Protein AF-0000000085176680 (afdb_homodimer)

pLDDT: mean 98.28, std 1.69, range [68.81, 98.94]

Secondary structure (DSSP, 8-state):
--EEEEETTTTEEEEEEPPPPHHHHHHHHHHHHHHHTSHHHHS-GGGTHHHHHHHHHHHHHTHHHHHHHHHHHH---HHHHHHHHHHHHHHHHHHHHHHHHHTS-EEE--TTEEEEEEEEE-SEEEEE--SSSTTHHHHHHHHHHHHHT--EEEE--TT-HHHHHHHHHHHHHTTPPTTSEEE----HHHHHHHHHSTTEEEEEEES-HHHHHHHHHHHHHTT-EEEEE-----EEEE-TTS-HHHHHHHHHHHHHGGGG--TTS--EEEEEHHHHHHHHHHHHHHHHT--B--TT-TT-SB---S-HHHHHHHHHHHHHHHHTT-EEEE--SB-SSSSS-B--EEEE---TTSGGGTS---SSEEEEEEESSHHHHHHHHHSSSEES-EEEE-S-HHHHHHHHHHS-SSEEEESS-----TTS-B--EETTEES-BSHHHHHTTTEEEEEEEEE-/--EEEEETTTTEEEEEEPPPPHHHHHHHHHHHHHHHTSHHHHS-GGGTHHHHHHHHHHHHHTHHHHHHHHHHHH---HHHHHHHHHHHHHHHHHHHHHHHHHTS-EEE--TTEEEEEEEEE-SEEEEE--SSSTTHHHHHHHHHHHHHT--EEEE--TT-HHHHHHHHHHHHHTTPPTTSEEE----HHHHHHHHHSTTEEEEEEES-HHHHHHHHHHHHHTT-EEEEE----EEEEE-TTS-HHHHHHHHHHHHHGGGG--TTSEEEEEEEHHHHHHHHHHHHHHHHT--B--TT-TT-SB---S-HHHHHHHHHHHHHHHHTT-EEEE--SB-SSSSS-B--EEEE---TTSGGGTS---SSEEEEEEESSHHHHHHHHHSSSEES-EEEE-S-HHHHHHHHHHS-SSEEEESS-----TTS-B--EETTEES-BSHHHHHTTTEEEEEEEEE-

InterPro domains:
  IPR015590 Aldehyde dehydrogenase domain [PF00171] (3-452)
  IPR016160 Aldehyde dehydrogenase, cysteine active site [PS00070] (256-267)
  IPR016161 Aldehyde/histidinol dehydrogenase [SSF53720] (3-455)
  IPR016162 Aldehyde dehydrogenase, N-terminal [G3DSA:3.40.605.10] (3-450)
  IPR016163 Aldehyde dehydrogenase, C-terminal [G3DSA:3.40.309.10] (236-425)
  IPR029510 Aldehyde dehydrogenase, glutamic acid active site [PS00687] (228-235)
  IPR044148 Succinate-semialdehyde dehydrogenase GabD1-like [cd07100] (25-454)
  IPR047110 Succinate-semialdehyde dehydrogenase [NADP(+)] GABD/Sad-like [PTHR43217] (1-454)

Foldseek 3Di:
DWQFFAFQQFRDTDDTDDADDVVNVVVLLVQQLVQCPDCLQFNDLLNQLLLLLLLLVLLVVCLQVLLCLLCRQQVAFSVLSSVLSNQLSQLSNVCSVCVCVLQPWAWDDDPQFTKIWGWAFDAEEEEEFERLSQQNRVSLQLRLCSSRRYFYEYEYDSRRVVSVVVNVVSSVVSPDDRRNYHYGRHDPVSSLVSLLDPRYAEYEYEEALVSQVVNCVSNVVNPHYYFYFYADQAEEEEELAFPLVLSLVQLQCLCCRSQNQDRQRHAEYEYEPNCQVVSVVSNQVVLVPAAEHGSHPNNHRHTFGRHPVLLVVLLVLLVQQVVVPKDFPDFRHADPDRGHRGGQTEIEDGDCPRPNLADDNNGNYHYYHYDHDLVRVQVSLQPYQWAFEYEYGHPPVVSRVVSQVSRQHDYYYYSHGDDDHQQDWGFIDGSSTDFTTHHSRNSRSRIPGDMDGDGD/DWQFFAFQQFRDTDDTDDADDVVNVVVLLVQQLVQCPDCLQFNDLLNQLLLLQLLLVLLVVCLQVLLVLLCRQQWAFSVLSSVLSNQLSQLSNVCSVCVCVLQDWAWDDDPQFTKIWGWAFDAEEEEEFERLSQQNRVSLQLRLCSSRRYFYEYEYDSRRVVSVVVNVVSSVVSPDDRRNYHYGRHDPVSSLVSLLDPRYAEYEYEEALVSQVVNCVSNVVNPHYYFYFYAAQAEEEEELAFPLVLSLVQLQCLCCRSQNQDRQRHAEYEYEPNCQVVSVVSNQVVLVPAAEHGSHPNNHRHTFGRHPVLLVVLLVLLVQQVVVPKDFPDFRHADPDRGHRGGQTEIEDGDCPRPNLADDRNGNYHYYHYDHDLVRVQVSLQPYQWAFEYEYGHPPVVSRVVSQVSRQHDYYYYSHGDDDHQQDWGFIDGSSTDFTTHHSRNSRSRIPGDMDGDGD

Structure (mmCIF, N/CA/C/O backbone):
data_AF-0000000085176680-model_v1
#
loop_
_entity.id
_entity.type
_entity.pdbx_description
1 polymer 'Aldehyde dehydrogenase'
#
loop_
_atom_site.group_PDB
_atom_site.id
_atom_site.type_symbol
_atom_site.label_atom_id
_atom_site.label_alt_id
_atom_site.label_comp_id
_atom_site.label_asym_id
_atom_site.label_entity_id
_atom_site.label_seq_id
_atom_site.pdbx_PDB_ins_code
_atom_site.Cartn_x
_atom_site.Cartn_y
_atom_site.Cartn_z
_atom_site.occupancy
_atom_site.B_iso_or_equiv
_atom_site.auth_seq_id
_atom_site.auth_comp_id
_atom_site.auth_asym_id
_atom_site.auth_atom_id
_atom_site.pdbx_PDB_model_num
ATOM 1 N N . MET A 1 1 ? -15.141 -8.719 -23.438 1 68.81 1 MET A N 1
ATOM 2 C CA . MET A 1 1 ? -14.984 -10.172 -23.422 1 68.81 1 MET A CA 1
ATOM 3 C C . MET A 1 1 ? -16.266 -10.844 -22.938 1 68.81 1 MET A C 1
ATOM 5 O O . MET A 1 1 ? -16.875 -10.391 -21.969 1 68.81 1 MET A O 1
ATOM 9 N N . ALA A 1 2 ? -16.719 -11.82 -23.703 1 89 2 ALA A N 1
ATOM 10 C CA . ALA A 1 2 ? -17.938 -12.523 -23.328 1 89 2 ALA A CA 1
ATOM 11 C C . ALA A 1 2 ? -17.688 -13.453 -22.141 1 89 2 ALA A C 1
ATOM 13 O O . ALA A 1 2 ? -16.625 -14.078 -22.047 1 89 2 ALA A O 1
ATOM 14 N N . TYR A 1 3 ? -18.547 -13.398 -21.172 1 97.5 3 TYR A N 1
ATOM 15 C CA . TYR A 1 3 ? -18.5 -14.344 -20.062 1 97.5 3 TYR A CA 1
ATOM 16 C C . TYR A 1 3 ? -19.125 -15.68 -20.453 1 97.5 3 TYR A C 1
ATOM 18 O O . TYR A 1 3 ? -20.328 -15.758 -20.703 1 97.5 3 TYR A O 1
ATOM 26 N N . GLN A 1 4 ? -18.203 -16.672 -20.531 1 97.81 4 GLN A N 1
ATOM 27 C CA . GLN A 1 4 ? -18.656 -17.984 -21.016 1 97.81 4 GLN A CA 1
ATOM 28 C C . GLN A 1 4 ? -17.891 -19.109 -20.312 1 97.81 4 GLN A C 1
ATOM 30 O O . GLN A 1 4 ? -16.703 -18.984 -20.047 1 97.81 4 GLN A O 1
ATOM 35 N N . THR A 1 5 ? -18.609 -20.203 -20.094 1 97.31 5 THR A N 1
ATOM 36 C CA . THR A 1 5 ? -17.984 -21.469 -19.734 1 97.31 5 THR A CA 1
ATOM 37 C C . THR A 1 5 ? -17.703 -22.312 -20.984 1 97.31 5 THR A C 1
ATOM 39 O O . THR A 1 5 ? -18.625 -22.719 -21.688 1 97.31 5 THR A O 1
ATOM 42 N N . VAL A 1 6 ? -16.453 -22.453 -21.281 1 98 6 VAL A N 1
ATOM 43 C CA . VAL A 1 6 ? -15.984 -23.312 -22.359 1 98 6 VAL A CA 1
ATOM 44 C C . VAL A 1 6 ? -15.07 -24.406 -21.812 1 98 6 VAL A C 1
ATOM 46 O O . VAL A 1 6 ? -14.141 -24.109 -21.047 1 98 6 VAL A O 1
ATOM 49 N N . ASN A 1 7 ? -15.375 -25.672 -22.078 1 97.94 7 ASN A N 1
ATOM 50 C CA . ASN A 1 7 ? -14.492 -26.75 -21.641 1 97.94 7 ASN A CA 1
ATOM 51 C C . ASN A 1 7 ? -13.18 -26.75 -22.422 1 97.94 7 ASN A C 1
ATOM 53 O O . ASN A 1 7 ? -13.164 -27.016 -23.609 1 97.94 7 ASN A O 1
ATOM 57 N N . PRO A 1 8 ? -12.047 -26.531 -21.75 1 98.19 8 PRO A N 1
ATOM 58 C CA . PRO A 1 8 ? -10.805 -26.359 -22.5 1 98.19 8 PRO A CA 1
ATOM 59 C C . PRO A 1 8 ? -10.297 -27.656 -23.109 1 98.19 8 PRO A C 1
ATOM 61 O O . PRO A 1 8 ? -9.438 -27.641 -24 1 98.19 8 PRO A O 1
ATOM 64 N N . ALA A 1 9 ? -10.805 -28.812 -22.688 1 97.94 9 ALA A N 1
ATOM 65 C CA . ALA A 1 9 ? -10.352 -30.109 -23.203 1 97.94 9 ALA A CA 1
ATOM 66 C C . ALA A 1 9 ? -10.945 -30.375 -24.578 1 97.94 9 ALA A C 1
ATOM 68 O O . ALA A 1 9 ? -10.445 -31.234 -25.328 1 97.94 9 ALA A O 1
ATOM 69 N N . ASN A 1 10 ? -12.07 -29.641 -24.953 1 97.31 10 ASN A N 1
ATOM 70 C CA . ASN A 1 10 ? -12.688 -29.906 -26.25 1 97.31 10 ASN A CA 1
ATOM 71 C C . ASN A 1 10 ? -13.234 -28.625 -26.875 1 97.31 10 ASN A C 1
ATOM 73 O O . ASN A 1 10 ? -13.812 -28.656 -27.969 1 97.31 10 ASN A O 1
ATOM 77 N N . ASN A 1 11 ? -13.156 -27.469 -26.188 1 97.25 11 ASN A N 1
ATOM 78 C CA . ASN A 1 11 ? -13.539 -26.141 -26.625 1 97.25 11 ASN A CA 1
ATOM 79 C C . ASN A 1 11 ? -15.047 -26.016 -26.828 1 97.25 11 ASN A C 1
ATOM 81 O O . ASN A 1 11 ? -15.508 -25.172 -27.594 1 97.25 11 ASN A O 1
ATOM 85 N N . GLN A 1 12 ? -15.766 -26.875 -26.203 1 97.31 12 GLN A N 1
ATOM 86 C CA . GLN A 1 12 ? -17.219 -26.812 -26.297 1 97.31 12 GLN A CA 1
ATOM 87 C C . GLN A 1 12 ? -17.781 -25.734 -25.375 1 97.31 12 GLN A C 1
ATOM 89 O O . GLN A 1 12 ? -17.438 -25.672 -24.188 1 97.31 12 GLN A O 1
ATOM 94 N N . LEU A 1 13 ? -18.641 -24.922 -25.922 1 97.75 13 LEU A N 1
ATOM 95 C CA . LEU A 1 13 ? -19.375 -23.953 -25.125 1 97.75 13 LEU A CA 1
ATOM 96 C C . LEU A 1 13 ? -20.422 -24.641 -24.266 1 97.75 13 LEU A C 1
ATOM 98 O O . LEU A 1 13 ? -21.266 -25.375 -24.766 1 97.75 13 LEU A O 1
ATOM 102 N N . ILE A 1 14 ? -20.359 -24.438 -23.078 1 97.56 14 ILE A N 1
ATOM 103 C CA . ILE A 1 14 ? -21.281 -25.062 -22.141 1 97.56 14 ILE A CA 1
ATOM 104 C C . ILE A 1 14 ? -22.391 -24.078 -21.766 1 97.56 14 ILE A C 1
ATOM 106 O O . ILE A 1 14 ? -23.578 -24.438 -21.734 1 97.56 14 ILE A O 1
ATOM 110 N N . LYS A 1 15 ? -21.969 -22.828 -21.391 1 97.75 15 LYS A N 1
ATOM 111 C CA . LYS A 1 15 ? -22.922 -21.812 -20.984 1 97.75 15 LYS A CA 1
ATOM 112 C C . LYS A 1 15 ? -22.375 -20.406 -21.203 1 97.75 15 LYS A C 1
ATOM 114 O O . LYS A 1 15 ? -21.188 -20.156 -20.953 1 97.75 15 LYS A O 1
ATOM 119 N N . ALA A 1 16 ? -23.188 -19.516 -21.688 1 97.94 16 ALA A N 1
ATOM 120 C CA . ALA A 1 16 ? -22.875 -18.094 -21.797 1 97.94 16 ALA A CA 1
ATOM 121 C C . ALA A 1 16 ? -23.609 -17.297 -20.719 1 97.94 16 ALA A C 1
ATOM 123 O O . ALA A 1 16 ? -24.719 -17.656 -20.312 1 97.94 16 ALA A O 1
ATOM 124 N N . TYR A 1 17 ? -23.047 -16.281 -20.25 1 97.94 17 TYR A N 1
ATOM 125 C CA . TYR A 1 17 ? -23.594 -15.422 -19.219 1 97.94 17 TYR A CA 1
ATOM 126 C C . TYR A 1 17 ? -23.766 -13.992 -19.719 1 97.94 17 TYR A C 1
ATOM 128 O O . TYR A 1 17 ? -22.844 -13.422 -20.312 1 97.94 17 TYR A O 1
ATOM 136 N N . PRO A 1 18 ? -24.938 -13.453 -19.484 1 97.25 18 PRO A N 1
ATOM 137 C CA . PRO A 1 18 ? -25.109 -12.055 -19.891 1 97.25 18 PRO A CA 1
ATOM 138 C C . PRO A 1 18 ? -24.25 -11.094 -19.062 1 97.25 18 PRO A C 1
ATOM 140 O O . PRO A 1 18 ? -24.062 -11.312 -17.859 1 97.25 18 PRO A O 1
ATOM 143 N N . SER A 1 19 ? -23.828 -10.016 -19.688 1 97.88 19 SER A N 1
ATOM 144 C CA . SER A 1 19 ? -23.078 -8.977 -18.984 1 97.88 19 SER A CA 1
ATOM 145 C C . SER A 1 19 ? -24 -8.156 -18.078 1 97.88 19 SER A C 1
ATOM 147 O O . SER A 1 19 ? -25.188 -8.008 -18.375 1 97.88 19 SER A O 1
ATOM 149 N N . HIS A 1 20 ? -23.5 -7.66 -17.031 1 98.44 20 HIS A N 1
ATOM 150 C CA . HIS A 1 20 ? -24.219 -6.746 -16.156 1 98.44 20 HIS A CA 1
ATOM 151 C C . HIS A 1 20 ? -24.188 -5.316 -16.688 1 98.44 20 HIS A C 1
ATOM 153 O O . HIS A 1 20 ? -23.172 -4.891 -17.25 1 98.44 20 HIS A O 1
ATOM 159 N N . THR A 1 21 ? -25.234 -4.574 -16.469 1 98.12 21 THR A N 1
ATOM 160 C CA . THR A 1 21 ? -25.375 -3.205 -16.953 1 98.12 21 THR A CA 1
ATOM 161 C C . THR A 1 21 ? -24.844 -2.209 -15.93 1 98.12 21 THR A C 1
ATOM 163 O O . THR A 1 21 ? -24.5 -2.588 -14.805 1 98.12 21 THR A O 1
ATOM 166 N N . ASP A 1 22 ? -24.797 -0.942 -16.344 1 98.56 22 ASP A N 1
ATOM 167 C CA . ASP A 1 22 ? -24.422 0.119 -15.414 1 98.56 22 ASP A CA 1
ATOM 168 C C . ASP A 1 22 ? -25.422 0.225 -14.273 1 98.56 22 ASP A C 1
ATOM 170 O O . ASP A 1 22 ? -25.062 0.569 -13.148 1 98.56 22 ASP A O 1
ATOM 174 N N . ALA A 1 23 ? -26.688 -0.049 -14.57 1 98.69 23 ALA A N 1
ATOM 175 C CA . ALA A 1 23 ? -27.703 -0.058 -13.523 1 98.69 23 ALA A CA 1
ATOM 176 C C . ALA A 1 23 ? -27.422 -1.149 -12.492 1 98.69 23 ALA A C 1
ATOM 178 O O . ALA A 1 23 ? -27.641 -0.952 -11.297 1 98.69 23 ALA A O 1
ATOM 179 N N . ASP A 1 24 ? -26.953 -2.326 -12.977 1 98.69 24 ASP A N 1
ATOM 180 C CA . ASP A 1 24 ? -26.562 -3.406 -12.078 1 98.69 24 ASP A CA 1
ATOM 181 C C . ASP A 1 24 ? -25.391 -2.979 -11.195 1 98.69 24 ASP A C 1
ATOM 183 O O . ASP A 1 24 ? -25.359 -3.287 -10 1 98.69 24 ASP A O 1
ATOM 187 N N . VAL A 1 25 ? -24.453 -2.289 -11.781 1 98.88 25 VAL A N 1
ATOM 188 C CA . VAL A 1 25 ? -23.281 -1.785 -11.055 1 98.88 25 VAL A CA 1
ATOM 189 C C . VAL A 1 25 ? -23.734 -0.831 -9.953 1 98.88 25 VAL A C 1
ATOM 191 O O . VAL A 1 25 ? -23.312 -0.951 -8.805 1 98.88 25 VAL A O 1
ATOM 194 N N . GLU A 1 26 ? -24.609 0.106 -10.297 1 98.81 26 GLU A N 1
ATOM 195 C CA . GLU A 1 26 ? -25.109 1.065 -9.312 1 98.81 26 GLU A CA 1
ATOM 196 C C . GLU A 1 26 ? -25.828 0.362 -8.172 1 98.81 26 GLU A C 1
ATOM 198 O O . GLU A 1 26 ? -25.672 0.729 -7.004 1 98.81 26 GLU A O 1
ATOM 203 N N . ALA A 1 27 ? -26.625 -0.624 -8.484 1 98.88 27 ALA A N 1
ATOM 204 C CA . ALA A 1 27 ? -27.344 -1.384 -7.457 1 98.88 27 ALA A CA 1
ATOM 205 C C . ALA A 1 27 ? -26.359 -2.076 -6.512 1 98.88 27 ALA A C 1
ATOM 207 O O . ALA A 1 27 ? -26.562 -2.092 -5.297 1 98.88 27 ALA A O 1
ATOM 208 N N . ALA A 1 28 ? -25.312 -2.648 -7.07 1 98.88 28 ALA A N 1
ATOM 209 C CA . ALA A 1 28 ? -24.281 -3.318 -6.273 1 98.88 28 ALA A CA 1
ATOM 210 C C . ALA A 1 28 ? -23.578 -2.328 -5.352 1 98.88 28 ALA A C 1
ATOM 212 O O . ALA A 1 28 ? -23.375 -2.611 -4.168 1 98.88 28 ALA A O 1
ATOM 213 N N . LEU A 1 29 ? -23.219 -1.155 -5.863 1 98.94 29 LEU A N 1
ATOM 214 C CA . LEU A 1 29 ? -22.531 -0.122 -5.09 1 98.94 29 LEU A CA 1
ATOM 215 C C . LEU A 1 29 ? -23.406 0.372 -3.945 1 98.94 29 LEU A C 1
ATOM 217 O O . LEU A 1 29 ? -22.938 0.534 -2.818 1 98.94 29 LEU A O 1
ATOM 221 N N . LYS A 1 30 ? -24.672 0.6 -4.258 1 98.81 30 LYS A N 1
ATOM 222 C CA . LYS A 1 30 ? -25.609 1.074 -3.244 1 98.81 30 LYS A CA 1
ATOM 223 C C . LYS A 1 30 ? -25.734 0.073 -2.1 1 98.81 30 LYS A C 1
ATOM 225 O O . LYS A 1 30 ? -25.703 0.455 -0.928 1 98.81 30 LYS A O 1
ATOM 230 N N . THR A 1 31 ? -25.891 -1.187 -2.453 1 98.88 31 THR A N 1
ATOM 231 C CA . THR A 1 31 ? -26.047 -2.244 -1.461 1 98.88 31 THR A CA 1
ATOM 232 C C . THR A 1 31 ? -24.781 -2.398 -0.631 1 98.88 31 THR A C 1
ATOM 234 O O . THR A 1 31 ? -24.844 -2.527 0.594 1 98.88 31 THR A O 1
ATOM 237 N N . ALA A 1 32 ? -23.641 -2.398 -1.285 1 98.94 32 ALA A N 1
ATOM 238 C CA . ALA A 1 32 ? -22.344 -2.527 -0.603 1 98.94 32 ALA A CA 1
ATOM 239 C C . ALA A 1 32 ? -22.109 -1.352 0.341 1 98.94 32 ALA A C 1
ATOM 241 O O . ALA A 1 32 ? -21.641 -1.537 1.468 1 98.94 32 ALA A O 1
ATOM 242 N N . ASP A 1 33 ? -22.406 -0.167 -0.125 1 98.75 33 ASP A N 1
ATOM 243 C CA . ASP A 1 33 ? -22.219 1.037 0.679 1 98.75 33 ASP A CA 1
ATOM 244 C C . ASP A 1 33 ? -23.109 1.016 1.917 1 98.75 33 ASP A C 1
ATOM 246 O O . ASP A 1 33 ? -22.672 1.392 3.008 1 98.75 33 ASP A O 1
ATOM 250 N N . ALA A 1 34 ? -24.391 0.624 1.739 1 98.69 34 ALA A N 1
ATOM 251 C CA . ALA A 1 34 ? -25.297 0.512 2.871 1 98.69 34 ALA A CA 1
ATOM 252 C C . ALA A 1 34 ? -24.766 -0.461 3.916 1 98.69 34 ALA A C 1
ATOM 254 O O . ALA A 1 34 ? -24.844 -0.197 5.117 1 98.69 34 ALA A O 1
ATOM 255 N N . LEU A 1 35 ? -24.234 -1.57 3.475 1 98.81 35 LEU A N 1
ATOM 256 C CA . LEU A 1 35 ? -23.656 -2.543 4.395 1 98.81 35 LEU A CA 1
ATOM 257 C C . LEU A 1 35 ? -22.453 -1.952 5.129 1 98.81 35 LEU A C 1
ATOM 259 O O . LEU A 1 35 ? -22.312 -2.139 6.34 1 98.81 35 LEU A O 1
ATOM 263 N N . TYR A 1 36 ? -21.594 -1.231 4.449 1 98.69 36 TYR A N 1
ATOM 264 C CA . TYR A 1 36 ? -20.422 -0.618 5.066 1 98.69 36 TYR A CA 1
ATOM 265 C C . TYR A 1 36 ? -20.828 0.258 6.246 1 98.69 36 TYR A C 1
ATOM 267 O O . TYR A 1 36 ? -20.125 0.29 7.266 1 98.69 36 TYR A O 1
ATOM 275 N N . HIS A 1 37 ? -21.859 0.944 6.098 1 97.56 37 HIS A N 1
ATOM 276 C CA . HIS A 1 37 ? -22.281 1.9 7.117 1 97.56 37 HIS A CA 1
ATOM 277 C C . HIS A 1 37 ? -23.109 1.225 8.195 1 97.56 37 HIS A C 1
ATOM 279 O O . HIS A 1 37 ? -23.625 1.891 9.102 1 97.56 37 HIS A O 1
ATOM 285 N N . SER A 1 38 ? -23.25 -0.092 8.148 1 97.88 38 SER A N 1
ATOM 286 C CA . SER A 1 38 ? -24.031 -0.843 9.117 1 97.88 38 SER A CA 1
ATOM 287 C C . SER A 1 38 ? -23.188 -1.26 10.312 1 97.88 38 SER A C 1
ATOM 289 O O . SER A 1 38 ? -21.953 -1.179 10.273 1 97.88 38 SER A O 1
ATOM 291 N N . GLU A 1 39 ? -23.828 -1.744 11.297 1 96.38 39 GLU A N 1
ATOM 292 C CA . GLU A 1 39 ? -23.172 -2.281 12.484 1 96.38 39 GLU A CA 1
ATOM 293 C C . GLU A 1 39 ? -22.469 -3.605 12.18 1 96.38 39 GLU A C 1
ATOM 295 O O . GLU A 1 39 ? -21.516 -3.98 12.859 1 96.38 39 GLU A O 1
ATOM 300 N N . TRP A 1 40 ? -22.984 -4.262 11.164 1 97.69 40 TRP A N 1
ATOM 301 C CA . TRP A 1 40 ? -22.328 -5.512 10.773 1 97.69 40 TRP A CA 1
ATOM 302 C C . TRP A 1 40 ? -20.891 -5.27 10.328 1 97.69 40 TRP A C 1
ATOM 304 O O . TRP A 1 40 ? -20 -6.023 10.688 1 97.69 40 TRP A O 1
ATOM 314 N N . ALA A 1 41 ? -20.719 -4.234 9.594 1 97.81 41 ALA A N 1
ATOM 315 C CA . ALA A 1 41 ? -19.406 -3.936 9.023 1 97.81 41 ALA A CA 1
ATOM 316 C C . ALA A 1 41 ? -18.516 -3.24 10.047 1 97.81 41 ALA A C 1
ATOM 318 O O . ALA A 1 41 ? -17.328 -3.58 10.188 1 97.81 41 ALA A O 1
ATOM 319 N N . LYS A 1 42 ? -19.047 -2.303 10.797 1 96.44 42 LYS A N 1
ATOM 320 C CA . LYS A 1 42 ? -18.234 -1.407 11.609 1 96.44 42 LYS A CA 1
ATOM 321 C C . LYS A 1 42 ? -18.25 -1.814 13.078 1 96.44 42 LYS A C 1
ATOM 323 O O . LYS A 1 42 ? -17.438 -1.347 13.875 1 96.44 42 LYS A O 1
ATOM 328 N N . GLY A 1 43 ? -19.172 -2.695 13.438 1 95.06 43 GLY A N 1
ATOM 329 C CA . GLY A 1 43 ? -19.344 -3.074 14.828 1 95.06 43 GLY A CA 1
ATOM 330 C C . GLY A 1 43 ? -18.484 -4.258 15.234 1 95.06 43 GLY A C 1
ATOM 331 O O . GLY A 1 43 ? -17.391 -4.457 14.68 1 95.06 43 GLY A O 1
ATOM 332 N N . ASP A 1 44 ? -18.906 -4.996 16.141 1 95.75 44 ASP A N 1
ATOM 333 C CA . ASP A 1 44 ? -18.188 -6.117 16.734 1 95.75 44 ASP A CA 1
ATOM 334 C C . ASP A 1 44 ? -17.906 -7.203 15.695 1 95.75 44 ASP A C 1
ATOM 336 O O . ASP A 1 44 ? -18.812 -7.617 14.961 1 95.75 44 ASP A O 1
ATOM 340 N N . ILE A 1 45 ? -16.719 -7.648 15.609 1 97.62 45 ILE A N 1
ATOM 341 C CA . ILE A 1 45 ? -16.234 -8.625 14.641 1 97.62 45 ILE A CA 1
ATOM 342 C C . ILE A 1 45 ? -16.953 -9.961 14.852 1 97.62 45 ILE A C 1
ATOM 344 O O . ILE A 1 45 ? -16.984 -10.797 13.945 1 97.62 45 ILE A O 1
ATOM 348 N N . SER A 1 46 ? -17.531 -10.188 15.992 1 96.88 46 SER A N 1
ATOM 349 C CA . SER A 1 46 ? -18.109 -11.477 16.375 1 96.88 46 SER A CA 1
ATOM 350 C C . SER A 1 46 ? -19.281 -11.836 15.461 1 96.88 46 SER A C 1
ATOM 352 O O . SER A 1 46 ? -19.672 -13.008 15.375 1 96.88 46 SER A O 1
ATOM 354 N N . GLN A 1 47 ? -19.875 -10.906 14.734 1 95.5 47 GLN A N 1
ATOM 355 C CA . GLN A 1 47 ? -20.984 -11.164 13.82 1 95.5 47 GLN A CA 1
ATOM 356 C C . GLN A 1 47 ? -20.469 -11.68 12.477 1 95.5 47 GLN A C 1
ATOM 358 O O . GLN A 1 47 ? -21.219 -12.328 11.734 1 95.5 47 GLN A O 1
ATOM 363 N N . ARG A 1 48 ? -19.266 -11.422 12.188 1 98.69 48 ARG A N 1
ATOM 364 C CA . ARG A 1 48 ? -18.734 -11.688 10.859 1 98.69 48 ARG A CA 1
ATOM 365 C C . ARG A 1 48 ? -18.016 -13.039 10.812 1 98.69 48 ARG A C 1
ATOM 367 O O . ARG A 1 48 ? -18.094 -13.758 9.812 1 98.69 48 ARG A O 1
ATOM 374 N N . LEU A 1 49 ? -17.422 -13.508 11.914 1 98.75 49 LEU A N 1
ATOM 375 C CA . LEU A 1 49 ? -16.547 -14.672 11.953 1 98.75 49 LEU A CA 1
ATOM 376 C C . LEU A 1 49 ? -17.344 -15.961 11.773 1 98.75 49 LEU A C 1
ATOM 378 O O . LEU A 1 49 ? -16.891 -16.891 11.102 1 98.75 49 LEU A O 1
ATOM 382 N N . PRO A 1 50 ? -18.625 -16.062 12.336 1 98.69 50 PRO A N 1
ATOM 383 C CA . PRO A 1 50 ? -19.422 -17.266 12.109 1 98.69 50 PRO A CA 1
ATOM 384 C C . PRO A 1 50 ? -19.75 -17.484 10.633 1 98.69 50 PRO A C 1
ATOM 386 O O . PRO A 1 50 ? -19.875 -18.625 10.18 1 98.69 50 PRO A O 1
ATOM 389 N N . VAL A 1 51 ? -19.891 -16.406 9.859 1 98.88 51 VAL A N 1
ATOM 390 C CA . VAL A 1 51 ? -20.141 -16.516 8.43 1 98.88 51 VAL A CA 1
ATOM 391 C C . VAL A 1 51 ? -19 -17.25 7.75 1 98.88 51 VAL A C 1
ATOM 393 O O . VAL A 1 51 ? -19.219 -18.125 6.918 1 98.88 51 VAL A O 1
ATOM 396 N N . LEU A 1 52 ? -17.75 -16.984 8.133 1 98.94 52 LEU A N 1
ATOM 397 C CA . LEU A 1 52 ? -16.578 -17.625 7.559 1 98.94 52 LEU A CA 1
ATOM 398 C C . LEU A 1 52 ? -16.5 -19.094 7.969 1 98.94 52 LEU A C 1
ATOM 400 O O . LEU A 1 52 ? -16.125 -19.953 7.168 1 98.94 52 LEU A O 1
ATOM 404 N N . HIS A 1 53 ? -16.859 -19.391 9.227 1 98.88 53 HIS A N 1
ATOM 405 C CA . HIS A 1 53 ? -16.891 -20.781 9.664 1 98.88 53 HIS A CA 1
ATOM 406 C C . HIS A 1 53 ? -17.922 -21.578 8.875 1 98.88 53 HIS A C 1
ATOM 408 O O . HIS A 1 53 ? -17.625 -22.688 8.414 1 98.88 53 HIS A O 1
ATOM 414 N N . LYS A 1 54 ? -19.094 -20.984 8.719 1 98.94 54 LYS A N 1
ATOM 415 C CA . LYS A 1 54 ? -20.141 -21.656 7.961 1 98.94 54 LYS A CA 1
ATOM 416 C C . LYS A 1 54 ? -19.734 -21.828 6.496 1 98.94 54 LYS A C 1
ATOM 418 O O . LYS A 1 54 ? -20.031 -22.859 5.887 1 98.94 54 LYS A O 1
ATOM 423 N N . LEU A 1 55 ? -19.125 -20.828 5.98 1 98.94 55 LEU A N 1
ATOM 424 C CA . LEU A 1 55 ? -18.641 -20.922 4.605 1 98.94 55 LEU A CA 1
ATOM 425 C C . LEU A 1 55 ? -17.641 -22.062 4.453 1 98.94 55 LEU A C 1
ATOM 427 O O . LEU A 1 55 ? -17.719 -22.828 3.486 1 98.94 55 LEU A O 1
ATOM 431 N N . ALA A 1 56 ? -16.703 -22.172 5.395 1 98.94 56 ALA A N 1
ATOM 432 C CA . ALA A 1 56 ? -15.734 -23.266 5.375 1 98.94 56 ALA A CA 1
ATOM 433 C C . ALA A 1 56 ? -16.438 -24.625 5.383 1 98.94 56 ALA A C 1
ATOM 435 O O . ALA A 1 56 ? -16.094 -25.516 4.602 1 98.94 56 ALA A O 1
ATOM 436 N N . ASP A 1 57 ? -17.438 -24.75 6.199 1 98.88 57 ASP A N 1
ATOM 437 C CA . ASP A 1 57 ? -18.188 -26 6.309 1 98.88 57 ASP A CA 1
ATOM 438 C C . ASP A 1 57 ? -18.922 -26.312 5.012 1 98.88 57 ASP A C 1
ATOM 440 O O . ASP A 1 57 ? -18.938 -27.469 4.566 1 98.88 57 ASP A O 1
ATOM 444 N N . LEU A 1 58 ? -19.562 -25.281 4.453 1 98.88 58 LEU A N 1
ATOM 445 C CA . LEU A 1 58 ? -20.281 -25.453 3.195 1 98.88 58 LEU A CA 1
ATOM 446 C C . LEU A 1 58 ? -19.328 -25.891 2.086 1 98.88 58 LEU A C 1
ATOM 448 O O . LEU A 1 58 ? -19.656 -26.797 1.311 1 98.88 58 LEU A O 1
ATOM 452 N N . ILE A 1 59 ? -18.188 -25.312 2.043 1 98.94 59 ILE A N 1
ATOM 453 C CA . ILE A 1 59 ? -17.203 -25.641 1.023 1 98.94 59 ILE A CA 1
ATOM 454 C C . ILE A 1 59 ? -16.75 -27.094 1.215 1 98.94 59 ILE A C 1
ATOM 456 O O . ILE A 1 59 ? -16.672 -27.859 0.252 1 98.94 59 ILE A O 1
ATOM 460 N N . ASP A 1 60 ? -16.484 -27.484 2.436 1 98.75 60 ASP A N 1
ATOM 461 C CA . ASP A 1 60 ? -16.078 -28.859 2.73 1 98.75 60 ASP A CA 1
ATOM 462 C C . ASP A 1 60 ? -17.141 -29.844 2.277 1 98.75 60 ASP A C 1
ATOM 464 O O . ASP A 1 60 ? -16.828 -30.906 1.723 1 98.75 60 ASP A O 1
ATOM 468 N N . SER A 1 61 ? -18.344 -29.484 2.449 1 98.56 61 SER A N 1
ATOM 469 C CA . SER A 1 61 ? -19.453 -30.406 2.16 1 98.56 61 SER A CA 1
ATOM 470 C C . SER A 1 61 ? -19.734 -30.484 0.663 1 98.56 61 SER A C 1
ATOM 472 O O . SER A 1 61 ? -20.406 -31.391 0.196 1 98.56 61 SER A O 1
ATOM 474 N N . ARG A 1 62 ? -19.188 -29.562 -0.073 1 98.56 62 ARG A N 1
ATOM 475 C CA . ARG A 1 62 ? -19.5 -29.484 -1.496 1 98.56 62 ARG A CA 1
ATOM 476 C C . ARG A 1 62 ? -18.234 -29.594 -2.342 1 98.56 62 ARG A C 1
ATOM 478 O O . ARG A 1 62 ? -18.188 -29.047 -3.449 1 98.56 62 ARG A O 1
ATOM 485 N N . THR A 1 63 ? -17.219 -30.156 -1.804 1 98.75 63 THR A N 1
ATOM 486 C CA . THR A 1 63 ? -15.898 -30.203 -2.428 1 98.75 63 THR A CA 1
ATOM 487 C C . THR A 1 63 ? -15.984 -30.766 -3.838 1 98.75 63 THR A C 1
ATOM 489 O O . THR A 1 63 ? -15.461 -30.172 -4.785 1 98.75 63 THR A O 1
ATOM 492 N N . GLU A 1 64 ? -16.672 -31.906 -4.023 1 98.56 64 GLU A N 1
ATOM 493 C CA . GLU A 1 64 ? -16.734 -32.562 -5.32 1 98.56 64 GLU A CA 1
ATOM 494 C C . GLU A 1 64 ? -17.484 -31.719 -6.348 1 98.56 64 GLU A C 1
ATOM 496 O O . GLU A 1 64 ? -17.031 -31.578 -7.488 1 98.56 64 GLU A O 1
ATOM 501 N N . GLU A 1 65 ? -18.578 -31.156 -5.953 1 98.62 65 GLU A N 1
ATOM 502 C CA . GLU A 1 65 ? -19.375 -30.281 -6.824 1 98.62 65 GLU A CA 1
ATOM 503 C C . GLU A 1 65 ? -18.562 -29.078 -7.297 1 98.62 65 GLU A C 1
ATOM 505 O O . GLU A 1 65 ? -18.5 -28.797 -8.492 1 98.62 65 GLU A O 1
ATOM 510 N N . LEU A 1 66 ? -17.938 -28.422 -6.367 1 98.88 66 LEU A N 1
ATOM 511 C CA . LEU A 1 66 ? -17.156 -27.219 -6.676 1 98.88 66 LEU A CA 1
ATOM 512 C C . LEU A 1 66 ? -15.945 -27.562 -7.527 1 98.88 66 LEU A C 1
ATOM 514 O O . LEU A 1 66 ? -15.625 -26.844 -8.477 1 98.88 66 LEU A O 1
ATOM 518 N N . ALA A 1 67 ? -15.273 -28.672 -7.203 1 98.88 67 ALA A N 1
ATOM 519 C CA . ALA A 1 67 ? -14.109 -29.109 -7.973 1 98.88 67 ALA A CA 1
ATOM 520 C C . ALA A 1 67 ? -14.492 -29.359 -9.43 1 98.88 67 ALA A C 1
ATOM 522 O O . ALA A 1 67 ? -13.75 -28.984 -10.344 1 98.88 67 ALA A O 1
ATOM 523 N N . LYS A 1 68 ? -15.617 -29.984 -9.656 1 98.69 68 LYS A N 1
ATOM 524 C CA . LYS A 1 68 ? -16.078 -30.281 -11.008 1 98.69 68 LYS A CA 1
ATOM 525 C C . LYS A 1 68 ? -16.312 -29 -11.805 1 98.69 68 LYS A C 1
ATOM 527 O O . LYS A 1 68 ? -15.977 -28.922 -12.984 1 98.69 68 LYS A O 1
ATOM 532 N N . ILE A 1 69 ? -16.906 -28.016 -11.172 1 98.69 69 ILE A N 1
ATOM 533 C CA . ILE A 1 69 ? -17.141 -26.734 -11.836 1 98.69 69 ILE A CA 1
ATOM 534 C C . ILE A 1 69 ? -15.812 -26.125 -12.266 1 98.69 69 ILE A C 1
ATOM 536 O O . ILE A 1 69 ? -15.656 -25.703 -13.414 1 98.69 69 ILE A O 1
ATOM 540 N N . ALA A 1 70 ? -14.828 -26.109 -11.352 1 98.69 70 ALA A N 1
ATOM 541 C CA . ALA A 1 70 ? -13.523 -25.5 -11.625 1 98.69 70 ALA A CA 1
ATOM 542 C C . ALA A 1 70 ? -12.812 -26.234 -12.758 1 98.69 70 ALA A C 1
ATOM 544 O O . ALA A 1 70 ? -12.281 -25.609 -13.672 1 98.69 70 ALA A O 1
ATOM 545 N N . SER A 1 71 ? -12.82 -27.562 -12.688 1 98.56 71 SER A N 1
ATOM 546 C CA . SER A 1 71 ? -12.156 -28.359 -13.719 1 98.56 71 SER A CA 1
ATOM 547 C C . SER A 1 71 ? -12.836 -28.188 -15.07 1 98.56 71 SER A C 1
ATOM 549 O O . SER A 1 71 ? -12.164 -28.141 -16.109 1 98.56 71 SER A O 1
ATOM 551 N N . GLN A 1 72 ? -14.109 -28.094 -15.031 1 98 72 GLN A N 1
ATOM 552 C CA . GLN A 1 72 ? -14.859 -27.969 -16.281 1 98 72 GLN A CA 1
ATOM 553 C C . GLN A 1 72 ? -14.547 -26.656 -16.969 1 98 72 GLN A C 1
ATOM 555 O O . GLN A 1 72 ? -14.406 -26.609 -18.203 1 98 72 GLN A O 1
ATOM 560 N N . GLU A 1 73 ? -14.43 -25.625 -16.219 1 97 73 GLU A N 1
ATOM 561 C CA . GLU A 1 73 ? -14.305 -24.281 -16.781 1 97 73 GLU A CA 1
ATOM 562 C C . GLU A 1 73 ? -12.844 -23.922 -17.031 1 97 73 GLU A C 1
ATOM 564 O O . GLU A 1 73 ? -12.516 -23.297 -18.031 1 97 73 GLU A O 1
ATOM 569 N N . MET A 1 74 ? -12.008 -24.297 -16.094 1 97.81 74 MET A N 1
ATOM 570 C CA . MET A 1 74 ? -10.617 -23.8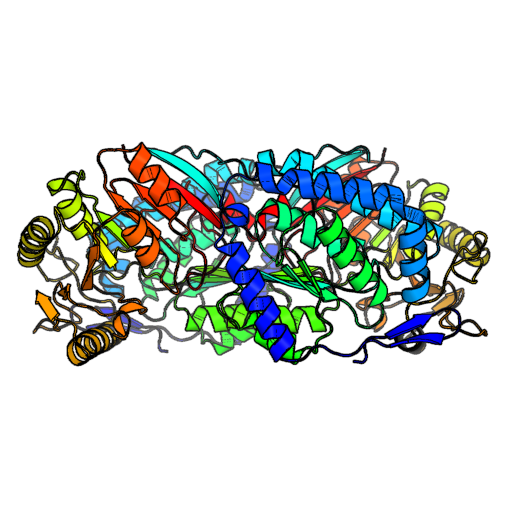28 -16.125 1 97.81 74 MET A CA 1
ATOM 571 C C . MET A 1 74 ? -9.711 -24.891 -16.75 1 97.81 74 MET A C 1
ATOM 573 O O . MET A 1 74 ? -8.703 -24.562 -17.375 1 97.81 74 MET A O 1
ATOM 577 N N . GLY A 1 75 ? -10.055 -26.188 -16.562 1 97.88 75 GLY A N 1
ATOM 578 C CA . GLY A 1 75 ? -9.297 -27.25 -17.188 1 97.88 75 GLY A CA 1
ATOM 579 C C . GLY A 1 75 ? -8.352 -27.953 -16.234 1 97.88 75 GLY A C 1
ATOM 580 O O . GLY A 1 75 ? -7.746 -28.969 -16.578 1 97.88 75 GLY A O 1
ATOM 581 N N . LYS A 1 76 ? -8.289 -27.531 -14.992 1 97.19 76 LYS A N 1
ATOM 582 C CA . LYS A 1 76 ? -7.418 -28.125 -13.984 1 97.19 76 LYS A CA 1
ATOM 583 C C . LYS A 1 76 ? -7.812 -29.578 -13.703 1 97.19 76 LYS A C 1
ATOM 585 O O . LYS A 1 76 ? -9 -29.922 -13.703 1 97.19 76 LYS A O 1
ATOM 590 N N . LEU A 1 77 ? -6.824 -30.422 -13.398 1 98.62 77 LEU A N 1
ATOM 591 C CA . LEU A 1 77 ? -7.117 -31.812 -13.055 1 98.62 77 LEU A CA 1
ATOM 592 C C . LEU A 1 77 ? -8.047 -31.891 -11.844 1 98.62 77 LEU A C 1
ATOM 594 O O . LEU A 1 77 ? -7.895 -31.125 -10.891 1 98.62 77 LEU A O 1
ATOM 598 N N . ILE A 1 78 ? -8.984 -32.812 -11.859 1 98.62 78 ILE A N 1
ATOM 599 C CA . ILE A 1 78 ? -10.062 -32.875 -10.875 1 98.62 78 ILE A CA 1
ATOM 600 C C . ILE A 1 78 ? -9.469 -32.969 -9.469 1 98.62 78 ILE A C 1
ATOM 602 O O . ILE A 1 78 ? -9.984 -32.375 -8.531 1 98.62 78 ILE A O 1
ATOM 606 N N . GLU A 1 79 ? -8.375 -33.719 -9.344 1 98.25 79 GLU A N 1
ATOM 607 C CA . GLU A 1 79 ? -7.75 -33.812 -8.031 1 98.25 79 GLU A CA 1
ATOM 608 C C . GLU A 1 79 ? -7.176 -32.5 -7.574 1 98.25 79 GLU A C 1
ATOM 610 O O . GLU A 1 79 ? -7.219 -32.156 -6.387 1 98.25 79 GLU A O 1
ATOM 615 N N . GLN A 1 80 ? -6.59 -31.766 -8.461 1 98.5 80 GLN A N 1
ATOM 616 C CA . GLN A 1 80 ? -6.055 -30.438 -8.148 1 98.5 80 GLN A CA 1
ATOM 617 C C . GLN A 1 80 ? -7.176 -29.453 -7.797 1 98.5 80 GLN A C 1
ATOM 619 O O . GLN A 1 80 ? -7.008 -28.594 -6.93 1 98.5 80 GLN A O 1
ATOM 624 N N . SER A 1 81 ? -8.297 -29.562 -8.438 1 98.75 81 SER A N 1
ATOM 625 C CA . SER A 1 81 ? -9.461 -28.75 -8.102 1 98.75 81 SER A CA 1
ATOM 626 C C . SER A 1 81 ? -9.969 -29.062 -6.699 1 98.75 81 SER A C 1
ATOM 628 O O . SER A 1 81 ? -10.344 -28.172 -5.945 1 98.75 81 SER A O 1
ATOM 630 N N . ARG A 1 82 ? -10.031 -30.406 -6.367 1 98.81 82 ARG A N 1
ATOM 631 C CA . ARG A 1 82 ? -10.406 -30.781 -5.012 1 98.81 82 ARG A CA 1
ATOM 632 C C . ARG A 1 82 ? -9.5 -30.125 -3.982 1 98.81 82 ARG A C 1
ATOM 634 O O . ARG A 1 82 ? -9.969 -29.609 -2.967 1 98.81 82 ARG A O 1
ATOM 641 N N . SER A 1 83 ? -8.219 -30.125 -4.277 1 98.56 83 SER A N 1
ATOM 642 C CA . SER A 1 83 ? -7.238 -29.531 -3.379 1 98.56 83 SER A CA 1
ATOM 643 C C . SER A 1 83 ? -7.469 -28.031 -3.236 1 98.56 83 SER A C 1
ATOM 645 O O . SER A 1 83 ? -7.355 -27.469 -2.139 1 98.56 83 SER A O 1
ATOM 647 N N . GLU A 1 84 ? -7.754 -27.375 -4.332 1 98.69 84 GLU A N 1
ATOM 648 C CA . GLU A 1 84 ? -8.047 -25.938 -4.297 1 98.69 84 GLU A CA 1
ATOM 649 C C . GLU A 1 84 ? -9.258 -25.656 -3.414 1 98.69 84 GLU A C 1
ATOM 651 O O . GLU A 1 84 ? -9.234 -24.719 -2.611 1 98.69 84 GLU A O 1
ATOM 656 N N . VAL A 1 85 ? -10.312 -26.406 -3.631 1 98.88 85 VAL A N 1
ATOM 657 C CA . VAL A 1 85 ? -11.539 -26.219 -2.871 1 98.88 85 VAL A CA 1
ATOM 658 C C . VAL A 1 85 ? -11.266 -26.391 -1.38 1 98.88 85 VAL A C 1
ATOM 660 O O . VAL A 1 85 ? -11.695 -25.578 -0.558 1 98.88 85 VAL A O 1
ATOM 663 N N . LYS A 1 86 ? -10.484 -27.375 -1.052 1 98.81 86 LYS A N 1
ATOM 664 C CA . LYS A 1 86 ? -10.133 -27.609 0.344 1 98.81 86 LYS A CA 1
ATOM 665 C C . LYS A 1 86 ? -9.32 -26.453 0.914 1 98.81 86 LYS A C 1
ATOM 667 O O . LYS A 1 86 ? -9.5 -26.062 2.072 1 98.81 86 LYS A O 1
ATOM 672 N N . LEU A 1 87 ? -8.422 -25.938 0.14 1 98.69 87 LEU A N 1
ATOM 673 C CA . LEU A 1 87 ? -7.629 -24.797 0.562 1 98.69 87 LEU A CA 1
ATOM 674 C C . LEU A 1 87 ? -8.531 -23.594 0.873 1 98.69 87 LEU A C 1
ATOM 676 O O . LEU A 1 87 ? -8.266 -22.844 1.812 1 98.69 87 LEU A O 1
ATOM 680 N N . CYS A 1 88 ? -9.555 -23.406 0.1 1 98.94 88 CYS A N 1
ATOM 681 C CA . CYS A 1 88 ? -10.5 -22.312 0.334 1 98.94 88 CYS A CA 1
ATOM 682 C C . CYS A 1 88 ? -11.148 -22.438 1.707 1 98.94 88 CYS A C 1
ATOM 684 O O . CYS A 1 88 ? -11.258 -21.453 2.438 1 98.94 88 CYS A O 1
ATOM 686 N N . ALA A 1 89 ? -11.555 -23.656 2.039 1 98.94 89 ALA A N 1
ATOM 687 C CA . ALA A 1 89 ? -12.148 -23.891 3.352 1 98.94 89 ALA A CA 1
ATOM 688 C C . ALA A 1 89 ? -11.148 -23.594 4.465 1 98.94 89 ALA A C 1
ATOM 690 O O . ALA A 1 89 ? -11.5 -23.016 5.492 1 98.94 89 ALA A O 1
ATOM 691 N N . GLN A 1 90 ? -9.938 -23.984 4.242 1 98.88 90 GLN A N 1
ATOM 692 C CA . GLN A 1 90 ? -8.883 -23.75 5.227 1 98.88 90 GLN A CA 1
ATOM 693 C C . GLN A 1 90 ? -8.664 -22.25 5.445 1 98.88 90 GLN A C 1
ATOM 695 O O . GLN A 1 90 ? -8.508 -21.797 6.582 1 98.88 90 GLN A O 1
ATOM 700 N N . ILE A 1 91 ? -8.656 -21.5 4.406 1 98.94 91 ILE A N 1
ATOM 701 C CA . ILE A 1 91 ? -8.438 -20.062 4.492 1 98.94 91 ILE A CA 1
ATOM 702 C C . ILE A 1 91 ? -9.594 -19.422 5.246 1 98.94 91 ILE A C 1
ATOM 704 O O . ILE A 1 91 ? -9.383 -18.578 6.129 1 98.94 91 ILE A O 1
ATOM 708 N N . ALA A 1 92 ? -10.812 -19.797 4.887 1 98.94 92 ALA A N 1
ATOM 709 C CA . ALA A 1 92 ? -11.977 -19.266 5.594 1 98.94 92 ALA A CA 1
ATOM 710 C C . ALA A 1 92 ? -11.891 -19.547 7.09 1 98.94 92 ALA A C 1
ATOM 712 O O . ALA A 1 92 ? -12.094 -18.656 7.91 1 98.94 92 ALA A O 1
ATOM 713 N N . ARG A 1 93 ? -11.57 -20.781 7.426 1 98.88 93 ARG A N 1
ATOM 714 C CA . ARG A 1 93 ? -11.477 -21.172 8.828 1 98.88 93 ARG A CA 1
ATOM 715 C C . ARG A 1 93 ? -10.336 -20.438 9.531 1 98.88 93 ARG A C 1
ATOM 717 O O . ARG A 1 93 ? -10.469 -20.031 10.68 1 98.88 93 ARG A O 1
ATOM 724 N N . TYR A 1 94 ? -9.242 -20.312 8.875 1 98.88 94 TYR A N 1
ATOM 725 C CA . TYR A 1 94 ? -8.078 -19.625 9.438 1 98.88 94 TYR A CA 1
ATOM 726 C C . TYR A 1 94 ? -8.438 -18.203 9.852 1 98.88 94 TYR A C 1
ATOM 728 O O . TYR A 1 94 ? -8.117 -17.781 10.969 1 98.88 94 TYR A O 1
ATOM 736 N N . TYR A 1 95 ? -9.062 -17.469 8.992 1 98.88 95 TYR A N 1
ATOM 737 C CA . TYR A 1 95 ? -9.406 -16.094 9.32 1 98.88 95 TYR A CA 1
ATOM 738 C C . TYR A 1 95 ? -10.531 -16.031 10.336 1 98.88 95 TYR A C 1
ATOM 740 O O . TYR A 1 95 ? -10.562 -15.148 11.195 1 98.88 95 TYR A O 1
ATOM 748 N N . ALA A 1 96 ? -11.492 -16.969 10.227 1 98.88 96 ALA A N 1
ATOM 749 C CA . ALA A 1 96 ? -12.523 -17.031 11.25 1 98.88 96 ALA A CA 1
ATOM 750 C C . ALA A 1 96 ? -11.914 -17.188 12.641 1 98.88 96 ALA A C 1
ATOM 752 O O . ALA A 1 96 ? -12.383 -16.578 13.602 1 98.88 96 ALA A O 1
ATOM 753 N N . ASP A 1 97 ? -10.852 -17.953 12.695 1 98.81 97 ASP A N 1
ATOM 754 C CA . ASP A 1 97 ? -10.273 -18.312 13.984 1 98.81 97 ASP A CA 1
ATOM 755 C C . ASP A 1 97 ? -9.281 -17.25 14.461 1 98.81 97 ASP A C 1
ATOM 757 O O . ASP A 1 97 ? -9.023 -17.125 15.656 1 98.81 97 ASP A O 1
ATOM 761 N N . ASN A 1 98 ? -8.719 -16.438 13.555 1 98.81 98 ASN A N 1
ATOM 762 C CA . ASN A 1 98 ? -7.559 -15.648 13.953 1 98.81 98 ASN A CA 1
ATOM 763 C C . ASN A 1 98 ? -7.781 -14.156 13.719 1 98.81 98 ASN A C 1
ATOM 765 O O . ASN A 1 98 ? -7.047 -13.32 14.258 1 98.81 98 ASN A O 1
ATOM 769 N N . ALA A 1 99 ? -8.773 -13.758 12.992 1 98.81 99 ALA A N 1
ATOM 770 C CA . ALA A 1 99 ? -8.945 -12.367 12.586 1 98.81 99 ALA A CA 1
ATOM 771 C C . ALA A 1 99 ? -9.125 -11.461 13.805 1 98.81 99 ALA A C 1
ATOM 773 O O . ALA A 1 99 ? -8.68 -10.312 13.805 1 98.81 99 ALA A O 1
ATOM 774 N N . LYS A 1 100 ? -9.859 -11.969 14.82 1 98.56 100 LYS A N 1
ATOM 775 C CA . LYS A 1 100 ? -10.055 -11.172 16.031 1 98.56 100 LYS A CA 1
ATOM 776 C C . LYS A 1 100 ? -8.719 -10.766 16.641 1 98.56 100 LYS A C 1
ATOM 778 O O . LYS A 1 100 ? -8.547 -9.617 17.047 1 98.56 100 LYS A O 1
ATOM 783 N N . GLN A 1 101 ? -7.82 -11.688 16.688 1 98.5 101 GLN A N 1
ATOM 784 C CA . GLN A 1 101 ? -6.488 -11.398 17.203 1 98.5 101 GLN A CA 1
ATOM 785 C C . GLN A 1 101 ? -5.73 -10.461 16.25 1 98.5 101 GLN A C 1
ATOM 787 O O . GLN A 1 101 ? -5.07 -9.523 16.703 1 98.5 101 GLN A O 1
ATOM 792 N N . PHE A 1 102 ? -5.797 -10.68 14.953 1 98.69 102 PHE A N 1
ATOM 793 C CA . PHE A 1 102 ? -5.086 -9.883 13.961 1 98.69 102 PHE A CA 1
ATOM 794 C C . PHE A 1 102 ? -5.531 -8.422 14.016 1 98.69 102 PHE A C 1
ATOM 796 O O . PHE A 1 102 ? -4.727 -7.516 13.805 1 98.69 102 PHE A O 1
ATOM 803 N N . LEU A 1 103 ? -6.812 -8.195 14.305 1 98.62 103 LEU A N 1
ATOM 804 C CA . LEU A 1 103 ? -7.395 -6.855 14.211 1 98.62 103 LEU A CA 1
ATOM 805 C C . LEU A 1 103 ? -7.535 -6.23 15.594 1 98.62 103 LEU A C 1
ATOM 807 O O . LEU A 1 103 ? -8.133 -5.164 15.742 1 98.62 103 LEU A O 1
ATOM 811 N N . ALA A 1 104 ? -7.027 -6.941 16.641 1 98.5 104 ALA A N 1
ATOM 812 C CA . ALA A 1 104 ? -7.074 -6.387 17.984 1 98.5 104 ALA A CA 1
ATOM 813 C C . ALA A 1 104 ? -6.281 -5.086 18.078 1 98.5 104 ALA A C 1
ATOM 815 O O . ALA A 1 104 ? -5.277 -4.918 17.375 1 98.5 104 ALA A O 1
ATOM 816 N N . PRO A 1 105 ? -6.738 -4.141 18.906 1 98.38 105 PRO A N 1
ATOM 817 C CA . PRO A 1 105 ? -5.957 -2.916 19.094 1 98.38 105 PRO A CA 1
ATOM 818 C C . PRO A 1 105 ? -4.531 -3.195 19.562 1 98.38 105 PRO A C 1
ATOM 820 O O . PRO A 1 105 ? -4.305 -4.117 20.359 1 98.38 105 PRO A O 1
ATOM 823 N N . VAL A 1 106 ? -3.607 -2.432 19.078 1 98.69 106 VAL A N 1
ATOM 824 C CA . VAL A 1 106 ? -2.199 -2.562 19.453 1 98.69 106 VAL A CA 1
ATOM 825 C C . VAL A 1 106 ? -1.758 -1.343 20.25 1 98.69 106 VAL A C 1
ATOM 827 O O . VAL A 1 106 ? -1.842 -0.21 19.766 1 98.69 106 VAL A O 1
ATOM 830 N N . THR A 1 107 ? -1.262 -1.53 21.438 1 98.69 107 THR A N 1
ATOM 831 C CA . THR A 1 107 ? -0.814 -0.438 22.281 1 98.69 107 THR A CA 1
ATOM 832 C C . THR A 1 107 ? 0.55 0.078 21.844 1 98.69 107 THR A C 1
ATOM 834 O O . THR A 1 107 ? 1.428 -0.707 21.469 1 98.69 107 THR A O 1
ATOM 837 N N . TYR A 1 108 ? 0.75 1.349 21.859 1 98.62 108 TYR A N 1
ATOM 838 C CA . TYR A 1 108 ? 2.021 2.016 21.609 1 98.62 108 TYR A CA 1
ATOM 839 C C . TYR A 1 108 ? 2.516 2.752 22.844 1 98.62 108 TYR A C 1
ATOM 841 O O . TYR A 1 108 ? 1.752 3.475 23.484 1 98.62 108 TYR A O 1
ATOM 849 N N . LYS A 1 109 ? 3.777 2.592 23.219 1 97.94 109 LYS A N 1
ATOM 850 C CA . LYS A 1 109 ? 4.371 3.32 24.328 1 97.94 109 LYS A CA 1
ATOM 851 C C . LYS A 1 109 ? 4.801 4.723 23.906 1 97.94 109 LYS A C 1
ATOM 853 O O . LYS A 1 109 ? 5.516 4.883 22.922 1 97.94 109 LYS A O 1
ATOM 858 N N . THR A 1 110 ? 4.363 5.699 24.594 1 97.88 110 THR A N 1
ATOM 859 C CA . THR A 1 110 ? 4.699 7.09 24.312 1 97.88 110 THR A CA 1
ATOM 860 C C . THR A 1 110 ? 4.574 7.938 25.578 1 97.88 110 THR A C 1
ATOM 862 O O . THR A 1 110 ? 3.814 7.594 26.484 1 97.88 110 THR A O 1
ATOM 865 N N . GLU A 1 111 ? 5.352 9 25.625 1 96.31 111 GLU A N 1
ATOM 866 C CA . GLU A 1 111 ? 5.273 9.922 26.766 1 96.31 111 GLU A CA 1
ATOM 867 C C . GLU A 1 111 ? 4.059 10.836 26.641 1 96.31 111 GLU A C 1
ATOM 869 O O . GLU A 1 111 ? 3.709 11.539 27.594 1 96.31 111 GLU A O 1
ATOM 874 N N . LEU A 1 112 ? 3.348 10.727 25.562 1 96.69 112 LEU A N 1
ATOM 875 C CA . LEU A 1 112 ? 2.225 11.625 25.328 1 96.69 112 LEU A CA 1
ATOM 876 C C . LEU A 1 112 ? 0.995 11.18 26.109 1 96.69 112 LEU A C 1
ATOM 878 O O . LEU A 1 112 ? 0.07 11.969 26.312 1 96.69 112 LEU A O 1
ATOM 882 N N . GLY A 1 113 ? 0.892 9.922 26.484 1 97.75 113 GLY A N 1
ATOM 883 C CA . GLY A 1 113 ? -0.256 9.344 27.172 1 97.75 113 GLY A CA 1
ATOM 884 C C . GLY A 1 113 ? -0.559 7.922 26.734 1 97.75 113 GLY A C 1
ATOM 885 O O . GLY A 1 113 ? 0.353 7.164 26.391 1 97.75 113 GLY A O 1
ATOM 886 N N . ASP A 1 114 ? -1.858 7.574 26.938 1 98.31 114 ASP A N 1
ATOM 887 C CA . ASP A 1 114 ? -2.271 6.273 26.422 1 98.31 114 ASP A CA 1
ATOM 888 C C . ASP A 1 114 ? -2.461 6.332 24.906 1 98.31 114 ASP A C 1
ATOM 890 O O . ASP A 1 114 ? -3.092 7.254 24.391 1 98.31 114 ASP A O 1
ATOM 894 N N . ALA A 1 115 ? -1.896 5.426 24.188 1 98.81 115 ALA A N 1
ATOM 895 C CA . ALA A 1 115 ? -1.988 5.41 22.719 1 98.81 115 ALA A CA 1
ATOM 896 C C . ALA A 1 115 ? -2.141 3.984 22.203 1 98.81 115 ALA A C 1
ATOM 898 O O . ALA A 1 115 ? -1.513 3.057 22.719 1 98.81 115 ALA A O 1
ATOM 899 N N . TRP A 1 116 ? -2.973 3.807 21.266 1 98.88 116 TRP A N 1
ATOM 900 C CA . TRP A 1 116 ? -3.127 2.516 20.594 1 98.88 116 TRP A CA 1
ATOM 901 C C . TRP A 1 116 ? -3.602 2.693 19.156 1 98.88 116 TRP A C 1
ATOM 903 O O . TRP A 1 116 ? -4.039 3.779 18.766 1 98.88 116 TRP A O 1
ATOM 913 N N . VAL A 1 117 ? -3.443 1.691 18.375 1 98.88 117 VAL A N 1
ATOM 914 C CA . VAL A 1 117 ? -3.916 1.648 17 1 98.88 117 VAL A CA 1
ATOM 915 C C . VAL A 1 117 ? -5.086 0.673 16.875 1 98.88 117 VAL A C 1
ATOM 917 O O . VAL A 1 117 ? -4.98 -0.483 17.297 1 98.88 117 VAL A O 1
ATOM 920 N N . GLU A 1 118 ? -6.176 1.188 16.375 1 98.75 118 GLU A N 1
ATOM 921 C CA . GLU A 1 118 ? -7.328 0.363 16.031 1 98.75 118 GLU A CA 1
ATOM 922 C C . GLU A 1 118 ? -7.316 -0.011 14.555 1 98.75 118 GLU A C 1
ATOM 924 O O . GLU A 1 118 ? -6.684 0.666 13.742 1 98.75 118 GLU A O 1
ATOM 929 N N . HIS A 1 119 ? -8.023 -1.084 14.227 1 98.75 119 HIS A N 1
ATOM 930 C CA . HIS A 1 119 ? -8.156 -1.524 12.844 1 98.75 119 HIS A CA 1
ATOM 931 C C . HIS A 1 119 ? -9.609 -1.487 12.398 1 98.75 119 HIS A C 1
ATOM 933 O O . HIS A 1 119 ? -10.438 -2.27 12.875 1 98.75 119 HIS A O 1
ATOM 939 N N . HIS A 1 120 ? -9.938 -0.568 11.469 1 98.56 120 HIS A N 1
ATOM 940 C CA . HIS A 1 120 ? -11.297 -0.374 10.969 1 98.56 120 HIS A CA 1
ATOM 941 C C . HIS A 1 120 ? -11.375 -0.651 9.477 1 98.56 120 HIS A C 1
ATOM 943 O O . HIS A 1 120 ? -10.391 -0.487 8.758 1 98.56 120 HIS A O 1
ATOM 949 N N . PRO A 1 121 ? -12.586 -1.147 9.016 1 98.44 121 PRO A N 1
ATOM 950 C CA . PRO A 1 121 ? -12.727 -1.241 7.562 1 98.44 121 PRO A CA 1
ATOM 951 C C . PRO A 1 121 ? -12.594 0.111 6.867 1 98.44 121 PRO A C 1
ATOM 953 O O . PRO A 1 121 ? -12.797 1.154 7.488 1 98.44 121 PRO A O 1
ATOM 956 N N . ILE A 1 122 ? -12.289 0.125 5.609 1 98.19 122 ILE A N 1
ATOM 957 C CA . ILE A 1 122 ? -12.016 1.384 4.922 1 98.19 122 ILE A CA 1
ATOM 958 C C . ILE A 1 122 ? -13.172 1.715 3.979 1 98.19 122 ILE A C 1
ATOM 960 O O . ILE A 1 122 ? -13.281 2.844 3.492 1 98.19 122 ILE A O 1
ATOM 964 N N . GLY A 1 123 ? -14 0.703 3.617 1 98.25 123 GLY A N 1
ATOM 965 C CA . GLY A 1 123 ? -15.055 0.891 2.633 1 98.25 123 GLY A CA 1
ATOM 966 C C . GLY A 1 123 ? -15.164 -0.259 1.65 1 98.25 123 GLY A C 1
ATOM 967 O O . GLY A 1 123 ? -14.672 -1.358 1.915 1 98.25 123 GLY A O 1
ATOM 968 N N . VAL A 1 124 ? -15.867 0.018 0.481 1 98.88 124 VAL A N 1
ATOM 969 C CA . VAL A 1 124 ? -16.047 -0.989 -0.561 1 98.88 124 VAL A CA 1
ATOM 970 C C . VAL A 1 124 ? -14.719 -1.22 -1.285 1 98.88 124 VAL A C 1
ATOM 972 O O . VAL A 1 124 ? -14 -0.268 -1.594 1 98.88 124 VAL A O 1
ATOM 975 N N . VAL A 1 125 ? -14.375 -2.461 -1.517 1 98.94 125 VAL A N 1
ATOM 976 C CA . VAL A 1 125 ? -13.164 -2.826 -2.232 1 98.94 125 VAL A CA 1
ATOM 977 C C . VAL A 1 125 ? -13.523 -3.461 -3.574 1 98.94 125 VAL A C 1
ATOM 979 O O . VAL A 1 125 ? -14.414 -4.309 -3.646 1 98.94 125 VAL A O 1
ATOM 982 N N . MET A 1 126 ? -12.898 -2.99 -4.641 1 98.94 126 MET A N 1
ATOM 983 C CA . MET A 1 126 ? -13.023 -3.602 -5.961 1 98.94 126 MET A CA 1
ATOM 984 C C . MET A 1 126 ? -11.961 -4.684 -6.156 1 98.94 126 MET A C 1
ATOM 986 O O . MET A 1 126 ? -10.766 -4.426 -6 1 98.94 126 MET A O 1
ATOM 990 N N . ALA A 1 127 ? -12.391 -5.895 -6.453 1 98.88 127 ALA A N 1
ATOM 991 C CA . ALA A 1 127 ? -11.469 -6.996 -6.691 1 98.88 127 ALA A CA 1
ATOM 992 C C . ALA A 1 127 ? -11.539 -7.473 -8.141 1 98.88 127 ALA A C 1
ATOM 994 O O . ALA A 1 127 ? -12.633 -7.648 -8.688 1 98.88 127 ALA A O 1
ATOM 995 N N . VAL A 1 128 ? -10.422 -7.609 -8.82 1 98.88 128 VAL A N 1
ATOM 996 C CA . VAL A 1 128 ? -10.297 -8.219 -10.141 1 98.88 128 VAL A CA 1
ATOM 997 C C . VAL A 1 128 ? -9.414 -9.469 -10.047 1 98.88 128 VAL A C 1
ATOM 999 O O . VAL A 1 128 ? -8.234 -9.375 -9.695 1 98.88 128 VAL A O 1
ATOM 1002 N N . GLU A 1 129 ? -10.008 -10.625 -10.328 1 98.75 129 GLU A N 1
ATOM 1003 C CA . GLU A 1 129 ? -9.32 -11.875 -10.016 1 98.75 129 GLU A CA 1
ATOM 1004 C C . GLU A 1 129 ? -9.211 -12.773 -11.242 1 98.75 129 GLU A C 1
ATOM 1006 O O . GLU A 1 129 ? -10.055 -12.719 -12.133 1 98.75 129 GLU A O 1
ATOM 1011 N N . PRO A 1 130 ? -8.25 -13.625 -11.297 1 98.5 130 PRO A N 1
ATOM 1012 C CA . PRO A 1 130 ? -7.953 -14.445 -12.477 1 98.5 130 PRO A CA 1
ATOM 1013 C C . PRO A 1 130 ? -8.578 -15.836 -12.398 1 98.5 130 PRO A C 1
ATOM 1015 O O . PRO A 1 130 ? -9.25 -16.156 -11.414 1 98.5 130 PRO A O 1
ATOM 1018 N N . TRP A 1 131 ? -8.281 -16.625 -13.422 1 98.5 131 TRP A N 1
ATOM 1019 C CA . TRP A 1 131 ? -9.016 -17.859 -13.68 1 98.5 131 TRP A CA 1
ATOM 1020 C C . TRP A 1 131 ? -8.258 -19.078 -13.156 1 98.5 131 TRP A C 1
ATOM 1022 O O . TRP A 1 131 ? -8.836 -20.156 -13 1 98.5 131 TRP A O 1
ATOM 1032 N N . ASN A 1 132 ? -6.988 -18.984 -12.844 1 98.25 132 ASN A N 1
ATOM 1033 C CA . ASN A 1 132 ? -6.156 -20.188 -12.773 1 98.25 132 ASN A CA 1
ATOM 1034 C C . ASN A 1 132 ? -6.434 -20.984 -11.5 1 98.25 132 ASN A C 1
ATOM 1036 O O . ASN A 1 132 ? -6.172 -22.188 -11.453 1 98.25 132 ASN A O 1
ATOM 1040 N N . PHE A 1 133 ? -6.871 -20.359 -10.469 1 98.69 133 PHE A N 1
ATOM 1041 C CA . PHE A 1 133 ? -7.48 -20.953 -9.281 1 98.69 133 PHE A CA 1
ATOM 1042 C C . PHE A 1 133 ? -8.805 -20.266 -8.953 1 98.69 133 PHE A C 1
ATOM 1044 O O . PHE A 1 133 ? -8.867 -19.453 -8.039 1 98.69 133 PHE A O 1
ATOM 1051 N N . PRO A 1 134 ? -9.797 -20.656 -9.648 1 98.5 134 PRO A N 1
ATOM 1052 C CA . PRO A 1 134 ? -11.008 -19.828 -9.75 1 98.5 134 PRO A CA 1
ATOM 1053 C C . PRO A 1 134 ? -11.672 -19.594 -8.391 1 98.5 134 PRO A C 1
ATOM 1055 O O . PRO A 1 134 ? -12.336 -18.578 -8.195 1 98.5 134 PRO A O 1
ATOM 1058 N N . PHE A 1 135 ? -11.555 -20.5 -7.426 1 98.88 135 PHE A N 1
ATOM 1059 C CA . PHE A 1 135 ? -12.156 -20.312 -6.113 1 98.88 135 PHE A CA 1
ATOM 1060 C C . PHE A 1 135 ? -11.148 -19.719 -5.141 1 98.88 135 PHE A C 1
ATOM 1062 O O . PHE A 1 135 ? -11.477 -18.797 -4.383 1 98.88 135 PHE A O 1
ATOM 1069 N N . TYR A 1 136 ? -9.961 -20.203 -5.188 1 98.81 136 TYR A N 1
ATOM 1070 C CA . TYR A 1 136 ? -8.906 -19.766 -4.293 1 98.81 136 TYR A CA 1
ATOM 1071 C C . TYR A 1 136 ? -8.664 -18.266 -4.434 1 98.81 136 TYR A C 1
ATOM 1073 O O . TYR A 1 136 ? -8.516 -17.562 -3.434 1 98.81 136 TYR A O 1
ATOM 1081 N N . GLN A 1 137 ? -8.609 -17.766 -5.699 1 98.62 137 GLN A N 1
ATOM 1082 C CA . GLN A 1 137 ? -8.359 -16.359 -5.98 1 98.62 137 GLN A CA 1
ATOM 1083 C C . GLN A 1 137 ? -9.422 -15.477 -5.352 1 98.62 137 GLN A C 1
ATOM 1085 O O . GLN A 1 137 ? -9.133 -14.359 -4.914 1 98.62 137 GLN A O 1
ATOM 1090 N N . LEU A 1 138 ? -10.633 -15.953 -5.273 1 98.88 138 LEU A N 1
ATOM 1091 C CA . LEU A 1 138 ? -11.719 -15.195 -4.672 1 98.88 138 LEU A CA 1
ATOM 1092 C C . LEU A 1 138 ? -11.656 -15.258 -3.15 1 98.88 138 LEU A C 1
ATOM 1094 O O . LEU A 1 138 ? -11.844 -14.242 -2.473 1 98.88 138 LEU A O 1
ATOM 1098 N N . MET A 1 139 ? -11.344 -16.422 -2.611 1 98.94 139 MET A N 1
ATOM 1099 C CA . MET A 1 139 ? -11.352 -16.641 -1.168 1 98.94 139 MET A CA 1
ATOM 1100 C C . MET A 1 139 ? -10.273 -15.797 -0.486 1 98.94 139 MET A C 1
ATOM 1102 O O . MET A 1 139 ? -10.5 -15.25 0.595 1 98.94 139 MET A O 1
ATOM 1106 N N . ARG A 1 140 ? -9.117 -15.68 -1.152 1 98.19 140 ARG A N 1
ATOM 1107 C CA . ARG A 1 140 ? -8.008 -14.938 -0.565 1 98.19 140 ARG A CA 1
ATOM 1108 C C . ARG A 1 140 ? -8.359 -13.461 -0.399 1 98.19 140 ARG A C 1
ATOM 1110 O O . ARG A 1 140 ? -7.785 -12.773 0.45 1 98.19 140 ARG A O 1
ATOM 1117 N N . VAL A 1 141 ? -9.352 -12.977 -1.191 1 98.81 141 VAL A N 1
ATOM 1118 C CA . VAL A 1 141 ? -9.812 -11.602 -1.058 1 98.81 141 VAL A CA 1
ATOM 1119 C C . VAL A 1 141 ? -10.984 -11.539 -0.078 1 98.81 141 VAL A C 1
ATOM 1121 O O . VAL A 1 141 ? -11 -10.695 0.823 1 98.81 141 VAL A O 1
ATOM 1124 N N . LEU A 1 142 ? -11.883 -12.492 -0.202 1 98.94 142 LEU A N 1
ATOM 1125 C CA . LEU A 1 142 ? -13.109 -12.445 0.576 1 98.94 142 LEU A CA 1
ATOM 1126 C C . LEU A 1 142 ? -12.82 -12.578 2.066 1 98.94 142 LEU A C 1
ATOM 1128 O O . LEU A 1 142 ? -13.297 -11.766 2.869 1 98.94 142 LEU A O 1
ATOM 1132 N N . ALA A 1 143 ? -12.078 -13.57 2.469 1 98.94 143 ALA A N 1
ATOM 1133 C CA . ALA A 1 143 ? -12 -13.977 3.871 1 98.94 143 ALA A CA 1
ATOM 1134 C C . ALA A 1 143 ? -11.453 -12.836 4.738 1 98.94 143 ALA A C 1
ATOM 1136 O O . ALA A 1 143 ? -12.086 -12.445 5.723 1 98.94 143 ALA A O 1
ATOM 1137 N N . PRO A 1 144 ? -10.289 -12.273 4.348 1 98.88 144 PRO A N 1
ATOM 1138 C CA . PRO A 1 144 ? -9.781 -11.18 5.184 1 98.88 144 PRO A CA 1
ATOM 1139 C C . PRO A 1 144 ? -10.68 -9.945 5.156 1 98.88 144 PRO A C 1
ATOM 1141 O O . PRO A 1 144 ? -10.844 -9.273 6.176 1 98.88 144 PRO A O 1
ATOM 1144 N N . ASN A 1 145 ? -11.273 -9.602 4.023 1 98.94 145 ASN A N 1
ATOM 1145 C CA . ASN A 1 145 ? -12.078 -8.391 3.922 1 98.94 145 ASN A CA 1
ATOM 1146 C C . ASN A 1 145 ? -13.422 -8.547 4.625 1 98.94 145 ASN A C 1
ATOM 1148 O O . ASN A 1 145 ? -13.922 -7.605 5.242 1 98.94 145 ASN A O 1
ATOM 1152 N N . LEU A 1 146 ? -14 -9.797 4.5 1 98.94 146 LEU A N 1
ATOM 1153 C CA . LEU A 1 146 ? -15.227 -10.062 5.246 1 98.94 146 LEU A CA 1
ATOM 1154 C C . LEU A 1 146 ? -14.984 -9.922 6.746 1 98.94 146 LEU A C 1
ATOM 1156 O O . LEU A 1 146 ? -15.766 -9.273 7.445 1 98.94 146 LEU A O 1
ATOM 1160 N N . ALA A 1 147 ? -13.891 -10.516 7.227 1 98.88 147 ALA A N 1
ATOM 1161 C CA . ALA A 1 147 ? -13.547 -10.414 8.648 1 98.88 147 ALA A CA 1
ATOM 1162 C C . ALA A 1 147 ? -13.328 -8.961 9.055 1 98.88 147 ALA A C 1
ATOM 1164 O O . ALA A 1 147 ? -13.758 -8.547 10.133 1 98.88 147 ALA A O 1
ATOM 1165 N N . ALA A 1 148 ? -12.695 -8.148 8.227 1 98.75 148 ALA A N 1
ATOM 1166 C CA . ALA A 1 148 ? -12.367 -6.758 8.539 1 98.75 148 ALA A CA 1
ATOM 1167 C C . ALA A 1 148 ? -13.602 -5.871 8.453 1 98.75 148 ALA A C 1
ATOM 1169 O O . ALA A 1 148 ? -13.625 -4.773 9.016 1 98.75 148 ALA A O 1
ATOM 1170 N N . GLY A 1 149 ? -14.602 -6.305 7.652 1 98.81 149 GLY A N 1
ATOM 1171 C CA . GLY A 1 149 ? -15.852 -5.562 7.559 1 98.81 149 GLY A CA 1
ATOM 1172 C C . GLY A 1 149 ? -16 -4.809 6.25 1 98.81 149 GLY A C 1
ATOM 1173 O O . GLY A 1 149 ? -16.891 -3.975 6.105 1 98.81 149 GLY A O 1
ATOM 1174 N N . ASN A 1 150 ? -15.117 -5.07 5.262 1 98.94 150 ASN A N 1
ATOM 1175 C CA . ASN A 1 150 ? -15.188 -4.41 3.963 1 98.94 150 ASN A CA 1
ATOM 1176 C C . ASN A 1 150 ? -16.109 -5.156 3.002 1 98.94 150 ASN A C 1
ATOM 1178 O O . ASN A 1 150 ? -15.883 -6.332 2.709 1 98.94 150 ASN A O 1
ATOM 1182 N N . PRO A 1 151 ? -17.141 -4.531 2.422 1 98.94 151 PRO A N 1
ATOM 1183 C CA . PRO A 1 151 ? -17.812 -5.137 1.265 1 98.94 151 PRO A CA 1
ATOM 1184 C C . PRO A 1 151 ? -16.891 -5.234 0.044 1 98.94 151 PRO A C 1
ATOM 1186 O O . PRO A 1 151 ? -16.031 -4.375 -0.158 1 98.94 151 PRO A O 1
ATOM 1189 N N . VAL A 1 152 ? -17.141 -6.281 -0.763 1 98.94 152 VAL A N 1
ATOM 1190 C CA . VAL A 1 152 ? -16.281 -6.477 -1.929 1 98.94 152 VAL A CA 1
ATOM 1191 C C . VAL A 1 152 ? -17.141 -6.641 -3.18 1 98.94 152 VAL A C 1
ATOM 1193 O O . VAL A 1 152 ? -18.094 -7.426 -3.188 1 98.94 152 VAL A O 1
ATOM 1196 N N . ILE A 1 153 ? -16.891 -5.875 -4.176 1 98.94 153 ILE A N 1
ATOM 1197 C CA . ILE A 1 153 ? -17.375 -6.098 -5.535 1 98.94 153 ILE A CA 1
ATOM 1198 C C . ILE A 1 153 ? -16.281 -6.762 -6.367 1 98.94 153 ILE A C 1
ATOM 1200 O O . ILE A 1 153 ? -15.148 -6.266 -6.434 1 98.94 153 ILE A O 1
ATOM 1204 N N . ALA A 1 154 ? -16.641 -7.867 -7.012 1 98.88 154 ALA A N 1
ATOM 1205 C CA . ALA A 1 154 ? -15.617 -8.664 -7.684 1 98.88 154 ALA A CA 1
ATOM 1206 C C . ALA A 1 154 ? -15.914 -8.797 -9.172 1 98.88 154 ALA A C 1
ATOM 1208 O O . ALA A 1 154 ? -17.062 -8.969 -9.57 1 98.88 154 ALA A O 1
ATOM 1209 N N . LYS A 1 155 ? -14.984 -8.586 -9.969 1 98.81 155 LYS A N 1
ATOM 1210 C CA . LYS A 1 155 ? -14.953 -9.023 -11.367 1 98.81 155 LYS A CA 1
ATOM 1211 C C . LYS A 1 155 ? -14.031 -10.227 -11.547 1 98.81 155 LYS A C 1
ATOM 1213 O O . LYS A 1 155 ? -12.812 -10.094 -11.453 1 98.81 155 LYS A O 1
ATOM 1218 N N . HIS A 1 156 ? -14.578 -11.367 -11.781 1 98.56 156 HIS A N 1
ATOM 1219 C CA . HIS A 1 156 ? -13.805 -12.586 -12.031 1 98.56 156 HIS A CA 1
ATOM 1220 C C . HIS A 1 156 ? -13.484 -12.742 -13.508 1 98.56 156 HIS A C 1
ATOM 1222 O O . HIS A 1 156 ? -14.023 -12.016 -14.344 1 98.56 156 HIS A O 1
ATOM 1228 N N . ALA A 1 157 ? -12.555 -13.547 -13.836 1 98.31 157 ALA A N 1
ATOM 1229 C CA . ALA A 1 157 ? -12.18 -13.797 -15.227 1 98.31 157 ALA A CA 1
ATOM 1230 C C . ALA A 1 157 ? -13.383 -14.289 -16.031 1 98.31 157 ALA A C 1
ATOM 1232 O O . ALA A 1 157 ? -14.203 -15.055 -15.531 1 98.31 157 ALA A O 1
ATOM 1233 N N . SER A 1 158 ? -13.438 -13.938 -17.266 1 98.19 158 SER A N 1
ATOM 1234 C CA . SER A 1 158 ? -14.602 -14.156 -18.109 1 98.19 158 SER A CA 1
ATOM 1235 C C . SER A 1 158 ? -14.75 -15.633 -18.469 1 98.19 158 SER A C 1
ATOM 1237 O O . SER A 1 158 ? -15.812 -16.062 -18.906 1 98.19 158 SER A O 1
ATOM 1239 N N . ILE A 1 159 ? -13.727 -16.469 -18.234 1 98.25 159 ILE A N 1
ATOM 1240 C CA . ILE A 1 159 ? -13.781 -17.859 -18.688 1 98.25 159 ILE A CA 1
ATOM 1241 C C . ILE A 1 159 ? -14.18 -18.766 -17.531 1 98.25 159 ILE A C 1
ATOM 1243 O O . ILE A 1 159 ? -14.234 -19.984 -17.688 1 98.25 159 ILE A O 1
ATOM 1247 N N . VAL A 1 160 ? -14.422 -18.156 -16.297 1 98.56 160 VAL A N 1
ATOM 1248 C CA . VAL A 1 160 ? -14.844 -19 -15.188 1 98.56 160 VAL A CA 1
ATOM 1249 C C . VAL A 1 160 ? -16.078 -18.391 -14.516 1 98.56 160 VAL A C 1
ATOM 1251 O O . VAL A 1 160 ? -16.109 -18.25 -13.289 1 98.56 160 VAL A O 1
ATOM 1254 N N . PRO A 1 161 ? -17.078 -18.047 -15.25 1 98.62 161 PRO A N 1
ATOM 1255 C CA . PRO A 1 161 ? -18.25 -17.391 -14.672 1 98.62 161 PRO A CA 1
ATOM 1256 C C . PRO A 1 161 ? -19.062 -18.312 -13.773 1 98.62 161 PRO A C 1
ATOM 1258 O O . PRO A 1 161 ? -19.719 -17.844 -12.836 1 98.62 161 PRO A O 1
ATOM 1261 N N . HIS A 1 162 ? -19.078 -19.594 -14.055 1 98.62 162 HIS A N 1
ATOM 1262 C CA . HIS A 1 162 ? -19.812 -20.516 -13.195 1 98.62 162 HIS A CA 1
ATOM 1263 C C . HIS A 1 162 ? -19.188 -20.609 -11.812 1 98.62 162 HIS A C 1
ATOM 1265 O O . HIS A 1 162 ? -19.891 -20.688 -10.805 1 98.62 162 HIS A O 1
ATOM 1271 N N . CYS A 1 163 ? -17.859 -20.656 -11.766 1 98.81 163 CYS A N 1
ATOM 1272 C CA . CYS A 1 163 ? -17.172 -20.609 -10.477 1 98.81 163 CYS A CA 1
ATOM 1273 C C . CYS A 1 163 ? -17.547 -19.359 -9.703 1 98.81 163 CYS A C 1
ATOM 1275 O O . CYS A 1 163 ? -17.797 -19.406 -8.5 1 98.81 163 CYS A O 1
ATOM 1277 N N . ALA A 1 164 ? -17.578 -18.219 -10.391 1 98.75 164 ALA A N 1
ATOM 1278 C CA . ALA A 1 164 ? -17.938 -16.953 -9.758 1 98.75 164 ALA A CA 1
ATOM 1279 C C . ALA A 1 164 ? -19.344 -17 -9.164 1 98.75 164 ALA A C 1
ATOM 1281 O O . ALA A 1 164 ? -19.562 -16.594 -8.023 1 98.75 164 ALA A O 1
ATOM 1282 N N . GLU A 1 165 ? -20.234 -17.5 -9.945 1 98.31 165 GLU A N 1
ATOM 1283 C CA . GLU A 1 165 ? -21.625 -17.609 -9.516 1 98.31 165 GLU A CA 1
ATOM 1284 C C . GLU A 1 165 ? -21.766 -18.562 -8.32 1 98.31 165 GLU A C 1
ATOM 1286 O O . GLU A 1 165 ? -22.453 -18.234 -7.348 1 98.31 165 GLU A O 1
ATOM 1291 N N . ALA A 1 166 ? -21.125 -19.703 -8.453 1 98.75 166 ALA A N 1
ATOM 1292 C CA . ALA A 1 166 ? -21.188 -20.703 -7.383 1 98.75 166 ALA A CA 1
ATOM 1293 C C . ALA A 1 166 ? -20.594 -20.141 -6.086 1 98.75 166 ALA A C 1
ATOM 1295 O O . ALA A 1 166 ? -21.141 -20.375 -5.004 1 98.75 166 ALA A O 1
ATOM 1296 N N . PHE A 1 167 ? -19.516 -19.406 -6.203 1 98.88 167 PHE A N 1
ATOM 1297 C CA . PHE A 1 167 ? -18.859 -18.812 -5.047 1 98.88 167 PHE A CA 1
ATOM 1298 C C . PHE A 1 167 ? -19.766 -17.797 -4.363 1 98.88 167 PHE A C 1
ATOM 1300 O O . PHE A 1 167 ? -19.891 -17.797 -3.139 1 98.88 167 PHE A O 1
ATOM 1307 N N . GLU A 1 168 ? -20.375 -16.938 -5.113 1 98.75 168 GLU A N 1
ATOM 1308 C CA . GLU A 1 168 ? -21.281 -15.93 -4.57 1 98.75 168 GLU A CA 1
ATOM 1309 C C . GLU A 1 168 ? -22.453 -16.594 -3.852 1 98.75 168 GLU A C 1
ATOM 1311 O O . GLU A 1 168 ? -22.875 -16.141 -2.783 1 98.75 168 GLU A O 1
ATOM 1316 N N . HIS A 1 169 ? -22.984 -17.656 -4.441 1 98.5 169 HIS A N 1
ATOM 1317 C CA . HIS A 1 169 ? -24.078 -18.406 -3.828 1 98.5 169 HIS A CA 1
ATOM 1318 C C . HIS A 1 169 ? -23.672 -18.984 -2.482 1 98.5 169 HIS A C 1
ATOM 1320 O O . HIS A 1 169 ? -24.438 -18.938 -1.52 1 98.5 169 HIS A O 1
ATOM 1326 N N . LEU A 1 170 ? -22.438 -19.531 -2.438 1 98.81 170 LEU A N 1
ATOM 1327 C CA . LEU A 1 170 ? -21.922 -20.109 -1.198 1 98.81 170 LEU A CA 1
ATOM 1328 C C . LEU A 1 170 ? -21.844 -19.047 -0.106 1 98.81 170 LEU A C 1
ATOM 1330 O O . LEU A 1 170 ? -22.188 -19.312 1.048 1 98.81 170 LEU A O 1
ATOM 1334 N N . VAL A 1 171 ? -21.375 -17.844 -0.476 1 98.88 171 VAL A N 1
ATOM 1335 C CA . VAL A 1 171 ? -21.203 -16.75 0.481 1 98.88 171 VAL A CA 1
ATOM 1336 C C . VAL A 1 171 ? -22.562 -16.344 1.04 1 98.88 171 VAL A C 1
ATOM 1338 O O . VAL A 1 171 ? -22.719 -16.156 2.25 1 98.88 171 VAL A O 1
ATOM 1341 N N . ARG A 1 172 ? -23.578 -16.281 0.215 1 98.5 172 ARG A N 1
ATOM 1342 C CA . ARG A 1 172 ? -24.938 -15.969 0.645 1 98.5 172 ARG A CA 1
ATOM 1343 C C . ARG A 1 172 ? -25.5 -17.062 1.543 1 98.5 172 ARG A C 1
ATOM 1345 O O . ARG A 1 172 ? -26.094 -16.781 2.58 1 98.5 172 ARG A O 1
ATOM 1352 N N . GLU A 1 173 ? -25.281 -18.281 1.099 1 98.69 173 GLU A N 1
ATOM 1353 C CA . GLU A 1 173 ? -25.766 -19.422 1.863 1 98.69 173 GLU A CA 1
ATOM 1354 C C . GLU A 1 173 ? -25.109 -19.484 3.238 1 98.69 173 GLU A C 1
ATOM 1356 O O . GLU A 1 173 ? -25.734 -19.953 4.203 1 98.69 173 GLU A O 1
ATOM 1361 N N . ALA A 1 174 ? -23.906 -19.031 3.316 1 98.81 174 ALA A N 1
ATOM 1362 C CA . ALA A 1 174 ? -23.156 -19.031 4.578 1 98.81 174 ALA A CA 1
ATOM 1363 C C . ALA A 1 174 ? -23.719 -17.969 5.531 1 98.81 174 ALA A C 1
ATOM 1365 O O . ALA A 1 174 ? -23.344 -17.922 6.707 1 98.81 174 ALA A O 1
ATOM 1366 N N . GLY A 1 175 ? -24.562 -17.078 5.02 1 98.62 175 GLY A N 1
ATOM 1367 C CA . GLY A 1 175 ? -25.234 -16.125 5.879 1 98.62 175 GLY A CA 1
ATOM 1368 C C . GLY A 1 175 ? -24.656 -14.719 5.762 1 98.62 175 GLY A C 1
ATOM 1369 O O . GLY A 1 175 ? -24.984 -13.836 6.562 1 98.62 175 GLY A O 1
ATOM 1370 N N . ALA A 1 176 ? -23.812 -14.492 4.82 1 98.69 176 ALA A N 1
ATOM 1371 C CA . ALA A 1 176 ? -23.312 -13.133 4.613 1 98.69 176 ALA A CA 1
ATOM 1372 C C . ALA A 1 176 ? -24.453 -12.203 4.191 1 98.69 176 ALA A C 1
ATOM 1374 O O . ALA A 1 176 ? -25.297 -12.57 3.381 1 98.69 176 ALA A O 1
ATOM 1375 N N . PRO A 1 177 ? -24.516 -10.984 4.738 1 98.62 177 PRO A N 1
ATOM 1376 C CA . PRO A 1 177 ? -25.547 -10.039 4.312 1 98.62 177 PRO A CA 1
ATOM 1377 C C . PRO A 1 177 ? -25.359 -9.586 2.865 1 98.62 177 PRO A C 1
ATOM 1379 O O . PRO A 1 177 ? -24.281 -9.734 2.299 1 98.62 177 PRO A O 1
ATOM 1382 N N . ASP A 1 178 ? -26.453 -9.031 2.324 1 98.25 178 ASP A N 1
ATOM 1383 C CA . ASP A 1 178 ? -26.375 -8.445 0.989 1 98.25 178 ASP A CA 1
ATOM 1384 C C . ASP A 1 178 ? -25.281 -7.383 0.918 1 98.25 178 ASP A C 1
ATOM 1386 O O . ASP A 1 178 ? -25.125 -6.586 1.844 1 98.25 178 ASP A O 1
ATOM 1390 N N . GLY A 1 179 ? -24.453 -7.48 -0.115 1 98.62 179 GLY A N 1
ATOM 1391 C CA . GLY A 1 179 ? -23.422 -6.488 -0.326 1 98.62 179 GLY A CA 1
ATOM 1392 C C . GLY A 1 179 ? -22.047 -6.945 0.145 1 98.62 179 GLY A C 1
ATOM 1393 O O . GLY A 1 179 ? -21.031 -6.352 -0.213 1 98.62 179 GLY A O 1
ATOM 1394 N N . ALA A 1 180 ? -22.016 -8.016 0.984 1 98.81 180 ALA A N 1
ATOM 1395 C CA . ALA A 1 180 ? -20.734 -8.477 1.507 1 98.81 180 ALA A CA 1
ATOM 1396 C C . ALA A 1 180 ? -19.828 -8.945 0.38 1 98.81 180 ALA A C 1
ATOM 1398 O O . ALA A 1 180 ? -18.609 -8.695 0.401 1 98.81 180 ALA A O 1
ATOM 1399 N N . TRP A 1 181 ? -20.391 -9.633 -0.554 1 98.88 181 TRP A N 1
ATOM 1400 C CA . TRP A 1 181 ? -19.719 -10.117 -1.75 1 98.88 181 TRP A CA 1
ATOM 1401 C C . TRP A 1 181 ? -20.641 -10.078 -2.959 1 98.88 181 TRP A C 1
ATOM 1403 O O . TRP A 1 181 ? -21.703 -10.703 -2.955 1 98.88 181 TRP A O 1
ATOM 1413 N N . THR A 1 182 ? -20.25 -9.336 -3.959 1 98.88 182 THR A N 1
ATOM 1414 C CA . THR A 1 182 ? -21.031 -9.266 -5.188 1 98.88 182 THR A CA 1
ATOM 1415 C C . THR A 1 182 ? -20.141 -9.484 -6.41 1 98.88 182 THR A C 1
ATOM 1417 O O . THR A 1 182 ? -19.203 -8.711 -6.648 1 98.88 182 THR A O 1
ATOM 1420 N N . ASN A 1 183 ? -20.391 -10.539 -7.145 1 98.62 183 ASN A N 1
ATOM 1421 C CA . ASN A 1 183 ? -19.703 -10.742 -8.414 1 98.62 183 ASN A CA 1
ATOM 1422 C C . ASN A 1 183 ? -20.438 -10.062 -9.562 1 98.62 183 ASN A C 1
ATOM 1424 O O . ASN A 1 183 ? -21.641 -10.203 -9.703 1 98.62 183 ASN A O 1
ATOM 1428 N N . LEU A 1 184 ? -19.703 -9.32 -10.391 1 98.81 184 LEU A N 1
ATOM 1429 C CA . LEU A 1 184 ? -20.281 -8.672 -11.562 1 98.81 184 LEU A CA 1
ATOM 1430 C C . LEU A 1 184 ? -19.562 -9.117 -12.836 1 98.81 184 LEU A C 1
ATOM 1432 O O . LEU A 1 184 ? -18.344 -9.195 -12.867 1 98.81 184 LEU A O 1
ATOM 1436 N N . PHE A 1 185 ? -20.328 -9.5 -13.891 1 98.75 185 PHE A N 1
ATOM 1437 C CA . PHE A 1 185 ? -19.828 -9.758 -15.234 1 98.75 185 PHE A CA 1
ATOM 1438 C C . PHE A 1 185 ? -19.734 -8.461 -16.031 1 98.75 185 PHE A C 1
ATOM 1440 O O . PHE A 1 185 ? -20.641 -8.141 -16.797 1 98.75 185 PHE A O 1
ATOM 1447 N N . ILE A 1 186 ? -18.609 -7.773 -15.898 1 98.62 186 ILE A N 1
ATOM 1448 C CA . ILE A 1 186 ? -18.547 -6.395 -16.375 1 98.62 186 ILE A CA 1
ATOM 1449 C C . ILE A 1 186 ? -17.266 -6.176 -17.172 1 98.62 186 ILE A C 1
ATOM 1451 O O . ILE A 1 186 ? -16.375 -7.02 -17.156 1 98.62 186 ILE A O 1
ATOM 1455 N N . SER A 1 187 ? -17.203 -5.074 -17.922 1 97.75 187 SER A N 1
ATOM 1456 C CA . SER A 1 187 ? -16.062 -4.688 -18.75 1 97.75 187 SER A CA 1
ATOM 1457 C C . SER A 1 187 ? -15.008 -3.961 -17.922 1 97.75 187 SER A C 1
ATOM 1459 O O . SER A 1 187 ? -15.242 -3.602 -16.766 1 97.75 187 SER A O 1
ATOM 1461 N N . SER A 1 188 ? -13.836 -3.789 -18.547 1 97.38 188 SER A N 1
ATOM 1462 C CA . SER A 1 188 ? -12.766 -3.037 -17.906 1 97.38 188 SER A CA 1
ATOM 1463 C C . SER A 1 188 ? -13.172 -1.589 -17.656 1 97.38 188 SER A C 1
ATOM 1465 O O . SER A 1 188 ? -12.75 -0.978 -16.672 1 97.38 188 SER A O 1
ATOM 1467 N N . ASP A 1 189 ? -13.961 -1.024 -18.547 1 97.75 189 ASP A N 1
ATOM 1468 C CA . ASP A 1 189 ? -14.43 0.345 -18.375 1 97.75 189 ASP A CA 1
ATOM 1469 C C . ASP A 1 189 ? -15.328 0.465 -17.141 1 97.75 189 ASP A C 1
ATOM 1471 O O . ASP A 1 189 ? -15.242 1.445 -16.406 1 97.75 189 ASP A O 1
ATOM 1475 N N . GLN A 1 190 ? -16.203 -0.489 -16.969 1 98.62 190 GLN A N 1
ATOM 1476 C CA . GLN A 1 190 ? -17.078 -0.479 -15.797 1 98.62 190 GLN A CA 1
ATOM 1477 C C . GLN A 1 190 ? -16.266 -0.653 -14.508 1 98.62 190 GLN A C 1
ATOM 1479 O O . GLN A 1 190 ? -16.594 -0.065 -13.477 1 98.62 190 GLN A O 1
ATOM 1484 N N . VAL A 1 191 ? -15.211 -1.47 -14.555 1 98.75 191 VAL A N 1
ATOM 1485 C CA . VAL A 1 191 ? -14.312 -1.599 -13.414 1 98.75 191 VAL A CA 1
ATOM 1486 C C . VAL A 1 191 ? -13.703 -0.239 -13.086 1 98.75 191 VAL A C 1
ATOM 1488 O O . VAL A 1 191 ? -13.664 0.164 -11.922 1 98.75 191 VAL A O 1
ATOM 1491 N N . ALA A 1 192 ? -13.219 0.466 -14.117 1 98.62 192 ALA A N 1
ATOM 1492 C CA . ALA A 1 192 ? -12.633 1.79 -13.93 1 98.62 192 ALA A CA 1
ATOM 1493 C C . ALA A 1 192 ? -13.633 2.746 -13.281 1 98.62 192 ALA A C 1
ATOM 1495 O O . ALA A 1 192 ? -13.266 3.518 -12.391 1 98.62 192 ALA A O 1
ATOM 1496 N N . ASN A 1 193 ? -14.875 2.699 -13.727 1 98.62 193 ASN A N 1
ATOM 1497 C CA . ASN A 1 193 ? -15.922 3.551 -13.172 1 98.62 193 ASN A CA 1
ATOM 1498 C C . ASN A 1 193 ? -16.188 3.217 -11.703 1 98.62 193 ASN A C 1
ATOM 1500 O O . ASN A 1 193 ? -16.438 4.113 -10.898 1 98.62 193 ASN A O 1
ATOM 1504 N N . ILE A 1 194 ? -16.219 1.929 -11.391 1 98.88 194 ILE A N 1
ATOM 1505 C CA . ILE A 1 194 ? -16.422 1.497 -10.008 1 98.88 194 ILE A CA 1
ATOM 1506 C C . ILE A 1 194 ? -15.297 2.029 -9.133 1 98.88 194 ILE A C 1
ATOM 1508 O O . ILE A 1 194 ? -15.539 2.584 -8.062 1 98.88 194 ILE A O 1
ATOM 1512 N N . ILE A 1 195 ? -14.047 1.9 -9.594 1 98.88 195 ILE A N 1
ATOM 1513 C CA . ILE A 1 195 ? -12.883 2.35 -8.828 1 98.88 195 ILE A CA 1
ATOM 1514 C C . ILE A 1 195 ? -12.961 3.859 -8.617 1 98.88 195 ILE A C 1
ATOM 1516 O O . ILE A 1 195 ? -12.609 4.359 -7.547 1 98.88 195 ILE A O 1
ATOM 1520 N N . ALA A 1 196 ? -13.445 4.574 -9.586 1 98.5 196 ALA A N 1
ATOM 1521 C CA . ALA A 1 196 ? -13.531 6.031 -9.508 1 98.5 196 ALA A CA 1
ATOM 1522 C C . ALA A 1 196 ? -14.586 6.469 -8.508 1 98.5 196 ALA A C 1
ATOM 1524 O O . ALA A 1 196 ? -14.57 7.609 -8.031 1 98.5 196 ALA A O 1
ATOM 1525 N N . ASP A 1 197 ? -15.586 5.621 -8.203 1 98.62 197 ASP A N 1
ATOM 1526 C CA . ASP A 1 197 ? -16.703 5.949 -7.332 1 98.62 197 ASP A CA 1
ATOM 1527 C C . ASP A 1 197 ? -16.234 6.23 -5.906 1 98.62 197 ASP A C 1
ATOM 1529 O O . ASP A 1 197 ? -15.453 5.465 -5.344 1 98.62 197 ASP A O 1
ATOM 1533 N N . PRO A 1 198 ? -16.688 7.34 -5.23 1 96.75 198 PRO A N 1
ATOM 1534 C CA . PRO A 1 198 ? -16.219 7.715 -3.893 1 96.75 198 PRO A CA 1
ATOM 1535 C C . PRO A 1 198 ? -16.578 6.676 -2.83 1 96.75 198 PRO A C 1
ATOM 1537 O O . PRO A 1 198 ? -15.984 6.664 -1.752 1 96.75 198 PRO A O 1
ATOM 1540 N N . ARG A 1 199 ? -17.625 5.836 -3.047 1 97.94 199 ARG A N 1
ATOM 1541 C CA . ARG A 1 199 ? -18 4.777 -2.115 1 97.94 199 ARG A CA 1
ATOM 1542 C C . ARG A 1 199 ? -16.938 3.678 -2.076 1 97.94 199 ARG A C 1
ATOM 1544 O O . ARG A 1 199 ? -16.859 2.922 -1.107 1 97.94 199 ARG A O 1
ATOM 1551 N N . VAL A 1 200 ? -16.078 3.516 -3.145 1 98.81 200 VAL A N 1
ATOM 1552 C CA . VAL A 1 200 ? -15 2.529 -3.244 1 98.81 200 VAL A CA 1
ATOM 1553 C C . VAL A 1 200 ? -13.703 3.119 -2.695 1 98.81 200 VAL A C 1
ATOM 1555 O O . VAL A 1 200 ? -13.32 4.234 -3.053 1 98.81 200 VAL A O 1
ATOM 1558 N N . GLN A 1 201 ? -12.977 2.305 -1.831 1 98.44 201 GLN A N 1
ATOM 1559 C CA . GLN A 1 201 ? -11.844 2.883 -1.122 1 98.44 201 GLN A CA 1
ATOM 1560 C C . GLN A 1 201 ? -10.57 2.072 -1.364 1 98.44 201 GLN A C 1
ATOM 1562 O O . GLN A 1 201 ? -9.5 2.436 -0.881 1 98.44 201 GLN A O 1
ATOM 1567 N N . GLY A 1 202 ? -10.625 1.006 -2.102 1 98.56 202 GLY A N 1
ATOM 1568 C CA . GLY A 1 202 ? -9.461 0.184 -2.408 1 98.56 202 GLY A CA 1
ATOM 1569 C C . GLY A 1 202 ? -9.68 -0.737 -3.594 1 98.56 202 GLY A C 1
ATOM 1570 O O . GLY A 1 202 ? -10.82 -0.952 -4.02 1 98.56 202 GLY A O 1
ATOM 1571 N N . ALA A 1 203 ? -8.617 -1.25 -4.129 1 98.88 203 ALA A N 1
ATOM 1572 C CA . ALA A 1 203 ? -8.664 -2.191 -5.242 1 98.88 203 ALA A CA 1
ATOM 1573 C C . ALA A 1 203 ? -7.645 -3.312 -5.055 1 98.88 203 ALA A C 1
ATOM 1575 O O . ALA A 1 203 ? -6.508 -3.066 -4.652 1 98.88 203 ALA A O 1
ATOM 1576 N N . ALA A 1 204 ? -8.047 -4.512 -5.262 1 98.88 204 ALA A N 1
ATOM 1577 C CA . ALA A 1 204 ? -7.176 -5.684 -5.27 1 98.88 204 ALA A CA 1
ATOM 1578 C C . ALA A 1 204 ? -7.168 -6.359 -6.637 1 98.88 204 ALA A C 1
ATOM 1580 O O . ALA A 1 204 ? -8.227 -6.641 -7.199 1 98.88 204 ALA A O 1
ATOM 1581 N N . LEU A 1 205 ? -5.996 -6.57 -7.191 1 98.88 205 LEU A N 1
ATOM 1582 C CA . LEU A 1 205 ? -5.918 -7.223 -8.492 1 98.88 205 LEU A CA 1
ATOM 1583 C C . LEU A 1 205 ? -4.902 -8.359 -8.469 1 98.88 205 LEU A C 1
ATOM 1585 O O . LEU A 1 205 ? -3.77 -8.18 -8.016 1 98.88 205 LEU A O 1
ATOM 1589 N N . THR A 1 206 ? -5.289 -9.461 -8.789 1 98.81 206 THR A N 1
ATOM 1590 C CA . THR A 1 206 ? -4.418 -10.562 -9.188 1 98.81 206 THR A CA 1
ATOM 1591 C C . THR A 1 206 ? -4.547 -10.852 -10.68 1 98.81 206 THR A C 1
ATOM 1593 O O . THR A 1 206 ? -5.656 -11.016 -11.188 1 98.81 206 THR A O 1
ATOM 1596 N N . GLY A 1 207 ? -3.48 -10.805 -11.422 1 98 207 GLY A N 1
ATOM 1597 C CA . GLY A 1 207 ? -3.559 -11.023 -12.852 1 98 207 GLY A CA 1
ATOM 1598 C C . GLY A 1 207 ? -2.279 -10.664 -13.586 1 98 207 GLY A C 1
ATOM 1599 O O . GLY A 1 207 ? -1.182 -10.875 -13.062 1 98 207 GLY A O 1
ATOM 1600 N N . SER A 1 208 ? -2.426 -10.211 -14.828 1 96.81 208 SER A N 1
ATOM 1601 C CA . SER A 1 208 ? -1.277 -9.875 -15.664 1 96.81 208 SER A CA 1
ATOM 1602 C C . SER A 1 208 ? -0.702 -8.508 -15.289 1 96.81 208 SER A C 1
ATOM 1604 O O . SER A 1 208 ? -1.377 -7.699 -14.648 1 96.81 208 SER A O 1
ATOM 1606 N N . GLU A 1 209 ? 0.518 -8.312 -15.719 1 96.56 209 GLU A N 1
ATOM 1607 C CA . GLU A 1 209 ? 1.173 -7.023 -15.523 1 96.56 209 GLU A CA 1
ATOM 1608 C C . GLU A 1 209 ? 0.35 -5.891 -16.141 1 96.56 209 GLU A C 1
ATOM 1610 O O . GLU A 1 209 ? 0.186 -4.836 -15.516 1 96.56 209 GLU A O 1
ATOM 1615 N N . LYS A 1 210 ? -0.124 -6.137 -17.312 1 97.06 210 LYS A N 1
ATOM 1616 C CA . LYS A 1 210 ? -0.888 -5.105 -18.016 1 97.06 210 LYS A CA 1
ATOM 1617 C C . LYS A 1 210 ? -2.152 -4.742 -17.25 1 97.06 210 LYS A C 1
ATOM 1619 O O . LYS A 1 210 ? -2.439 -3.561 -17.031 1 97.06 210 LYS A O 1
ATOM 1624 N N . ALA A 1 211 ? -2.883 -5.77 -16.844 1 97.5 211 ALA A N 1
ATOM 1625 C CA . ALA A 1 211 ? -4.102 -5.531 -16.078 1 97.5 211 ALA A CA 1
ATOM 1626 C C . ALA A 1 211 ? -3.791 -4.844 -14.75 1 97.5 211 ALA A C 1
ATOM 1628 O O . ALA A 1 211 ? -4.492 -3.914 -14.344 1 97.5 211 ALA A O 1
ATOM 1629 N N . GLY A 1 212 ? -2.734 -5.309 -14.07 1 98.5 212 GLY A N 1
ATOM 1630 C CA . GLY A 1 212 ? -2.324 -4.703 -12.812 1 98.5 212 GLY A CA 1
ATOM 1631 C C . GLY A 1 212 ? -1.984 -3.23 -12.945 1 98.5 212 GLY A C 1
ATOM 1632 O O . GLY A 1 212 ? -2.418 -2.412 -12.133 1 98.5 212 GLY A O 1
ATOM 1633 N N . SER A 1 213 ? -1.232 -2.926 -13.977 1 98.44 213 SER A N 1
ATOM 1634 C CA . SER A 1 213 ? -0.831 -1.549 -14.242 1 98.44 213 SER A CA 1
ATOM 1635 C C . SER A 1 213 ? -2.045 -0.648 -14.445 1 98.44 213 SER A C 1
ATOM 1637 O O . SER A 1 213 ? -2.121 0.439 -13.875 1 98.44 213 SER A O 1
ATOM 1639 N N . VAL A 1 214 ? -3 -1.109 -15.18 1 98.38 214 VAL A N 1
ATOM 1640 C CA . VAL A 1 214 ? -4.176 -0.318 -15.531 1 98.38 214 VAL A CA 1
ATOM 1641 C C . VAL A 1 214 ? -5.035 -0.092 -14.289 1 98.38 214 VAL A C 1
ATOM 1643 O O . VAL A 1 214 ? -5.395 1.045 -13.969 1 98.38 214 VAL A O 1
ATOM 1646 N N . VAL A 1 215 ? -5.34 -1.155 -13.578 1 98.62 215 VAL A N 1
ATOM 1647 C CA . VAL A 1 215 ? -6.234 -1.088 -12.43 1 98.62 215 VAL A CA 1
ATOM 1648 C C . VAL A 1 215 ? -5.59 -0.252 -11.32 1 98.62 215 VAL A C 1
ATOM 1650 O O . VAL A 1 215 ? -6.242 0.603 -10.719 1 98.62 215 VAL A O 1
ATOM 1653 N N . ALA A 1 216 ? -4.32 -0.5 -11.078 1 98.75 216 ALA A N 1
ATOM 1654 C CA . ALA A 1 216 ? -3.629 0.233 -10.016 1 98.75 216 ALA A CA 1
ATOM 1655 C C . ALA A 1 216 ? -3.52 1.717 -10.359 1 98.75 216 ALA A C 1
ATOM 1657 O O . ALA A 1 216 ? -3.627 2.572 -9.477 1 98.75 216 ALA A O 1
ATOM 1658 N N . ALA A 1 217 ? -3.227 2.021 -11.625 1 98.69 217 ALA A N 1
ATOM 1659 C CA . ALA A 1 217 ? -3.145 3.422 -12.031 1 98.69 217 ALA A CA 1
ATOM 1660 C C . ALA A 1 217 ? -4.488 4.125 -11.859 1 98.69 217 ALA A C 1
ATOM 1662 O O . ALA A 1 217 ? -4.539 5.293 -11.469 1 98.69 217 ALA A O 1
ATOM 1663 N N . GLN A 1 218 ? -5.574 3.412 -12.172 1 98.5 218 GLN A N 1
ATOM 1664 C CA . GLN A 1 218 ? -6.906 3.961 -11.961 1 98.5 218 GLN A CA 1
ATOM 1665 C C . GLN A 1 218 ? -7.172 4.219 -10.484 1 98.5 218 GLN A C 1
ATOM 1667 O O . GLN A 1 218 ? -7.695 5.273 -10.109 1 98.5 218 GLN A O 1
ATOM 1672 N N . ALA A 1 219 ? -6.84 3.219 -9.664 1 98.75 219 ALA A N 1
ATOM 1673 C CA . ALA A 1 219 ? -7.008 3.379 -8.219 1 98.75 219 ALA A CA 1
ATOM 1674 C C . ALA A 1 219 ? -6.211 4.574 -7.703 1 98.75 219 ALA A C 1
ATOM 1676 O O . ALA A 1 219 ? -6.738 5.402 -6.961 1 98.75 219 ALA A O 1
ATOM 1677 N N . ALA A 1 220 ? -4.969 4.703 -8.133 1 98.62 220 ALA A N 1
ATOM 1678 C CA . ALA A 1 220 ? -4.062 5.754 -7.672 1 98.62 220 ALA A CA 1
ATOM 1679 C C . ALA A 1 220 ? -4.555 7.133 -8.109 1 98.62 220 ALA A C 1
ATOM 1681 O O . ALA A 1 220 ? -4.441 8.102 -7.359 1 98.62 220 ALA A O 1
ATOM 1682 N N . LYS A 1 221 ? -5.074 7.219 -9.289 1 98.19 221 LYS A N 1
ATOM 1683 C CA . LYS A 1 221 ? -5.633 8.469 -9.797 1 98.19 221 LYS A CA 1
ATOM 1684 C C . LYS A 1 221 ? -6.695 9.016 -8.852 1 98.19 221 LYS A C 1
ATOM 1686 O O . LYS A 1 221 ? -6.844 10.234 -8.711 1 98.19 221 LYS A O 1
ATOM 1691 N N . HIS A 1 222 ? -7.379 8.141 -8.219 1 98.38 222 HIS A N 1
ATOM 1692 C CA . HIS A 1 222 ? -8.445 8.531 -7.309 1 98.38 222 HIS A CA 1
ATOM 1693 C C . HIS A 1 222 ? -8.031 8.344 -5.855 1 98.38 222 HIS A C 1
ATOM 1695 O O . HIS A 1 222 ? -8.875 8.242 -4.969 1 98.38 222 HIS A O 1
ATOM 1701 N N . ILE A 1 223 ? -6.75 8.234 -5.586 1 98.38 223 ILE A N 1
ATOM 1702 C CA . ILE A 1 223 ? -6.133 8.188 -4.262 1 98.38 223 ILE A CA 1
ATOM 1703 C C . ILE A 1 223 ? -6.664 6.98 -3.488 1 98.38 223 ILE A C 1
ATOM 1705 O O . ILE A 1 223 ? -7.016 7.098 -2.312 1 98.38 223 ILE A O 1
ATOM 1709 N N . LYS A 1 224 ? -6.715 5.859 -4.164 1 98.25 224 LYS A N 1
ATOM 1710 C CA . LYS A 1 224 ? -7.125 4.617 -3.514 1 98.25 224 LYS A CA 1
ATOM 1711 C C . LYS A 1 224 ? -5.969 3.627 -3.445 1 98.25 224 LYS A C 1
ATOM 1713 O O . LYS A 1 224 ? -5.23 3.453 -4.418 1 98.25 224 LYS A O 1
ATOM 1718 N N . LYS A 1 225 ? -5.797 3.027 -2.295 1 97.62 225 LYS A N 1
ATOM 1719 C CA . LYS A 1 225 ? -4.789 1.981 -2.141 1 97.62 225 LYS A CA 1
ATOM 1720 C C . LYS A 1 225 ? -5.113 0.773 -3.016 1 97.62 225 LYS A C 1
ATOM 1722 O O . LYS A 1 225 ? -6.281 0.436 -3.211 1 97.62 225 LYS A O 1
ATOM 1727 N N . SER A 1 226 ? -4.086 0.152 -3.578 1 98.69 226 SER A N 1
ATOM 1728 C CA . SER A 1 226 ? -4.262 -1.095 -4.316 1 98.69 226 SER A CA 1
ATOM 1729 C C . SER A 1 226 ? -3.248 -2.145 -3.875 1 98.69 226 SER A C 1
ATOM 1731 O O . SER A 1 226 ? -2.223 -1.813 -3.277 1 98.69 226 SER A O 1
ATOM 1733 N N . THR A 1 227 ? -3.58 -3.395 -4.008 1 98.75 227 THR A N 1
ATOM 1734 C CA . THR A 1 227 ? -2.652 -4.52 -3.936 1 98.75 227 THR A CA 1
ATOM 1735 C C . THR A 1 227 ? -2.578 -5.242 -5.277 1 98.75 227 THR A C 1
ATOM 1737 O O . THR A 1 227 ? -3.59 -5.395 -5.965 1 98.75 227 THR A O 1
ATOM 1740 N N . LEU A 1 228 ? -1.368 -5.625 -5.605 1 98.81 228 LEU A N 1
ATOM 1741 C CA . LEU A 1 228 ? -1.114 -6.281 -6.883 1 98.81 228 LEU A CA 1
ATOM 1742 C C . LEU A 1 228 ? -0.406 -7.617 -6.676 1 98.81 228 LEU A C 1
ATOM 1744 O O . LEU A 1 228 ? 0.676 -7.664 -6.086 1 98.81 228 LEU A O 1
ATOM 1748 N N . GLU A 1 229 ? -1.014 -8.641 -7.047 1 98.75 229 GLU A N 1
ATOM 1749 C CA . GLU A 1 229 ? -0.383 -9.945 -7.234 1 98.75 229 GLU A CA 1
ATOM 1750 C C . GLU A 1 229 ? -0.326 -10.32 -8.711 1 98.75 229 GLU A C 1
ATOM 1752 O O . GLU A 1 229 ? -1.355 -10.609 -9.328 1 98.75 229 GLU A O 1
ATOM 1757 N N . LEU A 1 230 ? 0.864 -10.305 -9.25 1 98.44 230 LEU A N 1
ATOM 1758 C CA . LEU A 1 230 ? 0.994 -10.43 -10.695 1 98.44 230 LEU A CA 1
ATOM 1759 C C . LEU A 1 230 ? 1.863 -11.625 -11.062 1 98.44 230 LEU A C 1
ATOM 1761 O O . LEU A 1 230 ? 1.881 -12.625 -10.344 1 98.44 230 LEU A O 1
ATOM 1765 N N . GLY A 1 231 ? 2.41 -11.602 -12.234 1 96.19 231 GLY A N 1
ATOM 1766 C CA . GLY A 1 231 ? 3.113 -12.773 -12.742 1 96.19 231 GLY A CA 1
ATOM 1767 C C . GLY A 1 231 ? 4.461 -12.984 -12.078 1 96.19 231 GLY A C 1
ATOM 1768 O O . GLY A 1 231 ? 4.875 -12.195 -11.227 1 96.19 231 GLY A O 1
ATOM 1769 N N . GLY A 1 232 ? 5.051 -14.07 -12.375 1 96.38 232 GLY A N 1
ATOM 1770 C CA . GLY A 1 232 ? 6.367 -14.438 -11.883 1 96.38 232 GLY A CA 1
ATOM 1771 C C . GLY A 1 232 ? 7.203 -15.18 -12.914 1 96.38 232 GLY A C 1
ATOM 1772 O O . GLY A 1 232 ? 6.676 -15.664 -13.914 1 96.38 232 GLY A O 1
ATOM 1773 N N . ASN A 1 233 ? 8.445 -15.086 -12.781 1 97.75 233 ASN A N 1
ATOM 1774 C CA . ASN A 1 233 ? 9.461 -15.891 -13.453 1 97.75 233 ASN A CA 1
ATOM 1775 C C . ASN A 1 233 ? 10.352 -16.625 -12.453 1 97.75 233 ASN A C 1
ATOM 1777 O O . ASN A 1 233 ? 11.57 -16.453 -12.461 1 97.75 233 ASN A O 1
ATOM 1781 N N . ASP A 1 234 ? 9.664 -17.5 -11.688 1 98.5 234 ASP A N 1
ATOM 1782 C CA . ASP A 1 234 ? 10.164 -18.047 -10.438 1 98.5 234 ASP A CA 1
ATOM 1783 C C . ASP A 1 234 ? 11.305 -19.031 -10.68 1 98.5 234 ASP A C 1
ATOM 1785 O O . ASP A 1 234 ? 11.25 -19.828 -11.617 1 98.5 234 ASP A O 1
ATOM 1789 N N . VAL A 1 235 ? 12.289 -19.016 -9.789 1 98.81 235 VAL A N 1
ATOM 1790 C CA . VAL A 1 235 ? 13.469 -19.859 -9.945 1 98.81 235 VAL A CA 1
ATOM 1791 C C . VAL A 1 235 ? 13.297 -21.141 -9.141 1 98.81 235 VAL A C 1
ATOM 1793 O O . VAL A 1 235 ? 12.594 -21.156 -8.117 1 98.81 235 VAL A O 1
ATOM 1796 N N . PHE A 1 236 ? 13.797 -22.188 -9.609 1 98.94 236 PHE A N 1
ATOM 1797 C CA . PHE A 1 236 ? 14.008 -23.469 -8.969 1 98.94 236 PHE A CA 1
ATOM 1798 C C . PHE A 1 236 ? 15.484 -23.859 -9.016 1 98.94 236 PHE A C 1
ATOM 1800 O O . PHE A 1 236 ? 15.953 -24.422 -10.008 1 98.94 236 PHE A O 1
ATOM 1807 N N . VAL A 1 237 ? 16.172 -23.531 -7.934 1 98.94 237 VAL A N 1
ATOM 1808 C CA . VAL A 1 237 ? 17.625 -23.688 -7.898 1 98.94 237 VAL A CA 1
ATOM 1809 C C . VAL A 1 237 ? 17.984 -25.047 -7.32 1 98.94 237 VAL A C 1
ATOM 1811 O O . VAL A 1 237 ? 17.5 -25.422 -6.25 1 98.94 237 VAL A O 1
ATOM 1814 N N . VAL A 1 238 ? 18.797 -25.812 -8.023 1 98.94 238 VAL A N 1
ATOM 1815 C CA . VAL A 1 238 ? 19.281 -27.094 -7.539 1 98.94 238 VAL A CA 1
ATOM 1816 C C . VAL A 1 238 ? 20.812 -27.062 -7.418 1 98.94 238 VAL A C 1
ATOM 1818 O O . VAL A 1 238 ? 21.516 -27.016 -8.43 1 98.94 238 VAL A O 1
ATOM 1821 N N . LEU A 1 239 ? 21.281 -27.094 -6.195 1 98.75 239 LEU A N 1
ATOM 1822 C CA . LEU A 1 239 ? 22.703 -26.984 -5.938 1 98.75 239 LEU A CA 1
ATOM 1823 C C . LEU A 1 239 ? 23.375 -28.359 -6.016 1 98.75 239 LEU A C 1
ATOM 1825 O O . LEU A 1 239 ? 22.703 -29.375 -6.152 1 98.75 239 LEU A O 1
ATOM 1829 N N . ASP A 1 240 ? 24.75 -28.422 -5.938 1 98.62 240 ASP A N 1
ATOM 1830 C CA . ASP A 1 240 ? 25.562 -29.609 -6.234 1 98.62 240 ASP A CA 1
ATOM 1831 C C . ASP A 1 240 ? 25.359 -30.688 -5.172 1 98.62 240 ASP A C 1
ATOM 1833 O O . ASP A 1 240 ? 25.562 -31.875 -5.438 1 98.62 240 ASP A O 1
ATOM 1837 N N . ASP A 1 241 ? 24.875 -30.266 -4.012 1 98.56 241 ASP A N 1
ATOM 1838 C CA . ASP A 1 241 ? 24.75 -31.234 -2.92 1 98.56 241 ASP A CA 1
ATOM 1839 C C . ASP A 1 241 ? 23.297 -31.656 -2.73 1 98.56 241 ASP A C 1
ATOM 1841 O O . ASP A 1 241 ? 22.969 -32.406 -1.8 1 98.56 241 ASP A O 1
ATOM 1845 N N . ALA A 1 242 ? 22.391 -31.188 -3.59 1 98.38 242 ALA A N 1
ATOM 1846 C CA . ALA A 1 242 ? 20.969 -31.438 -3.449 1 98.38 242 ALA A CA 1
ATOM 1847 C C . ALA A 1 242 ? 20.656 -32.938 -3.564 1 98.38 242 ALA A C 1
ATOM 1849 O O . ALA A 1 242 ? 21.406 -33.688 -4.176 1 98.38 242 ALA A O 1
ATOM 1850 N N . ASP A 1 243 ? 19.594 -33.375 -2.908 1 98.38 243 ASP A N 1
ATOM 1851 C CA . ASP A 1 243 ? 18.984 -34.656 -3.236 1 98.38 243 ASP A CA 1
ATOM 1852 C C . ASP A 1 243 ? 18.391 -34.625 -4.641 1 98.38 243 ASP A C 1
ATOM 1854 O O . ASP A 1 243 ? 17.281 -34.125 -4.84 1 98.38 243 ASP A O 1
ATOM 1858 N N . LEU A 1 244 ? 19.078 -35.219 -5.512 1 98.31 244 LEU A N 1
ATOM 1859 C CA . LEU A 1 244 ? 18.766 -35.094 -6.926 1 98.31 244 LEU A CA 1
ATOM 1860 C C . LEU A 1 244 ? 17.406 -35.719 -7.23 1 98.31 244 LEU A C 1
ATOM 1862 O O . LEU A 1 244 ? 16.609 -35.156 -7.992 1 98.31 244 LEU A O 1
ATOM 1866 N N . GLU A 1 245 ? 17.141 -36.906 -6.695 1 98.38 245 GLU A N 1
ATOM 1867 C CA . GLU A 1 245 ? 15.867 -37.562 -6.934 1 98.38 245 GLU A CA 1
ATOM 1868 C C . GLU A 1 245 ? 14.695 -36.75 -6.438 1 98.38 245 GLU A C 1
ATOM 1870 O O . GLU A 1 245 ? 13.688 -36.594 -7.137 1 98.38 245 GLU A O 1
ATOM 1875 N N . LYS A 1 246 ? 14.867 -36.219 -5.289 1 98.44 246 LYS A N 1
ATOM 1876 C CA . LYS A 1 246 ? 13.828 -35.375 -4.715 1 98.44 246 LYS A CA 1
ATOM 1877 C C . LYS A 1 246 ? 13.633 -34.094 -5.543 1 98.44 246 LYS A C 1
ATOM 1879 O O . LYS A 1 246 ? 12.5 -33.688 -5.785 1 98.44 246 LYS A O 1
ATOM 1884 N N . ALA A 1 247 ? 14.711 -33.469 -5.898 1 98.75 247 ALA A N 1
ATOM 1885 C CA . ALA A 1 247 ? 14.648 -32.25 -6.691 1 98.75 247 ALA A CA 1
ATOM 1886 C C . ALA A 1 247 ? 13.922 -32.469 -8.008 1 98.75 247 ALA A C 1
ATOM 1888 O O . ALA A 1 247 ? 13.117 -31.641 -8.438 1 98.75 247 ALA A O 1
ATOM 1889 N N . VAL A 1 248 ? 14.195 -33.594 -8.648 1 98.81 248 VAL A N 1
ATOM 1890 C CA . VAL A 1 248 ? 13.547 -33.938 -9.922 1 98.81 248 VAL A CA 1
ATOM 1891 C C . VAL A 1 248 ? 12.055 -34.156 -9.695 1 98.81 248 VAL A C 1
ATOM 1893 O O . VAL A 1 248 ? 11.219 -33.594 -10.414 1 98.81 248 VAL A O 1
ATOM 1896 N N . GLU A 1 249 ? 11.781 -34.969 -8.719 1 98.62 249 GLU A N 1
ATOM 1897 C CA . GLU A 1 249 ? 10.383 -35.312 -8.414 1 98.62 249 GLU A CA 1
ATOM 1898 C C . GLU A 1 249 ? 9.578 -34.031 -8.133 1 98.62 249 GLU A C 1
ATOM 1900 O O . GLU A 1 249 ? 8.523 -33.812 -8.727 1 98.62 249 GLU A O 1
ATOM 1905 N N . ILE A 1 250 ? 10.078 -33.188 -7.289 1 98.69 250 ILE A N 1
ATOM 1906 C CA . ILE A 1 250 ? 9.391 -31.953 -6.902 1 98.69 250 ILE A CA 1
ATOM 1907 C C . ILE A 1 250 ? 9.406 -30.969 -8.062 1 98.69 250 ILE A C 1
ATOM 1909 O O . ILE A 1 250 ? 8.43 -30.234 -8.273 1 98.69 250 ILE A O 1
ATOM 1913 N N . GLY A 1 251 ? 10.492 -30.922 -8.766 1 98.88 251 GLY A N 1
ATOM 1914 C CA . GLY A 1 251 ? 10.586 -30.031 -9.914 1 98.88 251 GLY A CA 1
ATOM 1915 C C . GLY A 1 251 ? 9.516 -30.297 -10.961 1 98.88 251 GLY A C 1
ATOM 1916 O O . GLY A 1 251 ? 8.984 -29.344 -11.555 1 98.88 251 GLY A O 1
ATOM 1917 N N . VAL A 1 252 ? 9.234 -31.594 -11.203 1 98.81 252 VAL A N 1
ATOM 1918 C CA . VAL A 1 252 ? 8.188 -31.953 -12.156 1 98.81 252 VAL A CA 1
ATOM 1919 C C . VAL A 1 252 ? 6.848 -31.375 -11.695 1 98.81 252 VAL A C 1
ATOM 1921 O O . VAL A 1 252 ? 6.141 -30.734 -12.477 1 98.81 252 VAL A O 1
ATOM 1924 N N . LYS A 1 253 ? 6.566 -31.531 -10.469 1 98.44 253 LYS A N 1
ATOM 1925 C CA . LYS A 1 253 ? 5.332 -30.984 -9.906 1 98.44 253 LYS A CA 1
ATOM 1926 C C . LYS A 1 253 ? 5.324 -29.469 -9.953 1 98.44 253 LYS A C 1
ATOM 1928 O O . LYS A 1 253 ? 4.309 -28.859 -10.289 1 98.44 253 LYS A O 1
ATOM 1933 N N . ALA A 1 254 ? 6.488 -28.891 -9.586 1 98.69 254 ALA A N 1
ATOM 1934 C CA . ALA A 1 254 ? 6.629 -27.438 -9.508 1 98.69 254 ALA A CA 1
ATOM 1935 C C . ALA A 1 254 ? 6.363 -26.797 -10.859 1 98.69 254 ALA A C 1
ATOM 1937 O O . ALA A 1 254 ? 5.863 -25.672 -10.922 1 98.69 254 ALA A O 1
ATOM 1938 N N . ARG A 1 255 ? 6.598 -27.453 -11.906 1 98.69 255 ARG A N 1
ATOM 1939 C CA . ARG A 1 255 ? 6.469 -26.844 -13.227 1 98.69 255 ARG A CA 1
ATOM 1940 C C . ARG A 1 255 ? 5.133 -27.203 -13.867 1 98.69 255 ARG A C 1
ATOM 1942 O O . ARG A 1 255 ? 4.559 -26.406 -14.609 1 98.69 255 ARG A O 1
ATOM 1949 N N . LEU A 1 256 ? 4.594 -28.422 -13.547 1 98.62 256 LEU A N 1
ATOM 1950 C CA . LEU A 1 256 ? 3.537 -28.953 -14.406 1 98.62 256 LEU A CA 1
ATOM 1951 C C . LEU A 1 256 ? 2.184 -28.891 -13.703 1 98.62 256 LEU A C 1
ATOM 1953 O O . LEU A 1 256 ? 1.143 -29.062 -14.344 1 98.62 256 LEU A O 1
ATOM 1957 N N . ALA A 1 257 ? 2.191 -28.641 -12.336 1 98.12 257 ALA A N 1
ATOM 1958 C CA . ALA A 1 257 ? 0.91 -28.5 -11.648 1 98.12 257 ALA A CA 1
ATOM 1959 C C . ALA A 1 257 ? 0.025 -27.484 -12.359 1 98.12 257 ALA A C 1
ATOM 1961 O O . ALA A 1 257 ? 0.5 -26.422 -12.766 1 98.12 257 ALA A O 1
ATOM 1962 N N . ASN A 1 258 ? -1.27 -27.875 -12.57 1 98.56 258 ASN A N 1
ATOM 1963 C CA . ASN A 1 258 ? -2.244 -27.031 -13.266 1 98.56 258 ASN A CA 1
ATOM 1964 C C . ASN A 1 258 ? -1.752 -26.641 -14.656 1 98.56 258 ASN A C 1
ATOM 1966 O O . ASN A 1 258 ? -1.95 -25.516 -15.094 1 98.56 258 ASN A O 1
ATOM 1970 N N . ALA A 1 259 ? -1.013 -27.609 -15.289 1 98.56 259 ALA A N 1
ATOM 1971 C CA . ALA A 1 259 ? -0.428 -27.422 -16.609 1 98.56 259 ALA A CA 1
ATOM 1972 C C . ALA A 1 259 ? 0.496 -26.219 -16.656 1 98.56 259 ALA A C 1
ATOM 1974 O O . ALA A 1 259 ? 0.562 -25.5 -17.656 1 98.56 259 ALA A O 1
ATOM 1975 N N . GLY A 1 260 ? 1.115 -25.906 -15.57 1 98.56 260 GLY A N 1
ATOM 1976 C CA . GLY A 1 260 ? 2.061 -24.797 -15.477 1 98.56 260 GLY A CA 1
ATOM 1977 C C . GLY A 1 260 ? 1.388 -23.453 -15.359 1 98.56 260 GLY A C 1
ATOM 1978 O O . GLY A 1 260 ? 2.059 -22.406 -15.375 1 98.56 260 GLY A O 1
ATOM 1979 N N . GLN A 1 261 ? 0.057 -23.406 -15.242 1 98.62 261 GLN A N 1
ATOM 1980 C CA . GLN A 1 261 ? -0.694 -22.156 -15.148 1 98.62 261 GLN A CA 1
ATOM 1981 C C . GLN A 1 261 ? -0.839 -21.703 -13.703 1 98.62 261 GLN A C 1
ATOM 1983 O O . GLN A 1 261 ? -1.955 -21.5 -13.211 1 98.62 261 GLN A O 1
ATOM 1988 N N . VAL A 1 262 ? 0.277 -21.562 -13.039 1 98.31 262 VAL A N 1
ATOM 1989 C CA . VAL A 1 262 ? 0.422 -21.125 -11.656 1 98.31 262 VAL A CA 1
ATOM 1990 C C . VAL A 1 262 ? 1.418 -19.969 -11.594 1 98.31 262 VAL A C 1
ATOM 1992 O O . VAL A 1 262 ? 2.541 -20.078 -12.086 1 98.31 262 VAL A O 1
ATOM 1995 N N . CYS A 1 263 ? 1.045 -18.859 -11.023 1 97.75 263 CYS A N 1
ATOM 1996 C CA . CYS A 1 263 ? 1.9 -17.672 -10.977 1 97.75 263 CYS A CA 1
ATOM 1997 C C . CYS A 1 263 ? 3.23 -18 -10.305 1 97.75 263 CYS A C 1
ATOM 1999 O O . CYS A 1 263 ? 4.273 -17.469 -10.711 1 97.75 263 CYS A O 1
ATOM 2001 N N . THR A 1 264 ? 3.172 -18.938 -9.266 1 97.94 264 THR A N 1
ATOM 2002 C CA . THR A 1 264 ? 4.367 -19.266 -8.5 1 97.94 264 THR A CA 1
ATOM 2003 C C . THR A 1 264 ? 4.996 -20.562 -8.984 1 97.94 264 THR A C 1
ATOM 2005 O O . THR A 1 264 ? 5.848 -21.141 -8.305 1 97.94 264 THR A O 1
ATOM 2008 N N . ALA A 1 265 ? 4.566 -21.109 -10.062 1 98.31 265 ALA A N 1
ATOM 2009 C CA . ALA A 1 265 ? 5.203 -22.297 -10.609 1 98.31 265 ALA A CA 1
ATOM 2010 C C . ALA A 1 265 ? 6.668 -22.031 -10.945 1 98.31 265 ALA A C 1
ATOM 2012 O O . ALA A 1 265 ? 7.023 -20.938 -11.383 1 98.31 265 ALA A O 1
ATOM 2013 N N . ALA A 1 266 ? 7.496 -23.078 -10.781 1 98.56 266 ALA A N 1
ATOM 2014 C CA . ALA A 1 266 ? 8.883 -22.984 -11.227 1 98.56 266 ALA A CA 1
ATOM 2015 C C . ALA A 1 266 ? 8.953 -22.781 -12.742 1 98.56 266 ALA A C 1
ATOM 2017 O O . ALA A 1 266 ? 8.312 -23.5 -13.5 1 98.56 266 ALA A O 1
ATOM 2018 N N . LYS A 1 267 ? 9.641 -21.797 -13.172 1 98.62 267 LYS A N 1
ATOM 2019 C CA . LYS A 1 267 ? 9.812 -21.531 -14.602 1 98.62 267 LYS A CA 1
ATOM 2020 C C . LYS A 1 267 ? 11.273 -21.672 -15.016 1 98.62 267 LYS A C 1
ATOM 2022 O O . LYS A 1 267 ? 11.586 -22.344 -15.992 1 98.62 267 LYS A O 1
ATOM 2027 N N . ARG A 1 268 ? 12.133 -21.031 -14.234 1 98.88 268 ARG A N 1
ATOM 2028 C CA . ARG A 1 268 ? 13.57 -21.062 -14.508 1 98.88 268 ARG A CA 1
ATOM 2029 C C . ARG A 1 268 ? 14.281 -22.062 -13.609 1 98.88 268 ARG A C 1
ATOM 2031 O O . ARG A 1 268 ? 14.461 -21.828 -12.414 1 98.88 268 ARG A O 1
ATOM 2038 N N . PHE A 1 269 ? 14.703 -23.156 -14.164 1 98.94 269 PHE A N 1
ATOM 2039 C CA . PHE A 1 269 ? 15.484 -24.156 -13.445 1 98.94 269 PHE A CA 1
ATOM 2040 C C . PHE A 1 269 ? 16.969 -23.844 -13.531 1 98.94 269 PHE A C 1
ATOM 2042 O O . PHE A 1 269 ? 17.578 -23.984 -14.602 1 98.94 269 PHE A O 1
ATOM 2049 N N . ILE A 1 270 ? 17.5 -23.422 -12.43 1 98.94 270 ILE A N 1
ATOM 2050 C CA . ILE A 1 270 ? 18.906 -23.047 -12.344 1 98.94 270 ILE A CA 1
ATOM 2051 C C . ILE A 1 270 ? 19.703 -24.188 -11.688 1 98.94 270 ILE A C 1
ATOM 2053 O O . ILE A 1 270 ? 19.594 -24.406 -10.477 1 98.94 270 ILE A O 1
ATOM 2057 N N . LEU A 1 271 ? 20.516 -24.875 -12.477 1 98.94 271 LEU A N 1
ATOM 2058 C CA . LEU A 1 271 ? 21.172 -26.109 -12.039 1 98.94 271 LEU A CA 1
ATOM 2059 C C . LEU A 1 271 ? 22.688 -25.906 -11.914 1 98.94 271 LEU A C 1
ATOM 2061 O O . LEU A 1 271 ? 23.312 -25.359 -12.82 1 98.94 271 LEU A O 1
ATOM 2065 N N . HIS A 1 272 ? 23.219 -26.328 -10.789 1 98.81 272 HIS A N 1
ATOM 2066 C CA . HIS A 1 272 ? 24.688 -26.344 -10.68 1 98.81 272 HIS A CA 1
ATOM 2067 C C . HIS A 1 272 ? 25.297 -27.281 -11.719 1 98.81 272 HIS A C 1
ATOM 2069 O O . HIS A 1 272 ? 24.781 -28.375 -11.969 1 98.81 272 HIS A O 1
ATOM 2075 N N . GLU A 1 273 ? 26.406 -26.922 -12.242 1 98.69 273 GLU A N 1
ATOM 2076 C CA . GLU A 1 273 ? 27.016 -27.609 -13.375 1 98.69 273 GLU A CA 1
ATOM 2077 C C . GLU A 1 273 ? 27.328 -29.062 -13.031 1 98.69 273 GLU A C 1
ATOM 2079 O O . GLU A 1 273 ? 27.281 -29.938 -13.898 1 98.69 273 GLU A O 1
ATOM 2084 N N . LYS A 1 274 ? 27.578 -29.359 -11.82 1 98.56 274 LYS A N 1
ATOM 2085 C CA . LYS A 1 274 ? 28 -30.688 -11.398 1 98.56 274 LYS A CA 1
ATOM 2086 C C . LYS A 1 274 ? 26.844 -31.688 -11.453 1 98.56 274 LYS A C 1
ATOM 2088 O O . LYS A 1 274 ? 27.062 -32.906 -11.5 1 98.56 274 LYS A O 1
ATOM 2093 N N . ILE A 1 275 ? 25.609 -31.203 -11.422 1 98.31 275 ILE A N 1
ATOM 2094 C CA . ILE A 1 275 ? 24.484 -32.125 -11.375 1 98.31 275 ILE A CA 1
ATOM 2095 C C . ILE A 1 275 ? 23.562 -31.875 -12.57 1 98.31 275 ILE A C 1
ATOM 2097 O O . ILE A 1 275 ? 22.578 -32.594 -12.766 1 98.31 275 ILE A O 1
ATOM 2101 N N . ALA A 1 276 ? 23.828 -30.938 -13.422 1 98.69 276 ALA A N 1
ATOM 2102 C CA . ALA A 1 276 ? 22.922 -30.438 -14.445 1 98.69 276 ALA A CA 1
ATOM 2103 C C . ALA A 1 276 ? 22.531 -31.531 -15.43 1 98.69 276 ALA A C 1
ATOM 2105 O O . ALA A 1 276 ? 21.344 -31.719 -15.734 1 98.69 276 ALA A O 1
ATOM 2106 N N . ASP A 1 277 ? 23.578 -32.281 -15.875 1 98.62 277 ASP A N 1
ATOM 2107 C CA . ASP A 1 277 ? 23.312 -33.312 -16.875 1 98.62 277 ASP A CA 1
ATOM 2108 C C . ASP A 1 277 ? 22.422 -34.438 -16.297 1 98.62 277 ASP A C 1
ATOM 2110 O O . ASP A 1 277 ? 21.484 -34.875 -16.953 1 98.62 277 ASP A O 1
ATOM 2114 N N . GLN A 1 278 ? 22.766 -34.812 -15.102 1 98.75 278 GLN A N 1
ATOM 2115 C CA . GLN A 1 278 ? 21.984 -35.875 -14.461 1 98.75 278 GLN A CA 1
ATOM 2116 C C . GLN A 1 278 ? 20.547 -35.406 -14.203 1 98.75 278 GLN A C 1
ATOM 2118 O O . GLN A 1 278 ? 19.594 -36.156 -14.422 1 98.75 278 GLN A O 1
ATOM 2123 N N . PHE A 1 279 ? 20.438 -34.219 -13.703 1 98.81 279 PHE A N 1
ATOM 2124 C CA . PHE A 1 279 ? 19.109 -33.656 -13.469 1 98.81 279 PHE A CA 1
ATOM 2125 C C . PHE A 1 279 ? 18.312 -33.625 -14.758 1 98.81 279 PHE A C 1
ATOM 2127 O O . PHE A 1 279 ? 17.156 -34.031 -14.789 1 98.81 279 PHE A O 1
ATOM 2134 N N . LEU A 1 280 ? 18.891 -33.031 -15.805 1 98.81 280 LEU A N 1
ATOM 2135 C CA . LEU A 1 280 ? 18.188 -32.844 -17.078 1 98.81 280 LEU A CA 1
ATOM 2136 C C . LEU A 1 280 ? 17.734 -34.188 -17.641 1 98.81 280 LEU A C 1
ATOM 2138 O O . LEU A 1 280 ? 16.641 -34.312 -18.188 1 98.81 280 LEU A O 1
ATOM 2142 N N . THR A 1 281 ? 18.594 -35.219 -17.5 1 98.81 281 THR A N 1
ATOM 2143 C CA . THR A 1 281 ? 18.25 -36.562 -17.984 1 98.81 281 THR A CA 1
ATOM 2144 C C . THR A 1 281 ? 17.047 -37.094 -17.234 1 98.81 281 THR A C 1
ATOM 2146 O O . THR A 1 281 ? 16.062 -37.531 -17.859 1 98.81 281 THR A O 1
ATOM 2149 N N . LYS A 1 282 ? 17.141 -37.031 -15.945 1 98.81 282 LYS A N 1
ATOM 2150 C CA . LYS A 1 282 ? 16.047 -37.562 -15.125 1 98.81 282 LYS A CA 1
ATOM 2151 C C . LYS A 1 282 ? 14.773 -36.75 -15.305 1 98.81 282 LYS A C 1
ATOM 2153 O O . LYS A 1 282 ? 13.672 -37.312 -15.305 1 98.81 282 LYS A O 1
ATOM 2158 N N . PHE A 1 283 ? 14.977 -35.5 -15.391 1 98.81 283 PHE A N 1
ATOM 2159 C CA . PHE A 1 283 ? 13.859 -34.594 -15.578 1 98.81 283 PHE A CA 1
ATOM 2160 C C . PHE A 1 283 ? 13.172 -34.844 -16.922 1 98.81 283 PHE A C 1
ATOM 2162 O O . PHE A 1 283 ? 11.945 -34.875 -17 1 98.81 283 PHE A O 1
ATOM 2169 N N . THR A 1 284 ? 13.914 -35.031 -17.969 1 98.81 284 THR A N 1
ATOM 2170 C CA . THR A 1 284 ? 13.391 -35.344 -19.297 1 98.81 284 THR A CA 1
ATOM 2171 C C . THR A 1 284 ? 12.633 -36.688 -19.281 1 98.81 284 THR A C 1
ATOM 2173 O O . THR A 1 284 ? 11.562 -36.781 -19.891 1 98.81 284 THR A O 1
ATOM 2176 N N . GLU A 1 285 ? 13.25 -37.594 -18.609 1 98.75 285 GLU A N 1
ATOM 2177 C CA . GLU A 1 285 ? 12.586 -38.875 -18.484 1 98.75 285 GLU A CA 1
ATOM 2178 C C . GLU A 1 285 ? 11.234 -38.719 -17.781 1 98.75 285 GLU A C 1
ATOM 2180 O O . GLU A 1 285 ? 10.242 -39.312 -18.219 1 98.75 285 GLU A O 1
ATOM 2185 N N . ALA A 1 286 ? 11.234 -38.031 -16.719 1 98.69 286 ALA A N 1
ATOM 2186 C CA . ALA A 1 286 ? 9.992 -37.812 -15.984 1 98.69 286 ALA A CA 1
ATOM 2187 C C . ALA A 1 286 ? 8.961 -37.094 -16.859 1 98.69 286 ALA A C 1
ATOM 2189 O O . ALA A 1 286 ? 7.773 -37.438 -16.844 1 98.69 286 ALA A O 1
ATOM 2190 N N . PHE A 1 287 ? 9.359 -36.062 -17.625 1 98.62 287 PHE A N 1
ATOM 2191 C CA . PHE A 1 287 ? 8.477 -35.344 -18.516 1 98.62 287 PHE A CA 1
ATOM 2192 C C . PHE A 1 287 ? 7.91 -36.281 -19.594 1 98.62 287 PHE A C 1
ATOM 2194 O O . PHE A 1 287 ? 6.75 -36.125 -19.984 1 98.62 287 PHE A O 1
ATOM 2201 N N . SER A 1 288 ? 8.695 -37.188 -20.047 1 98.31 288 SER A N 1
ATOM 2202 C CA . SER A 1 288 ? 8.289 -38.094 -21.109 1 98.31 288 SER A CA 1
ATOM 2203 C C . SER A 1 288 ? 7.203 -39.062 -20.625 1 98.31 288 SER A C 1
ATOM 2205 O O . SER A 1 288 ? 6.48 -39.656 -21.438 1 98.31 288 SER A O 1
ATOM 2207 N N . LYS A 1 289 ? 7.059 -39.188 -19.344 1 98 289 LYS A N 1
ATOM 2208 C CA . LYS A 1 289 ? 6.117 -40.156 -18.781 1 98 289 LYS A CA 1
ATOM 2209 C C . LYS A 1 289 ? 4.793 -39.5 -18.438 1 98 289 LYS A C 1
ATOM 2211 O O . LYS A 1 289 ? 3.846 -40.156 -18 1 98 289 LYS A O 1
ATOM 2216 N N . VAL A 1 290 ? 4.75 -38.219 -18.641 1 97.25 290 VAL A N 1
ATOM 2217 C CA . VAL A 1 290 ? 3.547 -37.438 -18.344 1 97.25 290 VAL A CA 1
ATOM 2218 C C . VAL A 1 290 ? 2.412 -37.906 -19.266 1 97.25 290 VAL A C 1
ATOM 2220 O O . VAL A 1 290 ? 2.625 -38.156 -20.453 1 97.25 290 VAL A O 1
ATOM 2223 N N . LYS A 1 291 ? 1.216 -38.031 -18.703 1 97.75 291 LYS A N 1
ATOM 2224 C CA . LYS A 1 291 ? 0.03 -38.406 -19.469 1 97.75 291 LYS A CA 1
ATOM 2225 C C . LYS A 1 291 ? -0.865 -37.188 -19.719 1 97.75 291 LYS A C 1
ATOM 2227 O O . LYS A 1 291 ? -1.608 -36.781 -18.844 1 97.75 291 LYS A O 1
ATOM 2232 N N . VAL A 1 292 ? -0.883 -36.75 -20.953 1 97.75 292 VAL A N 1
ATOM 2233 C CA . VAL A 1 292 ? -1.737 -35.625 -21.359 1 97.75 292 VAL A CA 1
ATOM 2234 C C . VAL A 1 292 ? -3.156 -36.125 -21.609 1 97.75 292 VAL A C 1
ATOM 2236 O O . VAL A 1 292 ? -3.352 -37.156 -22.266 1 97.75 292 VAL A O 1
ATOM 2239 N N . GLY A 1 293 ? -4.121 -35.5 -21.016 1 97.25 293 GLY A N 1
ATOM 2240 C CA . GLY A 1 293 ? -5.465 -36 -21.25 1 97.25 293 GLY A CA 1
ATOM 2241 C C . GLY A 1 293 ? -6.543 -35.156 -20.609 1 97.25 293 GLY A C 1
ATOM 2242 O O . GLY A 1 293 ? -6.289 -34 -20.25 1 97.25 293 GLY A O 1
ATOM 2243 N N . ASP A 1 294 ? -7.672 -35.75 -20.562 1 96.5 294 ASP A N 1
ATOM 2244 C CA . ASP A 1 294 ? -8.859 -35.062 -20.031 1 96.5 294 ASP A CA 1
ATOM 2245 C C . ASP A 1 294 ? -8.734 -34.844 -18.531 1 96.5 294 ASP A C 1
ATOM 2247 O O . ASP A 1 294 ? -8.25 -35.688 -17.797 1 96.5 294 ASP A O 1
ATOM 2251 N N . GLN A 1 295 ? -9.164 -33.656 -18.109 1 97.62 295 GLN A N 1
ATOM 2252 C CA . GLN A 1 295 ? -8.961 -33.219 -16.719 1 97.62 295 GLN A CA 1
ATOM 2253 C C . GLN A 1 295 ? -9.812 -34.062 -15.766 1 97.62 295 GLN A C 1
ATOM 2255 O O . GLN A 1 295 ? -9.547 -34.094 -14.562 1 97.62 295 GLN A O 1
ATOM 2260 N N . PHE A 1 296 ? -10.82 -34.75 -16.234 1 97.81 296 PHE A N 1
ATOM 2261 C CA . PHE A 1 296 ? -11.695 -35.531 -15.375 1 97.81 296 PHE A CA 1
ATOM 2262 C C . PHE A 1 296 ? -11.211 -36.969 -15.273 1 97.81 296 PHE A C 1
ATOM 2264 O O . PHE A 1 296 ? -11.695 -37.75 -14.438 1 97.81 296 PHE A O 1
ATOM 2271 N N . ASP A 1 297 ? -10.281 -37.375 -16.203 1 97.25 297 ASP A N 1
ATOM 2272 C CA . ASP A 1 297 ? -9.641 -38.656 -16.094 1 97.25 297 ASP A CA 1
ATOM 2273 C C . ASP A 1 297 ? -8.57 -38.656 -15.008 1 97.25 297 ASP A C 1
ATOM 2275 O O . ASP A 1 297 ? -7.531 -38 -15.156 1 97.25 297 ASP A O 1
ATOM 2279 N N . GLU A 1 298 ? -8.703 -39.406 -14 1 95.75 298 GLU A N 1
ATOM 2280 C CA . GLU A 1 298 ? -7.832 -39.406 -12.828 1 95.75 298 GLU A CA 1
ATOM 2281 C C . GLU A 1 298 ? -6.434 -39.906 -13.164 1 95.75 298 GLU A C 1
ATOM 2283 O O . GLU A 1 298 ? -5.488 -39.688 -12.398 1 95.75 298 GLU A O 1
ATOM 2288 N N . SER A 1 299 ? -6.258 -40.562 -14.289 1 96.38 299 SER A N 1
ATOM 2289 C CA . SER A 1 299 ? -4.941 -41.062 -14.703 1 96.38 299 SER A CA 1
ATOM 2290 C C . SER A 1 299 ? -4.156 -39.969 -15.43 1 96.38 299 SER A C 1
ATOM 2292 O O . SER A 1 299 ? -2.949 -40.094 -15.633 1 96.38 299 SER A O 1
ATOM 2294 N N . THR A 1 300 ? -4.914 -38.938 -15.859 1 97.81 300 THR A N 1
ATOM 2295 C CA . THR A 1 300 ? -4.27 -37.812 -16.547 1 97.81 300 THR A CA 1
ATOM 2296 C C . THR A 1 300 ? -3.314 -37.062 -15.594 1 97.81 300 THR A C 1
ATOM 2298 O O . THR A 1 300 ? -3.656 -36.812 -14.438 1 97.81 300 THR A O 1
ATOM 2301 N N . THR A 1 301 ? -2.148 -36.781 -16.031 1 97.94 301 THR A N 1
ATOM 2302 C CA . THR A 1 301 ? -1.197 -36.062 -15.18 1 97.94 301 THR A CA 1
ATOM 2303 C C . THR A 1 301 ? -0.894 -34.688 -15.75 1 97.94 301 THR A C 1
ATOM 2305 O O . THR A 1 301 ? -0.239 -33.875 -15.094 1 97.94 301 THR A O 1
ATOM 2308 N N . LEU A 1 302 ? -1.354 -34.344 -16.906 1 98.5 302 LEU A N 1
ATOM 2309 C CA . LEU A 1 302 ? -1.271 -33 -17.484 1 98.5 302 LEU A CA 1
ATOM 2310 C C . LEU A 1 302 ? -2.549 -32.656 -18.234 1 98.5 302 LEU A C 1
ATOM 2312 O O . LEU A 1 302 ? -2.889 -33.312 -19.234 1 98.5 302 LEU A O 1
ATOM 2316 N N . GLY A 1 303 ? -3.26 -31.719 -17.719 1 98.5 303 GLY A N 1
ATOM 2317 C CA . GLY A 1 303 ? -4.508 -31.281 -18.328 1 98.5 303 GLY A CA 1
ATOM 2318 C C . GLY A 1 303 ? -4.32 -30.203 -19.375 1 98.5 303 GLY A C 1
ATOM 2319 O O . GLY A 1 303 ? -3.191 -29.906 -19.766 1 98.5 303 GLY A O 1
ATOM 2320 N N . PRO A 1 304 ? -5.391 -29.703 -19.906 1 98.75 304 PRO A N 1
ATOM 2321 C CA . PRO A 1 304 ? -5.316 -28.656 -20.938 1 98.75 304 PRO A CA 1
ATOM 2322 C C . PRO A 1 304 ? -4.934 -27.297 -20.359 1 98.75 304 PRO A C 1
ATOM 2324 O O . PRO A 1 304 ? -5.031 -27.094 -19.141 1 98.75 304 PRO A O 1
ATOM 2327 N N . LEU A 1 305 ? -4.426 -26.438 -21.25 1 98.75 305 LEU A N 1
ATOM 2328 C CA . LEU A 1 305 ? -4.406 -25.016 -20.922 1 98.75 305 LEU A CA 1
ATOM 2329 C C . LEU A 1 305 ? -5.824 -24.453 -20.844 1 98.75 305 LEU A C 1
ATOM 2331 O O . LEU A 1 305 ? -6.762 -25.047 -21.391 1 98.75 305 LEU A O 1
ATOM 2335 N N . SER A 1 306 ? -5.988 -23.359 -20.234 1 98.44 306 SER A N 1
ATOM 2336 C CA . SER A 1 306 ? -7.281 -22.812 -19.812 1 98.44 306 SER A CA 1
ATOM 2337 C C . SER A 1 306 ? -8.125 -22.406 -21.016 1 98.44 306 SER A C 1
ATOM 2339 O O . SER A 1 306 ? -9.352 -22.328 -20.922 1 98.44 306 SER A O 1
ATOM 2341 N N . SER A 1 307 ? -7.465 -22.078 -22.172 1 98 307 SER A N 1
ATOM 2342 C CA . SER A 1 307 ? -8.195 -21.516 -23.297 1 98 307 SER A CA 1
ATOM 2343 C C . SER A 1 307 ? -7.395 -21.641 -24.594 1 98 307 SER A C 1
ATOM 2345 O O . SER A 1 307 ? -6.203 -21.953 -24.562 1 98 307 SER A O 1
ATOM 2347 N N . LYS A 1 308 ? -8.094 -21.391 -25.688 1 97.62 308 LYS A N 1
ATOM 2348 C CA . LYS A 1 308 ? -7.441 -21.344 -26.984 1 97.62 308 LYS A CA 1
ATOM 2349 C C . LYS A 1 308 ? -6.402 -20.234 -27.047 1 97.62 308 LYS A C 1
ATOM 2351 O O . LYS A 1 308 ? -5.316 -20.422 -27.609 1 97.62 308 LYS A O 1
ATOM 2356 N N . ASP A 1 309 ? -6.75 -19.156 -26.469 1 97.44 309 ASP A N 1
ATOM 2357 C CA . ASP A 1 309 ? -5.824 -18.016 -26.422 1 97.44 309 ASP A CA 1
ATOM 2358 C C . ASP A 1 309 ? -4.547 -18.391 -25.672 1 97.44 309 ASP A C 1
ATOM 2360 O O . ASP A 1 309 ? -3.449 -18 -26.078 1 97.44 309 ASP A O 1
ATOM 2364 N N . ALA A 1 310 ? -4.684 -19.078 -24.562 1 98.31 310 ALA A N 1
ATOM 2365 C CA . ALA A 1 310 ? -3.52 -19.516 -23.781 1 98.31 310 ALA A CA 1
ATOM 2366 C C . ALA A 1 310 ? -2.619 -20.422 -24.625 1 98.31 310 ALA A C 1
ATOM 2368 O O . ALA A 1 310 ? -1.393 -20.281 -24.594 1 98.31 310 ALA A O 1
ATOM 2369 N N . LEU A 1 311 ? -3.244 -21.328 -25.375 1 98.69 311 LEU A N 1
ATOM 2370 C CA . LEU A 1 311 ? -2.5 -22.234 -26.234 1 98.69 311 LEU A CA 1
ATOM 2371 C C . LEU A 1 311 ? -1.746 -21.469 -27.312 1 98.69 311 LEU A C 1
ATOM 2373 O O . LEU A 1 311 ? -0.561 -21.719 -27.547 1 98.69 311 LEU A O 1
ATOM 2377 N N . GLU A 1 312 ? -2.438 -20.562 -27.938 1 98.5 312 GLU A N 1
ATOM 2378 C CA . GLU A 1 312 ? -1.842 -19.781 -29.016 1 98.5 312 GLU A CA 1
ATOM 2379 C C . GLU A 1 312 ? -0.695 -18.906 -28.5 1 98.5 312 GLU A C 1
ATOM 2381 O O . GLU A 1 312 ? 0.363 -18.828 -29.125 1 98.5 312 GLU A O 1
ATOM 2386 N N . THR A 1 313 ? -0.911 -18.297 -27.391 1 98.44 313 THR A N 1
ATOM 2387 C CA . THR A 1 313 ? 0.103 -17.438 -26.797 1 98.44 313 THR A CA 1
ATOM 2388 C C . THR A 1 313 ? 1.35 -18.25 -26.438 1 98.44 313 THR A C 1
ATOM 2390 O O . THR A 1 313 ? 2.469 -17.844 -26.75 1 98.44 313 THR A O 1
ATOM 2393 N N . LEU A 1 314 ? 1.17 -19.375 -25.75 1 98.75 314 LEU A N 1
ATOM 2394 C CA . LEU A 1 314 ? 2.297 -20.203 -25.344 1 98.75 314 LEU A CA 1
ATOM 2395 C C . LEU A 1 314 ? 3.053 -20.719 -26.578 1 98.75 314 LEU A C 1
ATOM 2397 O O . LEU A 1 314 ? 4.285 -20.75 -26.578 1 98.75 314 LEU A O 1
ATOM 2401 N N . THR A 1 315 ? 2.289 -21.141 -27.594 1 98.81 315 THR A N 1
ATOM 2402 C CA . THR A 1 315 ? 2.895 -21.609 -28.828 1 98.81 315 THR A CA 1
ATOM 2403 C C . THR A 1 315 ? 3.787 -20.547 -29.453 1 98.81 315 THR A C 1
ATOM 2405 O O . THR A 1 315 ? 4.918 -20.812 -29.844 1 98.81 315 THR A O 1
ATOM 2408 N N . LYS A 1 316 ? 3.264 -19.391 -29.484 1 98.75 316 LYS A N 1
ATOM 2409 C CA . LYS A 1 316 ? 4.02 -18.266 -30.031 1 98.75 316 LYS A CA 1
ATOM 2410 C C . LYS A 1 316 ? 5.289 -18.016 -29.219 1 98.75 316 LYS A C 1
ATOM 2412 O O . LYS A 1 316 ? 6.355 -17.781 -29.781 1 98.75 316 LYS A O 1
ATOM 2417 N N . GLN A 1 317 ? 5.23 -18.062 -27.906 1 98.75 317 GLN A N 1
ATOM 2418 C CA . GLN A 1 317 ? 6.371 -17.828 -27.031 1 98.75 317 GLN A CA 1
ATOM 2419 C C . GLN A 1 317 ? 7.469 -18.859 -27.25 1 98.75 317 GLN A C 1
ATOM 2421 O O . GLN A 1 317 ? 8.641 -18.516 -27.375 1 98.75 317 GLN A O 1
ATOM 2426 N N . VAL A 1 318 ? 7.086 -20.109 -27.281 1 98.88 318 VAL A N 1
ATOM 2427 C CA . VAL A 1 318 ? 8.055 -21.188 -27.469 1 98.88 318 VAL A CA 1
ATOM 2428 C C . VAL A 1 318 ? 8.711 -21.078 -28.844 1 98.88 318 VAL A C 1
ATOM 2430 O O . VAL A 1 318 ? 9.93 -21.188 -28.969 1 98.88 318 VAL A O 1
ATOM 2433 N N . ASN A 1 319 ? 7.855 -20.828 -29.891 1 98.81 319 ASN A N 1
ATOM 2434 C CA . ASN A 1 319 ? 8.383 -20.656 -31.234 1 98.81 319 ASN A CA 1
ATOM 2435 C C . ASN A 1 319 ? 9.391 -19.516 -31.312 1 98.81 319 ASN A C 1
ATOM 2437 O O . ASN A 1 319 ? 10.445 -19.641 -31.922 1 98.81 319 ASN A O 1
ATOM 2441 N N . GLU A 1 320 ? 9.078 -18.422 -30.719 1 98.75 320 GLU A N 1
ATOM 2442 C CA . GLU A 1 320 ? 9.969 -17.266 -30.703 1 98.75 320 GLU A CA 1
ATOM 2443 C C . GLU A 1 320 ? 11.266 -17.562 -29.969 1 98.75 320 GLU A C 1
ATOM 2445 O O . GLU A 1 320 ? 12.344 -17.125 -30.391 1 98.75 320 GLU A O 1
ATOM 2450 N N . ALA A 1 321 ? 11.188 -18.266 -28.844 1 98.81 321 ALA A N 1
ATOM 2451 C CA . ALA A 1 321 ? 12.383 -18.656 -28.094 1 98.81 321 ALA A CA 1
ATOM 2452 C C . ALA A 1 321 ? 13.32 -19.5 -28.953 1 98.81 321 ALA A C 1
ATOM 2454 O O . ALA A 1 321 ? 14.523 -19.234 -29.016 1 98.81 321 ALA A O 1
ATOM 2455 N N . VAL A 1 322 ? 12.758 -20.453 -29.625 1 98.75 322 VAL A N 1
ATOM 2456 C CA . VAL A 1 322 ? 13.539 -21.359 -30.469 1 98.75 322 VAL A CA 1
ATOM 2457 C C . VAL A 1 322 ? 14.125 -20.594 -31.656 1 98.75 322 VAL A C 1
ATOM 2459 O O . VAL A 1 322 ? 15.297 -20.766 -32 1 98.75 322 VAL A O 1
ATOM 2462 N N . LYS A 1 323 ? 13.289 -19.766 -32.25 1 98.56 323 LYS A N 1
ATOM 2463 C CA . LYS A 1 323 ? 13.742 -18.938 -33.375 1 98.56 323 LYS A CA 1
ATOM 2464 C C . LYS A 1 323 ? 14.93 -18.078 -32.969 1 98.56 323 LYS A C 1
ATOM 2466 O O . LYS A 1 323 ? 15.805 -17.797 -33.781 1 98.56 323 LYS A O 1
ATOM 2471 N N . ASN A 1 324 ? 15 -17.766 -31.719 1 98.56 324 ASN A N 1
ATOM 2472 C CA . ASN A 1 324 ? 16.047 -16.859 -31.25 1 98.56 324 ASN A CA 1
ATOM 2473 C C . ASN A 1 324 ? 17.156 -17.625 -30.531 1 98.56 324 ASN A C 1
ATOM 2475 O O . ASN A 1 324 ? 17.844 -17.062 -29.672 1 98.56 324 ASN A O 1
ATOM 2479 N N . GLY A 1 325 ? 17.234 -18.906 -30.688 1 98.62 325 GLY A N 1
ATOM 2480 C CA . GLY A 1 325 ? 18.453 -19.609 -30.312 1 98.62 325 GLY A CA 1
ATOM 2481 C C . GLY A 1 325 ? 18.234 -20.641 -29.219 1 98.62 325 GLY A C 1
ATOM 2482 O O . GLY A 1 325 ? 19.109 -21.484 -28.969 1 98.62 325 GLY A O 1
ATOM 2483 N N . ALA A 1 326 ? 17.109 -20.656 -28.562 1 98.81 326 ALA A N 1
ATOM 2484 C CA . ALA A 1 326 ? 16.844 -21.703 -27.578 1 98.81 326 ALA A CA 1
ATOM 2485 C C . ALA A 1 326 ? 16.641 -23.062 -28.25 1 98.81 326 ALA A C 1
ATOM 2487 O O . ALA A 1 326 ? 16.297 -23.125 -29.422 1 98.81 326 ALA A O 1
ATOM 2488 N N . LYS A 1 327 ? 16.922 -24.062 -27.5 1 98.75 327 LYS A N 1
ATOM 2489 C CA . LYS A 1 327 ? 16.688 -25.422 -27.984 1 98.75 327 LYS A CA 1
ATOM 2490 C C . LYS A 1 327 ? 15.484 -26.047 -27.297 1 98.75 327 LYS A C 1
ATOM 2492 O O . LYS A 1 327 ? 15.422 -26.094 -26.062 1 98.75 327 LYS A O 1
ATOM 2497 N N . ALA A 1 328 ? 14.562 -26.5 -28.094 1 98.69 328 ALA A N 1
ATOM 2498 C CA . ALA A 1 328 ? 13.523 -27.359 -27.547 1 98.69 328 ALA A CA 1
ATOM 2499 C C . ALA A 1 328 ? 14.078 -28.75 -27.219 1 98.69 328 ALA A C 1
ATOM 2501 O O . ALA A 1 328 ? 13.969 -29.672 -28.016 1 98.69 328 ALA A O 1
ATOM 2502 N N . HIS A 1 329 ? 14.602 -28.875 -26.094 1 98.75 329 HIS A N 1
ATOM 2503 C CA . HIS A 1 329 ? 15.227 -30.109 -25.656 1 98.75 329 HIS A CA 1
ATOM 2504 C C . HIS A 1 329 ? 14.219 -31.25 -25.594 1 98.75 329 HIS A C 1
ATOM 2506 O O . HIS A 1 329 ? 14.555 -32.406 -25.875 1 98.75 329 HIS A O 1
ATOM 2512 N N . PHE A 1 330 ? 13.031 -30.953 -25.188 1 98.69 330 PHE A N 1
ATOM 2513 C CA . PHE A 1 330 ? 11.922 -31.891 -25.109 1 98.69 330 PHE A CA 1
ATOM 2514 C C . PHE A 1 330 ? 10.594 -31.188 -25.344 1 98.69 330 PHE A C 1
ATOM 2516 O O . PHE A 1 330 ? 10.352 -30.109 -24.812 1 98.69 330 PHE A O 1
ATOM 2523 N N . GLY A 1 331 ? 9.719 -31.719 -26.156 1 98.44 331 GLY A N 1
ATOM 2524 C CA . GLY A 1 331 ? 8.406 -31.141 -26.406 1 98.44 331 GLY A CA 1
ATOM 2525 C C . GLY A 1 331 ? 8.469 -29.875 -27.25 1 98.44 331 GLY A C 1
ATOM 2526 O O . GLY A 1 331 ? 9.25 -29.797 -28.203 1 98.44 331 GLY A O 1
ATOM 2527 N N . GLY A 1 332 ? 7.504 -28.953 -27.047 1 98.19 332 GLY A N 1
ATOM 2528 C CA . GLY A 1 332 ? 7.586 -27.641 -27.641 1 98.19 332 GLY A CA 1
ATOM 2529 C C . GLY A 1 332 ? 6.453 -27.359 -28.609 1 98.19 332 GLY A C 1
ATOM 2530 O O . GLY A 1 332 ? 6.473 -26.344 -29.312 1 98.19 332 GLY A O 1
ATOM 2531 N N . LYS A 1 333 ? 5.445 -28.234 -28.562 1 98.19 333 LYS A N 1
ATOM 2532 C CA . LYS A 1 333 ? 4.387 -28.047 -29.547 1 98.19 333 LYS A CA 1
ATOM 2533 C C . LYS A 1 333 ? 3.012 -28.297 -28.938 1 98.19 333 LYS A C 1
ATOM 2535 O O . LYS A 1 333 ? 2.895 -29 -27.922 1 98.19 333 LYS A O 1
ATOM 2540 N N . PRO A 1 334 ? 2.004 -27.703 -29.562 1 98.5 334 PRO A N 1
ATOM 2541 C CA . PRO A 1 334 ? 0.654 -28.156 -29.203 1 98.5 334 PRO A CA 1
ATOM 2542 C C . PRO A 1 334 ? 0.45 -29.656 -29.422 1 98.5 334 PRO A C 1
ATOM 2544 O O . PRO A 1 334 ? 0.967 -30.203 -30.406 1 98.5 334 PRO A O 1
ATOM 2547 N N . VAL A 1 335 ? -0.279 -30.25 -28.547 1 98.12 335 VAL A N 1
ATOM 2548 C CA . VAL A 1 335 ? -0.604 -31.672 -28.719 1 98.12 335 VAL A CA 1
ATOM 2549 C C . VAL A 1 335 ? -1.63 -31.828 -29.844 1 98.12 335 VAL A C 1
ATOM 2551 O O . VAL A 1 335 ? -2.578 -31.031 -29.938 1 98.12 335 VAL A O 1
ATOM 2554 N N . GLN A 1 336 ? -1.428 -32.781 -30.656 1 95.81 336 GLN A N 1
ATOM 2555 C CA . GLN A 1 336 ? -2.354 -33.031 -31.766 1 95.81 336 GLN A CA 1
ATOM 2556 C C . GLN A 1 336 ? -3.607 -33.75 -31.281 1 95.81 336 GLN A C 1
ATOM 2558 O O . GLN A 1 336 ? -3.748 -34.969 -31.469 1 95.81 336 GLN A O 1
ATOM 2563 N N . ARG A 1 337 ? -4.484 -33.031 -30.797 1 95.19 337 ARG A N 1
ATOM 2564 C CA . ARG A 1 337 ? -5.781 -33.5 -30.328 1 95.19 337 ARG A CA 1
ATOM 2565 C C . ARG A 1 337 ? -6.766 -32.344 -30.172 1 95.19 337 ARG A C 1
ATOM 2567 O O . ARG A 1 337 ? -6.383 -31.172 -30.25 1 95.19 337 ARG A O 1
ATOM 2574 N N . GLU A 1 338 ? -7.957 -32.688 -29.969 1 96.31 338 GLU A N 1
ATOM 2575 C CA . GLU A 1 338 ? -8.945 -31.656 -29.656 1 96.31 338 GLU A CA 1
ATOM 2576 C C . GLU A 1 338 ? -8.672 -31.031 -28.297 1 96.31 338 GLU A C 1
ATOM 2578 O O . GLU A 1 338 ? -8.281 -31.719 -27.344 1 96.31 338 GLU A O 1
ATOM 2583 N N . GLY A 1 339 ? -8.953 -29.719 -28.266 1 97.75 339 GLY A N 1
ATOM 2584 C CA . GLY A 1 339 ? -8.773 -29.016 -27.016 1 97.75 339 GLY A CA 1
ATOM 2585 C C . GLY A 1 339 ? -7.469 -28.25 -26.938 1 97.75 339 GLY A C 1
ATOM 2586 O O . GLY A 1 339 ? -6.754 -28.141 -27.938 1 97.75 339 GLY A O 1
ATOM 2587 N N . ASN A 1 340 ? -7.215 -27.625 -25.828 1 98.69 340 ASN A N 1
ATOM 2588 C CA . ASN A 1 340 ? -6.094 -26.703 -25.641 1 98.69 340 ASN A CA 1
ATOM 2589 C C . ASN A 1 340 ? -4.941 -27.359 -24.891 1 98.69 340 ASN A C 1
ATOM 2591 O O . ASN A 1 340 ? -4.637 -26.984 -23.766 1 98.69 340 ASN A O 1
ATOM 2595 N N . PHE A 1 341 ? -4.289 -28.312 -25.531 1 98.75 341 PHE A N 1
ATOM 2596 C CA . PHE A 1 341 ? -3.225 -29.078 -24.891 1 98.75 341 PHE A CA 1
ATOM 2597 C C . PHE A 1 341 ? -1.864 -28.703 -25.469 1 98.75 341 PHE A C 1
ATOM 2599 O O . PHE A 1 341 ? -1.738 -28.453 -26.672 1 98.75 341 PHE A O 1
ATOM 2606 N N . PHE A 1 342 ? -0.912 -28.625 -24.641 1 98.81 342 PHE A N 1
ATOM 2607 C CA . PHE A 1 342 ? 0.475 -28.344 -25 1 98.81 342 PHE A CA 1
ATOM 2608 C C . PHE A 1 342 ? 1.41 -29.375 -24.375 1 98.81 342 PHE A C 1
ATOM 2610 O O . PHE A 1 342 ? 1.206 -29.797 -23.234 1 98.81 342 PHE A O 1
ATOM 2617 N N . GLU A 1 343 ? 2.404 -29.797 -25.062 1 98.69 343 GLU A N 1
ATOM 2618 C CA . GLU A 1 343 ? 3.352 -30.797 -24.578 1 98.69 343 GLU A CA 1
ATOM 2619 C C . GLU A 1 343 ? 4.156 -30.281 -23.391 1 98.69 343 GLU A C 1
ATOM 2621 O O . GLU A 1 343 ? 4.527 -29.109 -23.359 1 98.69 343 GLU A O 1
ATOM 2626 N N . PRO A 1 344 ? 4.355 -31.219 -22.359 1 98.69 344 PRO A N 1
ATOM 2627 C CA . PRO A 1 344 ? 5.418 -30.812 -21.438 1 98.69 344 PRO A CA 1
ATOM 2628 C C . PRO A 1 344 ? 6.719 -30.469 -22.156 1 98.69 344 PRO A C 1
ATOM 2630 O O . PRO A 1 344 ? 7.152 -31.203 -23.047 1 98.69 344 PRO A O 1
ATOM 2633 N N . THR A 1 345 ? 7.309 -29.312 -21.844 1 98.88 345 THR A N 1
ATOM 2634 C CA . THR A 1 345 ? 8.383 -28.781 -22.656 1 98.88 345 THR A CA 1
ATOM 2635 C C . THR A 1 345 ? 9.578 -28.375 -21.797 1 98.88 345 THR A C 1
ATOM 2637 O O . THR A 1 345 ? 9.406 -27.828 -20.703 1 98.88 345 THR A O 1
ATOM 2640 N N . ILE A 1 346 ? 10.742 -28.688 -22.25 1 98.94 346 ILE A N 1
ATOM 2641 C CA . ILE A 1 346 ? 12 -28.234 -21.656 1 98.94 346 ILE A CA 1
ATOM 2642 C C . ILE A 1 346 ? 12.797 -27.438 -22.688 1 98.94 346 ILE A C 1
ATOM 2644 O O . ILE A 1 346 ? 13.117 -27.953 -23.75 1 98.94 346 ILE A O 1
ATOM 2648 N N . LEU A 1 347 ? 13.023 -26.219 -22.422 1 98.94 347 LEU A N 1
ATOM 2649 C CA . LEU A 1 347 ? 13.891 -25.375 -23.25 1 98.94 347 LEU A CA 1
ATOM 2650 C C . LEU A 1 347 ? 15.273 -25.25 -22.609 1 98.94 347 LEU A C 1
ATOM 2652 O O . LEU A 1 347 ? 15.383 -25.109 -21.391 1 98.94 347 LEU A O 1
ATOM 2656 N N . THR A 1 348 ? 16.312 -25.328 -23.359 1 98.75 348 THR A N 1
ATOM 2657 C CA . THR A 1 348 ? 17.688 -25.109 -22.938 1 98.75 348 THR A CA 1
ATOM 2658 C C . THR A 1 348 ? 18.375 -24.094 -23.828 1 98.75 348 THR A C 1
ATOM 2660 O O . THR A 1 348 ? 17.797 -23.641 -24.828 1 98.75 348 THR A O 1
ATOM 2663 N N . HIS A 1 349 ? 19.562 -23.625 -23.453 1 98.38 349 HIS A N 1
ATOM 2664 C CA . HIS A 1 349 ? 20.391 -22.719 -24.219 1 98.38 349 HIS A CA 1
ATOM 2665 C C . HIS A 1 349 ? 19.688 -21.391 -24.453 1 98.38 349 HIS A C 1
ATOM 2667 O O . HIS A 1 349 ? 19.609 -20.906 -25.594 1 98.38 349 HIS A O 1
ATOM 2673 N N . ILE A 1 350 ? 19.141 -20.891 -23.5 1 98.69 350 ILE A N 1
ATOM 2674 C CA . ILE A 1 350 ? 18.484 -19.578 -23.562 1 98.69 350 ILE A CA 1
ATOM 2675 C C . ILE A 1 350 ? 19.469 -18.484 -23.172 1 98.69 350 ILE A C 1
ATOM 2677 O O . ILE A 1 350 ? 19.859 -18.375 -22 1 98.69 350 ILE A O 1
ATOM 2681 N N . SER A 1 351 ? 19.844 -17.703 -24.109 1 98.31 351 SER A N 1
ATOM 2682 C CA . SER A 1 351 ? 20.734 -16.562 -23.828 1 98.31 351 SER A CA 1
ATOM 2683 C C . SER A 1 351 ? 19.953 -15.383 -23.281 1 98.31 351 SER A C 1
ATOM 2685 O O . SER A 1 351 ? 18.719 -15.344 -23.375 1 98.31 351 SER A O 1
ATOM 2687 N N . ARG A 1 352 ? 20.609 -14.461 -22.656 1 98.06 352 ARG A N 1
ATOM 2688 C CA . ARG A 1 352 ? 19.953 -13.32 -22.016 1 98.06 352 ARG A CA 1
ATOM 2689 C C . ARG A 1 352 ? 19.172 -12.5 -23.031 1 98.06 352 ARG A C 1
ATOM 2691 O O . ARG A 1 352 ? 18.156 -11.898 -22.688 1 98.06 352 ARG A O 1
ATOM 2698 N N . ASP A 1 353 ? 19.625 -12.477 -24.312 1 97.88 353 ASP A N 1
ATOM 2699 C CA . ASP A 1 353 ? 18.984 -11.656 -25.328 1 97.88 353 ASP A CA 1
ATOM 2700 C C . ASP A 1 353 ? 17.797 -12.375 -25.938 1 97.88 353 ASP A C 1
ATOM 2702 O O . ASP A 1 353 ? 17.062 -11.805 -26.75 1 97.88 353 ASP A O 1
ATOM 2706 N N . ASN A 1 354 ? 17.609 -13.75 -25.609 1 98.5 354 ASN A N 1
ATOM 2707 C CA . ASN A 1 354 ? 16.406 -14.477 -26.031 1 98.5 354 ASN A CA 1
ATOM 2708 C C . ASN A 1 354 ? 15.156 -13.906 -25.375 1 98.5 354 ASN A C 1
ATOM 2710 O O . ASN A 1 354 ? 15.141 -13.641 -24.172 1 98.5 354 ASN A O 1
ATOM 2714 N N . PRO A 1 355 ? 14.102 -13.617 -26.125 1 97.19 355 PRO A N 1
ATOM 2715 C CA . PRO A 1 355 ? 12.875 -13.055 -25.531 1 97.19 355 PRO A CA 1
ATOM 2716 C C . PRO A 1 355 ? 12.328 -13.898 -24.391 1 97.19 355 PRO A C 1
ATOM 2718 O O . PRO A 1 355 ? 11.688 -13.367 -23.484 1 97.19 355 PRO A O 1
ATOM 2721 N N . ALA A 1 356 ? 12.617 -15.164 -24.344 1 98.12 356 ALA A N 1
ATOM 2722 C CA . ALA A 1 356 ? 12.117 -16.078 -23.312 1 98.12 356 ALA A CA 1
ATOM 2723 C C . ALA A 1 356 ? 12.758 -15.773 -21.953 1 98.12 356 ALA A C 1
ATOM 2725 O O . ALA A 1 356 ? 12.195 -16.109 -20.906 1 98.12 356 ALA A O 1
ATOM 2726 N N . TYR A 1 357 ? 13.93 -15.141 -22.016 1 98.31 357 TYR A N 1
ATOM 2727 C CA . TYR A 1 357 ? 14.758 -14.961 -20.828 1 98.31 357 TYR A CA 1
ATOM 2728 C C . TYR A 1 357 ? 14.016 -14.172 -19.75 1 98.31 357 TYR A C 1
ATOM 2730 O O . TYR A 1 357 ? 14.086 -14.5 -18.562 1 98.31 357 TYR A O 1
ATOM 2738 N N . PHE A 1 358 ? 13.164 -13.172 -20.094 1 97.5 358 PHE A N 1
ATOM 2739 C CA . PHE A 1 358 ? 12.531 -12.273 -19.125 1 97.5 358 PHE A CA 1
ATOM 2740 C C . PHE A 1 358 ? 11.023 -12.484 -19.094 1 97.5 358 PHE A C 1
ATOM 2742 O O . PHE A 1 358 ? 10.328 -11.898 -18.266 1 97.5 358 PHE A O 1
ATOM 2749 N N . GLU A 1 359 ? 10.469 -13.344 -19.922 1 97.06 359 GLU A N 1
ATOM 2750 C CA . GLU A 1 359 ? 9.023 -13.492 -20.062 1 97.06 359 GLU A CA 1
ATOM 2751 C C . GLU A 1 359 ? 8.492 -14.578 -19.125 1 97.06 359 GLU A C 1
ATOM 2753 O O . GLU A 1 359 ? 9.188 -15.555 -18.844 1 97.06 359 GLU A O 1
ATOM 2758 N N . GLU A 1 360 ? 7.344 -14.414 -18.688 1 97.81 360 GLU A N 1
ATOM 2759 C CA . GLU A 1 360 ? 6.621 -15.469 -17.984 1 97.81 360 GLU A CA 1
ATOM 2760 C C . GLU A 1 360 ? 5.98 -16.438 -18.969 1 97.81 360 GLU A C 1
ATOM 2762 O O . GLU A 1 360 ? 5.203 -16.047 -19.844 1 97.81 360 GLU A O 1
ATOM 2767 N N . PHE A 1 361 ? 6.34 -17.672 -18.922 1 98.44 361 PHE A N 1
ATOM 2768 C CA . PHE A 1 361 ? 5.648 -18.734 -1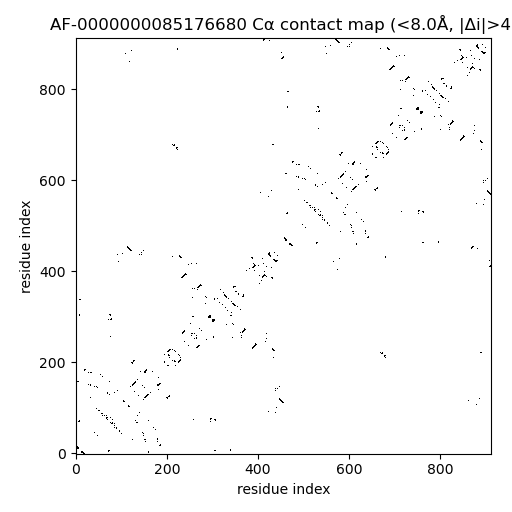9.625 1 98.44 361 PHE A CA 1
ATOM 2769 C C . PHE A 1 361 ? 4.57 -19.359 -18.75 1 98.44 361 PHE A C 1
ATOM 2771 O O . PHE A 1 361 ? 4.867 -20.172 -17.859 1 98.44 361 PHE A O 1
ATOM 2778 N N . PHE A 1 362 ? 3.377 -19.078 -19 1 98.5 362 PHE A N 1
ATOM 2779 C CA . PHE A 1 362 ? 2.26 -19.547 -18.188 1 98.5 362 PHE A CA 1
ATOM 2780 C C . PHE A 1 362 ? 1.685 -20.844 -18.766 1 98.5 362 PHE A C 1
ATOM 2782 O O . PHE A 1 362 ? 0.535 -20.875 -19.203 1 98.5 362 PHE A O 1
ATOM 2789 N N . GLY A 1 363 ? 2.391 -21.859 -18.75 1 98.75 363 GLY A N 1
ATOM 2790 C CA . GLY A 1 363 ? 2.146 -23.188 -19.281 1 98.75 363 GLY A CA 1
ATOM 2791 C C . GLY A 1 363 ? 3.229 -24.188 -18.938 1 98.75 363 GLY A C 1
ATOM 2792 O O . GLY A 1 363 ? 4.113 -23.891 -18.125 1 98.75 363 GLY A O 1
ATOM 2793 N N . PRO A 1 364 ? 3.18 -25.375 -19.453 1 98.81 364 PRO A N 1
ATOM 2794 C CA . PRO A 1 364 ? 4.07 -26.453 -19.031 1 98.81 364 PRO A CA 1
ATOM 2795 C C . PRO A 1 364 ? 5.426 -26.406 -19.734 1 98.81 364 PRO A C 1
ATOM 2797 O O . PRO A 1 364 ? 5.824 -27.391 -20.359 1 98.81 364 PRO A O 1
ATOM 2800 N N . VAL A 1 365 ? 6.137 -25.297 -19.578 1 98.94 365 VAL A N 1
ATOM 2801 C CA . VAL A 1 365 ? 7.426 -25.078 -20.219 1 98.94 365 VAL A CA 1
ATOM 2802 C C . VAL A 1 365 ? 8.484 -24.766 -19.156 1 98.94 365 VAL A C 1
ATOM 2804 O O . VAL A 1 365 ? 8.406 -23.75 -18.469 1 98.94 365 VAL A O 1
ATOM 2807 N N . ALA A 1 366 ? 9.461 -25.625 -19 1 98.88 366 ALA A N 1
ATOM 2808 C CA . ALA A 1 366 ? 10.594 -25.422 -18.094 1 98.88 366 ALA A CA 1
ATOM 2809 C C . ALA A 1 366 ? 11.789 -24.859 -18.859 1 98.88 366 ALA A C 1
ATOM 2811 O O . ALA A 1 366 ? 12.125 -25.312 -19.953 1 98.88 366 ALA A O 1
ATOM 2812 N N . GLN A 1 367 ? 12.375 -23.844 -18.344 1 98.94 367 GLN A N 1
ATOM 2813 C CA . GLN A 1 367 ? 13.617 -23.281 -18.859 1 98.94 367 GLN A CA 1
ATOM 2814 C C . GLN A 1 367 ? 14.805 -23.703 -18 1 98.94 367 GLN A C 1
ATOM 2816 O O . GLN A 1 367 ? 14.789 -23.516 -16.781 1 98.94 367 GLN A O 1
ATOM 2821 N N . VAL A 1 368 ? 15.82 -24.219 -18.625 1 98.94 368 VAL A N 1
ATOM 2822 C CA . VAL A 1 368 ? 16.953 -24.75 -17.859 1 98.94 368 VAL A CA 1
ATOM 2823 C C . VAL A 1 368 ? 18.188 -23.891 -18.078 1 98.94 368 VAL A C 1
ATOM 2825 O O . VAL A 1 368 ? 18.531 -23.578 -19.219 1 98.94 368 VAL A O 1
ATOM 2828 N N . TYR A 1 369 ? 18.75 -23.484 -17.031 1 98.88 369 TYR A N 1
ATOM 2829 C CA . TYR A 1 369 ? 20.016 -22.766 -16.984 1 98.88 369 TYR A CA 1
ATOM 2830 C C . TYR A 1 369 ? 21.047 -23.5 -16.141 1 98.88 369 TYR A C 1
ATOM 2832 O O . TYR A 1 369 ? 20.688 -24.203 -15.18 1 98.88 369 TYR A O 1
ATOM 2840 N N . VAL A 1 370 ? 22.312 -23.391 -16.531 1 98.81 370 VAL A N 1
ATOM 2841 C CA . VAL A 1 370 ? 23.375 -24.047 -15.789 1 98.81 370 VAL A CA 1
ATOM 2842 C C . VAL A 1 370 ? 24.344 -22.984 -15.234 1 98.81 370 VAL A C 1
ATOM 2844 O O . VAL A 1 370 ? 24.688 -22.031 -15.93 1 98.81 370 VAL A O 1
ATOM 2847 N N . VAL A 1 371 ? 24.688 -23.125 -13.984 1 98.81 371 VAL A N 1
ATOM 2848 C CA . VAL A 1 371 ? 25.594 -22.188 -13.32 1 98.81 371 VAL A CA 1
ATOM 2849 C C . VAL A 1 371 ? 26.75 -22.938 -12.672 1 98.81 371 VAL A C 1
ATOM 2851 O O . VAL A 1 371 ? 26.672 -24.156 -12.469 1 98.81 371 VAL A O 1
ATOM 2854 N N . LYS A 1 372 ? 27.781 -22.172 -12.242 1 98.5 372 LYS A N 1
ATOM 2855 C CA . LYS A 1 372 ? 29 -22.812 -11.758 1 98.5 372 LYS A CA 1
ATOM 2856 C C . LYS A 1 372 ? 29.203 -22.547 -10.266 1 98.5 372 LYS A C 1
ATOM 2858 O O . LYS A 1 372 ? 30.078 -23.156 -9.641 1 98.5 372 LYS A O 1
ATOM 2863 N N . SER A 1 373 ? 28.422 -21.594 -9.719 1 98.44 373 SER A N 1
ATOM 2864 C CA . SER A 1 373 ? 28.625 -21.203 -8.328 1 98.44 373 SER A CA 1
ATOM 2865 C C . SER A 1 373 ? 27.344 -20.656 -7.715 1 98.44 373 SER A C 1
ATOM 2867 O O . SER A 1 373 ? 26.391 -20.344 -8.43 1 98.44 373 SER A O 1
ATOM 2869 N N . ASP A 1 374 ? 27.344 -20.594 -6.395 1 98.56 374 ASP A N 1
ATOM 2870 C CA . ASP A 1 374 ? 26.219 -19.984 -5.688 1 98.56 374 ASP A CA 1
ATOM 2871 C C . ASP A 1 374 ? 26.016 -18.531 -6.121 1 98.56 374 ASP A C 1
ATOM 2873 O O . ASP A 1 374 ? 24.875 -18.094 -6.297 1 98.56 374 ASP A O 1
ATOM 2877 N N . ASP A 1 375 ? 27.109 -17.781 -6.27 1 98.31 375 ASP A N 1
ATOM 2878 C CA . ASP A 1 375 ? 27.016 -16.375 -6.664 1 98.31 375 ASP A CA 1
ATOM 2879 C C . ASP A 1 375 ? 26.375 -16.234 -8.039 1 98.31 375 ASP A C 1
ATOM 2881 O O . ASP A 1 375 ? 25.578 -15.32 -8.266 1 98.31 375 ASP A O 1
ATOM 2885 N N . GLU A 1 376 ? 26.75 -17.109 -8.953 1 98.69 376 GLU A N 1
ATOM 2886 C CA . GLU A 1 376 ? 26.156 -17.078 -10.281 1 98.69 376 GLU A CA 1
ATOM 2887 C C . GLU A 1 376 ? 24.672 -17.406 -10.234 1 98.69 376 GLU A C 1
ATOM 2889 O O . GLU A 1 376 ? 23.875 -16.844 -10.977 1 98.69 376 GLU A O 1
ATOM 2894 N N . ALA A 1 377 ? 24.297 -18.375 -9.375 1 98.81 377 ALA A N 1
ATOM 2895 C CA . ALA A 1 377 ? 22.891 -18.75 -9.203 1 98.81 377 ALA A CA 1
ATOM 2896 C C . ALA A 1 377 ? 22.062 -17.562 -8.711 1 98.81 377 ALA A C 1
ATOM 2898 O O . ALA A 1 377 ? 21 -17.266 -9.258 1 98.81 377 ALA A O 1
ATOM 2899 N N . VAL A 1 378 ? 22.594 -16.859 -7.719 1 98.62 378 VAL A N 1
ATOM 2900 C CA . VAL A 1 378 ? 21.906 -15.711 -7.152 1 98.62 378 VAL A CA 1
ATOM 2901 C C . VAL A 1 378 ? 21.812 -14.594 -8.195 1 98.62 378 VAL A C 1
ATOM 2903 O O . VAL A 1 378 ? 20.766 -13.969 -8.344 1 98.62 378 VAL A O 1
ATOM 2906 N N . SER A 1 379 ? 22.938 -14.328 -8.859 1 98.38 379 SER A N 1
ATOM 2907 C CA . SER A 1 379 ? 22.953 -13.297 -9.891 1 98.38 379 SER A CA 1
ATOM 2908 C C . SER A 1 379 ? 21.922 -13.57 -10.969 1 98.38 379 SER A C 1
ATOM 2910 O O . SER A 1 379 ? 21.188 -12.664 -11.383 1 98.38 379 SER A O 1
ATOM 2912 N N . LEU A 1 380 ? 21.875 -14.789 -11.43 1 98.62 380 LEU A N 1
ATOM 2913 C CA . LEU A 1 380 ? 20.906 -15.172 -12.453 1 98.62 380 LEU A CA 1
ATOM 2914 C C . LEU A 1 380 ? 19.484 -15.086 -11.914 1 98.62 380 LEU A C 1
ATOM 2916 O O . LEU A 1 380 ? 18.594 -14.602 -12.609 1 98.62 380 LEU A O 1
ATOM 2920 N N . ALA A 1 381 ? 19.25 -15.57 -10.734 1 98.75 381 ALA A N 1
ATOM 2921 C CA . ALA A 1 381 ? 17.938 -15.508 -10.109 1 98.75 381 ALA A CA 1
ATOM 2922 C C . ALA A 1 381 ? 17.438 -14.062 -10.031 1 98.75 381 ALA A C 1
ATOM 2924 O O . ALA A 1 381 ? 16.266 -13.797 -10.289 1 98.75 381 ALA A O 1
ATOM 2925 N N . ASN A 1 382 ? 18.312 -13.156 -9.719 1 98 382 ASN A N 1
ATOM 2926 C CA . ASN A 1 382 ? 17.953 -11.766 -9.492 1 98 382 ASN A CA 1
ATOM 2927 C C . ASN A 1 382 ? 17.828 -10.992 -10.805 1 98 382 ASN A C 1
ATOM 2929 O O . ASN A 1 382 ? 17.281 -9.891 -10.836 1 98 382 ASN A O 1
ATOM 2933 N N . ASP A 1 383 ? 18.422 -11.562 -11.875 1 98.06 383 ASP A N 1
ATOM 2934 C CA . ASP A 1 383 ? 18.312 -10.945 -13.195 1 98.06 383 ASP A CA 1
ATOM 2935 C C . ASP A 1 383 ? 16.969 -11.258 -13.836 1 98.06 383 ASP A C 1
ATOM 2937 O O . ASP A 1 383 ? 16.906 -11.969 -14.844 1 98.06 383 ASP A O 1
ATOM 2941 N N . SER A 1 384 ? 15.953 -10.703 -13.25 1 97.31 384 SER A N 1
ATOM 2942 C CA . SER A 1 384 ? 14.555 -10.875 -13.641 1 97.31 384 SER A CA 1
ATOM 2943 C C . SER A 1 384 ? 13.75 -9.602 -13.398 1 97.31 384 SER A C 1
ATOM 2945 O O . SER A 1 384 ? 14.047 -8.844 -12.469 1 97.31 384 SER A O 1
ATOM 2947 N N . HIS A 1 385 ? 12.742 -9.367 -14.227 1 96.81 385 HIS A N 1
ATOM 2948 C CA . HIS A 1 385 ? 11.828 -8.258 -13.984 1 96.81 385 HIS A CA 1
ATOM 2949 C C . HIS A 1 385 ? 10.82 -8.594 -12.891 1 96.81 385 HIS A C 1
ATOM 2951 O O . HIS A 1 385 ? 10.133 -7.711 -12.383 1 96.81 385 HIS A O 1
ATOM 2957 N N . TYR A 1 386 ? 10.789 -9.891 -12.5 1 97.88 386 TYR A N 1
ATOM 2958 C CA . TYR A 1 386 ? 9.805 -10.398 -11.555 1 97.88 386 TYR A CA 1
ATOM 2959 C C . TYR A 1 386 ? 10.477 -10.797 -10.242 1 97.88 386 TYR A C 1
ATOM 2961 O O . TYR A 1 386 ? 11.695 -10.945 -10.18 1 97.88 386 TYR A O 1
ATOM 2969 N N . GLY A 1 387 ? 9.695 -10.883 -9.148 1 98.38 387 GLY A N 1
ATOM 2970 C CA . GLY A 1 387 ? 10.102 -11.375 -7.848 1 98.38 387 GLY A CA 1
ATOM 2971 C C . GLY A 1 387 ? 8.945 -11.914 -7.031 1 98.38 387 GLY A C 1
ATOM 2972 O O . GLY A 1 387 ? 8.617 -11.375 -5.973 1 98.38 387 GLY A O 1
ATOM 2973 N N . LEU A 1 388 ? 8.383 -13.062 -7.438 1 98.56 388 LEU A N 1
ATOM 2974 C CA . LEU A 1 388 ? 7.219 -13.617 -6.75 1 98.56 388 LEU A CA 1
ATOM 2975 C C . LEU A 1 388 ? 7.629 -14.75 -5.816 1 98.56 388 LEU A C 1
ATOM 2977 O O . LEU A 1 388 ? 7.508 -14.633 -4.598 1 98.56 388 LEU A O 1
ATOM 2981 N N . GLY A 1 389 ? 8.172 -15.797 -6.395 1 98.25 389 GLY A N 1
ATOM 2982 C CA . GLY A 1 389 ? 8.555 -16.953 -5.613 1 98.25 389 GLY A CA 1
ATOM 2983 C C . GLY A 1 389 ? 9.836 -17.609 -6.102 1 98.25 389 GLY A C 1
ATOM 2984 O O . GLY A 1 389 ? 10.414 -17.188 -7.102 1 98.25 389 GLY A O 1
ATOM 2985 N N . GLY A 1 390 ? 10.297 -18.594 -5.355 1 98.5 390 GLY A N 1
ATOM 2986 C CA . GLY A 1 390 ? 11.469 -19.391 -5.691 1 98.5 390 GLY A CA 1
ATOM 2987 C C . GLY A 1 390 ? 11.656 -20.594 -4.785 1 98.5 390 GLY A C 1
ATOM 2988 O O . GLY A 1 390 ? 10.992 -20.703 -3.756 1 98.5 390 GLY A O 1
ATOM 2989 N N . ALA A 1 391 ? 12.516 -21.453 -5.219 1 98.88 391 ALA A N 1
ATOM 2990 C CA . ALA A 1 391 ? 12.891 -22.641 -4.449 1 98.88 391 ALA A CA 1
ATOM 2991 C C . ALA A 1 391 ? 14.391 -22.891 -4.535 1 98.88 391 ALA A C 1
ATOM 2993 O O . ALA A 1 391 ? 15.016 -22.656 -5.578 1 98.88 391 ALA A O 1
ATOM 2994 N N . VAL A 1 392 ? 14.938 -23.359 -3.455 1 98.94 392 VAL A N 1
ATOM 2995 C CA . VAL A 1 392 ? 16.344 -23.734 -3.395 1 98.94 392 VAL A CA 1
ATOM 2996 C C . VAL A 1 392 ? 16.484 -25.141 -2.826 1 98.94 392 VAL A C 1
ATOM 2998 O O . VAL A 1 392 ? 15.922 -25.453 -1.771 1 98.94 392 VAL A O 1
ATOM 3001 N N . PHE A 1 393 ? 17.203 -25.984 -3.523 1 98.88 393 PHE A N 1
ATOM 3002 C CA . PHE A 1 393 ? 17.438 -27.359 -3.08 1 98.88 393 PHE A CA 1
ATOM 3003 C C . PHE A 1 393 ? 18.906 -27.562 -2.695 1 98.88 393 PHE A C 1
ATOM 3005 O O . PHE A 1 393 ? 19.797 -27.344 -3.512 1 98.88 393 PHE A O 1
ATOM 3012 N N . SER A 1 394 ? 19.156 -27.938 -1.541 1 98.81 394 SER A N 1
ATOM 3013 C CA . SER A 1 394 ? 20.453 -28.234 -0.967 1 98.81 394 SER A CA 1
ATOM 3014 C C . SER A 1 394 ? 20.312 -29.078 0.297 1 98.81 394 SER A C 1
ATOM 3016 O O . SER A 1 394 ? 19.391 -28.891 1.077 1 98.81 394 SER A O 1
ATOM 3018 N N . ARG A 1 395 ? 21.203 -30.031 0.529 1 98.19 395 ARG A N 1
ATOM 3019 C CA . ARG A 1 395 ? 21.25 -30.766 1.792 1 98.19 395 ARG A CA 1
ATOM 3020 C C . ARG A 1 395 ? 21.844 -29.891 2.9 1 98.19 395 ARG A C 1
ATOM 3022 O O . ARG A 1 395 ? 21.609 -30.156 4.086 1 98.19 395 ARG A O 1
ATOM 3029 N N . ASP A 1 396 ? 22.641 -28.953 2.51 1 98.5 396 ASP A N 1
ATOM 3030 C CA . ASP A 1 396 ? 23.156 -27.969 3.445 1 98.5 396 ASP A CA 1
ATOM 3031 C C . ASP A 1 396 ? 22.141 -26.844 3.676 1 98.5 396 ASP A C 1
ATOM 3033 O O . ASP A 1 396 ? 22.125 -25.859 2.938 1 98.5 396 ASP A O 1
ATOM 3037 N N . ILE A 1 397 ? 21.422 -26.969 4.73 1 98.44 397 ILE A N 1
ATOM 3038 C CA . ILE A 1 397 ? 20.281 -26.078 4.996 1 98.44 397 ILE A CA 1
ATOM 3039 C C . ILE A 1 397 ? 20.797 -24.656 5.211 1 98.44 397 ILE A C 1
ATOM 3041 O O . ILE A 1 397 ? 20.141 -23.703 4.781 1 98.44 397 ILE A O 1
ATOM 3045 N N . GLU A 1 398 ? 21.906 -24.484 5.875 1 98.5 398 GLU A N 1
ATOM 3046 C CA . GLU A 1 398 ? 22.438 -23.141 6.102 1 98.5 398 GLU A CA 1
ATOM 3047 C C . GLU A 1 398 ? 22.844 -22.484 4.785 1 98.5 398 GLU A C 1
ATOM 3049 O O . GLU A 1 398 ? 22.625 -21.281 4.602 1 98.5 398 GLU A O 1
ATOM 3054 N N . ARG A 1 399 ? 23.453 -23.297 3.877 1 98.56 399 ARG A N 1
ATOM 3055 C CA . ARG A 1 399 ? 23.781 -22.828 2.535 1 98.56 399 ARG A CA 1
ATOM 3056 C C . ARG A 1 399 ? 22.516 -22.391 1.792 1 98.56 399 ARG A C 1
ATOM 3058 O O . ARG A 1 399 ? 22.5 -21.328 1.159 1 98.56 399 ARG A O 1
ATOM 3065 N N . ALA A 1 400 ? 21.453 -23.156 1.908 1 98.81 400 ALA A N 1
ATOM 3066 C CA . ALA A 1 400 ? 20.188 -22.859 1.251 1 98.81 400 ALA A CA 1
ATOM 3067 C C . ALA A 1 400 ? 19.562 -21.594 1.829 1 98.81 400 ALA A C 1
ATOM 3069 O O . ALA A 1 400 ? 19.016 -20.766 1.088 1 98.81 400 ALA A O 1
ATOM 3070 N N . LYS A 1 401 ? 19.609 -21.469 3.148 1 98.75 401 LYS A N 1
ATOM 3071 C CA . LYS A 1 401 ? 19.062 -20.281 3.809 1 98.75 401 LYS A CA 1
ATOM 3072 C C . LYS A 1 401 ? 19.766 -19.016 3.346 1 98.75 401 LYS A C 1
ATOM 3074 O O . LYS A 1 401 ? 19.125 -18 3.078 1 98.75 401 LYS A O 1
ATOM 3079 N N . LYS A 1 402 ? 21.078 -19.109 3.287 1 98.38 402 LYS A N 1
ATOM 3080 C CA . LYS A 1 402 ? 21.875 -17.953 2.84 1 98.38 402 LYS A CA 1
ATOM 3081 C C . LYS A 1 402 ? 21.484 -17.547 1.424 1 98.38 402 LYS A C 1
ATOM 3083 O O . LYS A 1 402 ? 21.328 -16.359 1.143 1 98.38 402 LYS A O 1
ATOM 3088 N N . MET A 1 403 ? 21.328 -18.484 0.54 1 98.69 403 MET A N 1
ATOM 3089 C CA . MET A 1 403 ? 20.922 -18.188 -0.836 1 98.69 403 MET A CA 1
ATOM 3090 C C . MET A 1 403 ? 19.516 -17.625 -0.888 1 98.69 403 MET A C 1
ATOM 3092 O O . MET A 1 403 ? 19.25 -16.656 -1.601 1 98.69 403 MET A O 1
ATOM 3096 N N . ALA A 1 404 ? 18.594 -18.25 -0.15 1 98.81 404 ALA A N 1
ATOM 3097 C CA . ALA A 1 404 ? 17.203 -17.797 -0.101 1 98.81 404 ALA A CA 1
ATOM 3098 C C . ALA A 1 404 ? 17.141 -16.312 0.294 1 98.81 404 ALA A C 1
ATOM 3100 O O . ALA A 1 404 ? 16.375 -15.547 -0.291 1 98.81 404 ALA A O 1
ATOM 3101 N N . SER A 1 405 ? 17.953 -15.922 1.22 1 98.38 405 SER A N 1
ATOM 3102 C CA . SER A 1 405 ? 17.969 -14.547 1.717 1 98.38 405 SER A CA 1
ATOM 3103 C C . SER A 1 405 ? 18.453 -13.578 0.648 1 98.38 405 SER A C 1
ATOM 3105 O O . SER A 1 405 ? 18.047 -12.414 0.617 1 98.38 405 SER A O 1
ATOM 3107 N N . GLN A 1 406 ? 19.281 -14.07 -0.26 1 98.06 406 GLN A N 1
ATOM 3108 C CA . GLN A 1 406 ? 19.922 -13.203 -1.245 1 98.06 406 GLN A CA 1
ATOM 3109 C C . GLN A 1 406 ? 19.062 -13.07 -2.504 1 98.06 406 GLN A C 1
ATOM 3111 O O . GLN A 1 406 ? 19.266 -12.148 -3.297 1 98.06 406 GLN A O 1
ATOM 3116 N N . ILE A 1 407 ? 18.156 -14.008 -2.762 1 98.44 407 ILE A N 1
ATOM 3117 C CA . ILE A 1 407 ? 17.312 -13.969 -3.951 1 98.44 407 ILE A CA 1
ATOM 3118 C C . ILE A 1 407 ? 16.234 -12.906 -3.775 1 98.44 407 ILE A C 1
ATOM 3120 O O . ILE A 1 407 ? 15.523 -12.906 -2.766 1 98.44 407 ILE A O 1
ATOM 3124 N N . GLU A 1 408 ? 16.094 -12 -4.707 1 97.94 408 GLU A N 1
ATOM 3125 C CA . GLU A 1 408 ? 15.164 -10.875 -4.613 1 97.94 408 GLU A CA 1
ATOM 3126 C C . GLU A 1 408 ? 13.766 -11.266 -5.082 1 97.94 408 GLU A C 1
ATOM 3128 O O . GLU A 1 408 ? 13.336 -10.883 -6.172 1 97.94 408 GLU A O 1
ATOM 3133 N N . THR A 1 409 ? 13.039 -11.961 -4.254 1 98.62 409 THR A N 1
ATOM 3134 C CA . THR A 1 409 ? 11.664 -12.406 -4.48 1 98.62 409 THR A CA 1
ATOM 3135 C C . THR A 1 409 ? 10.852 -12.336 -3.193 1 98.62 409 THR A C 1
ATOM 3137 O O . THR A 1 409 ? 11.398 -12.055 -2.123 1 98.62 409 THR A O 1
ATOM 3140 N N . GLY A 1 410 ? 9.57 -12.484 -3.303 1 98.69 410 GLY A N 1
ATOM 3141 C CA . GLY A 1 410 ? 8.695 -12.375 -2.146 1 98.69 410 GLY A CA 1
ATOM 3142 C C . GLY A 1 410 ? 8.68 -13.633 -1.292 1 98.69 410 GLY A C 1
ATOM 3143 O O . GLY A 1 410 ? 8.367 -13.57 -0.1 1 98.69 410 GLY A O 1
ATOM 3144 N N . MET A 1 411 ? 9.008 -14.797 -1.889 1 98.88 411 MET A N 1
ATOM 3145 C CA . MET A 1 411 ? 8.961 -16.078 -1.176 1 98.88 411 MET A CA 1
ATOM 3146 C C . MET A 1 411 ? 10.047 -17.016 -1.678 1 98.88 411 MET A C 1
ATOM 3148 O O . MET A 1 411 ? 10.32 -17.078 -2.879 1 98.88 411 MET A O 1
ATOM 3152 N N . VAL A 1 412 ? 10.633 -17.766 -0.759 1 98.94 412 VAL A N 1
ATOM 3153 C CA . VAL A 1 412 ? 11.555 -18.828 -1.142 1 98.94 412 VAL A CA 1
ATOM 3154 C C . VAL A 1 412 ? 11.312 -20.062 -0.27 1 98.94 412 VAL A C 1
ATOM 3156 O O . VAL A 1 412 ? 11.281 -19.953 0.959 1 98.94 412 VAL A O 1
ATOM 3159 N N . TYR A 1 413 ? 11.133 -21.141 -0.854 1 98.88 413 TYR A N 1
ATOM 3160 C CA . TYR A 1 413 ? 11.016 -22.438 -0.176 1 98.88 413 TYR A CA 1
ATOM 3161 C C . TYR A 1 413 ? 12.273 -23.266 -0.354 1 98.88 413 TYR A C 1
ATOM 3163 O O . TYR A 1 413 ? 12.844 -23.312 -1.446 1 98.88 413 TYR A O 1
ATOM 3171 N N . ILE A 1 414 ? 12.711 -23.891 0.683 1 98.88 414 ILE A N 1
ATOM 3172 C CA . ILE A 1 414 ? 13.922 -24.703 0.663 1 98.88 414 ILE A CA 1
ATOM 3173 C C . ILE A 1 414 ? 13.539 -26.188 0.664 1 98.88 414 ILE A C 1
ATOM 3175 O O . ILE A 1 414 ? 12.805 -26.641 1.54 1 98.88 414 ILE A O 1
ATOM 3179 N N . ASN A 1 415 ? 13.945 -26.906 -0.376 1 98.69 415 ASN A N 1
ATOM 3180 C CA . ASN A 1 415 ? 13.75 -28.344 -0.614 1 98.69 415 ASN A CA 1
ATOM 3181 C C . ASN A 1 415 ? 12.281 -28.672 -0.821 1 98.69 415 ASN A C 1
ATOM 3183 O O . ASN A 1 415 ? 11.82 -29.734 -0.394 1 98.69 415 ASN A O 1
ATOM 3187 N N . TRP A 1 416 ? 11.625 -27.766 -1.371 1 98.31 416 TRP A N 1
ATOM 3188 C CA . TRP A 1 416 ? 10.234 -27.906 -1.788 1 98.31 416 TRP A CA 1
ATOM 3189 C C . TRP A 1 416 ? 9.891 -26.875 -2.859 1 98.31 416 TRP A C 1
ATOM 3191 O O . TRP A 1 416 ? 10.703 -26.016 -3.191 1 98.31 416 TRP A O 1
ATOM 3201 N N . LEU A 1 417 ? 8.789 -27 -3.518 1 98.19 417 LEU A N 1
ATOM 3202 C CA . LEU A 1 417 ? 8.289 -26 -4.457 1 98.19 417 LEU A CA 1
ATOM 3203 C C . LEU A 1 417 ? 7.609 -24.859 -3.725 1 98.19 417 LEU A C 1
ATOM 3205 O O . LEU A 1 417 ? 7.312 -24.969 -2.533 1 98.19 417 LEU A O 1
ATOM 3209 N N . THR A 1 418 ? 7.492 -23.688 -4.383 1 97 418 THR A N 1
ATOM 3210 C CA . THR A 1 418 ? 6.734 -22.578 -3.809 1 97 418 THR A CA 1
ATOM 3211 C C . THR A 1 418 ? 5.285 -22.984 -3.564 1 97 418 THR A C 1
ATOM 3213 O O . THR A 1 418 ? 4.602 -23.453 -4.477 1 97 418 THR A O 1
ATOM 3216 N N . ASP A 1 419 ? 4.875 -22.797 -2.346 1 95.81 419 ASP A N 1
ATOM 3217 C CA . ASP A 1 419 ? 3.572 -23.281 -1.909 1 95.81 419 ASP A CA 1
ATOM 3218 C C . ASP A 1 419 ? 2.764 -22.172 -1.249 1 95.81 419 ASP A C 1
ATOM 3220 O O . ASP A 1 419 ? 3.133 -21 -1.328 1 95.81 419 ASP A O 1
ATOM 3224 N N . THR A 1 420 ? 1.549 -22.5 -0.841 1 97.19 420 THR A N 1
ATOM 3225 C CA . THR A 1 420 ? 0.657 -21.547 -0.195 1 97.19 420 THR A CA 1
ATOM 3226 C C . THR A 1 420 ? 0.009 -22.156 1.042 1 97.19 420 THR A C 1
ATOM 3228 O O . THR A 1 420 ? -0.227 -23.359 1.089 1 97.19 420 THR A O 1
ATOM 3231 N N . ALA A 1 421 ? -0.153 -21.453 2.031 1 98.19 421 ALA A N 1
ATOM 3232 C CA . ALA A 1 421 ? -0.922 -21.766 3.232 1 98.19 421 ALA A CA 1
ATOM 3233 C C . ALA A 1 421 ? -1.605 -20.516 3.785 1 98.19 421 ALA A C 1
ATOM 3235 O O . ALA A 1 421 ? -1.104 -19.406 3.621 1 98.19 421 ALA A O 1
ATOM 3236 N N . ALA A 1 422 ? -2.727 -20.75 4.441 1 98.69 422 ALA A N 1
ATOM 3237 C CA . ALA A 1 422 ? -3.523 -19.641 4.945 1 98.69 422 ALA A CA 1
ATOM 3238 C C . ALA A 1 422 ? -2.697 -18.75 5.859 1 98.69 422 ALA A C 1
ATOM 3240 O O . ALA A 1 422 ? -2.854 -17.516 5.848 1 98.69 422 ALA A O 1
ATOM 3241 N N . GLU A 1 423 ? -1.786 -19.359 6.602 1 98.69 423 GLU A N 1
ATOM 3242 C CA . GLU A 1 423 ? -1.083 -18.656 7.672 1 98.69 423 GLU A CA 1
ATOM 3243 C C . GLU A 1 423 ? 0.214 -18.047 7.16 1 98.69 423 GLU A C 1
ATOM 3245 O O . GLU A 1 423 ? 0.919 -17.359 7.91 1 98.69 423 GLU A O 1
ATOM 3250 N N . LEU A 1 424 ? 0.598 -18.25 5.918 1 98.81 424 LEU A N 1
ATOM 3251 C CA . LEU A 1 424 ? 1.847 -17.734 5.371 1 98.81 424 LEU A CA 1
ATOM 3252 C C . LEU A 1 424 ? 1.578 -16.609 4.375 1 98.81 424 LEU A C 1
ATOM 3254 O O . LEU A 1 424 ? 0.704 -16.734 3.516 1 98.81 424 LEU A O 1
ATOM 3258 N N . PRO A 1 425 ? 2.328 -15.516 4.531 1 98.75 425 PRO A N 1
ATOM 3259 C CA . PRO A 1 425 ? 2.105 -14.406 3.6 1 98.75 425 PRO A CA 1
ATOM 3260 C C . PRO A 1 425 ? 2.459 -14.766 2.158 1 98.75 425 PRO A C 1
ATOM 3262 O O . PRO A 1 425 ? 3.424 -15.492 1.918 1 98.75 425 PRO A O 1
ATOM 3265 N N . PHE A 1 426 ? 1.656 -14.234 1.271 1 98.75 426 PHE A N 1
ATOM 3266 C CA . PHE A 1 426 ? 1.771 -14.492 -0.16 1 98.75 426 PHE A CA 1
ATOM 3267 C C . PHE A 1 426 ? 1.892 -13.188 -0.936 1 98.75 426 PHE A C 1
ATOM 3269 O O . PHE A 1 426 ? 1.08 -12.273 -0.758 1 98.75 426 PHE A O 1
ATOM 3276 N N . GLY A 1 427 ? 2.887 -13 -1.755 1 98.19 427 GLY A N 1
ATOM 3277 C CA . GLY A 1 427 ? 3.041 -11.82 -2.59 1 98.19 427 GLY A CA 1
ATOM 3278 C C . GLY A 1 427 ? 4.469 -11.594 -3.047 1 98.19 427 GLY A C 1
ATOM 3279 O O . GLY A 1 427 ? 5.375 -12.344 -2.67 1 98.19 427 GLY A O 1
ATOM 3280 N N . GLY A 1 428 ? 4.699 -10.664 -3.912 1 98 428 GLY A N 1
ATOM 3281 C CA . GLY A 1 428 ? 6 -10.477 -4.527 1 98 428 GLY A CA 1
ATOM 3282 C C . GLY A 1 428 ? 6.457 -9.031 -4.531 1 98 428 GLY A C 1
ATOM 3283 O O . GLY A 1 428 ? 5.91 -8.203 -3.801 1 98 428 GLY A O 1
ATOM 3284 N N . VAL A 1 429 ? 7.551 -8.797 -5.219 1 98 429 VAL A N 1
ATOM 3285 C CA . VAL A 1 429 ? 8.172 -7.496 -5.422 1 98 429 VAL A CA 1
ATOM 3286 C C . VAL A 1 429 ? 8.461 -7.293 -6.906 1 98 429 VAL A C 1
ATOM 3288 O O . VAL A 1 429 ? 8.094 -8.125 -7.738 1 98 429 VAL A O 1
ATOM 3291 N N . LYS A 1 430 ? 9.086 -6.199 -7.289 1 97.81 430 LYS A N 1
ATOM 3292 C CA . LYS A 1 430 ? 9.352 -5.867 -8.688 1 97.81 430 LYS A CA 1
ATOM 3293 C C . LYS A 1 430 ? 8.07 -5.883 -9.508 1 97.81 430 LYS A C 1
ATOM 3295 O O . LYS A 1 430 ? 7.055 -5.312 -9.094 1 97.81 430 LYS A O 1
ATOM 3300 N N . ARG A 1 431 ? 8.062 -6.496 -10.648 1 97.88 431 ARG A N 1
ATOM 3301 C CA . ARG A 1 431 ? 6.883 -6.48 -11.508 1 97.88 431 ARG A CA 1
ATOM 3302 C C . ARG A 1 431 ? 5.898 -7.578 -11.109 1 97.88 431 ARG A C 1
ATOM 3304 O O . ARG A 1 431 ? 4.836 -7.715 -11.719 1 97.88 431 ARG A O 1
ATOM 3311 N N . SER A 1 432 ? 6.242 -8.328 -10.086 1 98.56 432 SER A N 1
ATOM 3312 C CA . SER A 1 432 ? 5.297 -9.297 -9.547 1 98.56 432 SER A CA 1
ATOM 3313 C C . SER A 1 432 ? 4.258 -8.617 -8.656 1 98.56 432 SER A C 1
ATOM 3315 O O . SER A 1 432 ? 3.279 -9.242 -8.25 1 98.56 432 SER A O 1
ATOM 3317 N N . GLY A 1 433 ? 4.469 -7.316 -8.359 1 98.44 433 GLY A N 1
ATOM 3318 C CA . GLY A 1 433 ? 3.443 -6.547 -7.672 1 98.44 433 GLY A CA 1
ATOM 3319 C C . GLY A 1 433 ? 3.875 -6.07 -6.301 1 98.44 433 GLY A C 1
ATOM 3320 O O . GLY A 1 433 ? 5.07 -5.922 -6.035 1 98.44 433 GLY A O 1
ATOM 3321 N N . TYR A 1 434 ? 2.922 -5.668 -5.492 1 98.62 434 TYR A N 1
ATOM 3322 C CA . TYR A 1 434 ? 3.135 -5.203 -4.125 1 98.62 434 TYR A CA 1
ATOM 3323 C C . TYR A 1 434 ? 1.925 -5.508 -3.25 1 98.62 434 TYR A C 1
ATOM 3325 O O . TYR A 1 434 ? 0.816 -5.695 -3.758 1 98.62 434 TYR A O 1
ATOM 3333 N N . GLY A 1 435 ? 2.15 -5.48 -1.894 1 98.19 435 GLY A N 1
ATOM 3334 C CA . GLY A 1 435 ? 1.164 -5.969 -0.943 1 98.19 435 GLY A CA 1
ATOM 3335 C C . GLY A 1 435 ? 1.305 -7.449 -0.646 1 98.19 435 GLY A C 1
ATOM 3336 O O . GLY A 1 435 ? 2.102 -8.141 -1.282 1 98.19 435 GLY A O 1
ATOM 3337 N N . ARG A 1 436 ? 0.64 -7.891 0.313 1 98.69 436 ARG A N 1
ATOM 3338 C CA . ARG A 1 436 ? 0.627 -9.305 0.675 1 98.69 436 ARG A CA 1
ATOM 3339 C C . ARG A 1 436 ? -0.801 -9.812 0.838 1 98.69 436 ARG A C 1
ATOM 3341 O O . ARG A 1 436 ? -1.711 -9.047 1.146 1 98.69 436 ARG A O 1
ATOM 3348 N N . GLU A 1 437 ? -0.969 -10.969 0.54 1 98.56 437 GLU A N 1
ATOM 3349 C CA . GLU A 1 437 ? -2.201 -11.719 0.777 1 98.56 437 GLU A CA 1
ATOM 3350 C C . GLU A 1 437 ? -1.986 -12.828 1.801 1 98.56 437 GLU A C 1
ATOM 3352 O O . GLU A 1 437 ? -0.849 -13.227 2.066 1 98.56 437 GLU A O 1
ATOM 3357 N N . LEU A 1 438 ? -3.082 -13.266 2.441 1 98.75 438 LEU A N 1
ATOM 3358 C CA . LEU A 1 438 ? -3.092 -14.32 3.447 1 98.75 438 LEU A CA 1
ATOM 3359 C C . LEU A 1 438 ? -2.41 -13.859 4.73 1 98.75 438 LEU A C 1
ATOM 3361 O O . LEU A 1 438 ? -2.023 -12.695 4.848 1 98.75 438 LEU A O 1
ATOM 3365 N N . SER A 1 439 ? -2.381 -14.688 5.781 1 98.69 439 SER A N 1
ATOM 3366 C CA . SER A 1 439 ? -1.75 -14.438 7.074 1 98.69 439 SER A CA 1
ATOM 3367 C C . SER A 1 439 ? -2.275 -13.156 7.711 1 98.69 439 SER A C 1
ATOM 3369 O O . SER A 1 439 ? -3.367 -12.695 7.375 1 98.69 439 SER A O 1
ATOM 3371 N N . ASP A 1 440 ? -1.561 -12.633 8.672 1 98.62 440 ASP A N 1
ATOM 3372 C CA . ASP A 1 440 ? -1.879 -11.375 9.344 1 98.62 440 ASP A CA 1
ATOM 3373 C C . ASP A 1 440 ? -1.573 -10.18 8.445 1 98.62 440 ASP A C 1
ATOM 3375 O O . ASP A 1 440 ? -2.148 -9.102 8.617 1 98.62 440 ASP A O 1
ATOM 3379 N N . LEU A 1 441 ? -0.716 -10.367 7.5 1 98.62 441 LEU A N 1
ATOM 3380 C CA . LEU A 1 441 ? -0.348 -9.258 6.625 1 98.62 441 LEU A CA 1
ATOM 3381 C C . LEU A 1 441 ? -1.47 -8.953 5.641 1 98.62 441 LEU A C 1
ATOM 3383 O O . LEU A 1 441 ? -1.773 -7.785 5.387 1 98.62 441 LEU A O 1
ATOM 3387 N N . GLY A 1 442 ? -2.145 -9.984 5.129 1 98.69 442 GLY A N 1
ATOM 3388 C CA . GLY A 1 442 ? -3.184 -9.805 4.125 1 98.69 442 GLY A CA 1
ATOM 3389 C C . GLY A 1 442 ? -4.391 -9.047 4.645 1 98.69 442 GLY A C 1
ATOM 3390 O O . GLY A 1 442 ? -4.941 -8.195 3.945 1 98.69 442 GLY A O 1
ATOM 3391 N N . ILE A 1 443 ? -4.836 -9.359 5.875 1 98.69 443 ILE A N 1
ATOM 3392 C CA . ILE A 1 443 ? -6.047 -8.742 6.406 1 98.69 443 ILE A CA 1
ATOM 3393 C C . ILE A 1 443 ? -5.777 -7.273 6.738 1 98.69 443 ILE A C 1
ATOM 3395 O O . ILE A 1 443 ? -6.711 -6.473 6.824 1 98.69 443 ILE A O 1
ATOM 3399 N N . LYS A 1 444 ? -4.504 -6.875 6.875 1 98.44 444 LYS A N 1
ATOM 3400 C CA . LYS A 1 444 ? -4.176 -5.508 7.277 1 98.44 444 LYS A CA 1
ATOM 3401 C C . LYS A 1 444 ? -3.971 -4.613 6.059 1 98.44 444 LYS A C 1
ATOM 3403 O O . LYS A 1 444 ? -3.736 -3.41 6.199 1 98.44 444 LYS A O 1
ATOM 3408 N N . GLU A 1 445 ? -4.078 -5.152 4.848 1 98.44 445 GLU A N 1
ATOM 3409 C CA . GLU A 1 445 ? -3.861 -4.367 3.639 1 98.44 445 GLU A CA 1
ATOM 3410 C C . GLU A 1 445 ? -4.984 -3.354 3.43 1 98.44 445 GLU A C 1
ATOM 3412 O O . GLU A 1 445 ? -4.754 -2.26 2.908 1 98.44 445 GLU A O 1
ATOM 3417 N N . PHE A 1 446 ? -6.223 -3.709 3.857 1 98.38 446 PHE A N 1
ATOM 3418 C CA . PHE A 1 446 ? -7.352 -2.816 3.619 1 98.38 446 PHE A CA 1
ATOM 3419 C C . PHE A 1 446 ? -8.062 -2.482 4.926 1 98.38 446 PHE A C 1
ATOM 3421 O O . PHE A 1 446 ? -9.281 -2.627 5.027 1 98.38 446 PHE A O 1
ATOM 3428 N N . VAL A 1 447 ? -7.289 -2.006 5.898 1 98.56 447 VAL A N 1
ATOM 3429 C CA . VAL A 1 447 ? -7.848 -1.504 7.148 1 98.56 447 VAL A CA 1
ATOM 3430 C C . VAL A 1 447 ? -7.289 -0.114 7.445 1 98.56 447 VAL A C 1
ATOM 3432 O O . VAL A 1 447 ? -6.184 0.223 7.012 1 98.56 447 VAL A O 1
ATOM 3435 N N . ASN A 1 448 ? -8.078 0.684 8.055 1 98.62 448 ASN A N 1
ATOM 3436 C CA . ASN A 1 448 ? -7.609 1.922 8.672 1 98.62 448 ASN A CA 1
ATOM 3437 C C . ASN A 1 448 ? -6.898 1.655 9.992 1 98.62 448 ASN A C 1
ATOM 3439 O O . ASN A 1 448 ? -7.543 1.349 11 1 98.62 448 ASN A O 1
ATOM 3443 N N . GLN A 1 449 ? -5.602 1.701 9.977 1 98.69 449 GLN A N 1
ATOM 3444 C CA . GLN A 1 449 ? -4.844 1.625 11.227 1 98.69 449 GLN A CA 1
ATOM 3445 C C . GLN A 1 449 ? -4.883 2.953 11.977 1 98.69 449 GLN A C 1
ATOM 3447 O O . GLN A 1 449 ? -3.939 3.742 11.898 1 98.69 449 GLN A O 1
ATOM 3452 N N . LYS A 1 450 ? -5.918 3.121 12.727 1 98.75 450 LYS A N 1
ATOM 3453 C CA . LYS A 1 450 ? -6.219 4.406 13.352 1 98.75 450 LYS A CA 1
ATOM 3454 C C . LYS A 1 450 ? -5.484 4.562 14.68 1 98.75 450 LYS A C 1
ATOM 3456 O O . LYS A 1 450 ? -5.691 3.779 15.602 1 98.75 450 LYS A O 1
ATOM 3461 N N . LEU A 1 451 ? -4.715 5.551 14.797 1 98.94 451 LEU A N 1
ATOM 3462 C CA . LEU A 1 451 ? -4.082 5.918 16.062 1 98.94 451 LEU A CA 1
ATOM 3463 C C . LEU A 1 451 ? -5.055 6.688 16.953 1 98.94 451 LEU A C 1
ATOM 3465 O O . LEU A 1 451 ? -5.695 7.637 16.5 1 98.94 451 LEU A O 1
ATOM 3469 N N . VAL A 1 452 ? -5.246 6.301 18.141 1 98.94 452 VAL A N 1
ATOM 3470 C CA . VAL A 1 452 ? -5.973 7.043 19.172 1 98.94 452 VAL A CA 1
ATOM 3471 C C . VAL A 1 452 ? -5.043 7.344 20.344 1 98.94 452 VAL A C 1
ATOM 3473 O O . VAL A 1 452 ? -4.332 6.461 20.828 1 98.94 452 VAL A O 1
ATOM 3476 N N . VAL A 1 453 ? -4.98 8.539 20.766 1 98.88 453 VAL A N 1
ATOM 3477 C CA . VAL A 1 453 ? -4.117 8.953 21.859 1 98.88 453 VAL A CA 1
ATOM 3478 C C . VAL A 1 453 ? -4.941 9.688 22.922 1 98.88 453 VAL A C 1
ATOM 3480 O O . VAL A 1 453 ? -5.68 10.625 22.594 1 98.88 453 VAL A O 1
ATOM 3483 N N . VAL A 1 454 ? -4.898 9.281 24.125 1 98.62 454 VAL A N 1
ATOM 3484 C CA . VAL A 1 454 ? -5.426 10.031 25.266 1 98.62 454 VAL A CA 1
ATOM 3485 C C . VAL A 1 454 ? -4.293 10.789 25.953 1 98.62 454 VAL A C 1
ATOM 3487 O O . VAL A 1 454 ? -3.441 10.195 26.609 1 98.62 454 VAL A O 1
ATOM 3490 N N . ARG A 1 455 ? -4.34 12.031 25.781 1 94.81 455 ARG A N 1
ATOM 3491 C CA . ARG A 1 455 ? -3.248 12.844 26.312 1 94.81 455 ARG A CA 1
ATOM 3492 C C . ARG A 1 455 ? -3.314 12.922 27.828 1 94.81 455 ARG A C 1
ATOM 3494 O O . ARG A 1 455 ? -4.395 13.07 28.406 1 94.81 455 ARG A O 1
ATOM 3501 N N . GLN A 1 456 ? -2.211 12.812 28.562 1 86.25 456 GLN A N 1
ATOM 3502 C CA . GLN A 1 456 ? -2.119 12.898 30.016 1 86.25 456 GLN A CA 1
ATOM 3503 C C . GLN A 1 456 ? -1.934 14.336 30.469 1 86.25 456 GLN A C 1
ATOM 3505 O O . GLN A 1 456 ? -1.333 15.148 29.766 1 86.25 456 GLN A O 1
ATOM 3510 N N . MET B 1 1 ? 8.82 25.172 -12.188 1 69.06 1 MET B N 1
ATOM 3511 C CA . MET B 1 1 ? 8.898 26.078 -11.055 1 69.06 1 MET B CA 1
ATOM 3512 C C . MET B 1 1 ? 10.344 26.344 -10.656 1 69.06 1 MET B C 1
ATOM 3514 O O . MET B 1 1 ? 11.156 25.422 -10.625 1 69.06 1 MET B O 1
ATOM 3518 N N . ALA B 1 2 ? 10.664 27.625 -10.539 1 89.06 2 ALA B N 1
ATOM 3519 C CA . ALA B 1 2 ? 12.031 27.984 -10.18 1 89.06 2 ALA B CA 1
ATOM 3520 C C . ALA B 1 2 ? 12.32 27.672 -8.711 1 89.06 2 ALA B C 1
ATOM 3522 O O . ALA B 1 2 ? 11.4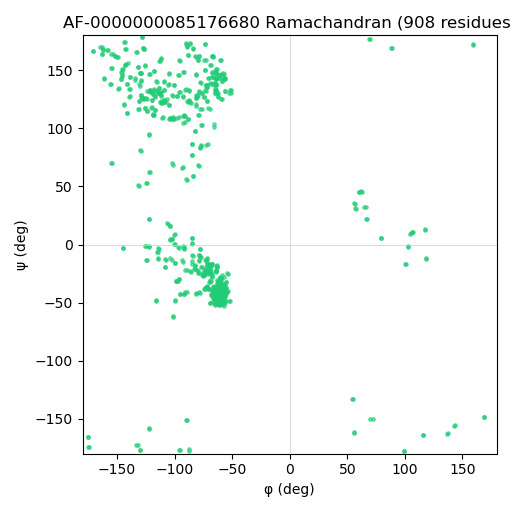45 27.844 -7.855 1 89.06 2 ALA B O 1
ATOM 3523 N N . TYR B 1 3 ? 13.422 27.031 -8.445 1 97.56 3 TYR B N 1
ATOM 3524 C CA . TYR B 1 3 ? 13.875 26.797 -7.078 1 97.56 3 TYR B CA 1
ATOM 3525 C C . TYR B 1 3 ? 14.523 28.047 -6.504 1 97.56 3 TYR B C 1
ATOM 3527 O O . TYR B 1 3 ? 15.586 28.484 -6.973 1 97.56 3 TYR B O 1
ATOM 3535 N N . GLN B 1 4 ? 13.789 28.625 -5.508 1 97.81 4 GLN B N 1
ATOM 3536 C CA . GLN B 1 4 ? 14.242 29.891 -4.953 1 97.81 4 GLN B CA 1
ATOM 3537 C C . GLN B 1 4 ? 13.922 29.984 -3.463 1 97.81 4 GLN B C 1
ATOM 3539 O O . GLN B 1 4 ? 12.867 29.531 -3.021 1 97.81 4 GLN B O 1
ATOM 3544 N N . THR B 1 5 ? 14.828 30.625 -2.736 1 97.38 5 THR B N 1
ATOM 3545 C CA . THR B 1 5 ? 14.539 31.078 -1.381 1 97.38 5 THR B CA 1
ATOM 3546 C C . THR B 1 5 ? 14 32.5 -1.388 1 97.38 5 THR B C 1
ATOM 3548 O O . THR B 1 5 ? 14.703 33.438 -1.785 1 97.38 5 THR B O 1
ATOM 3551 N N . VAL B 1 6 ? 12.773 32.656 -1.053 1 98 6 VAL B N 1
ATOM 3552 C CA . VAL B 1 6 ? 12.117 33.938 -0.9 1 98 6 VAL B CA 1
ATOM 3553 C C . VAL B 1 6 ? 11.602 34.094 0.53 1 98 6 VAL B C 1
ATOM 3555 O O . VAL B 1 6 ? 10.938 33.188 1.058 1 98 6 VAL B O 1
ATOM 3558 N N . ASN B 1 7 ? 11.984 35.156 1.226 1 97.94 7 ASN B N 1
ATOM 3559 C CA . ASN B 1 7 ? 11.461 35.375 2.566 1 97.94 7 ASN B CA 1
ATOM 3560 C C . ASN B 1 7 ? 9.984 35.781 2.531 1 97.94 7 ASN B C 1
ATOM 3562 O O . ASN B 1 7 ? 9.633 36.844 2.031 1 97.94 7 ASN B O 1
ATOM 3566 N N . PRO B 1 8 ? 9.109 34.969 3.125 1 98.19 8 PRO B N 1
ATOM 3567 C CA . PRO B 1 8 ? 7.676 35.219 2.953 1 98.19 8 PRO B CA 1
ATOM 3568 C C . PRO B 1 8 ? 7.203 36.469 3.727 1 98.19 8 PRO B C 1
ATOM 3570 O O . PRO B 1 8 ? 6.113 36.969 3.467 1 98.19 8 PRO B O 1
ATOM 3573 N N . ALA B 1 9 ? 7.984 36.969 4.684 1 97.94 9 ALA B N 1
ATOM 3574 C CA . ALA B 1 9 ? 7.594 38.125 5.492 1 97.94 9 ALA B CA 1
ATOM 3575 C C . ALA B 1 9 ? 7.746 39.406 4.703 1 97.94 9 ALA B C 1
ATOM 3577 O O . ALA B 1 9 ? 7.172 40.438 5.07 1 97.94 9 ALA B O 1
ATOM 3578 N N . ASN B 1 10 ? 8.57 39.375 3.584 1 97.38 10 ASN B N 1
ATOM 3579 C CA . ASN B 1 10 ? 8.781 40.625 2.828 1 97.38 10 ASN B CA 1
ATOM 3580 C C . ASN B 1 10 ? 8.906 40.344 1.332 1 97.38 10 ASN B C 1
ATOM 3582 O O . ASN B 1 10 ? 9.109 41.25 0.542 1 97.38 10 ASN B O 1
ATOM 3586 N N . ASN B 1 11 ? 8.875 39.062 0.898 1 97.25 11 ASN B N 1
ATOM 3587 C CA . ASN B 1 11 ? 8.891 38.594 -0.481 1 97.25 11 ASN B CA 1
ATOM 3588 C C . ASN B 1 11 ? 10.219 38.906 -1.166 1 97.25 11 ASN B C 1
ATOM 3590 O O . ASN B 1 11 ? 10.289 38.969 -2.395 1 97.25 11 ASN B O 1
ATOM 3594 N N . GLN B 1 12 ? 11.227 39.094 -0.394 1 97.38 12 GLN B N 1
ATOM 3595 C CA . GLN B 1 12 ? 12.547 39.312 -0.958 1 97.38 12 GLN B CA 1
ATOM 3596 C C . GLN B 1 12 ? 13.203 38.031 -1.413 1 97.38 12 GLN B C 1
ATOM 3598 O O . GLN B 1 12 ? 13.242 37.062 -0.661 1 97.38 12 GLN B O 1
ATOM 3603 N N . LEU B 1 13 ? 13.719 38.062 -2.607 1 97.75 13 LEU B N 1
ATOM 3604 C CA . LEU B 1 13 ? 14.516 36.938 -3.109 1 97.75 13 LEU B CA 1
ATOM 3605 C C . LEU B 1 13 ? 15.875 36.875 -2.416 1 97.75 13 LEU B C 1
ATOM 3607 O O . LEU B 1 13 ? 16.609 37.875 -2.424 1 97.75 13 LEU B O 1
ATOM 3611 N N . ILE B 1 14 ? 16.156 35.844 -1.862 1 97.62 14 ILE B N 1
ATOM 3612 C CA . ILE B 1 14 ? 17.406 35.688 -1.136 1 97.62 14 ILE B CA 1
ATOM 3613 C C . ILE B 1 14 ? 18.422 34.938 -2.002 1 97.62 14 ILE B C 1
ATOM 3615 O O . ILE B 1 14 ? 19.594 35.344 -2.09 1 97.62 14 ILE B O 1
ATOM 3619 N N . LYS B 1 15 ? 17.953 33.812 -2.6 1 97.81 15 LYS B N 1
ATOM 3620 C CA . LYS B 1 15 ? 18.828 32.969 -3.418 1 97.81 15 LYS B CA 1
ATOM 3621 C C . LYS B 1 15 ? 18.031 32.156 -4.422 1 97.81 15 LYS B C 1
ATOM 3623 O O . LYS B 1 15 ? 16.969 31.641 -4.102 1 97.81 15 LYS B O 1
ATOM 3628 N N . ALA B 1 16 ? 18.516 32.062 -5.625 1 97.94 16 ALA B N 1
ATOM 3629 C CA . ALA B 1 16 ? 17.984 31.172 -6.652 1 97.94 16 ALA B CA 1
ATOM 3630 C C . ALA B 1 16 ? 18.891 29.969 -6.852 1 97.94 16 ALA B C 1
ATOM 3632 O O . ALA B 1 16 ? 20.109 30.062 -6.691 1 97.94 16 ALA B O 1
ATOM 3633 N N . TYR B 1 17 ? 18.344 28.875 -7.18 1 97.94 17 TYR B N 1
ATOM 3634 C CA . TYR B 1 17 ? 19.078 27.625 -7.391 1 97.94 17 TYR B CA 1
ATOM 3635 C C . TYR B 1 17 ? 18.859 27.109 -8.805 1 97.94 17 TYR B C 1
ATOM 3637 O O . TYR B 1 17 ? 17.719 27.047 -9.289 1 97.94 17 TYR B O 1
ATOM 3645 N N . PRO B 1 18 ? 19.953 26.766 -9.438 1 97.25 18 PRO B N 1
ATOM 3646 C CA . PRO B 1 18 ? 19.781 26.188 -10.773 1 97.25 18 PRO B CA 1
ATOM 3647 C C . PRO B 1 18 ? 19.094 24.812 -10.742 1 97.25 18 PRO B C 1
ATOM 3649 O O . PRO B 1 18 ? 19.328 24.031 -9.828 1 97.25 18 PRO B O 1
ATOM 3652 N N . SER B 1 19 ? 18.328 24.516 -11.781 1 97.88 19 SER B N 1
ATOM 3653 C CA . SER B 1 19 ? 17.703 23.203 -11.914 1 97.88 19 SER B CA 1
ATOM 3654 C C . SER B 1 19 ? 18.734 22.141 -12.297 1 97.88 19 SER B C 1
ATOM 3656 O O . SER B 1 19 ? 19.719 22.438 -12.953 1 97.88 19 SER B O 1
ATOM 3658 N N . HIS B 1 20 ? 18.516 20.969 -11.891 1 98.44 20 HIS B N 1
ATOM 3659 C CA . HIS B 1 20 ? 19.328 19.828 -12.297 1 98.44 20 HIS B CA 1
ATOM 3660 C C . HIS B 1 20 ? 18.906 19.297 -13.664 1 98.44 20 HIS B C 1
ATOM 3662 O O . HIS B 1 20 ? 17.719 19.297 -13.984 1 98.44 20 HIS B O 1
ATOM 3668 N N . THR B 1 21 ? 19.844 18.812 -14.422 1 98.12 21 THR B N 1
ATOM 3669 C CA . THR B 1 21 ? 19.625 18.312 -15.773 1 98.12 21 THR B CA 1
ATOM 3670 C C . THR B 1 21 ? 19.297 16.828 -15.758 1 98.12 21 THR B C 1
ATOM 3672 O O . THR B 1 21 ? 19.391 16.172 -14.711 1 98.12 21 THR B O 1
ATOM 3675 N N . ASP B 1 22 ? 18.922 16.297 -16.938 1 98.56 22 ASP B N 1
ATOM 3676 C CA . ASP B 1 22 ? 18.703 14.867 -17.062 1 98.56 22 ASP B CA 1
ATOM 3677 C C . ASP B 1 22 ? 19.984 14.094 -16.797 1 98.56 22 ASP B C 1
ATOM 3679 O O . ASP B 1 22 ? 19.953 12.969 -16.297 1 98.56 22 ASP B O 1
ATOM 3683 N N . ALA B 1 23 ? 21.125 14.68 -17.172 1 98.69 23 ALA B N 1
ATOM 3684 C CA . ALA B 1 23 ? 22.406 14.055 -16.875 1 98.69 23 ALA B CA 1
ATOM 3685 C C . ALA B 1 23 ? 22.641 13.945 -15.375 1 98.69 23 ALA B C 1
ATOM 3687 O O . ALA B 1 23 ? 23.203 12.953 -14.891 1 98.69 23 ALA B O 1
ATOM 3688 N N . ASP B 1 24 ? 22.219 15 -14.625 1 98.69 24 ASP B N 1
ATOM 3689 C CA . ASP B 1 24 ? 22.297 14.961 -13.164 1 98.69 24 ASP B CA 1
ATOM 3690 C C . ASP B 1 24 ? 21.422 13.852 -12.594 1 98.69 24 ASP B C 1
ATOM 3692 O O . ASP B 1 24 ? 21.812 13.148 -11.664 1 98.69 24 ASP B O 1
ATOM 3696 N N . VAL B 1 25 ? 20.25 13.703 -13.156 1 98.88 25 VAL B N 1
ATOM 3697 C CA . VAL B 1 25 ? 19.328 12.664 -12.742 1 98.88 25 VAL B CA 1
ATOM 3698 C C . VAL B 1 25 ? 19.953 11.289 -12.961 1 98.88 25 VAL B C 1
ATOM 3700 O O . VAL B 1 25 ? 19.938 10.438 -12.07 1 98.88 25 VAL B O 1
ATOM 3703 N N . GLU B 1 26 ? 20.516 11.078 -14.141 1 98.81 26 GLU B N 1
ATOM 3704 C CA . GLU B 1 26 ? 21.141 9.789 -14.438 1 98.81 26 GLU B CA 1
ATOM 3705 C C . GLU B 1 26 ? 22.297 9.5 -13.484 1 98.81 26 GLU B C 1
ATOM 3707 O O . GLU B 1 26 ? 22.453 8.367 -13.023 1 98.81 26 GLU B O 1
ATOM 3712 N N . ALA B 1 27 ? 23.094 10.492 -13.18 1 98.88 27 ALA B N 1
ATOM 3713 C CA . ALA B 1 27 ? 24.203 10.32 -12.234 1 98.88 27 ALA B CA 1
ATOM 3714 C C . ALA B 1 27 ? 23.688 9.914 -10.859 1 98.88 27 ALA B C 1
ATOM 3716 O O . ALA B 1 27 ? 24.266 9.047 -10.203 1 98.88 27 ALA B O 1
ATOM 3717 N N . ALA B 1 28 ? 22.609 10.547 -10.422 1 98.88 28 ALA B N 1
ATOM 3718 C CA . ALA B 1 28 ? 22 10.227 -9.133 1 98.88 28 ALA B CA 1
ATOM 3719 C C . ALA B 1 28 ? 21.484 8.797 -9.109 1 98.88 28 ALA B C 1
ATOM 3721 O O . ALA B 1 28 ? 21.719 8.062 -8.141 1 98.88 28 ALA B O 1
ATOM 3722 N N . LEU B 1 29 ? 20.797 8.359 -10.172 1 98.94 29 LEU B N 1
ATOM 3723 C CA . LEU B 1 29 ? 20.25 7.016 -10.273 1 98.94 29 LEU B CA 1
ATOM 3724 C C . LEU B 1 29 ? 21.359 5.973 -10.258 1 98.94 29 LEU B C 1
ATOM 3726 O O . LEU B 1 29 ? 21.25 4.949 -9.578 1 98.94 29 LEU B O 1
ATOM 3730 N N . LYS B 1 30 ? 22.422 6.246 -11.008 1 98.81 30 LYS B N 1
ATOM 3731 C CA . LYS B 1 30 ? 23.547 5.324 -11.07 1 98.81 30 LYS B CA 1
ATOM 3732 C C . LYS B 1 30 ? 24.172 5.133 -9.695 1 98.81 30 LYS B C 1
ATOM 3734 O O . LYS B 1 30 ? 24.469 4.008 -9.289 1 98.81 30 LYS B O 1
ATOM 3739 N N . THR B 1 31 ? 24.406 6.234 -9 1 98.88 31 THR B N 1
ATOM 3740 C CA . THR B 1 31 ? 25.016 6.199 -7.68 1 98.88 31 THR B CA 1
ATOM 3741 C C . THR B 1 31 ? 24.109 5.484 -6.68 1 98.88 31 THR B C 1
ATOM 3743 O O . THR B 1 31 ? 24.578 4.664 -5.887 1 98.88 31 THR B O 1
ATOM 3746 N N . ALA B 1 32 ? 22.828 5.801 -6.703 1 98.94 32 ALA B N 1
ATOM 3747 C CA . ALA B 1 32 ? 21.859 5.18 -5.805 1 98.94 32 ALA B CA 1
ATOM 3748 C C . ALA B 1 32 ? 21.766 3.678 -6.059 1 98.94 32 ALA B C 1
ATOM 3750 O O . ALA B 1 32 ? 21.719 2.885 -5.113 1 98.94 32 ALA B O 1
ATOM 3751 N N . ASP B 1 33 ? 21.719 3.309 -7.309 1 98.75 33 ASP B N 1
ATOM 3752 C CA . ASP B 1 33 ? 21.625 1.901 -7.68 1 98.75 33 ASP B CA 1
ATOM 3753 C C . ASP B 1 33 ? 22.844 1.123 -7.227 1 98.75 33 ASP B C 1
ATOM 3755 O O . ASP B 1 33 ? 22.734 -0.002 -6.734 1 98.75 33 ASP B O 1
ATOM 3759 N N . ALA B 1 34 ? 24.047 1.692 -7.441 1 98.69 34 ALA B N 1
ATOM 3760 C CA . ALA B 1 34 ? 25.281 1.056 -6.988 1 98.69 34 ALA B CA 1
ATOM 3761 C C . ALA B 1 34 ? 25.25 0.821 -5.48 1 98.69 34 ALA B C 1
ATOM 3763 O O . ALA B 1 34 ? 25.672 -0.237 -5 1 98.69 34 ALA B O 1
ATOM 3764 N N . LEU B 1 35 ? 24.781 1.792 -4.742 1 98.81 35 LEU B N 1
ATOM 3765 C CA . LEU B 1 35 ? 24.672 1.647 -3.293 1 98.81 35 LEU B CA 1
ATOM 3766 C C . LEU B 1 35 ? 23.688 0.536 -2.928 1 98.81 35 LEU B C 1
ATOM 3768 O O . LEU B 1 35 ? 23.969 -0.27 -2.035 1 98.81 35 LEU B O 1
ATOM 3772 N N . TYR B 1 36 ? 22.562 0.448 -3.59 1 98.69 36 TYR B N 1
ATOM 3773 C CA . TYR B 1 36 ? 21.562 -0.583 -3.318 1 98.69 36 TYR B CA 1
ATOM 3774 C C . TYR B 1 36 ? 22.188 -1.974 -3.414 1 98.69 36 TYR B C 1
ATOM 3776 O O . TYR B 1 36 ? 21.859 -2.861 -2.623 1 98.69 36 TYR B O 1
ATOM 3784 N N . HIS B 1 37 ? 23 -2.156 -4.34 1 97.56 37 HIS B N 1
ATOM 3785 C CA . HIS B 1 37 ? 23.578 -3.477 -4.594 1 97.56 37 HIS B CA 1
ATOM 3786 C C . HIS B 1 37 ? 24.797 -3.725 -3.723 1 97.56 37 HIS B C 1
ATOM 3788 O O . HIS B 1 37 ? 25.469 -4.754 -3.859 1 97.56 37 HIS B O 1
ATOM 3794 N N . SER B 1 38 ? 25.109 -2.824 -2.803 1 97.88 38 SER B N 1
ATOM 3795 C CA . SER B 1 38 ? 26.266 -2.951 -1.922 1 97.88 38 SER B CA 1
ATOM 3796 C C . SER B 1 38 ? 25.906 -3.705 -0.645 1 97.88 38 SER B C 1
ATOM 3798 O O . SER B 1 38 ? 24.719 -3.91 -0.348 1 97.88 38 SER B O 1
ATOM 3800 N N . GLU B 1 39 ? 26.891 -4.027 0.095 1 96.38 39 GLU B N 1
ATOM 3801 C CA . GLU B 1 39 ? 26.719 -4.668 1.397 1 96.38 39 GLU B CA 1
ATOM 3802 C C . GLU B 1 39 ? 26.172 -3.684 2.428 1 96.38 39 GLU B C 1
ATOM 3804 O O . GLU B 1 39 ? 25.547 -4.086 3.408 1 96.38 39 GLU B O 1
ATOM 3809 N N . TRP B 1 40 ? 26.422 -2.418 2.168 1 97.69 40 TRP B N 1
ATOM 3810 C CA . TRP B 1 40 ? 25.891 -1.41 3.074 1 97.69 40 TRP B CA 1
ATOM 3811 C C . TRP B 1 40 ? 24.359 -1.446 3.084 1 97.69 40 TRP B C 1
ATOM 3813 O O . TRP B 1 40 ? 23.734 -1.362 4.145 1 97.69 40 TRP B O 1
ATOM 3823 N N . ALA B 1 41 ? 23.812 -1.596 1.933 1 97.88 41 ALA B N 1
ATOM 3824 C CA . ALA B 1 41 ? 22.359 -1.559 1.793 1 97.88 41 ALA B CA 1
ATOM 3825 C C . ALA B 1 41 ? 21.734 -2.906 2.15 1 97.88 41 ALA B C 1
ATOM 3827 O O . ALA B 1 41 ? 20.734 -2.965 2.854 1 97.88 41 ALA B O 1
ATOM 3828 N N . LYS B 1 42 ? 22.344 -3.996 1.715 1 96.5 42 LYS B N 1
ATOM 3829 C CA . LYS B 1 42 ? 21.688 -5.301 1.776 1 96.5 42 LYS B CA 1
ATOM 3830 C C . LYS B 1 42 ? 22.25 -6.137 2.928 1 96.5 42 LYS B C 1
ATOM 3832 O O . LYS B 1 42 ? 21.656 -7.156 3.301 1 96.5 42 LYS B O 1
ATOM 3837 N N . GLY B 1 43 ? 23.344 -5.699 3.504 1 95.12 43 GLY B N 1
ATOM 3838 C CA . GLY B 1 43 ? 24 -6.473 4.547 1 95.12 43 GLY B CA 1
ATOM 3839 C C . GLY B 1 43 ? 23.5 -6.141 5.938 1 95.12 43 GLY B C 1
ATOM 3840 O O . GLY B 1 43 ? 22.344 -5.758 6.113 1 95.12 43 GLY B O 1
ATOM 3841 N N . ASP B 1 44 ? 24.312 -6.281 6.891 1 95.75 44 ASP B N 1
ATOM 3842 C CA . ASP B 1 44 ? 23.984 -6.109 8.305 1 95.75 44 ASP B CA 1
ATOM 3843 C C . ASP B 1 44 ? 23.562 -4.676 8.602 1 95.75 44 ASP B C 1
ATOM 3845 O O . ASP B 1 44 ? 24.234 -3.725 8.203 1 95.75 44 ASP B O 1
ATOM 3849 N N . ILE B 1 45 ? 22.484 -4.5 9.258 1 97.62 45 ILE B N 1
ATOM 3850 C CA . ILE B 1 45 ? 21.875 -3.215 9.578 1 97.62 45 ILE B CA 1
ATOM 3851 C C . ILE B 1 45 ? 22.812 -2.404 10.477 1 97.62 45 ILE B C 1
ATOM 3853 O O . ILE B 1 45 ? 22.688 -1.18 10.555 1 97.62 45 ILE B O 1
ATOM 3857 N N . SER B 1 46 ? 23.75 -3.016 11.133 1 96.88 46 SER B N 1
ATOM 3858 C CA . SER B 1 46 ? 24.609 -2.381 12.125 1 96.88 46 SER B CA 1
ATOM 3859 C C . SER B 1 46 ? 25.469 -1.294 11.5 1 96.88 46 SER B C 1
ATOM 3861 O O . SER B 1 46 ? 25.984 -0.418 12.195 1 96.88 46 SER B O 1
ATOM 3863 N N . GLN B 1 47 ? 25.641 -1.268 10.195 1 95.44 47 GLN B N 1
ATOM 3864 C CA . GLN B 1 47 ? 26.438 -0.25 9.508 1 95.44 47 GLN B CA 1
ATOM 3865 C C . GLN B 1 47 ? 25.609 1.013 9.266 1 95.44 47 GLN B C 1
ATOM 3867 O O . GLN B 1 47 ? 26.172 2.096 9.078 1 95.44 47 GLN B O 1
ATOM 3872 N N . ARG B 1 48 ? 24.344 0.879 9.289 1 98.62 48 ARG B N 1
ATOM 3873 C CA . ARG B 1 48 ? 23.469 1.968 8.883 1 98.62 48 ARG B CA 1
ATOM 3874 C C . ARG B 1 48 ? 22.984 2.764 10.086 1 98.62 48 ARG B C 1
ATOM 3876 O O . ARG B 1 48 ? 22.844 3.986 10.016 1 98.62 48 ARG B O 1
ATOM 3883 N N . LEU B 1 49 ? 22.844 2.152 11.281 1 98.75 49 LEU B N 1
ATOM 3884 C CA . LEU B 1 49 ? 22.219 2.748 12.445 1 98.75 49 LEU B CA 1
ATOM 3885 C C . LEU B 1 49 ? 23.094 3.832 13.055 1 98.75 49 LEU B C 1
ATOM 3887 O O . LEU B 1 49 ? 22.594 4.867 13.5 1 98.75 49 LEU B O 1
ATOM 3891 N N . PRO B 1 50 ? 24.484 3.674 13.055 1 98.69 50 PRO B N 1
ATOM 3892 C CA . PRO B 1 50 ? 25.344 4.746 13.57 1 98.69 50 PRO B CA 1
ATOM 3893 C C . PRO B 1 50 ? 25.219 6.039 12.766 1 98.69 50 PRO B C 1
ATOM 3895 O O . PRO B 1 50 ? 25.359 7.129 13.32 1 98.69 50 PRO B O 1
ATOM 3898 N N . VAL B 1 51 ? 24.938 5.93 11.461 1 98.88 51 VAL B N 1
ATOM 3899 C CA . VAL B 1 51 ? 24.734 7.113 10.625 1 98.88 51 VAL B CA 1
ATOM 3900 C C . VAL B 1 51 ? 23.562 7.926 11.156 1 98.88 51 VAL B C 1
ATOM 3902 O O . VAL B 1 51 ? 23.641 9.156 11.258 1 98.88 51 VAL B O 1
ATOM 3905 N N . LEU B 1 52 ? 22.484 7.289 11.57 1 98.94 52 LEU B N 1
ATOM 3906 C CA . LEU B 1 52 ? 21.297 7.957 12.086 1 98.94 52 LEU B CA 1
ATOM 3907 C C . LEU B 1 52 ? 21.578 8.586 13.453 1 98.94 52 LEU B C 1
ATOM 3909 O O . LEU B 1 52 ? 21.094 9.68 13.75 1 98.94 52 LEU B O 1
ATOM 3913 N N . HIS B 1 53 ? 22.359 7.895 14.289 1 98.88 53 HIS B N 1
ATOM 3914 C CA . HIS B 1 53 ? 22.734 8.469 15.57 1 98.88 53 HIS B CA 1
ATOM 3915 C C . HIS B 1 53 ? 23.562 9.734 15.391 1 98.88 53 HIS B C 1
ATOM 3917 O O . HIS B 1 53 ? 23.297 10.742 16.047 1 98.88 53 HIS B O 1
ATOM 3923 N N . LYS B 1 54 ? 24.516 9.633 14.484 1 98.88 54 LYS B N 1
ATOM 3924 C CA . LYS B 1 54 ? 25.359 10.797 14.219 1 98.88 54 LYS B CA 1
ATOM 3925 C C . LYS B 1 54 ? 24.547 11.938 13.617 1 98.88 54 LYS B C 1
ATOM 3927 O O . LYS B 1 54 ? 24.781 13.109 13.945 1 98.88 54 LYS B O 1
ATOM 3932 N N . LEU B 1 55 ? 23.656 11.594 12.766 1 98.94 55 LEU B N 1
ATOM 3933 C CA . LEU B 1 55 ? 22.781 12.594 12.188 1 98.94 55 LEU B CA 1
ATOM 3934 C C . LEU B 1 55 ? 21.969 13.305 13.266 1 98.94 55 LEU B C 1
ATOM 3936 O O . LEU B 1 55 ? 21.844 14.531 13.25 1 98.94 55 LEU B O 1
ATOM 3940 N N . ALA B 1 56 ? 21.406 12.531 14.195 1 98.94 56 ALA B N 1
ATOM 3941 C CA . ALA B 1 56 ? 20.656 13.109 15.312 1 98.94 56 ALA B CA 1
ATOM 3942 C C . ALA B 1 56 ? 21.531 14.086 16.109 1 98.94 56 ALA B C 1
ATOM 3944 O O . ALA B 1 56 ? 21.094 15.188 16.422 1 98.94 56 ALA B O 1
ATOM 3945 N N . ASP B 1 57 ? 22.734 13.703 16.359 1 98.88 57 ASP B N 1
ATOM 3946 C CA . ASP B 1 57 ? 23.656 14.539 17.125 1 98.88 57 ASP B CA 1
ATOM 3947 C C . ASP B 1 57 ? 23.984 15.828 16.375 1 98.88 57 ASP B C 1
ATOM 3949 O O . ASP B 1 57 ? 24.031 16.906 16.969 1 98.88 57 ASP B O 1
ATOM 3953 N N . LEU B 1 58 ? 24.25 15.672 15.062 1 98.88 58 LEU B N 1
ATOM 3954 C CA . LEU B 1 58 ? 24.547 16.828 14.234 1 98.88 58 LEU B CA 1
ATOM 3955 C C . LEU B 1 58 ? 23.375 17.812 14.219 1 98.88 58 LEU B C 1
ATOM 3957 O O . LEU B 1 58 ? 23.562 19.016 14.336 1 98.88 58 LEU B O 1
ATOM 3961 N N . ILE B 1 59 ? 22.203 17.281 14.117 1 98.94 59 ILE B N 1
ATOM 3962 C CA . ILE B 1 59 ? 21.016 18.109 14.086 1 98.94 59 ILE B CA 1
ATOM 3963 C C . ILE B 1 59 ? 20.859 18.844 15.422 1 98.94 59 ILE B C 1
ATOM 3965 O O . ILE B 1 59 ? 20.594 20.047 15.461 1 98.94 59 ILE B O 1
ATOM 3969 N N . ASP B 1 60 ? 21.047 18.141 16.516 1 98.75 60 ASP B N 1
ATOM 3970 C CA . ASP B 1 60 ? 20.969 18.75 17.844 1 98.75 60 ASP B CA 1
ATOM 3971 C C . ASP B 1 60 ? 21.984 19.891 17.984 1 98.75 60 ASP B C 1
ATOM 3973 O O . ASP B 1 60 ? 21.656 20.938 18.547 1 98.75 60 ASP B O 1
ATOM 3977 N N . SER B 1 61 ? 23.109 19.719 17.438 1 98.56 61 SER B N 1
ATOM 3978 C CA . SER B 1 61 ? 24.172 20.688 17.609 1 98.56 61 SER B CA 1
ATOM 3979 C C . SER B 1 61 ? 23.984 21.891 16.703 1 98.56 61 SER B C 1
ATOM 3981 O O . SER B 1 61 ? 24.594 22.938 16.906 1 98.56 61 SER B O 1
ATOM 3983 N N . ARG B 1 62 ? 23.109 21.766 15.75 1 98.5 62 ARG B N 1
ATOM 3984 C CA . ARG B 1 62 ? 22.938 22.828 14.766 1 98.5 62 ARG B CA 1
ATOM 3985 C C . ARG B 1 62 ? 21.5 23.344 14.75 1 98.5 62 ARG B C 1
ATOM 3987 O O . ARG B 1 62 ? 21.016 23.797 13.719 1 98.5 62 ARG B O 1
ATOM 3994 N N . THR B 1 63 ? 20.797 23.141 15.805 1 98.75 63 THR B N 1
ATOM 3995 C CA . THR B 1 63 ? 19.375 23.453 15.898 1 98.75 63 THR B CA 1
ATOM 3996 C C . THR B 1 63 ? 19.094 24.891 15.469 1 98.75 63 THR B C 1
ATOM 3998 O O . THR B 1 63 ? 18.219 25.141 14.648 1 98.75 63 THR B O 1
ATOM 4001 N N . GLU B 1 64 ? 19.859 25.859 15.992 1 98.56 64 GLU B N 1
ATOM 4002 C CA . GLU B 1 64 ? 19.609 27.281 15.719 1 98.56 64 GLU B CA 1
ATOM 4003 C C . GLU B 1 64 ? 19.844 27.594 14.25 1 98.56 64 GLU B C 1
ATOM 4005 O O . GLU B 1 64 ? 19.062 28.312 13.625 1 98.56 64 GLU B O 1
ATOM 4010 N N . GLU B 1 65 ? 20.922 27.109 13.703 1 98.62 65 GLU B N 1
ATOM 4011 C CA . GLU B 1 65 ? 21.25 27.312 12.297 1 98.62 65 GLU B CA 1
ATOM 4012 C C . GLU B 1 65 ? 20.156 26.766 11.383 1 98.62 65 GLU B C 1
ATOM 4014 O O . GLU B 1 65 ? 19.688 27.469 10.484 1 98.62 65 GLU B O 1
ATOM 4019 N N . LEU B 1 66 ? 19.781 25.547 11.617 1 98.88 66 LEU B N 1
ATOM 4020 C CA . LEU B 1 66 ? 18.766 24.891 10.797 1 98.88 66 LEU B CA 1
ATOM 4021 C C . LEU B 1 66 ? 17.406 25.578 10.945 1 98.88 66 LEU B C 1
ATOM 4023 O O . LEU B 1 66 ? 16.703 25.766 9.953 1 98.88 66 LEU B O 1
ATOM 4027 N N . ALA B 1 67 ? 17.047 25.938 12.164 1 98.88 67 ALA B N 1
ATOM 4028 C CA . ALA B 1 67 ? 15.789 26.625 12.414 1 98.88 67 ALA B CA 1
ATOM 4029 C C . ALA B 1 67 ? 15.719 27.938 11.633 1 98.88 67 ALA B C 1
ATOM 4031 O O . ALA B 1 67 ? 14.68 28.266 11.062 1 98.88 67 ALA B O 1
ATOM 4032 N N . LYS B 1 68 ? 16.812 28.672 11.617 1 98.69 68 LYS B N 1
ATOM 4033 C CA . LYS B 1 68 ? 16.844 29.953 10.906 1 98.69 68 LYS B CA 1
ATOM 4034 C C . LYS B 1 68 ? 16.625 29.766 9.414 1 98.69 68 LYS B C 1
ATOM 4036 O O . LYS B 1 68 ? 15.938 30.547 8.773 1 98.69 68 LYS B O 1
ATOM 4041 N N . ILE B 1 69 ? 17.234 28.734 8.852 1 98.69 69 ILE B N 1
ATOM 4042 C CA . ILE B 1 69 ? 17.047 28.453 7.43 1 98.69 69 ILE B CA 1
ATOM 4043 C C . ILE B 1 69 ? 15.578 28.172 7.141 1 98.69 69 ILE B C 1
ATOM 4045 O O . ILE B 1 69 ? 15 28.734 6.207 1 98.69 69 ILE B O 1
ATOM 4049 N N . ALA B 1 70 ? 14.938 27.328 7.973 1 98.69 70 ALA B N 1
ATOM 4050 C CA . ALA B 1 70 ? 13.539 26.953 7.777 1 98.69 70 ALA B CA 1
ATOM 4051 C C . ALA B 1 70 ? 12.625 28.172 7.895 1 98.69 70 ALA B C 1
ATOM 4053 O O . ALA B 1 70 ? 11.734 28.375 7.059 1 98.69 70 ALA B O 1
ATOM 4054 N N . SER B 1 71 ? 12.859 28.984 8.93 1 98.62 71 SER B N 1
ATOM 4055 C CA . SER B 1 71 ? 12.031 30.156 9.141 1 98.62 71 SER B CA 1
ATOM 4056 C C . SER B 1 71 ? 12.203 31.156 8 1 98.62 71 SER B C 1
ATOM 4058 O O . SER B 1 71 ? 11.242 31.797 7.578 1 98.62 71 SER B O 1
ATOM 4060 N N . GLN B 1 72 ? 13.391 31.266 7.555 1 98 72 GLN B N 1
ATOM 4061 C CA . GLN B 1 72 ? 13.68 32.219 6.496 1 98 72 GLN B CA 1
ATOM 4062 C C . GLN B 1 72 ? 12.969 31.859 5.199 1 98 72 GLN B C 1
ATOM 4064 O O . GLN B 1 72 ? 12.438 32.719 4.5 1 98 72 GLN B O 1
ATOM 4069 N N . GLU B 1 73 ? 12.945 30.609 4.918 1 96.94 73 GLU B N 1
ATOM 4070 C CA . GLU B 1 73 ? 12.453 30.156 3.621 1 96.94 73 GLU B CA 1
ATOM 4071 C C . GLU B 1 73 ? 10.953 29.875 3.672 1 96.94 73 GLU B C 1
ATOM 4073 O O . GLU B 1 73 ? 10.227 30.172 2.717 1 96.94 73 GLU B O 1
ATOM 4078 N N . MET B 1 74 ? 10.516 29.281 4.754 1 97.75 74 MET B N 1
ATOM 4079 C CA . MET B 1 74 ? 9.141 28.812 4.832 1 97.75 74 MET B CA 1
ATOM 4080 C C . MET B 1 74 ? 8.25 29.812 5.551 1 97.75 74 MET B C 1
ATOM 4082 O O . MET B 1 74 ? 7.059 29.906 5.262 1 97.75 74 MET B O 1
ATOM 4086 N N . GLY B 1 75 ? 8.828 30.562 6.52 1 97.94 75 GLY B N 1
ATOM 4087 C CA . GLY B 1 75 ? 8.078 31.609 7.191 1 97.94 75 GLY B CA 1
ATOM 4088 C C . GLY B 1 75 ? 7.602 31.203 8.578 1 97.94 75 GLY B C 1
ATOM 4089 O O . GLY B 1 75 ? 7.074 32.031 9.32 1 97.94 75 GLY B O 1
ATOM 4090 N N . LYS B 1 76 ? 7.855 30 9 1 97.12 76 LYS B N 1
ATOM 4091 C CA . LYS B 1 76 ? 7.441 29.5 10.312 1 97.12 76 LYS B CA 1
ATOM 4092 C C . LYS B 1 76 ? 8.125 30.281 11.43 1 97.12 76 LYS B C 1
ATOM 4094 O O . LYS B 1 76 ? 9.289 30.672 11.305 1 97.12 76 LYS B O 1
ATOM 4099 N N . LEU B 1 77 ? 7.441 30.453 12.562 1 98.62 77 LEU B N 1
ATOM 4100 C CA . LEU B 1 77 ? 8.031 31.141 13.711 1 98.62 77 LEU B CA 1
ATOM 4101 C C . LEU B 1 77 ? 9.297 30.422 14.172 1 98.62 77 LEU B C 1
ATOM 4103 O O . LEU B 1 77 ? 9.344 29.188 14.203 1 98.62 77 LEU B O 1
ATOM 4107 N N . ILE B 1 78 ? 10.312 31.156 14.547 1 98.62 78 ILE B N 1
ATOM 4108 C CA . ILE B 1 78 ? 11.641 30.641 14.8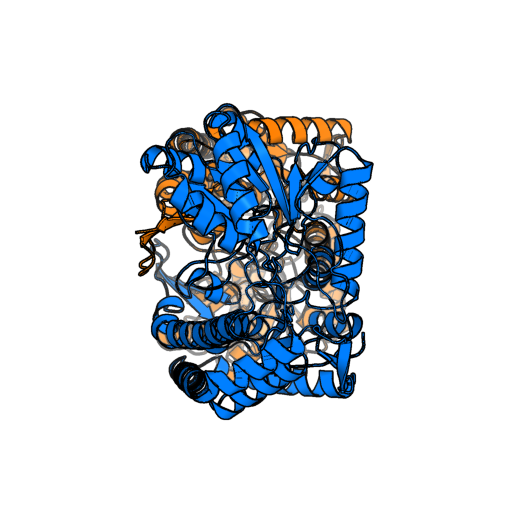44 1 98.62 78 ILE B CA 1
ATOM 4109 C C . ILE B 1 78 ? 11.547 29.562 15.922 1 98.62 78 ILE B C 1
ATOM 4111 O O . ILE B 1 78 ? 12.242 28.547 15.852 1 98.62 78 ILE B O 1
ATOM 4115 N N . GLU B 1 79 ? 10.672 29.781 16.891 1 98.25 79 GLU B N 1
ATOM 4116 C CA . GLU B 1 79 ? 10.523 28.766 17.938 1 98.25 79 GLU B CA 1
ATOM 4117 C C . GLU B 1 79 ? 9.93 27.484 17.375 1 98.25 79 GLU B C 1
ATOM 4119 O O . GLU B 1 79 ? 10.289 26.391 17.812 1 98.25 79 GLU B O 1
ATOM 4124 N N . GLN B 1 80 ? 8.992 27.578 16.5 1 98.5 80 GLN B N 1
ATOM 4125 C CA . GLN B 1 80 ? 8.391 26.406 15.867 1 98.5 80 GLN B CA 1
ATOM 4126 C C . GLN B 1 80 ? 9.406 25.688 14.984 1 98.5 80 GLN B C 1
ATOM 4128 O O . GLN B 1 80 ? 9.391 24.453 14.898 1 98.5 80 GLN B O 1
ATOM 4133 N N . SER B 1 81 ? 10.258 26.406 14.328 1 98.75 81 SER B N 1
ATOM 4134 C CA . SER B 1 81 ? 11.336 25.797 13.547 1 98.75 81 SER B CA 1
ATOM 4135 C C . SER B 1 81 ? 12.305 25.031 14.438 1 98.75 81 SER B C 1
ATOM 4137 O O . SER B 1 81 ? 12.758 23.938 14.078 1 98.75 81 SER B O 1
ATOM 4139 N N . ARG B 1 82 ? 12.672 25.656 15.617 1 98.81 82 ARG B N 1
ATOM 4140 C CA . ARG B 1 82 ? 13.508 24.938 16.562 1 98.81 82 ARG B CA 1
ATOM 4141 C C . ARG B 1 82 ? 12.883 23.609 16.969 1 98.81 82 ARG B C 1
ATOM 4143 O O . ARG B 1 82 ? 13.57 22.578 17.016 1 98.81 82 ARG B O 1
ATOM 4150 N N . SER B 1 83 ? 11.586 23.625 17.203 1 98.56 83 SER B N 1
ATOM 4151 C CA . SER B 1 83 ? 10.867 22.422 17.578 1 98.56 83 SER B CA 1
ATOM 4152 C C . SER B 1 83 ? 10.906 21.375 16.469 1 98.56 83 SER B C 1
ATOM 4154 O O . SER B 1 83 ? 11.062 20.188 16.719 1 98.56 83 SER B O 1
ATOM 4156 N N . GLU B 1 84 ? 10.727 21.828 15.242 1 98.69 84 GLU B N 1
ATOM 4157 C CA . GLU B 1 84 ? 10.797 20.922 14.102 1 98.69 84 GLU B CA 1
ATOM 4158 C C . GLU B 1 84 ? 12.172 20.25 14.016 1 98.69 84 GLU B C 1
ATOM 4160 O O . GLU B 1 84 ? 12.258 19.047 13.789 1 98.69 84 GLU B O 1
ATOM 4165 N N . VAL B 1 85 ? 13.203 21.062 14.125 1 98.88 85 VAL B N 1
ATOM 4166 C CA . VAL B 1 85 ? 14.562 20.547 14.031 1 98.88 85 VAL B CA 1
ATOM 4167 C C . VAL B 1 85 ? 14.805 19.516 15.125 1 98.88 85 VAL B C 1
ATOM 4169 O O . VAL B 1 85 ? 15.352 18.438 14.859 1 98.88 85 VAL B O 1
ATOM 4172 N N . LYS B 1 86 ? 14.32 19.781 16.281 1 98.81 86 LYS B N 1
ATOM 4173 C CA . LYS B 1 86 ? 14.469 18.844 17.391 1 98.81 86 LYS B CA 1
ATOM 4174 C C . LYS B 1 86 ? 13.719 17.547 17.109 1 98.81 86 LYS B C 1
ATOM 4176 O O . LYS B 1 86 ? 14.195 16.453 17.453 1 98.81 86 LYS B O 1
ATOM 4181 N N . LEU B 1 87 ? 12.555 17.656 16.562 1 98.69 87 LEU B N 1
ATOM 4182 C CA . LEU B 1 87 ? 11.773 16.484 16.203 1 98.69 87 LEU B CA 1
ATOM 4183 C C . LEU B 1 87 ? 12.539 15.617 15.203 1 98.69 87 LEU B C 1
ATOM 4185 O O . LEU B 1 87 ? 12.469 14.383 15.273 1 98.69 87 LEU B O 1
ATOM 4189 N N . CYS B 1 88 ? 13.227 16.219 14.289 1 98.94 88 CYS B N 1
ATOM 4190 C CA . CYS B 1 88 ? 14.023 15.484 13.312 1 98.94 88 CYS B CA 1
ATOM 4191 C C . CYS B 1 88 ? 15.086 14.633 14 1 98.94 88 CYS B C 1
ATOM 4193 O O . CYS B 1 88 ? 15.273 13.469 13.648 1 98.94 88 CYS B O 1
ATOM 4195 N N . ALA B 1 89 ? 15.75 15.227 14.969 1 98.94 89 ALA B N 1
ATOM 4196 C CA . ALA B 1 89 ? 16.75 14.484 15.727 1 98.94 89 ALA B CA 1
ATOM 4197 C C . ALA B 1 89 ? 16.125 13.312 16.469 1 98.94 89 ALA B C 1
ATOM 4199 O O . ALA B 1 89 ? 16.703 12.219 16.531 1 98.94 89 ALA B O 1
ATOM 4200 N N . GLN B 1 90 ? 14.977 13.547 17.016 1 98.88 90 GLN B N 1
ATOM 4201 C CA . GLN B 1 90 ? 14.266 12.5 17.734 1 98.88 90 GLN B CA 1
ATOM 4202 C C . GLN B 1 90 ? 13.906 11.336 16.812 1 98.88 90 GLN B C 1
ATOM 4204 O O . GLN B 1 90 ? 14.047 10.172 17.203 1 98.88 90 GLN B O 1
ATOM 4209 N N . ILE B 1 91 ? 13.461 11.625 15.656 1 98.94 91 ILE B N 1
ATOM 4210 C CA . ILE B 1 91 ? 13.07 10.594 14.703 1 98.94 91 ILE B CA 1
ATOM 4211 C C . ILE B 1 91 ? 14.297 9.789 14.289 1 98.94 91 ILE B C 1
ATOM 4213 O O . ILE B 1 91 ? 14.25 8.555 14.242 1 98.94 91 ILE B O 1
ATOM 4217 N N . ALA B 1 92 ? 15.383 10.492 13.977 1 98.94 92 ALA B N 1
ATOM 4218 C CA . ALA B 1 92 ? 16.609 9.797 13.617 1 98.94 92 ALA B CA 1
ATOM 4219 C C . ALA B 1 92 ? 17.047 8.844 14.734 1 98.94 92 ALA B C 1
ATOM 4221 O O . ALA B 1 92 ? 17.359 7.68 14.469 1 98.94 92 ALA B O 1
ATOM 4222 N N . ARG B 1 93 ? 17.031 9.344 15.961 1 98.88 93 ARG B N 1
ATOM 4223 C CA . ARG B 1 93 ? 17.453 8.531 17.109 1 98.88 93 ARG B CA 1
ATOM 4224 C C . ARG B 1 93 ? 16.484 7.363 17.312 1 98.88 93 ARG B C 1
ATOM 4226 O O . ARG B 1 93 ? 16.922 6.254 17.641 1 98.88 93 ARG B O 1
ATOM 4233 N N . TYR B 1 94 ? 15.242 7.605 17.188 1 98.88 94 TYR B N 1
ATOM 4234 C CA . TYR B 1 94 ? 14.227 6.57 17.359 1 98.88 94 TYR B CA 1
ATOM 4235 C C . TYR B 1 94 ? 14.484 5.395 16.422 1 98.88 94 TYR B C 1
ATOM 4237 O O . TYR B 1 94 ? 14.477 4.238 16.859 1 98.88 94 TYR B O 1
ATOM 4245 N N . TYR B 1 95 ? 14.688 5.656 15.172 1 98.88 95 TYR B N 1
ATOM 4246 C CA . TYR B 1 95 ? 14.906 4.57 14.219 1 98.88 95 TYR B CA 1
ATOM 4247 C C . TYR B 1 95 ? 16.281 3.941 14.422 1 98.88 95 TYR B C 1
ATOM 4249 O O . TYR B 1 95 ? 16.453 2.732 14.25 1 98.88 95 TYR B O 1
ATOM 4257 N N . ALA B 1 96 ? 17.281 4.777 14.75 1 98.88 96 ALA B N 1
ATOM 4258 C CA . ALA B 1 96 ? 18.578 4.211 15.07 1 98.88 96 ALA B CA 1
ATOM 4259 C C . ALA B 1 96 ? 18.469 3.174 16.188 1 98.88 96 ALA B C 1
ATOM 4261 O O . ALA B 1 96 ? 19.125 2.131 16.141 1 98.88 96 ALA B O 1
ATOM 4262 N N . ASP B 1 97 ? 17.609 3.463 17.125 1 98.81 97 ASP B N 1
ATOM 4263 C CA . ASP B 1 97 ? 17.516 2.645 18.344 1 98.81 97 ASP B CA 1
ATOM 4264 C C . ASP B 1 97 ? 16.594 1.456 18.125 1 98.81 97 ASP B C 1
ATOM 4266 O O . ASP B 1 97 ? 16.703 0.442 18.828 1 98.81 97 ASP B O 1
ATOM 4270 N N . ASN B 1 98 ? 15.656 1.515 17.156 1 98.81 98 ASN B N 1
ATOM 4271 C CA . ASN B 1 98 ? 14.578 0.532 17.172 1 98.81 98 ASN B CA 1
ATOM 4272 C C . ASN B 1 98 ? 14.484 -0.221 15.844 1 98.81 98 ASN B C 1
ATOM 4274 O O . ASN B 1 98 ? 13.844 -1.269 15.766 1 98.81 98 ASN B O 1
ATOM 4278 N N . ALA B 1 99 ? 15.125 0.219 14.82 1 98.81 99 ALA B N 1
ATOM 4279 C CA . ALA B 1 99 ? 14.945 -0.351 13.484 1 98.81 99 ALA B CA 1
ATOM 4280 C C . ALA B 1 99 ? 15.367 -1.816 13.453 1 98.81 99 ALA B C 1
ATOM 4282 O O . ALA B 1 99 ? 14.773 -2.625 12.734 1 98.81 99 ALA B O 1
ATOM 4283 N N . LYS B 1 100 ? 16.453 -2.133 14.188 1 98.56 100 LYS B N 1
ATOM 4284 C CA . LYS B 1 100 ? 16.906 -3.521 14.234 1 98.56 100 LYS B CA 1
ATOM 4285 C C . LYS B 1 100 ? 15.789 -4.445 14.703 1 98.56 100 LYS B C 1
ATOM 4287 O O . LYS B 1 100 ? 15.586 -5.523 14.141 1 98.56 100 LYS B O 1
ATOM 4292 N N . GLN B 1 101 ? 15.102 -4.023 15.711 1 98.5 101 GLN B N 1
ATOM 4293 C CA . GLN B 1 101 ? 13.977 -4.805 16.219 1 98.5 101 GLN B CA 1
ATOM 4294 C C . GLN B 1 101 ? 12.828 -4.82 15.203 1 98.5 101 GLN B C 1
ATOM 4296 O O . GLN B 1 101 ? 12.211 -5.859 14.977 1 98.5 101 GLN B O 1
ATOM 4301 N N . PHE B 1 102 ? 12.508 -3.693 14.586 1 98.69 102 PHE B N 1
ATOM 4302 C CA . PHE B 1 102 ? 11.406 -3.574 13.641 1 98.69 102 PHE B CA 1
ATOM 4303 C C . PHE B 1 102 ? 11.625 -4.488 12.438 1 98.69 102 PHE B C 1
ATOM 4305 O O . PHE B 1 102 ? 10.664 -5.035 11.891 1 98.69 102 PHE B O 1
ATOM 4312 N N . LEU B 1 103 ? 12.883 -4.66 12.023 1 98.62 103 LEU B N 1
ATOM 4313 C CA . LEU B 1 103 ? 13.195 -5.367 10.789 1 98.62 103 LEU B CA 1
ATOM 4314 C C . LEU B 1 103 ? 13.672 -6.785 11.078 1 98.62 103 LEU B C 1
ATOM 4316 O O . LEU B 1 103 ? 14.117 -7.492 10.172 1 98.62 103 LEU B O 1
ATOM 4320 N N . ALA B 1 104 ? 13.641 -7.18 12.383 1 98.5 104 ALA B N 1
ATOM 4321 C CA . ALA B 1 104 ? 14.031 -8.547 12.742 1 98.5 104 ALA B CA 1
ATOM 4322 C C . ALA B 1 104 ? 13.117 -9.57 12.07 1 98.5 104 ALA B C 1
ATOM 4324 O O . ALA B 1 104 ? 11.93 -9.305 11.859 1 98.5 104 ALA B O 1
ATOM 4325 N N . PRO B 1 105 ? 13.664 -10.734 11.703 1 98.44 105 PRO B N 1
ATOM 4326 C CA . PRO B 1 105 ? 12.805 -11.781 11.148 1 98.44 105 PRO B CA 1
ATOM 4327 C C . PRO B 1 105 ? 11.664 -12.164 12.086 1 98.44 105 PRO B C 1
ATOM 4329 O O . PRO B 1 105 ? 11.844 -12.188 13.305 1 98.44 105 PRO B O 1
ATOM 4332 N N . VAL B 1 106 ? 10.531 -12.438 11.516 1 98.69 106 VAL B N 1
ATOM 4333 C CA . VAL B 1 106 ? 9.344 -12.836 12.273 1 98.69 106 VAL B CA 1
ATOM 4334 C C . VAL B 1 106 ? 9 -14.297 11.969 1 98.69 106 VAL B C 1
ATOM 4336 O O . VAL B 1 106 ? 8.758 -14.648 10.812 1 98.69 106 VAL B O 1
ATOM 4339 N N . THR B 1 107 ? 8.938 -15.125 12.953 1 98.69 107 THR B N 1
ATOM 4340 C CA . THR B 1 107 ? 8.625 -16.547 12.781 1 98.69 107 THR B CA 1
ATOM 4341 C C . THR B 1 107 ? 7.129 -16.75 12.562 1 98.69 107 THR B C 1
ATOM 4343 O O . THR B 1 107 ? 6.309 -16.094 13.219 1 98.69 107 THR B O 1
ATOM 4346 N N . TYR B 1 108 ? 6.766 -17.609 11.688 1 98.62 108 TYR B N 1
ATOM 4347 C CA . TYR B 1 108 ? 5.391 -18.047 11.438 1 98.62 108 TYR B CA 1
ATOM 4348 C C . TYR B 1 108 ? 5.211 -19.516 11.766 1 98.62 108 TYR B C 1
ATOM 4350 O O . TYR B 1 108 ? 6.027 -20.359 11.367 1 98.62 108 TYR B O 1
ATOM 4358 N N . LYS B 1 109 ? 4.164 -19.875 12.508 1 98 109 LYS B N 1
ATOM 4359 C CA . LYS B 1 109 ? 3.848 -21.281 12.805 1 98 109 LYS B CA 1
ATOM 4360 C C . LYS B 1 109 ? 3.1 -21.922 11.641 1 98 109 LYS B C 1
ATOM 4362 O O . LYS B 1 109 ? 2.094 -21.391 11.172 1 98 109 LYS B O 1
ATOM 4367 N N . THR B 1 110 ? 3.576 -23 11.164 1 97.88 110 THR B N 1
ATOM 4368 C CA . THR B 1 110 ? 2.965 -23.734 10.062 1 97.88 110 THR B CA 1
ATOM 4369 C C . THR B 1 110 ? 3.35 -25.219 10.125 1 97.88 110 THR B C 1
ATOM 4371 O O . THR B 1 110 ? 4.398 -25.562 10.672 1 97.88 110 THR B O 1
ATOM 4374 N N . GLU B 1 111 ? 2.486 -26.047 9.602 1 96.38 111 GLU B N 1
ATOM 4375 C CA . GLU B 1 111 ? 2.775 -27.484 9.547 1 96.38 111 GLU B CA 1
ATOM 4376 C C . GLU B 1 111 ? 3.742 -27.797 8.406 1 96.38 111 GLU B C 1
ATOM 4378 O O . GLU B 1 111 ? 4.266 -28.922 8.328 1 96.38 111 GLU B O 1
ATOM 4383 N N . LEU B 1 112 ? 4.09 -26.812 7.633 1 96.69 112 LEU B N 1
ATOM 4384 C CA . LEU B 1 112 ? 4.93 -27.047 6.465 1 96.69 112 LEU B CA 1
ATOM 4385 C C . LEU B 1 112 ? 6.395 -27.156 6.863 1 96.69 112 LEU B C 1
ATOM 4387 O O . LEU B 1 112 ? 7.215 -27.672 6.098 1 96.69 112 LEU B O 1
ATOM 4391 N N . GLY B 1 113 ? 6.809 -26.625 8 1 97.75 113 GLY B N 1
ATOM 4392 C CA . GLY B 1 113 ? 8.188 -26.594 8.461 1 97.75 113 GLY B CA 1
ATOM 4393 C C . GLY B 1 113 ? 8.547 -25.312 9.18 1 97.75 113 GLY B C 1
ATOM 4394 O O . GLY B 1 113 ? 7.699 -24.703 9.844 1 97.75 113 GLY B O 1
ATOM 4395 N N . ASP B 1 114 ? 9.883 -25.047 9.148 1 98.31 114 ASP B N 1
ATOM 4396 C CA . ASP B 1 114 ? 10.297 -23.75 9.688 1 98.31 114 ASP B CA 1
ATOM 4397 C C . ASP B 1 114 ? 9.992 -22.625 8.703 1 98.31 114 ASP B C 1
ATOM 4399 O O . ASP B 1 114 ? 10.289 -22.734 7.512 1 98.31 114 ASP B O 1
ATOM 4403 N N . ALA B 1 115 ? 9.367 -21.578 9.148 1 98.81 115 ALA B N 1
ATOM 4404 C CA . ALA B 1 115 ? 8.992 -20.469 8.281 1 98.81 115 ALA B CA 1
ATOM 4405 C C . ALA B 1 115 ? 9.18 -19.141 8.992 1 98.81 115 ALA B C 1
ATOM 4407 O O . ALA B 1 115 ? 8.891 -19.016 10.18 1 98.81 115 ALA B O 1
ATOM 4408 N N . TRP B 1 116 ? 9.688 -18.188 8.305 1 98.88 116 TRP B N 1
ATOM 4409 C CA . TRP B 1 116 ? 9.812 -16.844 8.844 1 98.88 116 TRP B CA 1
ATOM 4410 C C . TRP B 1 116 ? 9.773 -15.805 7.723 1 98.88 116 TRP B C 1
ATOM 4412 O O . TRP B 1 116 ? 9.898 -16.141 6.543 1 98.88 116 TRP B O 1
ATOM 4422 N N . VAL B 1 117 ? 9.523 -14.594 8.062 1 98.88 117 VAL B N 1
ATOM 4423 C CA . VAL B 1 117 ? 9.539 -13.461 7.145 1 98.88 117 VAL B CA 1
ATOM 4424 C C . VAL B 1 117 ? 10.742 -12.57 7.441 1 98.88 117 VAL B C 1
ATOM 4426 O O . VAL B 1 117 ? 10.945 -12.148 8.578 1 98.88 117 VAL B O 1
ATOM 4429 N N . GLU B 1 118 ? 11.523 -12.359 6.418 1 98.75 118 GLU B N 1
ATOM 4430 C CA . GLU B 1 118 ? 12.617 -11.398 6.473 1 98.75 118 GLU B CA 1
ATOM 4431 C C . GLU B 1 118 ? 12.195 -10.047 5.898 1 98.75 118 GLU B C 1
ATOM 4433 O O . GLU B 1 118 ? 11.234 -9.969 5.129 1 98.75 118 GLU B O 1
ATOM 4438 N N . HIS B 1 119 ? 12.922 -9.016 6.285 1 98.75 119 HIS B N 1
ATOM 4439 C CA . HIS B 1 119 ? 12.672 -7.672 5.773 1 98.75 119 HIS B CA 1
ATOM 4440 C C . HIS B 1 119 ? 13.891 -7.137 5.02 1 98.75 119 HIS B C 1
ATOM 4442 O O . HIS B 1 119 ? 14.93 -6.863 5.625 1 98.75 119 HIS B O 1
ATOM 4448 N N . HIS B 1 120 ? 13.766 -6.992 3.688 1 98.56 120 HIS B N 1
ATOM 4449 C CA . HIS B 1 120 ? 14.852 -6.539 2.822 1 98.56 120 HIS B CA 1
ATOM 4450 C C . HIS B 1 120 ? 14.492 -5.227 2.133 1 98.56 120 HIS B C 1
ATOM 4452 O O . HIS B 1 120 ? 13.312 -4.938 1.904 1 98.56 120 HIS B O 1
ATOM 4458 N N . PRO B 1 121 ? 15.547 -4.379 1.855 1 98.44 121 PRO B N 1
ATOM 4459 C CA . PRO B 1 121 ? 15.234 -3.207 1.035 1 98.44 121 PRO B CA 1
ATOM 4460 C C . PRO B 1 121 ? 14.68 -3.578 -0.338 1 98.44 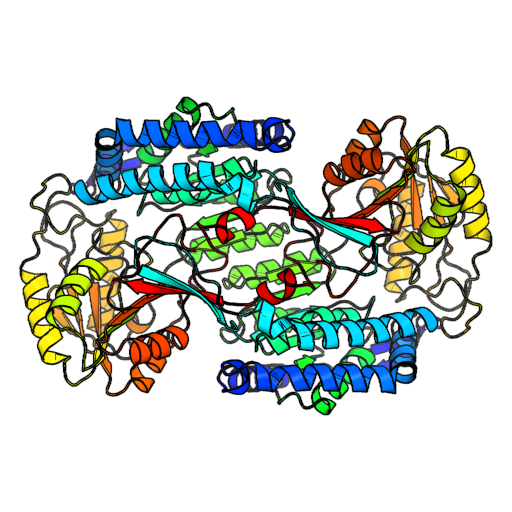121 PRO B C 1
ATOM 4462 O O . PRO B 1 121 ? 14.914 -4.688 -0.825 1 98.44 121 PRO B O 1
ATOM 4465 N N . ILE B 1 122 ? 14 -2.691 -0.98 1 98.19 122 ILE B N 1
ATOM 4466 C CA . ILE B 1 122 ? 13.336 -3.027 -2.238 1 98.19 122 ILE B CA 1
ATOM 4467 C C . ILE B 1 122 ? 14.07 -2.361 -3.398 1 98.19 122 ILE B C 1
ATOM 4469 O O . ILE B 1 122 ? 13.852 -2.707 -4.562 1 98.19 122 ILE B O 1
ATOM 4473 N N . GLY B 1 123 ? 14.891 -1.31 -3.113 1 98.25 123 GLY B N 1
ATOM 4474 C CA . GLY B 1 123 ? 15.539 -0.539 -4.16 1 98.25 123 GLY B CA 1
ATOM 4475 C C . GLY B 1 123 ? 15.5 0.958 -3.912 1 98.25 123 GLY B C 1
ATOM 4476 O O . GLY B 1 123 ? 15.289 1.399 -2.779 1 98.25 123 GLY B O 1
ATOM 4477 N N . VAL B 1 124 ? 15.758 1.753 -5.023 1 98.88 124 VAL B N 1
ATOM 4478 C CA . VAL B 1 124 ? 15.742 3.209 -4.934 1 98.88 124 VAL B CA 1
ATOM 4479 C C . VAL B 1 124 ? 14.305 3.701 -4.766 1 98.88 124 VAL B C 1
ATOM 4481 O O . VAL B 1 124 ? 13.391 3.209 -5.43 1 98.88 124 VAL B O 1
ATOM 4484 N N . VAL B 1 125 ? 14.094 4.625 -3.863 1 98.94 125 VAL B N 1
ATOM 4485 C CA . VAL B 1 125 ? 12.781 5.211 -3.619 1 98.94 125 VAL B CA 1
ATOM 4486 C C . VAL B 1 125 ? 12.789 6.68 -4.039 1 98.94 125 VAL B C 1
ATOM 4488 O O . VAL B 1 125 ? 13.727 7.418 -3.723 1 98.94 125 VAL B O 1
ATOM 4491 N N . MET B 1 126 ? 11.805 7.09 -4.824 1 98.94 126 MET B N 1
ATOM 4492 C CA . MET B 1 126 ? 11.594 8.492 -5.168 1 98.94 126 MET B CA 1
ATOM 4493 C C . MET B 1 126 ? 10.695 9.18 -4.137 1 98.94 126 MET B C 1
ATOM 4495 O O . MET B 1 126 ? 9.586 8.711 -3.863 1 98.94 126 MET B O 1
ATOM 4499 N N . ALA B 1 127 ? 11.188 10.234 -3.541 1 98.94 127 ALA B N 1
ATOM 4500 C CA . ALA B 1 127 ? 10.406 10.984 -2.561 1 98.94 127 ALA B CA 1
ATOM 4501 C C . ALA B 1 127 ? 10.094 12.391 -3.07 1 98.94 127 ALA B C 1
ATOM 4503 O O . ALA B 1 127 ? 10.969 13.07 -3.607 1 98.94 127 ALA B O 1
ATOM 4504 N N . VAL B 1 128 ? 8.852 12.828 -3.006 1 98.94 128 VAL B N 1
ATOM 4505 C CA . VAL B 1 128 ? 8.414 14.188 -3.277 1 98.94 128 VAL B CA 1
ATOM 4506 C C . VAL B 1 128 ? 7.801 14.797 -2.016 1 98.94 128 VAL B C 1
ATOM 4508 O O . VAL B 1 128 ? 6.797 14.297 -1.502 1 98.94 128 VAL B O 1
ATOM 4511 N N . GLU B 1 129 ? 8.438 15.844 -1.503 1 98.75 129 GLU B N 1
ATOM 4512 C CA . GLU B 1 129 ? 8.078 16.312 -0.167 1 98.75 129 GLU B CA 1
ATOM 4513 C C . GLU B 1 129 ? 7.723 17.797 -0.179 1 98.75 129 GLU B C 1
ATOM 4515 O O . GLU B 1 129 ? 8.227 18.547 -1.01 1 98.75 129 GLU B O 1
ATOM 4520 N N . PRO B 1 130 ? 6.922 18.25 0.721 1 98.5 130 PRO B N 1
ATOM 4521 C CA . PRO B 1 130 ? 6.398 19.609 0.741 1 98.5 130 PRO B CA 1
ATOM 4522 C C . PRO B 1 130 ? 7.219 20.547 1.627 1 98.5 130 PRO B C 1
ATOM 4524 O O . PRO B 1 130 ? 8.211 20.125 2.225 1 98.5 130 PRO B O 1
ATOM 4527 N N . TRP B 1 131 ? 6.73 21.781 1.729 1 98.5 131 TRP B N 1
ATOM 4528 C CA . TRP B 1 131 ? 7.523 22.891 2.264 1 98.5 131 TRP B CA 1
ATOM 4529 C C . TRP B 1 131 ? 7.164 23.156 3.721 1 98.5 131 TRP B C 1
ATOM 4531 O O . TRP B 1 131 ? 7.914 23.828 4.438 1 98.5 131 TRP B O 1
ATOM 4541 N N . ASN B 1 132 ? 6.059 22.672 4.242 1 98.31 132 ASN B N 1
ATOM 4542 C CA . ASN B 1 132 ? 5.48 23.266 5.441 1 98.31 132 ASN B CA 1
ATOM 4543 C C . ASN B 1 132 ? 6.258 22.859 6.691 1 98.31 132 ASN B C 1
ATOM 4545 O O . ASN B 1 132 ? 6.207 23.562 7.707 1 98.31 132 ASN B O 1
ATOM 4549 N N . PHE B 1 133 ? 6.906 21.766 6.691 1 98.69 133 PHE B N 1
ATOM 4550 C CA . PHE B 1 133 ? 7.941 21.359 7.633 1 98.69 133 PHE B CA 1
ATOM 4551 C C . PHE B 1 133 ? 9.18 20.859 6.891 1 98.69 133 PHE B C 1
ATOM 4553 O O . PHE B 1 133 ? 9.414 19.656 6.785 1 98.69 133 PHE B O 1
ATOM 4560 N N . PRO B 1 134 ? 9.953 21.781 6.469 1 98.5 134 PRO B N 1
ATOM 4561 C CA . PRO B 1 134 ? 10.938 21.516 5.418 1 98.5 134 PRO B CA 1
ATOM 4562 C C . PRO B 1 134 ? 11.945 20.438 5.82 1 98.5 134 PRO B C 1
ATOM 4564 O O . PRO B 1 134 ? 12.484 19.734 4.961 1 98.5 134 PRO B O 1
ATOM 4567 N N . PHE B 1 135 ? 12.273 20.281 7.105 1 98.88 135 PHE B N 1
ATOM 4568 C CA . PHE B 1 135 ? 13.227 19.266 7.531 1 98.88 135 PHE B CA 1
ATOM 4569 C C . PHE B 1 135 ? 12.508 18 7.965 1 98.88 135 PHE B C 1
ATOM 4571 O O . PHE B 1 135 ? 12.914 16.891 7.613 1 98.88 135 PHE B O 1
ATOM 4578 N N . TYR B 1 136 ? 11.461 18.172 8.68 1 98.81 136 TYR B N 1
ATOM 4579 C CA . TYR B 1 136 ? 10.688 17.062 9.211 1 98.81 136 TYR B CA 1
ATOM 4580 C C . TYR B 1 136 ? 10.188 16.156 8.086 1 98.81 136 TYR B C 1
ATOM 4582 O O . TYR B 1 136 ? 10.266 14.938 8.18 1 98.81 136 TYR B O 1
ATOM 4590 N N . GLN B 1 137 ? 9.672 16.781 6.992 1 98.56 137 GLN B N 1
ATOM 4591 C CA . GLN B 1 137 ? 9.133 16.047 5.855 1 98.56 137 GLN B CA 1
ATOM 4592 C C . GLN B 1 137 ? 10.195 15.156 5.215 1 98.56 137 GLN B C 1
ATOM 4594 O O . GLN B 1 137 ? 9.891 14.07 4.727 1 98.56 137 GLN B O 1
ATOM 4599 N N . LEU B 1 138 ? 11.422 15.594 5.234 1 98.88 138 LEU B N 1
ATOM 4600 C CA . LEU B 1 138 ? 12.523 14.82 4.676 1 98.88 138 LEU B CA 1
ATOM 4601 C C . LEU B 1 138 ? 12.945 13.711 5.633 1 98.88 138 LEU B C 1
ATOM 4603 O O . LEU B 1 138 ? 13.18 12.578 5.207 1 98.88 138 LEU B O 1
ATOM 4607 N N . MET B 1 139 ? 13 14.008 6.91 1 98.94 139 MET B N 1
ATOM 4608 C CA . MET B 1 139 ? 13.492 13.07 7.918 1 98.94 139 MET B CA 1
ATOM 4609 C C . MET B 1 139 ? 12.578 11.859 8.023 1 98.94 139 MET B C 1
ATOM 4611 O O . MET B 1 139 ? 13.047 10.727 8.172 1 98.94 139 MET B O 1
ATOM 4615 N N . ARG B 1 140 ? 11.266 12.109 7.906 1 98.25 140 ARG B N 1
ATOM 4616 C CA . ARG B 1 140 ? 10.297 11.023 8.039 1 98.25 140 ARG B CA 1
ATOM 4617 C C . ARG B 1 140 ? 10.461 10 6.922 1 98.25 140 ARG B C 1
ATOM 4619 O O . ARG B 1 140 ? 10.086 8.836 7.082 1 98.25 140 ARG B O 1
ATOM 4626 N N . VAL B 1 141 ? 11.062 10.43 5.789 1 98.81 141 VAL B N 1
ATOM 4627 C CA . VAL B 1 141 ? 11.328 9.508 4.691 1 98.81 141 VAL B CA 1
ATOM 4628 C C . VAL B 1 141 ? 12.727 8.906 4.848 1 98.81 141 VAL B C 1
ATOM 4630 O O . VAL B 1 141 ? 12.898 7.691 4.734 1 98.81 141 VAL B O 1
ATOM 4633 N N . LEU B 1 142 ? 13.672 9.75 5.203 1 98.94 142 LEU B N 1
ATOM 4634 C CA . LEU B 1 142 ? 15.062 9.32 5.234 1 98.94 142 LEU B CA 1
ATOM 4635 C C . LEU B 1 142 ? 15.281 8.242 6.293 1 98.94 142 LEU B C 1
ATOM 4637 O O . LEU B 1 142 ? 15.852 7.191 6.004 1 98.94 142 LEU B O 1
ATOM 4641 N N . ALA B 1 143 ? 14.867 8.477 7.512 1 98.94 143 ALA B N 1
ATOM 4642 C CA . ALA B 1 143 ? 15.297 7.668 8.648 1 98.94 143 ALA B CA 1
ATOM 4643 C C . ALA B 1 143 ? 14.891 6.207 8.477 1 98.94 143 ALA B C 1
ATOM 4645 O O . ALA B 1 143 ? 15.734 5.312 8.555 1 98.94 143 ALA B O 1
ATOM 4646 N N . PRO B 1 144 ? 13.594 5.961 8.195 1 98.94 144 PRO B N 1
ATOM 4647 C CA . PRO B 1 144 ? 13.219 4.555 8.031 1 98.94 144 PRO B CA 1
ATOM 4648 C C . PRO B 1 144 ? 13.859 3.914 6.801 1 98.94 144 PRO B C 1
ATOM 4650 O O . PRO B 1 144 ? 14.234 2.738 6.836 1 98.94 144 PRO B O 1
ATOM 4653 N N . ASN B 1 145 ? 14.008 4.625 5.695 1 98.94 145 ASN B N 1
ATOM 4654 C CA . ASN B 1 145 ? 14.555 4.039 4.473 1 98.94 145 ASN B CA 1
ATOM 4655 C C . ASN B 1 145 ? 16.062 3.818 4.578 1 98.94 145 ASN B C 1
ATOM 4657 O O . ASN B 1 145 ? 16.578 2.82 4.074 1 98.94 145 ASN B O 1
ATOM 4661 N N . LEU B 1 146 ? 16.75 4.801 5.25 1 98.94 146 LEU B N 1
ATOM 4662 C CA . LEU B 1 146 ? 18.172 4.598 5.5 1 98.94 146 LEU B CA 1
ATOM 4663 C C . LEU B 1 146 ? 18.406 3.352 6.348 1 98.94 146 LEU B C 1
ATOM 4665 O O . LEU B 1 146 ? 19.25 2.521 6.02 1 98.94 146 LEU B O 1
ATOM 4669 N N . ALA B 1 147 ? 17.609 3.211 7.414 1 98.88 147 ALA B N 1
ATOM 4670 C CA . ALA B 1 147 ? 17.734 2.037 8.273 1 98.88 147 ALA B CA 1
ATOM 4671 C C . ALA B 1 147 ? 17.438 0.756 7.5 1 98.88 147 ALA B C 1
ATOM 4673 O O . ALA B 1 147 ? 18.109 -0.256 7.676 1 98.88 147 ALA B O 1
ATOM 4674 N N . ALA B 1 148 ? 16.453 0.75 6.609 1 98.75 148 ALA B N 1
ATOM 4675 C CA . ALA B 1 148 ? 16.031 -0.427 5.855 1 98.75 148 ALA B CA 1
ATOM 4676 C C . ALA B 1 148 ? 17.047 -0.755 4.75 1 98.75 148 ALA B C 1
ATOM 4678 O O . ALA B 1 148 ? 17.078 -1.885 4.258 1 98.75 148 ALA B O 1
ATOM 4679 N N . GLY B 1 149 ? 17.781 0.276 4.285 1 98.81 149 GLY B N 1
ATOM 4680 C CA . GLY B 1 149 ? 18.812 0.055 3.277 1 98.81 149 GLY B CA 1
ATOM 4681 C C . GLY B 1 149 ? 18.422 0.569 1.904 1 98.81 149 GLY B C 1
ATOM 4682 O O . GLY B 1 149 ? 19.094 0.277 0.913 1 98.81 149 GLY B O 1
ATOM 4683 N N . ASN B 1 150 ? 17.328 1.346 1.81 1 98.94 150 ASN B N 1
ATOM 4684 C CA . ASN B 1 150 ? 16.875 1.9 0.536 1 98.94 150 ASN B CA 1
ATOM 4685 C C . ASN B 1 150 ? 17.547 3.238 0.241 1 98.94 150 ASN B C 1
ATOM 4687 O O . ASN B 1 150 ? 17.422 4.188 1.018 1 98.94 150 ASN B O 1
ATOM 4691 N N . PRO B 1 151 ? 18.25 3.428 -0.891 1 98.94 151 PRO B N 1
ATOM 4692 C CA . PRO B 1 151 ? 18.594 4.781 -1.322 1 98.94 151 PRO B CA 1
ATOM 4693 C C . PRO B 1 151 ? 17.375 5.625 -1.671 1 98.94 151 PRO B C 1
ATOM 4695 O O . PRO B 1 151 ? 16.375 5.094 -2.16 1 98.94 151 PRO B O 1
ATOM 4698 N N . VAL B 1 152 ? 17.5 6.941 -1.432 1 98.94 152 VAL B N 1
ATOM 4699 C CA . VAL B 1 152 ? 16.359 7.809 -1.695 1 98.94 152 VAL B CA 1
ATOM 4700 C C . VAL B 1 152 ? 16.781 8.984 -2.572 1 98.94 152 VAL B C 1
ATOM 4702 O O . VAL B 1 152 ? 17.797 9.641 -2.293 1 98.94 152 VAL B O 1
ATOM 4705 N N . ILE B 1 153 ? 16.125 9.203 -3.648 1 98.94 153 ILE B N 1
ATOM 4706 C CA . ILE B 1 153 ? 16.172 10.43 -4.426 1 98.94 153 ILE B CA 1
ATOM 4707 C C . ILE B 1 153 ? 14.984 11.32 -4.066 1 98.94 153 ILE B C 1
ATOM 4709 O O . ILE B 1 153 ? 13.836 10.883 -4.117 1 98.94 153 ILE B O 1
ATOM 4713 N N . ALA B 1 154 ? 15.281 12.57 -3.729 1 98.88 154 ALA B N 1
ATOM 4714 C CA . ALA B 1 154 ? 14.234 13.438 -3.199 1 98.88 154 ALA B CA 1
ATOM 4715 C C . ALA B 1 154 ? 14.055 14.68 -4.066 1 98.88 154 ALA B C 1
ATOM 4717 O O . ALA B 1 154 ? 15.039 15.258 -4.539 1 98.88 154 ALA B O 1
ATOM 4718 N N . LYS B 1 155 ? 12.906 15.008 -4.391 1 98.81 155 LYS B N 1
ATOM 4719 C CA . LYS B 1 155 ? 12.508 16.328 -4.871 1 98.81 155 LYS B CA 1
ATOM 4720 C C . LYS B 1 155 ? 11.766 17.109 -3.785 1 98.81 155 LYS B C 1
ATOM 4722 O O . LYS B 1 155 ? 10.625 16.781 -3.445 1 98.81 155 LYS B O 1
ATOM 4727 N N . HIS B 1 156 ? 12.375 18.094 -3.227 1 98.56 156 HIS B N 1
ATOM 4728 C CA . HIS B 1 156 ? 11.758 18.938 -2.219 1 98.56 156 HIS B CA 1
ATOM 4729 C C . HIS B 1 156 ? 11.016 20.109 -2.865 1 98.56 156 HIS B C 1
ATOM 4731 O O . HIS B 1 156 ? 11.141 20.344 -4.07 1 98.56 156 HIS B O 1
ATOM 4737 N N . ALA B 1 157 ? 10.164 20.75 -2.154 1 98.25 157 ALA B N 1
ATOM 4738 C CA . ALA B 1 157 ? 9.406 21.891 -2.662 1 98.25 157 ALA B CA 1
ATOM 4739 C C . ALA B 1 157 ? 10.344 22.984 -3.148 1 98.25 157 ALA B C 1
ATOM 4741 O O . ALA B 1 157 ? 11.391 23.234 -2.543 1 98.25 157 ALA B O 1
ATOM 4742 N N . SER B 1 158 ? 9.953 23.703 -4.137 1 98.19 158 SER B N 1
ATOM 4743 C CA . SER B 1 158 ? 10.805 24.656 -4.836 1 98.19 158 SER B CA 1
ATOM 4744 C C . SER B 1 158 ? 11.047 25.891 -3.986 1 98.19 158 SER B C 1
ATOM 4746 O O . SER B 1 158 ? 11.977 26.656 -4.25 1 98.19 158 SER B O 1
ATOM 4748 N N . ILE B 1 159 ? 10.297 26.094 -2.895 1 98.19 159 ILE B N 1
ATOM 4749 C CA . ILE B 1 159 ? 10.406 27.344 -2.145 1 98.19 159 ILE B CA 1
ATOM 4750 C C . ILE B 1 159 ? 11.281 27.125 -0.915 1 98.19 159 ILE B C 1
ATOM 4752 O O . ILE B 1 159 ? 11.469 28.031 -0.107 1 98.19 159 ILE B O 1
ATOM 4756 N N . VAL B 1 160 ? 11.812 25.844 -0.738 1 98.62 160 VAL B N 1
ATOM 4757 C CA . VAL B 1 160 ? 12.68 25.625 0.41 1 98.62 160 VAL B CA 1
ATOM 4758 C C . VAL B 1 160 ? 13.953 24.906 -0.04 1 98.62 160 VAL B C 1
ATOM 4760 O O . VAL B 1 160 ? 14.359 23.906 0.557 1 98.62 160 VAL B O 1
ATOM 4763 N N . PRO B 1 161 ? 14.617 25.391 -1.048 1 98.62 161 PRO B N 1
ATOM 4764 C CA . PRO B 1 161 ? 15.797 24.703 -1.582 1 98.62 161 PRO B CA 1
ATOM 4765 C C . PRO B 1 161 ? 16.984 24.75 -0.625 1 98.62 161 PRO B C 1
ATOM 4767 O O . PRO B 1 161 ? 17.828 23.844 -0.637 1 98.62 161 PRO B O 1
ATOM 4770 N N . HIS B 1 162 ? 17.094 25.797 0.18 1 98.62 162 HIS B N 1
ATOM 4771 C CA . HIS B 1 162 ? 18.203 25.859 1.134 1 98.62 162 HIS B CA 1
ATOM 4772 C C . HIS B 1 162 ? 18.047 24.781 2.209 1 98.62 162 HIS B C 1
ATOM 4774 O O . HIS B 1 162 ? 19.047 24.188 2.635 1 98.62 162 HIS B O 1
ATOM 4780 N N . CYS B 1 163 ? 16.844 24.562 2.676 1 98.81 163 CYS B N 1
ATOM 4781 C CA . CYS B 1 163 ? 16.594 23.484 3.613 1 98.81 163 CYS B CA 1
ATOM 4782 C C . CYS B 1 163 ? 17 22.141 3.008 1 98.81 163 CYS B C 1
ATOM 4784 O O . CYS B 1 163 ? 17.625 21.312 3.68 1 98.81 163 CYS B O 1
ATOM 4786 N N . ALA B 1 164 ? 16.656 21.922 1.755 1 98.75 164 ALA B N 1
ATOM 4787 C CA . ALA B 1 164 ? 16.984 20.688 1.062 1 98.75 164 ALA B CA 1
ATOM 4788 C C . ALA B 1 164 ? 18.5 20.484 0.999 1 98.75 164 ALA B C 1
ATOM 4790 O O . ALA B 1 164 ? 19 19.406 1.293 1 98.75 164 ALA B O 1
ATOM 4791 N N . GLU B 1 165 ? 19.172 21.531 0.636 1 98.38 165 GLU B N 1
ATOM 4792 C CA . GLU B 1 165 ? 20.641 21.484 0.532 1 98.38 165 GLU B CA 1
ATOM 4793 C C . GLU B 1 165 ? 21.281 21.219 1.892 1 98.38 165 GLU B C 1
ATOM 4795 O O . GLU B 1 165 ? 22.188 20.391 2.004 1 98.38 165 GLU B O 1
ATOM 4800 N N . ALA B 1 166 ? 20.797 21.969 2.877 1 98.75 166 ALA B N 1
ATOM 4801 C CA . ALA B 1 166 ? 21.344 21.812 4.227 1 98.75 166 ALA B CA 1
ATOM 4802 C C . ALA B 1 166 ? 21.125 20.406 4.75 1 98.75 166 ALA B C 1
ATOM 4804 O O . ALA B 1 166 ? 22 19.828 5.391 1 98.75 166 ALA B O 1
ATOM 4805 N N . PHE B 1 167 ? 19.969 19.844 4.473 1 98.88 167 PHE B N 1
ATOM 4806 C CA . PHE B 1 167 ? 19.625 18.5 4.914 1 98.88 167 PHE B CA 1
ATOM 4807 C C . PHE B 1 167 ? 20.531 17.469 4.262 1 98.88 167 PHE B C 1
ATOM 4809 O O . PHE B 1 167 ? 21.047 16.562 4.938 1 98.88 167 PHE B O 1
ATOM 4816 N N . GLU B 1 168 ? 20.734 17.562 2.98 1 98.75 168 GLU B N 1
ATOM 4817 C CA . GLU B 1 168 ? 21.609 16.641 2.262 1 98.75 168 GLU B CA 1
ATOM 4818 C C . GLU B 1 168 ? 23.031 16.703 2.805 1 98.75 168 GLU B C 1
ATOM 4820 O O . GLU B 1 168 ? 23.688 15.68 2.955 1 98.75 168 GLU B O 1
ATOM 4825 N N . HIS B 1 169 ? 23.516 17.922 3.088 1 98.5 169 HIS B N 1
ATOM 4826 C CA . HIS B 1 169 ? 24.844 18.109 3.654 1 98.5 169 HIS B CA 1
ATOM 4827 C C . HIS B 1 169 ? 24.969 17.406 5.008 1 98.5 169 HIS B C 1
ATOM 4829 O O . HIS B 1 169 ? 25.984 16.781 5.293 1 98.5 169 HIS B O 1
ATOM 4835 N N . LEU B 1 170 ? 23.906 17.547 5.836 1 98.81 170 LEU B N 1
ATOM 4836 C CA . LEU B 1 170 ? 23.906 16.906 7.148 1 98.81 170 LEU B CA 1
ATOM 4837 C C . LEU B 1 170 ? 24 15.391 7.016 1 98.81 170 LEU B C 1
ATOM 4839 O O . LEU B 1 170 ? 24.734 14.75 7.777 1 98.81 170 LEU B O 1
ATOM 4843 N N . VAL B 1 171 ? 23.266 14.82 6.051 1 98.88 171 VAL B N 1
ATOM 4844 C CA . VAL B 1 171 ? 23.25 13.375 5.844 1 98.88 171 VAL B CA 1
ATOM 4845 C C . VAL B 1 171 ? 24.656 12.906 5.438 1 98.88 171 VAL B C 1
ATOM 4847 O O . VAL B 1 171 ? 25.141 11.898 5.953 1 98.88 171 VAL B O 1
ATOM 4850 N N . ARG B 1 172 ? 25.312 13.625 4.59 1 98.5 172 ARG B N 1
ATOM 4851 C CA . ARG B 1 172 ? 26.672 13.305 4.176 1 98.5 172 ARG B CA 1
ATOM 4852 C C . ARG B 1 172 ? 27.656 13.43 5.34 1 98.5 172 ARG B C 1
ATOM 4854 O O . ARG B 1 172 ? 28.5 12.562 5.543 1 98.5 172 ARG B O 1
ATOM 4861 N N . GLU B 1 173 ? 27.5 14.508 6.062 1 98.69 173 GLU B N 1
ATOM 4862 C CA . GLU B 1 173 ? 28.375 14.742 7.203 1 98.69 173 GLU B CA 1
ATOM 4863 C C . GLU B 1 173 ? 28.203 13.664 8.266 1 98.69 173 GLU B C 1
ATOM 4865 O O . GLU B 1 173 ? 29.156 13.328 8.977 1 98.69 173 GLU B O 1
ATOM 4870 N N . ALA B 1 174 ? 27.016 13.133 8.359 1 98.81 174 ALA B N 1
ATOM 4871 C CA . ALA B 1 174 ? 26.734 12.07 9.32 1 98.81 174 ALA B CA 1
ATOM 4872 C C . ALA B 1 174 ? 27.391 10.758 8.914 1 98.81 174 ALA B C 1
ATOM 4874 O O . ALA B 1 174 ? 27.422 9.805 9.688 1 98.81 174 ALA B O 1
ATOM 4875 N N . GLY B 1 175 ? 27.906 10.695 7.68 1 98.62 175 GLY B N 1
ATOM 4876 C CA . GLY B 1 175 ? 28.656 9.523 7.25 1 98.62 175 GLY B CA 1
ATOM 4877 C C . GLY B 1 175 ? 27.875 8.625 6.312 1 98.62 175 GLY B C 1
ATOM 4878 O O . GLY B 1 175 ? 28.297 7.508 6.016 1 98.62 175 GLY B O 1
ATOM 4879 N N . ALA B 1 176 ? 26.734 9.062 5.863 1 98.69 176 ALA B N 1
ATOM 4880 C CA . ALA B 1 176 ? 26.016 8.266 4.879 1 98.69 176 ALA B CA 1
ATOM 4881 C C . ALA B 1 176 ? 26.797 8.148 3.576 1 98.69 176 ALA B C 1
ATOM 4883 O O . ALA B 1 176 ? 27.391 9.125 3.115 1 98.69 176 ALA B O 1
ATOM 4884 N N . PRO B 1 177 ? 26.844 6.973 2.963 1 98.62 177 PRO B N 1
ATOM 4885 C CA . PRO B 1 177 ? 27.531 6.836 1.678 1 98.62 177 PRO B CA 1
ATOM 4886 C C . PRO B 1 177 ? 26.828 7.594 0.552 1 98.62 177 PRO B C 1
ATOM 4888 O O . PRO B 1 177 ? 25.656 7.953 0.68 1 98.62 177 PRO B O 1
ATOM 4891 N N . ASP B 1 178 ? 27.594 7.809 -0.533 1 98.25 178 ASP B N 1
ATOM 4892 C CA . ASP B 1 178 ? 27.016 8.414 -1.724 1 98.25 178 ASP B CA 1
ATOM 4893 C C . ASP B 1 178 ? 25.812 7.617 -2.213 1 98.25 178 ASP B C 1
ATOM 4895 O O . ASP B 1 178 ? 25.828 6.383 -2.225 1 98.25 178 ASP B O 1
ATOM 4899 N N . GLY B 1 179 ? 24.734 8.336 -2.48 1 98.62 179 GLY B N 1
ATOM 4900 C CA . GLY B 1 179 ? 23.547 7.691 -3.016 1 98.62 179 GLY B CA 1
ATOM 4901 C C . GLY B 1 179 ? 22.484 7.434 -1.963 1 98.62 179 GLY B C 1
ATOM 4902 O O . GLY B 1 179 ? 21.328 7.164 -2.293 1 98.62 179 GLY B O 1
ATOM 4903 N N . ALA B 1 180 ? 22.859 7.484 -0.667 1 98.81 180 ALA B N 1
ATOM 4904 C CA . ALA B 1 180 ? 21.906 7.199 0.391 1 98.81 180 ALA B CA 1
ATOM 4905 C C . ALA B 1 180 ? 20.75 8.211 0.38 1 98.81 180 ALA B C 1
ATOM 4907 O O . ALA B 1 180 ? 19.594 7.852 0.582 1 98.81 180 ALA B O 1
ATOM 4908 N N . TRP B 1 181 ? 21.109 9.438 0.172 1 98.88 181 TRP B N 1
ATOM 4909 C CA . TRP B 1 181 ? 20.156 10.547 0.055 1 98.88 181 TRP B CA 1
ATOM 4910 C C . TRP B 1 181 ? 20.641 11.562 -0.971 1 98.88 181 TRP B C 1
ATOM 4912 O O . TRP B 1 181 ? 21.719 12.125 -0.834 1 98.88 181 TRP B O 1
ATOM 4922 N N . THR B 1 182 ? 19.844 11.781 -1.982 1 98.88 182 THR B N 1
ATOM 4923 C CA . THR B 1 182 ? 20.172 12.773 -3.002 1 98.88 182 THR B CA 1
ATOM 4924 C C . THR B 1 182 ? 18.984 13.688 -3.273 1 98.88 182 THR B C 1
ATOM 4926 O O . THR B 1 182 ? 17.938 13.227 -3.705 1 98.88 182 THR B O 1
ATOM 4929 N N . ASN B 1 183 ? 19.141 14.953 -2.992 1 98.69 183 ASN B N 1
ATOM 4930 C CA . ASN B 1 183 ? 18.125 15.93 -3.365 1 98.69 183 ASN B CA 1
ATOM 4931 C C . ASN B 1 183 ? 18.359 16.453 -4.781 1 98.69 183 ASN B C 1
ATOM 4933 O O . ASN B 1 183 ? 19.469 16.828 -5.137 1 98.69 183 ASN B O 1
ATOM 4937 N N . LEU B 1 184 ? 17.312 16.5 -5.582 1 98.81 184 LEU B N 1
ATOM 4938 C CA . LEU B 1 184 ? 17.391 17.047 -6.934 1 98.81 184 LEU B CA 1
ATOM 4939 C C . LEU B 1 184 ? 16.375 18.172 -7.117 1 98.81 184 LEU B C 1
ATOM 4941 O O . LEU B 1 184 ? 15.227 18.062 -6.688 1 98.81 184 LEU B O 1
ATOM 4945 N N . PHE B 1 185 ? 16.828 19.328 -7.691 1 98.75 185 PHE B N 1
ATOM 4946 C CA . PHE B 1 185 ? 15.961 20.422 -8.117 1 98.75 185 PHE B CA 1
ATOM 4947 C C . PHE B 1 185 ? 15.422 20.172 -9.523 1 98.75 185 PHE B C 1
ATOM 4949 O O . PHE B 1 185 ? 15.984 20.672 -10.5 1 98.75 185 PHE B O 1
ATOM 4956 N N . ILE B 1 186 ? 14.32 19.453 -9.594 1 98.62 186 ILE B N 1
ATOM 4957 C CA . ILE B 1 186 ? 13.898 18.906 -10.883 1 98.62 186 ILE B CA 1
ATOM 4958 C C . ILE B 1 186 ? 12.414 19.188 -11.102 1 98.62 186 ILE B C 1
ATOM 4960 O O . ILE B 1 186 ? 11.703 19.578 -10.172 1 98.62 186 ILE B O 1
ATOM 4964 N N . SER B 1 187 ? 11.945 19.016 -12.344 1 97.75 187 SER B N 1
ATOM 4965 C CA . SER B 1 187 ? 10.555 19.219 -12.75 1 97.75 187 SER B CA 1
ATOM 4966 C C . SER B 1 187 ? 9.711 17.969 -12.477 1 97.75 187 SER B C 1
ATOM 4968 O O . SER B 1 187 ? 10.25 16.906 -12.156 1 97.75 187 SER B O 1
ATOM 4970 N N . SER B 1 188 ? 8.398 18.141 -12.594 1 97.31 188 SER B N 1
ATOM 4971 C CA . SER B 1 188 ? 7.484 17.016 -12.445 1 97.31 188 SER B CA 1
ATOM 4972 C C . SER B 1 188 ? 7.727 15.969 -13.523 1 97.31 188 SER B C 1
ATOM 4974 O O . SER B 1 188 ? 7.551 14.773 -13.273 1 97.31 188 SER B O 1
ATOM 4976 N N . ASP B 1 189 ? 8.094 16.391 -14.711 1 97.75 189 ASP B N 1
ATOM 4977 C CA . ASP B 1 189 ? 8.383 15.453 -15.789 1 97.75 189 ASP B CA 1
ATOM 4978 C C . ASP B 1 189 ? 9.594 14.586 -15.445 1 97.75 189 ASP B C 1
ATOM 4980 O O . ASP B 1 189 ? 9.594 13.383 -15.727 1 97.75 189 ASP B O 1
ATOM 4984 N N . GLN B 1 190 ? 10.617 15.203 -14.906 1 98.62 190 GLN B N 1
ATOM 4985 C CA . GLN B 1 190 ? 11.797 14.445 -14.508 1 98.62 190 GLN B CA 1
ATOM 4986 C C . GLN B 1 190 ? 11.469 13.469 -13.383 1 98.62 190 GLN B C 1
ATOM 4988 O O . GLN B 1 190 ? 12.016 12.367 -13.328 1 98.62 190 GLN B O 1
ATOM 4993 N N . VAL B 1 191 ? 10.594 13.875 -12.453 1 98.75 191 VAL B N 1
ATOM 4994 C CA . VAL B 1 191 ? 10.133 12.961 -11.414 1 98.75 191 VAL B CA 1
ATOM 4995 C C . VAL B 1 191 ? 9.461 11.75 -12.047 1 98.75 191 VAL B C 1
ATOM 4997 O O . VAL B 1 191 ? 9.734 10.609 -11.656 1 98.75 191 VAL B O 1
ATOM 5000 N N . ALA B 1 192 ? 8.586 11.992 -13.016 1 98.62 192 ALA B N 1
ATOM 5001 C CA . ALA B 1 192 ? 7.895 10.914 -13.719 1 98.62 192 ALA B CA 1
ATOM 5002 C C . ALA B 1 192 ? 8.891 9.961 -14.375 1 98.62 192 ALA B C 1
ATOM 5004 O O . ALA B 1 192 ? 8.719 8.742 -14.32 1 98.62 192 ALA B O 1
ATOM 5005 N N . ASN B 1 193 ? 9.914 10.516 -14.992 1 98.69 193 ASN B N 1
ATOM 5006 C CA . ASN B 1 193 ? 10.945 9.703 -15.641 1 98.69 193 ASN B CA 1
ATOM 5007 C C . ASN B 1 193 ? 11.719 8.867 -14.625 1 98.69 193 ASN B C 1
ATOM 5009 O O . ASN B 1 193 ? 12.07 7.719 -14.898 1 98.69 193 ASN B O 1
ATOM 5013 N N . ILE B 1 194 ? 12.039 9.461 -13.484 1 98.88 194 ILE B N 1
ATOM 5014 C CA . ILE B 1 194 ? 12.727 8.734 -12.422 1 98.88 194 ILE B CA 1
ATOM 5015 C C . ILE B 1 194 ? 11.867 7.566 -11.953 1 98.88 194 ILE B C 1
ATOM 5017 O O . ILE B 1 194 ? 12.352 6.441 -11.828 1 98.88 194 ILE B O 1
ATOM 5021 N N . ILE B 1 195 ? 10.578 7.801 -11.727 1 98.88 195 ILE B N 1
ATOM 5022 C CA . ILE B 1 195 ? 9.664 6.77 -11.25 1 98.88 195 ILE B CA 1
ATOM 5023 C C . ILE B 1 195 ? 9.57 5.648 -12.281 1 98.88 195 ILE B C 1
ATOM 5025 O O . ILE B 1 195 ? 9.508 4.469 -11.922 1 98.88 195 ILE B O 1
ATOM 5029 N N . ALA B 1 196 ? 9.617 5.98 -13.531 1 98.5 196 ALA B N 1
ATOM 5030 C CA . ALA B 1 196 ? 9.492 5 -14.602 1 98.5 196 ALA B CA 1
ATOM 5031 C C . ALA B 1 196 ? 10.742 4.121 -14.688 1 98.5 196 ALA B C 1
ATOM 5033 O O . ALA B 1 196 ? 10.703 3.027 -15.25 1 98.5 196 ALA B O 1
ATOM 5034 N N . ASP B 1 197 ? 11.898 4.594 -14.195 1 98.62 197 ASP B N 1
ATOM 5035 C CA . ASP B 1 197 ? 13.18 3.898 -14.289 1 98.62 197 ASP B CA 1
ATOM 5036 C C . ASP B 1 197 ? 13.148 2.582 -13.523 1 98.62 197 ASP B C 1
ATOM 5038 O O . ASP B 1 197 ? 12.695 2.537 -12.375 1 98.62 197 ASP B O 1
ATOM 5042 N N . PRO B 1 198 ? 13.625 1.424 -14.094 1 96.81 198 PRO B N 1
ATOM 5043 C CA . PRO B 1 198 ? 13.555 0.113 -13.445 1 96.81 198 PRO B CA 1
ATOM 5044 C C . PRO B 1 198 ? 14.375 0.042 -12.156 1 96.81 198 PRO B C 1
ATOM 5046 O O . PRO B 1 198 ? 14.164 -0.846 -11.328 1 96.81 198 PRO B O 1
ATOM 5049 N N . ARG B 1 199 ? 15.398 0.906 -11.984 1 97.94 199 ARG B N 1
ATOM 5050 C CA . ARG B 1 199 ? 16.203 0.947 -10.766 1 97.94 199 ARG B CA 1
ATOM 5051 C C . ARG B 1 199 ? 15.391 1.471 -9.586 1 97.94 199 ARG B C 1
ATOM 5053 O O . ARG B 1 199 ? 15.734 1.221 -8.43 1 97.94 199 ARG B O 1
ATOM 5060 N N . VAL B 1 200 ? 14.273 2.242 -9.812 1 98.81 200 VAL B N 1
ATOM 5061 C CA . VAL B 1 200 ? 13.383 2.795 -8.797 1 98.81 200 VAL B CA 1
ATOM 5062 C C . VAL B 1 200 ? 12.25 1.81 -8.508 1 98.81 200 VAL B C 1
ATOM 5064 O O . VAL B 1 200 ? 11.609 1.302 -9.43 1 98.81 200 VAL B O 1
ATOM 5067 N N . GLN B 1 201 ? 11.977 1.575 -7.168 1 98.44 201 GLN B N 1
ATOM 5068 C CA . GLN B 1 201 ? 11.055 0.5 -6.828 1 98.44 201 GLN B CA 1
ATOM 5069 C C . GLN B 1 201 ? 9.906 1.015 -5.961 1 98.44 201 GLN B C 1
ATOM 5071 O O . GLN B 1 201 ? 9 0.257 -5.609 1 98.44 201 GLN B O 1
ATOM 5076 N N . GLY B 1 202 ? 9.875 2.262 -5.609 1 98.56 202 GLY B N 1
ATOM 5077 C CA . GLY B 1 202 ? 8.812 2.848 -4.809 1 98.56 202 GLY B CA 1
ATOM 5078 C C . GLY B 1 202 ? 8.781 4.363 -4.879 1 98.56 202 GLY B C 1
ATOM 5079 O O . GLY B 1 202 ? 9.742 4.988 -5.332 1 98.56 202 GLY B O 1
ATOM 5080 N N . ALA B 1 203 ? 7.699 4.941 -4.465 1 98.88 203 ALA B N 1
ATOM 5081 C CA . ALA B 1 203 ? 7.531 6.391 -4.426 1 98.88 203 ALA B CA 1
ATOM 5082 C C . ALA B 1 203 ? 6.801 6.824 -3.156 1 98.88 203 ALA B C 1
ATOM 5084 O O . ALA B 1 203 ? 5.82 6.191 -2.752 1 98.88 203 ALA B O 1
ATOM 5085 N N . ALA B 1 204 ? 7.285 7.805 -2.506 1 98.88 204 ALA B N 1
ATOM 5086 C CA . ALA B 1 204 ? 6.637 8.43 -1.356 1 98.88 204 ALA B CA 1
ATOM 5087 C C . ALA B 1 204 ? 6.301 9.891 -1.646 1 98.88 204 ALA B C 1
ATOM 5089 O O . ALA B 1 204 ? 7.156 10.656 -2.107 1 98.88 204 ALA B O 1
ATOM 5090 N N . LEU B 1 205 ? 5.062 10.273 -1.431 1 98.88 205 LEU B N 1
ATOM 5091 C CA . LEU B 1 205 ? 4.676 11.664 -1.675 1 98.88 205 LEU B CA 1
ATOM 5092 C C . LEU B 1 205 ? 3.904 12.227 -0.488 1 98.88 205 LEU B C 1
ATOM 5094 O O . LEU B 1 205 ? 2.963 11.602 0.002 1 98.88 205 LEU B O 1
ATOM 5098 N N . THR B 1 206 ? 4.336 13.234 0.033 1 98.81 206 THR B N 1
ATOM 5099 C CA . THR B 1 206 ? 3.559 14.109 0.906 1 98.81 206 THR B CA 1
ATOM 5100 C C . THR B 1 206 ? 3.246 15.43 0.212 1 98.81 206 THR B C 1
ATOM 5102 O O . THR B 1 206 ? 4.145 16.094 -0.313 1 98.81 206 THR B O 1
ATOM 5105 N N . GLY B 1 207 ? 2.014 15.789 0.086 1 98 207 GLY B N 1
ATOM 5106 C CA . GLY B 1 207 ? 1.662 17.016 -0.609 1 98 207 GLY B CA 1
ATOM 5107 C C . GLY B 1 207 ? 0.178 17.141 -0.901 1 98 207 GLY B C 1
ATOM 5108 O O . GLY B 1 207 ? -0.654 16.719 -0.096 1 98 207 GLY B O 1
ATOM 5109 N N . SER B 1 208 ? -0.147 17.797 -2.012 1 96.88 208 SER B N 1
ATOM 5110 C CA . SER B 1 208 ? -1.537 18.031 -2.385 1 96.88 208 SER B CA 1
ATOM 5111 C C . SER B 1 208 ? -2.164 16.797 -3.008 1 96.88 208 SER B C 1
ATOM 5113 O O . SER B 1 208 ? -1.452 15.891 -3.457 1 96.88 208 SER B O 1
ATOM 5115 N N . GLU B 1 209 ? -3.473 16.797 -3.029 1 96.62 209 GLU B N 1
ATOM 5116 C CA . GLU B 1 209 ? -4.219 15.727 -3.68 1 96.62 209 GLU B CA 1
ATOM 5117 C C . GLU B 1 209 ? -3.807 15.578 -5.141 1 96.62 209 GLU B C 1
ATOM 5119 O O . GLU B 1 209 ? -3.615 14.461 -5.625 1 96.62 209 GLU B O 1
ATOM 5124 N N . LYS B 1 210 ? -3.695 16.703 -5.789 1 97.06 210 LYS B N 1
ATOM 5125 C CA . LYS B 1 210 ? -3.354 16.672 -7.207 1 97.06 210 LYS B CA 1
ATOM 5126 C C . LYS B 1 210 ? -1.98 16.047 -7.434 1 97.06 210 LYS B C 1
ATOM 5128 O O . LYS B 1 210 ? -1.824 15.164 -8.281 1 97.06 210 LYS B O 1
ATOM 5133 N N . ALA B 1 211 ? -1.019 16.516 -6.664 1 97.5 211 ALA B N 1
ATOM 5134 C CA . ALA B 1 211 ? 0.33 15.969 -6.781 1 97.5 211 ALA B CA 1
ATOM 5135 C C . ALA B 1 211 ? 0.351 14.484 -6.426 1 97.5 211 ALA B C 1
ATOM 5137 O O . ALA B 1 211 ? 0.995 13.688 -7.109 1 97.5 211 ALA B O 1
ATOM 5138 N N . GLY B 1 212 ? -0.356 14.117 -5.344 1 98.5 212 GLY B N 1
ATOM 5139 C CA . GLY B 1 212 ? -0.436 12.727 -4.938 1 98.5 212 GLY B CA 1
ATOM 5140 C C . GLY B 1 212 ? -1.019 11.82 -6.012 1 98.5 212 GLY B C 1
ATOM 5141 O O . GLY B 1 212 ? -0.478 10.75 -6.289 1 98.5 212 GLY B O 1
ATOM 5142 N N . SER B 1 213 ? -2.09 12.289 -6.602 1 98.44 213 SER B N 1
ATOM 5143 C CA . SER B 1 213 ? -2.76 11.539 -7.66 1 98.44 213 SER B CA 1
ATOM 5144 C C . SER B 1 213 ? -1.823 11.289 -8.836 1 98.44 213 SER B C 1
ATOM 5146 O O . SER B 1 213 ? -1.73 10.172 -9.336 1 98.44 213 SER B O 1
ATOM 5148 N N . VAL B 1 214 ? -1.095 12.281 -9.219 1 98.38 214 VAL B N 1
ATOM 5149 C CA . VAL B 1 214 ? -0.225 12.203 -10.391 1 98.38 214 VAL B CA 1
ATOM 5150 C C . VAL B 1 214 ? 0.939 11.258 -10.109 1 98.38 214 VAL B C 1
ATOM 5152 O O . VAL B 1 214 ? 1.205 10.344 -10.891 1 98.38 214 VAL B O 1
ATOM 5155 N N . VAL B 1 215 ? 1.612 11.461 -9 1 98.69 215 VAL B N 1
ATOM 5156 C CA . VAL B 1 215 ? 2.803 10.688 -8.664 1 98.69 215 VAL B CA 1
ATOM 5157 C C . VAL B 1 215 ? 2.422 9.227 -8.438 1 98.69 215 VAL B C 1
ATOM 5159 O O . VAL B 1 215 ? 3.098 8.32 -8.938 1 98.69 215 VAL B O 1
ATOM 5162 N N . ALA B 1 216 ? 1.349 9.008 -7.715 1 98.75 216 ALA B N 1
ATOM 5163 C CA . ALA B 1 216 ? 0.925 7.641 -7.43 1 98.75 216 ALA B CA 1
ATOM 5164 C C . ALA B 1 216 ? 0.491 6.922 -8.703 1 98.75 216 ALA B C 1
ATOM 5166 O O . ALA B 1 216 ? 0.745 5.727 -8.867 1 98.75 216 ALA B O 1
ATOM 5167 N N . ALA B 1 217 ? -0.23 7.629 -9.562 1 98.69 217 ALA B N 1
ATOM 5168 C CA . ALA B 1 217 ? -0.646 7.02 -10.828 1 98.69 217 ALA B CA 1
ATOM 5169 C C . ALA B 1 217 ? 0.563 6.633 -11.672 1 98.69 217 ALA B C 1
ATOM 5171 O O . ALA B 1 217 ? 0.56 5.594 -12.336 1 98.69 217 ALA B O 1
ATOM 5172 N N . GLN B 1 218 ? 1.587 7.496 -11.68 1 98.5 218 GLN B N 1
ATOM 5173 C CA . GLN B 1 218 ? 2.822 7.184 -12.391 1 98.5 218 GLN B CA 1
ATOM 5174 C C . GLN B 1 218 ? 3.498 5.949 -11.805 1 98.5 218 GLN B C 1
ATOM 5176 O O . GLN B 1 218 ? 3.947 5.07 -12.539 1 98.5 218 GLN B O 1
ATOM 5181 N N . ALA B 1 219 ? 3.594 5.93 -10.477 1 98.81 219 ALA B N 1
ATOM 5182 C CA . ALA B 1 219 ? 4.184 4.77 -9.805 1 98.81 219 ALA B CA 1
ATOM 5183 C C . ALA B 1 219 ? 3.424 3.494 -10.148 1 98.81 219 ALA B C 1
ATOM 5185 O O . ALA B 1 219 ? 4.031 2.479 -10.5 1 98.81 219 ALA B O 1
ATOM 5186 N N . ALA B 1 220 ? 2.113 3.543 -10.102 1 98.62 220 ALA B N 1
ATOM 5187 C CA . ALA B 1 220 ? 1.256 2.383 -10.336 1 98.62 220 ALA B CA 1
ATOM 5188 C C . ALA B 1 220 ? 1.37 1.896 -11.773 1 98.62 220 ALA B C 1
ATOM 5190 O O . ALA B 1 220 ? 1.353 0.69 -12.031 1 98.62 220 ALA B O 1
ATOM 5191 N N . LYS B 1 221 ? 1.471 2.805 -12.688 1 98.19 221 LYS B N 1
ATOM 5192 C CA . LYS B 1 221 ? 1.645 2.463 -14.094 1 98.19 221 LYS B CA 1
ATOM 5193 C C . LYS B 1 221 ? 2.857 1.559 -14.297 1 98.19 221 LYS B C 1
ATOM 5195 O O . LYS B 1 221 ? 2.855 0.693 -15.172 1 98.19 221 LYS B O 1
ATOM 5200 N N . HIS B 1 222 ? 3.824 1.759 -13.492 1 98.38 222 HIS B N 1
ATOM 5201 C CA . HIS B 1 222 ? 5.055 0.984 -13.594 1 98.38 222 HIS B CA 1
ATOM 5202 C C . HIS B 1 222 ? 5.152 -0.046 -12.477 1 98.38 222 HIS B C 1
ATOM 5204 O O . HIS B 1 222 ? 6.246 -0.519 -12.156 1 98.38 222 HIS B O 1
ATOM 5210 N N . ILE B 1 223 ? 4.059 -0.365 -11.828 1 98.31 223 ILE B N 1
ATOM 5211 C CA . ILE B 1 223 ? 3.91 -1.417 -10.828 1 98.31 223 ILE B CA 1
ATOM 5212 C C . ILE B 1 223 ? 4.836 -1.142 -9.648 1 98.31 223 ILE B C 1
ATOM 5214 O O . ILE B 1 223 ? 5.527 -2.045 -9.164 1 98.31 223 ILE B O 1
ATOM 5218 N N . LYS B 1 224 ? 4.836 0.095 -9.211 1 98.25 224 LYS B N 1
ATOM 5219 C CA . LYS B 1 224 ? 5.613 0.472 -8.031 1 98.25 224 LYS B CA 1
ATOM 5220 C C . LYS B 1 224 ? 4.703 0.885 -6.883 1 98.25 224 LYS B C 1
ATOM 5222 O O . LYS B 1 224 ? 3.732 1.616 -7.082 1 98.25 224 LYS B O 1
ATOM 5227 N N . LYS B 1 225 ? 4.996 0.384 -5.711 1 97.69 225 LYS B N 1
ATOM 5228 C CA . LYS B 1 225 ? 4.258 0.79 -4.52 1 97.69 225 LYS B CA 1
ATOM 5229 C C . LYS B 1 225 ? 4.461 2.273 -4.227 1 97.69 225 LYS B C 1
ATOM 5231 O O . LYS B 1 225 ? 5.543 2.814 -4.453 1 97.69 225 LYS B O 1
ATOM 5236 N N . SER B 1 226 ? 3.418 2.939 -3.76 1 98.69 226 SER B N 1
ATOM 5237 C CA . SER B 1 226 ? 3.535 4.324 -3.312 1 98.69 226 SER B CA 1
ATOM 5238 C C . SER B 1 226 ? 2.883 4.523 -1.949 1 98.69 226 SER B C 1
ATOM 5240 O O . SER B 1 226 ? 2.066 3.705 -1.521 1 98.69 226 SER B O 1
ATOM 5242 N N . THR B 1 227 ? 3.334 5.477 -1.2 1 98.75 227 THR B N 1
ATOM 5243 C CA . THR B 1 227 ? 2.656 6.008 -0.023 1 98.75 227 THR B CA 1
ATOM 5244 C C . THR B 1 227 ? 2.268 7.469 -0.236 1 98.75 227 THR B C 1
ATOM 5246 O O . THR B 1 227 ? 3.018 8.234 -0.845 1 98.75 227 THR B O 1
ATOM 5249 N N . LEU B 1 228 ? 1.098 7.785 0.25 1 98.81 228 LEU B N 1
ATOM 5250 C CA . LEU B 1 228 ? 0.555 9.125 0.08 1 98.81 228 LEU B CA 1
ATOM 5251 C C . LEU B 1 228 ? 0.16 9.727 1.426 1 98.81 228 LEU B C 1
ATOM 5253 O O . LEU B 1 228 ? -0.659 9.156 2.148 1 98.81 228 LEU B O 1
ATOM 5257 N N . GLU B 1 229 ? 0.758 10.758 1.783 1 98.75 229 GLU B N 1
ATOM 5258 C CA . GLU B 1 229 ? 0.307 11.641 2.852 1 98.75 229 GLU B CA 1
ATOM 5259 C C . GLU B 1 229 ? -0.159 12.984 2.297 1 98.75 229 GLU B C 1
ATOM 5261 O O . GLU B 1 229 ? 0.655 13.789 1.839 1 98.75 229 GLU B O 1
ATOM 5266 N N . LEU B 1 230 ? -1.444 13.195 2.344 1 98.44 230 LEU B N 1
ATOM 5267 C CA . LEU B 1 230 ? -2.004 14.344 1.637 1 98.44 230 LEU B CA 1
ATOM 5268 C C . LEU B 1 230 ? -2.752 15.258 2.598 1 98.44 230 LEU B C 1
ATOM 5270 O O . LEU B 1 230 ? -2.383 15.375 3.77 1 98.44 230 LEU B O 1
ATOM 5274 N N . GLY B 1 231 ? -3.635 16.047 2.074 1 96.19 231 GLY B N 1
ATOM 5275 C CA . GLY B 1 231 ? -4.277 17.078 2.883 1 96.19 231 GLY B CA 1
ATOM 5276 C C . GLY B 1 231 ? -5.305 16.516 3.85 1 96.19 231 GLY B C 1
ATOM 5277 O O . GLY B 1 231 ? -5.535 15.305 3.887 1 96.19 231 GLY B O 1
ATOM 5278 N N . GLY B 1 232 ? -5.793 17.344 4.676 1 96.44 232 GLY B N 1
ATOM 5279 C CA . GLY B 1 232 ? -6.82 17.016 5.652 1 96.44 232 GLY B CA 1
ATOM 5280 C C . GLY B 1 232 ? -7.824 18.141 5.863 1 96.44 232 GLY B C 1
ATOM 5281 O O . GLY B 1 232 ? -7.586 19.281 5.465 1 96.44 232 GLY B O 1
ATOM 5282 N N . ASN B 1 233 ? -8.953 17.797 6.273 1 97.75 233 ASN B N 1
ATOM 5283 C CA . ASN B 1 233 ? -10 18.672 6.805 1 97.75 233 ASN B CA 1
ATOM 5284 C C . ASN B 1 233 ? -10.406 18.25 8.219 1 97.75 233 ASN B C 1
ATOM 5286 O O . ASN B 1 233 ? -11.57 17.953 8.469 1 97.75 233 ASN B O 1
ATOM 5290 N N . ASP B 1 234 ? -9.391 18.344 9.094 1 98.5 234 ASP B N 1
ATOM 5291 C CA . ASP B 1 234 ? -9.383 17.688 10.398 1 98.5 234 ASP B CA 1
ATOM 5292 C C . ASP B 1 234 ? -10.391 18.328 11.344 1 98.5 234 ASP B C 1
ATOM 5294 O O . ASP B 1 234 ? -10.523 19.547 11.375 1 98.5 234 ASP B O 1
ATOM 5298 N N . VAL B 1 235 ? -11.023 17.516 12.172 1 98.81 235 VAL B N 1
ATOM 5299 C CA . VAL B 1 235 ? -12.055 18 13.094 1 98.81 235 VAL B CA 1
ATOM 5300 C C . VAL B 1 235 ? -11.438 18.25 14.469 1 98.81 235 VAL B C 1
ATOM 5302 O O . VAL B 1 235 ? -10.461 17.609 14.844 1 98.81 235 VAL B O 1
ATOM 5305 N N . PHE B 1 236 ? -11.898 19.188 15.117 1 98.94 236 PHE B N 1
ATOM 5306 C CA . PHE B 1 236 ? -11.703 19.531 16.531 1 98.94 236 PHE B CA 1
ATOM 5307 C C . PHE B 1 236 ? -13.047 19.578 17.25 1 98.94 236 PHE B C 1
ATOM 5309 O O . PHE B 1 236 ? -13.711 20.625 17.25 1 98.94 236 PHE B O 1
ATOM 5316 N N . VAL B 1 237 ? -13.398 18.453 17.859 1 98.94 237 VAL B N 1
ATOM 5317 C CA . VAL B 1 237 ? -14.719 18.312 18.453 1 98.94 237 VAL B CA 1
ATOM 5318 C C . VAL B 1 237 ? -14.664 18.703 19.922 1 98.94 237 VAL B C 1
ATOM 5320 O O . VAL B 1 237 ? -13.82 18.219 20.672 1 98.94 237 VAL B O 1
ATOM 5323 N N . VAL B 1 238 ? -15.539 19.594 20.344 1 98.94 238 VAL B N 1
ATOM 5324 C CA . VAL B 1 238 ? -15.656 19.984 21.75 1 98.94 238 VAL B CA 1
ATOM 5325 C C . VAL B 1 238 ? -17.047 19.641 22.266 1 98.94 238 VAL B C 1
ATOM 5327 O O . VAL B 1 238 ? -18.031 20.266 21.875 1 98.94 238 VAL B O 1
ATOM 5330 N N . LEU B 1 239 ? -17.094 18.688 23.156 1 98.75 239 LEU B N 1
ATOM 5331 C CA . LEU B 1 239 ? -18.359 18.203 23.688 1 98.75 239 LEU B CA 1
ATOM 5332 C C . LEU B 1 239 ? -18.812 19.047 24.875 1 98.75 239 LEU B C 1
ATOM 5334 O O . LEU B 1 239 ? -18.078 19.906 25.344 1 98.75 239 LEU B O 1
ATOM 5338 N N . ASP B 1 240 ? -20.062 18.828 25.406 1 98.62 240 ASP B N 1
ATOM 5339 C CA . ASP B 1 240 ? -20.734 19.703 26.375 1 98.62 240 ASP B CA 1
ATOM 5340 C C . ASP B 1 240 ? -20.047 19.625 27.734 1 98.62 240 ASP B C 1
ATOM 5342 O O . ASP B 1 240 ? -20.141 20.562 28.531 1 98.62 240 ASP B O 1
ATOM 5346 N N . ASP B 1 241 ? -19.281 18.562 27.953 1 98.56 241 ASP B N 1
ATOM 5347 C CA . ASP B 1 241 ? -18.672 18.391 29.266 1 98.56 241 ASP B CA 1
ATOM 5348 C C . ASP B 1 241 ? -17.188 18.734 29.234 1 98.56 241 ASP B C 1
ATOM 5350 O O . ASP B 1 241 ? -16.484 18.578 30.219 1 98.56 241 ASP B O 1
ATOM 5354 N N . ALA B 1 242 ? -16.688 19.219 28.094 1 98.38 242 ALA B N 1
ATOM 5355 C CA . ALA B 1 242 ? -15.266 19.484 27.906 1 98.38 242 ALA B CA 1
ATOM 5356 C C . ALA B 1 242 ? -14.789 20.578 28.859 1 98.38 242 ALA B C 1
ATOM 5358 O O . ALA B 1 242 ? -15.578 21.422 29.297 1 98.38 242 ALA B O 1
ATOM 5359 N N . ASP B 1 243 ? -13.523 20.531 29.234 1 98.38 243 ASP B N 1
ATOM 5360 C CA . ASP B 1 243 ? -12.867 21.688 29.812 1 98.38 243 ASP B CA 1
ATOM 5361 C C . ASP B 1 243 ? -12.75 22.828 28.797 1 98.38 243 ASP B C 1
ATOM 5363 O O . ASP B 1 243 ? -11.852 22.828 27.953 1 98.38 243 ASP B O 1
ATOM 5367 N N . LEU B 1 244 ? -13.602 23.734 28.938 1 98.31 244 LEU B N 1
ATOM 5368 C CA . LEU B 1 244 ? -13.766 24.781 27.922 1 98.31 244 LEU B CA 1
ATOM 5369 C C . LEU B 1 244 ? -12.5 25.609 27.781 1 98.31 244 LEU B C 1
ATOM 5371 O O . LEU B 1 244 ? -12.086 25.938 26.672 1 98.31 244 LEU B O 1
ATOM 5375 N N . GLU B 1 245 ? -11.898 26.016 28.891 1 98.38 245 GLU B N 1
ATOM 5376 C CA . GLU B 1 245 ? -10.68 26.812 28.859 1 98.38 245 GLU B CA 1
ATOM 5377 C C . GLU B 1 245 ? -9.547 26.078 28.141 1 98.38 245 GLU B C 1
ATOM 5379 O O . GLU B 1 245 ? -8.852 26.656 27.312 1 98.38 245 GLU B O 1
ATOM 5384 N N . LYS B 1 246 ? -9.422 24.859 28.484 1 98.44 246 LYS B N 1
ATOM 5385 C CA . LYS B 1 246 ? -8.398 24.031 27.844 1 98.44 246 LYS B CA 1
ATOM 5386 C C . LYS B 1 246 ? -8.672 23.875 26.359 1 98.44 246 LYS B C 1
ATOM 5388 O O . LYS B 1 246 ? -7.75 23.953 25.531 1 98.44 246 LYS B O 1
ATOM 5393 N N . ALA B 1 247 ? -9.891 23.562 26.016 1 98.75 247 ALA B N 1
ATOM 5394 C CA . ALA B 1 247 ? -10.273 23.375 24.609 1 98.75 247 ALA B CA 1
ATOM 5395 C C . ALA B 1 247 ? -9.977 24.625 23.781 1 98.75 247 ALA B C 1
ATOM 5397 O O . ALA B 1 247 ? -9.484 24.531 22.656 1 98.75 247 ALA B O 1
ATOM 5398 N N . VAL B 1 248 ? -10.258 25.797 24.359 1 98.81 248 VAL B N 1
ATOM 5399 C CA . VAL B 1 248 ? -10.008 27.047 23.641 1 98.81 248 VAL B CA 1
ATOM 5400 C C . VAL B 1 248 ? -8.508 27.25 23.469 1 98.81 248 VAL B C 1
ATOM 5402 O O . VAL B 1 248 ? -8.039 27.547 22.375 1 98.81 248 VAL B O 1
ATOM 5405 N N . GLU B 1 249 ? -7.812 27.094 24.578 1 98.62 249 GLU B N 1
ATOM 5406 C CA . GLU B 1 249 ? -6.367 27.281 24.547 1 98.62 249 GLU B CA 1
ATOM 5407 C C . GLU B 1 249 ? -5.715 26.375 23.516 1 98.62 249 GLU B C 1
ATOM 5409 O O . GLU B 1 249 ? -4.938 26.844 22.672 1 98.62 249 GLU B O 1
ATOM 5414 N N . ILE B 1 250 ? -6.047 25.125 23.516 1 98.69 250 ILE B N 1
ATOM 5415 C CA . ILE B 1 250 ? -5.457 24.141 22.609 1 98.69 250 ILE B CA 1
ATOM 5416 C C . ILE B 1 250 ? -5.988 24.359 21.203 1 98.69 250 ILE B C 1
ATOM 5418 O O . ILE B 1 250 ? -5.254 24.203 20.219 1 98.69 250 ILE B O 1
ATOM 5422 N N . GLY B 1 251 ? -7.23 24.703 21.109 1 98.88 251 GLY B N 1
ATOM 5423 C CA . GLY B 1 251 ? -7.82 24.969 19.797 1 98.88 251 GLY B CA 1
ATOM 5424 C C . GLY B 1 251 ? -7.113 26.078 19.047 1 98.88 251 GLY B C 1
ATOM 5425 O O . GLY B 1 251 ? -6.945 26 17.828 1 98.88 251 GLY B O 1
ATOM 5426 N N . VAL B 1 252 ? -6.723 27.156 19.797 1 98.81 252 VAL B N 1
ATOM 5427 C CA . VAL B 1 252 ? -5.992 28.25 19.172 1 98.81 252 VAL B CA 1
ATOM 5428 C C . VAL B 1 252 ? -4.684 27.734 18.578 1 98.81 252 VAL B C 1
ATOM 5430 O O . VAL B 1 252 ? -4.367 28.016 17.422 1 98.81 252 VAL B O 1
ATOM 5433 N N . LYS B 1 253 ? -4.004 26.953 19.312 1 98.44 253 LYS B N 1
ATOM 5434 C CA . LYS B 1 253 ? -2.752 26.375 18.859 1 98.44 253 LYS B CA 1
ATOM 5435 C C . LYS B 1 253 ? -2.99 25.422 17.688 1 98.44 253 LYS B C 1
ATOM 5437 O O . LYS B 1 253 ? -2.238 25.438 16.703 1 98.44 253 LYS B O 1
ATOM 5442 N N . ALA B 1 254 ? -4.047 24.609 17.828 1 98.69 254 ALA B N 1
ATOM 5443 C CA . ALA B 1 254 ? -4.375 23.594 16.844 1 98.69 254 ALA B CA 1
ATOM 5444 C C . ALA B 1 254 ? -4.652 24.219 15.477 1 98.69 254 ALA B C 1
ATOM 5446 O O . ALA B 1 254 ? -4.383 23.625 14.438 1 98.69 254 ALA B O 1
ATOM 5447 N N . ARG B 1 255 ? -5.102 25.406 15.445 1 98.69 255 ARG B N 1
ATOM 5448 C CA . ARG B 1 255 ? -5.492 26.016 14.18 1 98.69 255 ARG B CA 1
ATOM 5449 C C . ARG B 1 255 ? -4.387 26.922 13.648 1 98.69 255 ARG B C 1
ATOM 5451 O O . ARG B 1 255 ? -4.207 27.062 12.438 1 98.69 255 ARG B O 1
ATOM 5458 N N . LEU B 1 256 ? -3.59 27.562 14.578 1 98.62 256 LEU B N 1
ATOM 5459 C CA . LEU B 1 256 ? -2.795 28.703 14.133 1 98.62 256 LEU B CA 1
ATOM 5460 C C . LEU B 1 256 ? -1.314 28.344 14.07 1 98.62 256 LEU B C 1
ATOM 5462 O O . LEU B 1 256 ? -0.515 29.078 13.492 1 98.62 256 LEU B O 1
ATOM 5466 N N . ALA B 1 257 ? -0.93 27.141 14.688 1 98.12 257 ALA B N 1
ATOM 5467 C CA . ALA B 1 257 ? 0.464 26.719 14.57 1 98.12 257 ALA B CA 1
ATOM 5468 C C . ALA B 1 257 ? 0.915 26.734 13.109 1 98.12 257 ALA B C 1
ATOM 5470 O O . ALA B 1 257 ? 0.179 26.297 12.227 1 98.12 257 ALA B O 1
ATOM 5471 N N . ASN B 1 258 ? 2.115 27.328 12.875 1 98.56 258 ASN B N 1
ATOM 5472 C CA . ASN B 1 258 ? 2.682 27.469 11.531 1 98.56 258 ASN B CA 1
ATOM 5473 C C . ASN B 1 258 ? 1.723 28.188 10.586 1 98.56 258 ASN B C 1
ATOM 5475 O O . ASN B 1 258 ? 1.601 27.812 9.422 1 98.56 258 ASN B O 1
ATOM 5479 N N . ALA B 1 259 ? 0.982 29.172 11.172 1 98.56 259 ALA B N 1
ATOM 5480 C CA . ALA B 1 259 ? -0.012 29.969 10.453 1 98.56 259 ALA B CA 1
ATOM 5481 C C . ALA B 1 259 ? -1.069 29.062 9.812 1 98.56 259 ALA B C 1
ATOM 5483 O O . ALA B 1 259 ? -1.556 29.359 8.719 1 98.56 259 ALA B O 1
ATOM 5484 N N . GLY B 1 260 ? -1.354 27.969 10.406 1 98.5 260 GLY B N 1
ATOM 5485 C CA . GLY B 1 260 ? -2.377 27.047 9.93 1 98.5 260 GLY B CA 1
ATOM 5486 C C . GLY B 1 260 ? -1.911 26.172 8.773 1 98.5 260 GLY B C 1
ATOM 5487 O O . GLY B 1 260 ? -2.697 25.422 8.203 1 98.5 260 GLY B O 1
ATOM 5488 N N . GLN B 1 261 ? -0.633 26.25 8.398 1 98.62 261 GLN B N 1
ATOM 5489 C CA . GLN B 1 261 ? -0.09 25.484 7.277 1 98.62 261 GLN B CA 1
ATOM 5490 C C . GLN B 1 261 ? 0.439 24.141 7.738 1 98.62 261 GLN B C 1
ATOM 5492 O O . GLN B 1 261 ? 1.609 23.812 7.52 1 98.62 261 GLN B O 1
ATOM 5497 N N . VAL B 1 262 ? -0.419 23.391 8.375 1 98.31 262 VAL B N 1
ATOM 5498 C CA . VAL B 1 262 ? -0.186 22.047 8.891 1 98.31 262 VAL B CA 1
ATOM 5499 C C . VAL B 1 262 ? -1.269 21.094 8.375 1 98.31 262 VAL B C 1
ATOM 5501 O O . VAL B 1 262 ? -2.461 21.375 8.516 1 98.31 262 VAL B O 1
ATOM 5504 N N . CYS B 1 263 ? -0.903 20.016 7.762 1 97.75 263 CYS B N 1
ATOM 5505 C CA . CYS B 1 263 ? -1.865 19.094 7.172 1 97.75 263 CYS B CA 1
ATOM 5506 C C . CYS B 1 263 ? -2.854 18.594 8.219 1 97.75 263 CYS B C 1
ATOM 5508 O O . CYS B 1 263 ? -4.035 18.406 7.922 1 97.75 263 CYS B O 1
ATOM 5510 N N . THR B 1 264 ? -2.338 18.438 9.508 1 97.94 264 THR B N 1
ATOM 5511 C CA . THR B 1 264 ? -3.17 17.875 10.57 1 97.94 264 THR B CA 1
ATOM 5512 C C . THR B 1 264 ? -3.723 19 11.453 1 97.94 264 THR B C 1
ATOM 5514 O O . THR B 1 264 ? -4.227 18.734 12.555 1 97.94 264 THR B O 1
ATOM 5517 N N . ALA B 1 265 ? -3.57 20.219 11.117 1 98.31 265 ALA B N 1
ATOM 5518 C CA . ALA B 1 265 ? -4.16 21.312 11.891 1 98.31 265 ALA B CA 1
ATOM 5519 C C . ALA B 1 265 ? -5.676 21.172 11.961 1 98.31 265 ALA B C 1
ATOM 5521 O O . ALA B 1 265 ? -6.312 20.734 11 1 98.31 265 ALA B O 1
ATOM 5522 N N . ALA B 1 266 ? -6.242 21.594 13.102 1 98.56 266 ALA B N 1
ATOM 5523 C CA . ALA B 1 266 ? -7.695 21.656 13.203 1 98.56 266 ALA B CA 1
ATOM 5524 C C . ALA B 1 266 ? -8.273 22.641 12.195 1 98.56 266 ALA B C 1
ATOM 5526 O O . ALA B 1 266 ? -7.809 23.781 12.094 1 98.56 266 ALA B O 1
ATOM 5527 N N . LYS B 1 267 ? -9.203 22.234 11.43 1 98.62 267 LYS B N 1
ATOM 5528 C CA . LYS B 1 267 ? -9.852 23.094 10.453 1 98.62 267 LYS B CA 1
ATOM 5529 C C . LYS B 1 267 ? -11.336 23.281 10.781 1 98.62 267 LYS B C 1
ATOM 5531 O O . LYS B 1 267 ? -11.836 24.406 10.805 1 98.62 267 LYS B O 1
ATOM 5536 N N . ARG B 1 268 ? -11.984 22.156 11.047 1 98.88 268 ARG B N 1
ATOM 5537 C CA . ARG B 1 268 ? -13.406 22.172 11.359 1 98.88 268 ARG B CA 1
ATOM 5538 C C . ARG B 1 268 ? -13.641 22.047 12.859 1 98.88 268 ARG B C 1
ATOM 5540 O O . ARG B 1 268 ? -13.484 20.969 13.43 1 98.88 268 ARG B O 1
ATOM 5547 N N . PHE B 1 269 ? -14.047 23.109 13.492 1 98.94 269 PHE B N 1
ATOM 5548 C CA . PHE B 1 269 ? -14.406 23.094 14.906 1 98.94 269 PHE B CA 1
ATOM 5549 C C . PHE B 1 269 ? -15.875 22.734 15.086 1 98.94 269 PHE B C 1
ATOM 5551 O O . PHE B 1 269 ? -16.75 23.516 14.75 1 98.94 269 PHE B O 1
ATOM 5558 N N . ILE B 1 270 ? -16.078 21.547 15.578 1 98.94 270 ILE B N 1
ATOM 5559 C CA . ILE B 1 270 ? -17.422 21.031 15.797 1 98.94 270 ILE B CA 1
ATOM 5560 C C . ILE B 1 270 ? -17.781 21.156 17.281 1 98.94 270 ILE B C 1
ATOM 5562 O O . ILE B 1 270 ? -17.266 20.406 18.109 1 98.94 270 ILE B O 1
ATOM 5566 N N . LEU B 1 271 ? -18.703 22.062 17.594 1 98.94 271 LEU B N 1
ATOM 5567 C CA . LEU B 1 271 ? -18.984 22.438 18.969 1 98.94 271 LEU B CA 1
ATOM 5568 C C . LEU B 1 271 ? -20.391 21.984 19.375 1 98.94 271 LEU B C 1
ATOM 5570 O O . LEU B 1 271 ? -21.359 22.219 18.641 1 98.94 271 LEU B O 1
ATOM 5574 N N . HIS B 1 272 ? -20.484 21.328 20.516 1 98.81 272 HIS B N 1
ATOM 5575 C CA . HIS B 1 272 ? -21.797 21.047 21.062 1 98.81 272 HIS B CA 1
ATOM 5576 C C . HIS B 1 272 ? -22.578 22.328 21.344 1 98.81 272 HIS B C 1
ATOM 5578 O O . HIS B 1 272 ? -22 23.297 21.859 1 98.81 272 HIS B O 1
ATOM 5584 N N . GLU B 1 273 ? -23.844 22.328 21.125 1 98.69 273 GLU B N 1
ATOM 5585 C CA . GLU B 1 273 ? -24.672 23.531 21.172 1 98.69 273 GLU B CA 1
ATOM 5586 C C . GLU B 1 273 ? -24.625 24.156 22.562 1 98.69 273 GLU B C 1
ATOM 5588 O O . GLU B 1 273 ? -24.719 25.375 22.688 1 98.69 273 GLU B O 1
ATOM 5593 N N . LYS B 1 274 ? -24.422 23.406 23.562 1 98.56 274 LYS B N 1
ATOM 5594 C CA . LYS B 1 274 ? -24.5 23.891 24.938 1 98.56 274 LYS B CA 1
ATOM 5595 C C . LYS B 1 274 ? -23.281 24.75 25.281 1 98.56 274 LYS B C 1
ATOM 5597 O O . LYS B 1 274 ? -23.328 25.531 26.234 1 98.56 274 LYS B O 1
ATOM 5602 N N . ILE B 1 275 ? -22.188 24.609 24.562 1 98.31 275 ILE B N 1
ATOM 5603 C CA . ILE B 1 275 ? -20.969 25.328 24.922 1 98.31 275 ILE B CA 1
ATOM 5604 C C . ILE B 1 275 ? -20.531 26.203 23.734 1 98.31 275 ILE B C 1
ATOM 5606 O O . ILE B 1 275 ? -19.562 26.953 23.844 1 98.31 275 ILE B O 1
ATOM 5610 N N . ALA B 1 276 ? -21.188 26.188 22.625 1 98.69 276 ALA B N 1
ATOM 5611 C CA . ALA B 1 276 ? -20.734 26.766 21.375 1 98.69 276 ALA B CA 1
ATOM 5612 C C . ALA B 1 276 ? -20.531 28.266 21.5 1 98.69 276 ALA B C 1
ATOM 5614 O O . ALA B 1 276 ? -19.484 28.797 21.078 1 98.69 276 ALA B O 1
ATOM 5615 N N . ASP B 1 277 ? -21.531 28.953 22.125 1 98.62 277 ASP B N 1
ATOM 5616 C CA . ASP B 1 277 ? -21.438 30.406 22.234 1 98.62 277 ASP B CA 1
ATOM 5617 C C . ASP B 1 277 ? -20.266 30.812 23.125 1 98.62 277 ASP B C 1
ATOM 5619 O O . ASP B 1 277 ? -19.531 31.75 22.781 1 98.62 277 ASP B O 1
ATOM 5623 N N . GLN B 1 278 ? -20.156 30.125 24.219 1 98.75 278 GLN B N 1
ATOM 5624 C CA . GLN B 1 278 ? -19.062 30.438 25.125 1 98.75 278 GLN B CA 1
ATOM 5625 C C . GLN B 1 278 ? -17.703 30.156 24.484 1 98.75 278 GLN B C 1
ATOM 5627 O O . GLN B 1 278 ? -16.766 30.953 24.609 1 98.75 278 GLN B O 1
ATOM 5632 N N . PHE B 1 279 ? -17.609 29.047 23.844 1 98.81 279 PHE B N 1
ATOM 5633 C CA . PHE B 1 279 ? -16.375 28.703 23.141 1 98.81 279 PHE B CA 1
ATOM 5634 C C . PHE B 1 279 ? -16.047 29.75 22.094 1 98.81 279 PHE B C 1
ATOM 5636 O O . PHE B 1 279 ? -14.906 30.234 22.031 1 98.81 279 PHE B O 1
ATOM 5643 N N . LEU B 1 280 ? -17 30.078 21.234 1 98.81 280 LEU B N 1
ATOM 5644 C CA . LEU B 1 280 ? -16.781 31.016 20.141 1 98.81 280 LEU B CA 1
ATOM 5645 C C . LEU B 1 280 ? -16.328 32.375 20.688 1 98.81 280 LEU B C 1
ATOM 5647 O O . LEU B 1 280 ? -15.461 33.031 20.094 1 98.81 280 LEU B O 1
ATOM 5651 N N . THR B 1 281 ? -16.938 32.812 21.797 1 98.81 281 THR B N 1
ATOM 5652 C CA . THR B 1 281 ? -16.578 34.062 22.406 1 98.81 281 THR B CA 1
ATOM 5653 C C . THR B 1 281 ? -15.125 34.062 22.875 1 98.81 281 THR B C 1
ATOM 5655 O O . THR B 1 281 ? -14.344 34.938 22.531 1 98.81 281 THR B O 1
ATOM 5658 N N . LYS B 1 282 ? -14.812 33.031 23.609 1 98.81 282 LYS B N 1
ATOM 5659 C CA . LYS B 1 282 ? -13.453 32.906 24.141 1 98.81 282 LYS B CA 1
ATOM 5660 C C . LYS B 1 282 ? -12.438 32.719 23.016 1 98.81 282 LYS B C 1
ATOM 5662 O O . LYS B 1 282 ? -11.32 33.25 23.094 1 98.81 282 LYS B O 1
ATOM 5667 N N . PHE B 1 283 ? -12.844 31.938 22.094 1 98.81 283 PHE B N 1
ATOM 5668 C CA . PHE B 1 283 ? -11.992 31.656 20.938 1 98.81 283 PHE B CA 1
ATOM 5669 C C . PHE B 1 283 ? -11.742 32.938 20.141 1 98.81 283 PHE B C 1
ATOM 5671 O O . PHE B 1 283 ? -10.602 33.188 19.734 1 98.81 283 PHE B O 1
ATOM 5678 N N . THR B 1 284 ? -12.734 33.719 19.922 1 98.81 284 THR B N 1
ATOM 5679 C CA . THR B 1 284 ? -12.617 35 19.203 1 98.81 284 THR B CA 1
ATOM 5680 C C . THR B 1 284 ? -11.703 35.969 19.953 1 98.81 284 THR B C 1
ATOM 5682 O O . THR B 1 284 ? -10.883 36.656 19.359 1 98.81 284 THR B O 1
ATOM 5685 N N . GLU B 1 285 ? -11.938 35.969 21.234 1 98.75 285 GLU B N 1
ATOM 5686 C CA . GLU B 1 285 ? -11.078 36.812 22.062 1 98.75 285 GLU B CA 1
ATOM 5687 C C . GLU B 1 285 ? -9.609 36.375 21.938 1 98.75 285 GLU B C 1
ATOM 5689 O O . GLU B 1 285 ? -8.727 37.25 21.828 1 98.75 285 GLU B O 1
ATOM 5694 N N . ALA B 1 286 ? -9.383 35.125 22.016 1 98.69 286 ALA B N 1
ATOM 5695 C CA . ALA B 1 286 ? -8.016 34.625 21.891 1 98.69 286 ALA B CA 1
ATOM 5696 C C . ALA B 1 286 ? -7.434 34.969 20.531 1 98.69 286 ALA B C 1
ATOM 5698 O O . ALA B 1 286 ? -6.266 35.344 20.422 1 98.69 286 ALA B O 1
ATOM 5699 N N . PHE B 1 287 ? -8.203 34.812 19.438 1 98.62 287 PHE B N 1
ATOM 5700 C CA . PHE B 1 287 ? -7.77 35.156 18.094 1 98.62 287 PHE B CA 1
ATOM 5701 C C . PHE B 1 287 ? -7.438 36.656 17.984 1 98.62 287 PHE B C 1
ATOM 5703 O O . PHE B 1 287 ? -6.5 37.031 17.281 1 98.62 287 PHE B O 1
ATOM 5710 N N . SER B 1 288 ? -8.18 37.469 18.672 1 98.31 288 SER B N 1
ATOM 5711 C CA . SER B 1 288 ? -7.996 38.906 18.594 1 98.31 288 SER B CA 1
ATOM 5712 C C . SER B 1 288 ? -6.688 39.344 19.25 1 98.31 288 SER B C 1
ATOM 5714 O O . SER B 1 288 ? -6.176 40.438 18.984 1 98.31 288 SER B O 1
ATOM 5716 N N . LYS B 1 289 ? -6.125 38.469 20.062 1 97.94 289 LYS B N 1
ATOM 5717 C CA . LYS B 1 289 ? -4.922 38.812 20.828 1 97.94 289 LYS B CA 1
ATOM 5718 C C . LYS B 1 289 ? -3.668 38.312 20.109 1 97.94 289 LYS B C 1
ATOM 5720 O O . LYS B 1 289 ? -2.549 38.594 20.547 1 97.94 289 LYS B O 1
ATOM 5725 N N . VAL B 1 290 ? -3.891 37.656 19.016 1 97.19 290 VAL B N 1
ATOM 5726 C CA . VAL B 1 290 ? -2.781 37.125 18.234 1 97.19 290 VAL B CA 1
ATOM 5727 C C . VAL B 1 290 ? -1.942 38.281 17.672 1 97.19 290 VAL B C 1
ATOM 5729 O O . VAL B 1 290 ? -2.484 39.281 17.219 1 97.19 290 VAL B O 1
ATOM 5732 N N . LYS B 1 291 ? -0.621 38.125 17.734 1 97.75 291 LYS B N 1
ATOM 5733 C CA . LYS B 1 291 ? 0.302 39.125 17.188 1 97.75 291 LYS B CA 1
ATOM 5734 C C . LYS B 1 291 ? 0.877 38.656 15.852 1 97.75 291 LYS B C 1
ATOM 5736 O O . LYS B 1 291 ? 1.788 37.844 15.812 1 97.75 291 LYS B O 1
ATOM 5741 N N . VAL B 1 292 ? 0.432 39.281 14.781 1 97.75 292 VAL B N 1
ATOM 5742 C CA . VAL B 1 292 ? 0.934 39 13.438 1 97.75 292 VAL B CA 1
ATOM 5743 C C . VAL B 1 292 ? 2.262 39.719 13.227 1 97.75 292 VAL B C 1
ATOM 5745 O O . VAL B 1 292 ? 2.393 40.906 13.555 1 97.75 292 VAL B O 1
ATOM 5748 N N . GLY B 1 293 ? 3.262 39.031 12.797 1 97.31 293 GLY B N 1
ATOM 5749 C CA . GLY B 1 293 ? 4.523 39.719 12.609 1 97.31 293 GLY B CA 1
ATOM 5750 C C . GLY B 1 293 ? 5.602 38.844 11.984 1 97.31 293 GLY B C 1
ATOM 5751 O O . GLY B 1 293 ? 5.305 37.812 11.398 1 97.31 293 GLY B O 1
ATOM 5752 N N . ASP B 1 294 ? 6.77 39.375 12.102 1 96.5 294 ASP B N 1
ATOM 5753 C CA . ASP B 1 294 ? 7.949 38.719 11.531 1 96.5 294 ASP B CA 1
ATOM 5754 C C . ASP B 1 294 ? 8.273 37.438 12.258 1 96.5 294 ASP B C 1
ATOM 5756 O O . ASP B 1 294 ? 8.18 37.344 13.484 1 96.5 294 ASP B O 1
ATOM 5760 N N . GLN B 1 295 ? 8.633 36.406 11.484 1 97.62 295 GLN B N 1
ATOM 5761 C CA . GLN B 1 295 ? 8.82 35.062 12.031 1 97.62 295 GLN B CA 1
ATOM 5762 C C . GLN B 1 295 ? 10.047 35 12.938 1 97.62 295 GLN B C 1
ATOM 5764 O O . GLN B 1 295 ? 10.188 34.094 13.734 1 97.62 295 GLN B O 1
ATOM 5769 N N . PHE B 1 296 ? 10.945 35.969 12.875 1 97.81 296 PHE B N 1
ATOM 5770 C CA . PHE B 1 296 ? 12.156 35.969 13.688 1 97.81 296 PHE B CA 1
ATOM 5771 C C . PHE B 1 296 ? 11.945 36.75 14.977 1 97.81 296 PHE B C 1
ATOM 5773 O O . PHE B 1 296 ? 12.781 36.688 15.891 1 97.81 296 PHE B O 1
ATOM 5780 N N . ASP B 1 297 ? 10.836 37.531 15.031 1 97.31 297 ASP B N 1
ATOM 5781 C CA . ASP B 1 297 ? 10.469 38.219 16.281 1 97.31 297 ASP B CA 1
ATOM 5782 C C . ASP B 1 297 ? 9.805 37.219 17.25 1 97.31 297 ASP B C 1
ATOM 5784 O O . ASP B 1 297 ? 8.688 36.75 17 1 97.31 297 ASP B O 1
ATOM 5788 N N . GLU B 1 298 ? 10.367 36.969 18.344 1 95.81 298 GLU B N 1
ATOM 5789 C CA . GLU B 1 298 ? 9.922 35.938 19.281 1 95.81 298 GLU B CA 1
ATOM 5790 C C . GLU B 1 298 ? 8.578 36.281 19.906 1 95.81 298 GLU B C 1
ATOM 5792 O O . GLU B 1 298 ? 7.902 35.438 20.484 1 95.81 298 GLU B O 1
ATOM 5797 N N . SER B 1 299 ? 8.164 37.562 19.812 1 96.38 299 SER B N 1
ATOM 5798 C CA . SER B 1 299 ? 6.875 37.969 20.359 1 96.38 299 SER B CA 1
ATOM 5799 C C . SER B 1 299 ? 5.746 37.719 19.375 1 96.38 299 SER B C 1
ATOM 5801 O O . SER B 1 299 ? 4.566 37.75 19.734 1 96.38 299 SER B O 1
ATOM 5803 N N . THR B 1 300 ? 6.156 37.469 18.094 1 97.81 300 THR B N 1
ATOM 5804 C CA . THR B 1 300 ? 5.164 37.156 17.078 1 97.81 300 THR B CA 1
ATOM 5805 C C . THR B 1 300 ? 4.461 35.844 17.375 1 97.81 300 THR B C 1
ATOM 5807 O O . THR B 1 300 ? 5.105 34.875 17.734 1 97.81 300 THR B O 1
ATOM 5810 N N . THR B 1 301 ? 3.188 35.812 17.266 1 97.94 301 THR B N 1
ATOM 5811 C CA . THR B 1 301 ? 2.455 34.562 17.531 1 97.94 301 THR B CA 1
ATOM 5812 C C . THR B 1 301 ? 1.783 34.062 16.266 1 97.94 301 THR B C 1
ATOM 5814 O O . THR B 1 301 ? 1.249 32.938 16.234 1 97.94 301 THR B O 1
ATOM 5817 N N . LEU B 1 302 ? 1.791 34.781 15.195 1 98.44 302 LEU B N 1
ATOM 5818 C CA . LEU B 1 302 ? 1.328 34.344 13.883 1 98.44 302 LEU B CA 1
ATOM 5819 C C . LEU B 1 302 ? 2.236 34.875 12.781 1 98.44 302 LEU B C 1
ATOM 5821 O O . LEU B 1 302 ? 2.344 36.094 12.586 1 98.44 302 LEU B O 1
ATOM 5825 N N . GLY B 1 303 ? 2.924 34 12.133 1 98.5 303 GLY B N 1
ATOM 5826 C CA . GLY B 1 303 ? 3.838 34.344 11.062 1 98.5 303 GLY B CA 1
ATOM 5827 C C . GLY B 1 303 ? 3.168 34.406 9.703 1 98.5 303 GLY B C 1
ATOM 5828 O O . GLY B 1 303 ? 1.94 34.344 9.609 1 98.5 303 GLY B O 1
ATOM 5829 N N . PRO B 1 304 ? 3.926 34.656 8.688 1 98.75 304 PRO B N 1
ATOM 5830 C CA . PRO B 1 304 ? 3.377 34.719 7.336 1 98.75 304 PRO B CA 1
ATOM 5831 C C . PRO B 1 304 ? 2.996 33.375 6.773 1 98.75 304 PRO B C 1
ATOM 5833 O O . PRO B 1 304 ? 3.445 32.344 7.285 1 98.75 304 PRO B O 1
ATOM 5836 N N . LEU B 1 305 ? 2.109 33.406 5.758 1 98.75 305 LEU B N 1
ATOM 5837 C CA . LEU B 1 305 ? 1.984 32.219 4.883 1 98.75 305 LEU B CA 1
ATOM 5838 C C . LEU B 1 305 ? 3.258 32.031 4.07 1 98.75 305 LEU B C 1
ATOM 5840 O O . LEU B 1 305 ? 4.043 32.969 3.893 1 98.75 305 LEU B O 1
ATOM 5844 N N . SER B 1 306 ? 3.436 30.891 3.551 1 98.44 306 SER B N 1
ATOM 5845 C CA . SER B 1 306 ? 4.699 30.422 2.982 1 98.44 306 SER B CA 1
ATOM 5846 C C . SER B 1 306 ? 5.043 31.188 1.708 1 98.44 306 SER B C 1
ATOM 5848 O O . SER B 1 306 ? 6.207 31.25 1.312 1 98.44 306 SER B O 1
ATOM 5850 N N . SER B 1 307 ? 4.016 31.734 1.006 1 98.06 307 SER B N 1
ATOM 5851 C CA . SER B 1 307 ? 4.258 32.344 -0.302 1 98.06 307 SER B CA 1
ATOM 5852 C C . SER B 1 307 ? 3.115 33.25 -0.707 1 98.06 307 SER B C 1
ATOM 5854 O O . SER B 1 307 ? 2.055 33.25 -0.079 1 98.06 307 SER B O 1
ATOM 5856 N N . LYS B 1 308 ? 3.383 34.031 -1.76 1 97.62 308 LYS B N 1
ATOM 5857 C CA . LYS B 1 308 ? 2.348 34.875 -2.338 1 97.62 308 LYS B CA 1
ATOM 5858 C C . LYS B 1 308 ? 1.189 34.031 -2.879 1 97.62 308 LYS B C 1
ATOM 5860 O O . LYS B 1 308 ? 0.024 34.406 -2.725 1 97.62 308 LYS B O 1
ATOM 5865 N N . ASP B 1 309 ? 1.538 32.938 -3.461 1 97.44 309 ASP B N 1
ATOM 5866 C CA . ASP B 1 309 ? 0.52 32.031 -3.986 1 97.44 309 ASP B CA 1
ATOM 5867 C C . ASP B 1 309 ? -0.385 31.531 -2.871 1 97.44 309 ASP B C 1
ATOM 5869 O O . ASP B 1 309 ? -1.6 31.422 -3.051 1 97.44 309 ASP B O 1
ATOM 5873 N N . ALA B 1 310 ? 0.196 31.156 -1.749 1 98.31 310 ALA B N 1
ATOM 5874 C CA . ALA B 1 310 ? -0.585 30.688 -0.607 1 98.31 310 ALA B CA 1
ATOM 5875 C C . ALA B 1 310 ? -1.56 31.766 -0.132 1 98.31 310 ALA B C 1
ATOM 5877 O O . ALA B 1 310 ? -2.717 31.469 0.174 1 98.31 310 ALA B O 1
ATOM 5878 N N . LEU B 1 311 ? -1.073 33 -0.084 1 98.69 311 LEU B N 1
ATOM 5879 C CA . LEU B 1 311 ? -1.91 34.125 0.328 1 98.69 311 LEU B CA 1
ATOM 5880 C C . LEU B 1 311 ? -3.072 34.344 -0.64 1 98.69 311 LEU B C 1
ATOM 5882 O O . LEU B 1 311 ? -4.219 34.5 -0.214 1 98.69 311 LEU B O 1
ATOM 5886 N N . GLU B 1 312 ? -2.754 34.312 -1.896 1 98.5 312 GLU B N 1
ATOM 5887 C CA . GLU B 1 312 ? -3.77 34.531 -2.924 1 98.5 312 GLU B CA 1
ATOM 5888 C C . GLU B 1 312 ? -4.809 33.406 -2.902 1 98.5 312 GLU B C 1
ATOM 5890 O O . GLU B 1 312 ? -6.008 33.656 -2.998 1 98.5 312 GLU B O 1
ATOM 5895 N N . THR B 1 313 ? -4.352 32.219 -2.785 1 98.44 313 THR B N 1
ATOM 5896 C CA . THR B 1 313 ? -5.238 31.047 -2.754 1 98.44 313 THR B CA 1
ATOM 5897 C C . THR B 1 313 ? -6.172 31.125 -1.55 1 98.44 313 THR B C 1
ATOM 5899 O O . THR B 1 313 ? -7.379 30.922 -1.685 1 98.44 313 THR B O 1
ATOM 5902 N N . LEU B 1 314 ? -5.617 31.359 -0.367 1 98.75 314 LEU B N 1
ATOM 5903 C CA . LEU B 1 314 ? -6.422 31.422 0.848 1 98.75 314 LEU B CA 1
ATOM 5904 C C . LEU B 1 314 ? -7.441 32.562 0.763 1 98.75 314 LEU B C 1
ATOM 5906 O O . LEU B 1 314 ? -8.586 32.406 1.18 1 98.75 314 LEU B O 1
ATOM 5910 N N . THR B 1 315 ? -6.984 33.719 0.24 1 98.81 315 THR B N 1
ATOM 5911 C CA . THR B 1 315 ? -7.875 34.844 0.065 1 98.81 315 THR B CA 1
ATOM 5912 C C . THR B 1 315 ? -9.062 34.5 -0.815 1 98.81 315 THR B C 1
ATOM 5914 O O . THR B 1 315 ? -10.211 34.781 -0.481 1 98.81 315 THR B O 1
ATOM 5917 N N . LYS B 1 316 ? -8.766 33.844 -1.86 1 98.75 316 LYS B N 1
ATOM 5918 C CA . LYS B 1 316 ? -9.812 33.406 -2.781 1 98.75 316 LYS B CA 1
ATOM 5919 C C . LYS B 1 316 ? -10.781 32.438 -2.102 1 98.75 316 LYS B C 1
ATOM 5921 O O . LYS B 1 316 ? -11.992 32.562 -2.273 1 98.75 316 LYS B O 1
ATOM 5926 N N . GLN B 1 317 ? -10.305 31.516 -1.318 1 98.75 317 GLN B N 1
ATOM 5927 C CA . GLN B 1 317 ? -11.133 30.531 -0.634 1 98.75 317 GLN B CA 1
ATOM 5928 C C . GLN B 1 317 ? -12.07 31.203 0.365 1 98.75 317 GLN B C 1
ATOM 5930 O O . GLN B 1 317 ? -13.266 30.891 0.409 1 98.75 317 GLN B O 1
ATOM 5935 N N . VAL B 1 318 ? -11.531 32.094 1.165 1 98.88 318 VAL B N 1
ATOM 5936 C CA . VAL B 1 318 ? -12.336 32.781 2.174 1 98.88 318 VAL B CA 1
ATOM 5937 C C . VAL B 1 318 ? -13.398 33.625 1.495 1 98.88 318 VAL B C 1
ATOM 5939 O O . VAL B 1 318 ? -14.562 33.625 1.896 1 98.88 318 VAL B O 1
ATOM 5942 N N . ASN B 1 319 ? -12.977 34.375 0.41 1 98.81 319 ASN B N 1
ATOM 5943 C CA . ASN B 1 319 ? -13.922 35.219 -0.328 1 98.81 319 ASN B CA 1
ATOM 5944 C C . ASN B 1 319 ? -15.055 34.375 -0.913 1 98.81 319 ASN B C 1
ATOM 5946 O O . ASN B 1 319 ? -16.219 34.75 -0.846 1 98.81 319 ASN B O 1
ATOM 5950 N N . GLU B 1 320 ? -14.742 33.25 -1.48 1 98.75 320 GLU B N 1
ATOM 5951 C CA . GLU B 1 320 ? -15.742 32.375 -2.066 1 98.75 320 GLU B CA 1
ATOM 5952 C C . GLU B 1 320 ? -16.672 31.828 -0.997 1 98.75 320 GLU B C 1
ATOM 5954 O O . GLU B 1 320 ? -17.891 31.688 -1.223 1 98.75 320 GLU B O 1
ATOM 5959 N N . ALA B 1 321 ? -16.141 31.453 0.168 1 98.81 321 ALA B N 1
ATOM 5960 C CA . ALA B 1 321 ? -16.969 30.969 1.274 1 98.81 321 ALA B CA 1
ATOM 5961 C C . ALA B 1 321 ? -18 32 1.689 1 98.81 321 ALA B C 1
ATOM 5963 O O . ALA B 1 321 ? -19.172 31.703 1.844 1 98.81 321 ALA B O 1
ATOM 5964 N N . VAL B 1 322 ? -17.531 33.219 1.841 1 98.75 322 VAL B N 1
ATOM 5965 C CA . VAL B 1 322 ? -18.391 34.312 2.281 1 98.75 322 VAL B CA 1
ATOM 5966 C C . VAL B 1 322 ? -19.438 34.625 1.201 1 98.75 322 VAL B C 1
ATOM 5968 O O . VAL B 1 322 ? -20.609 34.812 1.5 1 98.75 322 VAL B O 1
ATOM 5971 N N . LYS B 1 323 ? -18.969 34.656 -0.038 1 98.56 323 LYS B N 1
ATOM 5972 C CA . LYS B 1 323 ? -19.875 34.906 -1.166 1 98.56 323 LYS B CA 1
ATOM 5973 C C . LYS B 1 323 ? -20.984 33.844 -1.203 1 98.56 323 LYS B C 1
ATOM 5975 O O . LYS B 1 323 ? -22.109 34.156 -1.618 1 98.56 323 LYS B O 1
ATOM 5980 N N . ASN B 1 324 ? -20.703 32.719 -0.679 1 98.56 324 ASN B N 1
ATOM 5981 C CA . ASN B 1 324 ? -21.656 31.625 -0.745 1 98.56 324 ASN B CA 1
ATOM 5982 C C . ASN B 1 324 ? -22.359 31.406 0.595 1 98.56 324 ASN B C 1
ATOM 5984 O O . ASN B 1 324 ? -22.828 30.312 0.888 1 98.56 324 ASN B O 1
ATOM 5988 N N . GLY B 1 325 ? -22.297 32.344 1.489 1 98.56 325 GLY B N 1
ATOM 5989 C CA . GLY B 1 325 ? -23.219 32.344 2.615 1 98.56 325 GLY B CA 1
ATOM 5990 C C . GLY B 1 325 ? -22.516 32.219 3.957 1 98.56 325 GLY B C 1
ATOM 5991 O O . GLY B 1 325 ? -23.125 32.438 5.004 1 98.56 325 GLY B O 1
ATOM 5992 N N . ALA B 1 326 ? -21.25 31.891 4 1 98.81 326 ALA B N 1
ATOM 5993 C CA . ALA B 1 326 ? -20.531 31.875 5.266 1 98.81 326 ALA B CA 1
ATOM 5994 C C . ALA B 1 326 ? -20.359 33.281 5.828 1 98.81 326 ALA B C 1
ATOM 5996 O O . ALA B 1 326 ? -20.391 34.25 5.078 1 98.81 326 ALA B O 1
ATOM 5997 N N . LYS B 1 327 ? -20.219 33.344 7.098 1 98.75 327 LYS B N 1
ATOM 5998 C CA . LYS B 1 327 ? -19.953 34.594 7.762 1 98.75 327 LYS B CA 1
ATOM 599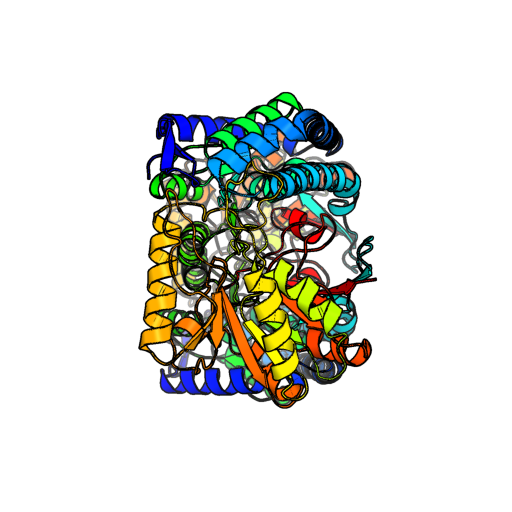9 C C . LYS B 1 327 ? -18.516 34.688 8.266 1 98.75 327 LYS B C 1
ATOM 6001 O O . LYS B 1 327 ? -18.062 33.781 8.977 1 98.75 327 LYS B O 1
ATOM 6006 N N . ALA B 1 328 ? -17.844 35.688 7.832 1 98.69 328 ALA B N 1
ATOM 6007 C CA . ALA B 1 328 ? -16.562 36 8.477 1 98.69 328 ALA B CA 1
ATOM 6008 C C . ALA B 1 328 ? -16.781 36.562 9.875 1 98.69 328 ALA B C 1
ATOM 6010 O O . ALA B 1 328 ? -16.781 37.781 10.07 1 98.69 328 ALA B O 1
ATOM 6011 N N . HIS B 1 329 ? -16.891 35.719 10.781 1 98.75 329 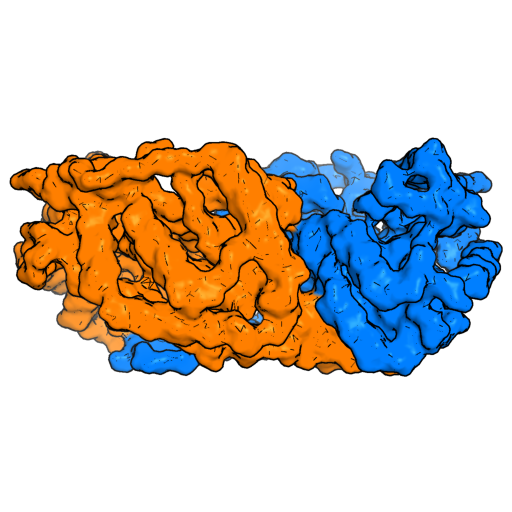HIS B N 1
ATOM 6012 C CA . HIS B 1 329 ? -17.156 36.094 12.164 1 98.75 329 HIS B CA 1
ATOM 6013 C C . HIS B 1 329 ? -16.016 36.938 12.734 1 98.75 329 HIS B C 1
ATOM 6015 O O . HIS B 1 329 ? -16.25 37.844 13.547 1 98.75 329 HIS B O 1
ATOM 6021 N N . PHE B 1 330 ? -14.82 36.625 12.375 1 98.69 330 PHE B N 1
ATOM 6022 C CA . PHE B 1 330 ? -13.617 37.344 12.773 1 98.69 330 PHE B CA 1
ATOM 6023 C C . PHE B 1 330 ? -12.555 37.281 11.688 1 98.69 330 PHE B C 1
ATOM 6025 O O . PHE B 1 330 ? -12.312 36.188 11.117 1 98.69 330 PHE B O 1
ATOM 6032 N N . GLY B 1 331 ? -11.906 38.344 11.344 1 98.44 331 GLY B N 1
ATOM 6033 C CA . GLY B 1 331 ? -10.852 38.375 10.344 1 98.44 331 GLY B CA 1
ATOM 6034 C C . GLY B 1 331 ? -11.367 38.156 8.93 1 98.44 331 GLY B C 1
ATOM 6035 O O . GLY B 1 331 ? -12.414 38.719 8.57 1 98.44 331 GLY B O 1
ATOM 6036 N N . GLY B 1 332 ? -10.531 37.562 8.062 1 98.19 332 GLY B N 1
ATOM 6037 C CA . GLY B 1 332 ? -10.992 37.156 6.746 1 98.19 332 GLY B CA 1
ATOM 6038 C C . GLY B 1 332 ? -10.281 37.875 5.613 1 98.19 332 GLY B C 1
ATOM 6039 O O . GLY B 1 332 ? -10.672 37.719 4.449 1 98.19 332 GLY B O 1
ATOM 6040 N N . LYS B 1 333 ? -9.188 38.531 5.98 1 98.19 333 LYS B N 1
ATOM 6041 C CA . LYS B 1 333 ? -8.539 39.312 4.934 1 98.19 333 LYS B CA 1
ATOM 6042 C C . LYS B 1 333 ? -7.023 39.25 5.043 1 98.19 333 LYS B C 1
ATOM 6044 O O . LYS B 1 333 ? -6.484 38.969 6.113 1 98.19 333 LYS B O 1
ATOM 6049 N N . PRO B 1 334 ? -6.359 39.469 3.918 1 98.5 334 PRO B N 1
ATOM 6050 C CA . PRO B 1 334 ? -4.918 39.688 4.031 1 98.5 334 PRO B CA 1
ATOM 6051 C C . PRO B 1 334 ? -4.574 40.875 4.957 1 98.5 334 PRO B C 1
ATOM 6053 O O . PRO B 1 334 ? -5.281 41.875 4.973 1 98.5 334 PRO B O 1
ATOM 6056 N N . VAL B 1 335 ? -3.521 40.719 5.695 1 98.12 335 VAL B N 1
ATOM 6057 C CA . VAL B 1 335 ? -3.064 41.781 6.547 1 98.12 335 VAL B CA 1
ATOM 6058 C C . VAL B 1 335 ? -2.434 42.906 5.691 1 98.12 335 VAL B C 1
ATOM 6060 O O . VAL B 1 335 ? -1.692 42.594 4.75 1 98.12 335 VAL B O 1
ATOM 6063 N N . GLN B 1 336 ? -2.738 44.094 6 1 95.81 336 GLN B N 1
ATOM 6064 C CA . GLN B 1 336 ? -2.184 45.219 5.25 1 95.81 336 GLN B CA 1
ATOM 6065 C C . GLN B 1 336 ? -0.747 45.5 5.68 1 95.81 336 GLN B C 1
ATOM 6067 O O . GLN B 1 336 ? -0.494 46.469 6.422 1 95.81 336 GLN B O 1
ATOM 6072 N N . ARG B 1 337 ? 0.123 44.812 5.129 1 95.19 337 ARG B N 1
ATOM 6073 C CA . ARG B 1 337 ? 1.557 44.969 5.352 1 95.19 337 ARG B CA 1
ATOM 6074 C C . ARG B 1 337 ? 2.357 44.25 4.27 1 95.19 337 ARG B C 1
ATOM 6076 O O . ARG B 1 337 ? 1.797 43.5 3.469 1 95.19 337 ARG B O 1
ATOM 6083 N N . GLU B 1 338 ? 3.586 44.5 4.273 1 96.31 338 GLU B N 1
ATOM 6084 C CA . GLU B 1 338 ? 4.461 43.75 3.375 1 96.31 338 GLU B CA 1
ATOM 6085 C C . GLU B 1 338 ? 4.539 42.281 3.773 1 96.31 338 GLU B C 1
ATOM 6087 O O . GLU B 1 338 ? 4.578 41.969 4.961 1 96.31 338 GLU B O 1
ATOM 6092 N N . GLY B 1 339 ? 4.617 41.469 2.707 1 97.69 339 GLY B N 1
ATOM 6093 C CA . GLY B 1 339 ? 4.746 40.031 2.967 1 97.69 339 GLY B CA 1
ATOM 6094 C C . GLY B 1 339 ? 3.432 39.281 2.852 1 97.69 339 GLY B C 1
ATOM 6095 O O . GLY B 1 339 ? 2.426 39.844 2.42 1 97.69 339 GLY B O 1
ATOM 6096 N N . ASN B 1 340 ? 3.447 38 3.111 1 98.69 340 ASN B N 1
ATOM 6097 C CA . ASN B 1 340 ? 2.314 37.125 2.883 1 98.69 340 ASN B CA 1
ATOM 6098 C C . ASN B 1 340 ? 1.576 36.812 4.18 1 98.69 340 ASN B C 1
ATOM 6100 O O . ASN B 1 340 ? 1.612 35.688 4.664 1 98.69 340 ASN B O 1
ATOM 6104 N N . PHE B 1 341 ? 0.9 37.781 4.723 1 98.75 341 PHE B N 1
ATOM 6105 C CA . PHE B 1 341 ? 0.22 37.656 6.004 1 98.75 341 PHE B CA 1
ATOM 6106 C C . PHE B 1 341 ? -1.292 37.625 5.816 1 98.75 341 PHE B C 1
ATOM 6108 O O . PHE B 1 341 ? -1.827 38.344 4.98 1 98.75 341 PHE B O 1
ATOM 6115 N N . PHE B 1 342 ? -1.938 36.812 6.543 1 98.81 342 PHE B N 1
ATOM 6116 C CA . PHE B 1 342 ? -3.391 36.688 6.566 1 98.81 342 PHE B CA 1
ATOM 6117 C C . PHE B 1 342 ? -3.916 36.75 7.996 1 98.81 342 PHE B C 1
ATOM 6119 O O . PHE B 1 342 ? -3.299 36.188 8.914 1 98.81 342 PHE B O 1
ATOM 6126 N N . GLU B 1 343 ? -4.996 37.375 8.219 1 98.62 343 GLU B N 1
ATOM 6127 C CA . GLU B 1 343 ? -5.578 37.531 9.555 1 98.62 343 GLU B CA 1
ATOM 6128 C C . GLU B 1 343 ? -6.035 36.188 10.109 1 98.62 343 GLU B C 1
ATOM 6130 O O . GLU B 1 343 ? -6.543 35.344 9.375 1 98.62 343 GLU B O 1
ATOM 6135 N N . PRO B 1 344 ? -5.754 35.969 11.484 1 98.69 344 PRO B N 1
ATOM 6136 C CA . PRO B 1 344 ? -6.527 34.875 12.047 1 98.69 344 PRO B CA 1
ATOM 6137 C C . PRO B 1 344 ? -8.023 35 11.773 1 98.69 344 PRO B C 1
ATOM 6139 O O . PRO B 1 344 ? -8.602 36.062 11.953 1 98.69 344 PRO B O 1
ATOM 6142 N N . THR B 1 345 ? -8.641 33.938 11.281 1 98.88 345 THR B N 1
ATOM 6143 C CA . THR B 1 345 ? -9.992 34.031 10.742 1 98.88 345 THR B CA 1
ATOM 6144 C C . THR B 1 345 ? -10.898 32.969 11.312 1 98.88 345 THR B C 1
ATOM 6146 O O . THR B 1 345 ? -10.469 31.812 11.492 1 98.88 345 THR B O 1
ATOM 6149 N N . ILE B 1 346 ? -12.086 33.312 11.672 1 98.94 346 ILE B N 1
ATOM 6150 C CA . ILE B 1 346 ? -13.133 32.375 12.07 1 98.94 346 ILE B CA 1
ATOM 6151 C C . ILE B 1 346 ? -14.328 32.531 11.125 1 98.94 346 ILE B C 1
ATOM 6153 O O . ILE B 1 346 ? -14.898 33.625 10.992 1 98.94 346 ILE B O 1
ATOM 6157 N N . LEU B 1 347 ? -14.641 31.5 10.43 1 98.94 347 LEU B N 1
ATOM 6158 C CA . LEU B 1 347 ? -15.844 31.453 9.602 1 98.94 347 LEU B CA 1
ATOM 6159 C C . LEU B 1 347 ? -16.953 30.672 10.312 1 98.94 347 LEU B C 1
ATOM 6161 O O . LEU B 1 347 ? -16.688 29.656 10.961 1 98.94 347 LEU B O 1
ATOM 6165 N N . THR B 1 348 ? -18.156 31.141 10.266 1 98.75 348 THR B N 1
ATOM 6166 C CA . THR B 1 348 ? -19.344 30.469 10.789 1 98.75 348 THR B CA 1
ATOM 6167 C C . THR B 1 348 ? -20.422 30.391 9.719 1 98.75 348 THR B C 1
ATOM 6169 O O . THR B 1 348 ? -20.266 30.922 8.625 1 98.75 348 THR B O 1
ATOM 6172 N N . HIS B 1 349 ? -21.484 29.609 9.977 1 98.38 349 HIS B N 1
ATOM 6173 C CA . HIS B 1 349 ? -22.656 29.484 9.109 1 98.38 349 HIS B CA 1
ATOM 6174 C C . HIS B 1 349 ? -22.266 28.906 7.75 1 98.38 349 HIS B C 1
ATOM 6176 O O . HIS B 1 349 ? -22.625 29.453 6.711 1 98.38 349 HIS B O 1
ATOM 6182 N N . ILE B 1 350 ? -21.516 27.953 7.754 1 98.69 350 ILE B N 1
ATOM 6183 C CA . ILE B 1 350 ? -21.109 27.25 6.539 1 98.69 350 ILE B CA 1
ATOM 6184 C C . ILE B 1 350 ? -22.078 26.109 6.262 1 98.69 350 ILE B C 1
ATOM 6186 O O . ILE B 1 350 ? -22.094 25.109 6.988 1 98.69 350 ILE B O 1
ATOM 6190 N N . SER B 1 351 ? -22.844 26.234 5.238 1 98.31 351 SER B N 1
ATOM 6191 C CA . SER B 1 351 ? -23.75 25.156 4.84 1 98.31 351 SER B CA 1
ATOM 6192 C C . SER B 1 351 ? -23.016 24.094 4.023 1 98.31 351 SER B C 1
ATOM 6194 O O . SER B 1 351 ? -21.906 24.328 3.551 1 98.31 351 SER B O 1
ATOM 6196 N N . ARG B 1 352 ? -23.578 22.953 3.912 1 98.06 352 ARG B N 1
ATOM 6197 C CA . ARG B 1 352 ? -22.938 21.828 3.229 1 98.06 352 ARG B CA 1
ATOM 6198 C C . ARG B 1 352 ? -22.641 22.172 1.772 1 98.06 352 ARG B C 1
ATOM 6200 O O . ARG B 1 352 ? -21.672 21.688 1.199 1 98.06 352 ARG B O 1
ATOM 6207 N N . ASP B 1 353 ? -23.469 23.031 1.151 1 97.88 353 ASP B N 1
ATOM 6208 C CA . ASP B 1 353 ? -23.328 23.375 -0.261 1 97.88 353 ASP B CA 1
ATOM 6209 C C . ASP B 1 353 ? -22.297 24.484 -0.457 1 97.88 353 ASP B C 1
ATOM 6211 O O . ASP B 1 353 ? -21.938 24.812 -1.59 1 97.88 353 ASP B O 1
ATOM 6215 N N . ASN B 1 354 ? -21.812 25.141 0.696 1 98.5 354 ASN B N 1
ATOM 6216 C CA . ASN B 1 354 ? -20.719 26.109 0.62 1 98.5 354 ASN B CA 1
ATOM 6217 C C . ASN B 1 354 ? -19.422 25.453 0.179 1 98.5 354 ASN B C 1
ATOM 6219 O O . ASN B 1 354 ? -19.062 24.375 0.673 1 98.5 354 ASN B O 1
ATOM 6223 N N . PRO B 1 355 ? -18.703 25.969 -0.8 1 97.25 355 PRO B N 1
ATOM 6224 C CA . PRO B 1 355 ? -17.453 25.359 -1.271 1 97.25 355 PRO B CA 1
ATOM 6225 C C . PRO B 1 355 ? -16.453 25.125 -0.145 1 97.25 355 PRO B C 1
ATOM 6227 O O . PRO B 1 355 ? -15.633 24.219 -0.223 1 97.25 355 PRO B O 1
ATOM 6230 N N . ALA B 1 356 ? -16.531 25.875 0.924 1 98.12 356 ALA B N 1
ATOM 6231 C CA . ALA B 1 356 ? -15.594 25.75 2.045 1 98.12 356 ALA B CA 1
ATOM 6232 C C . ALA B 1 356 ? -15.812 24.453 2.811 1 98.12 356 ALA B C 1
ATOM 6234 O O . ALA B 1 356 ? -14.906 23.969 3.494 1 98.12 356 ALA B O 1
ATOM 6235 N N . TYR B 1 357 ? -17.016 23.922 2.672 1 98.31 357 TYR B N 1
ATOM 6236 C CA . TYR B 1 357 ? -17.438 22.781 3.49 1 98.31 357 TYR B CA 1
ATOM 6237 C C . TYR B 1 357 ? -16.531 21.594 3.283 1 98.31 357 TYR B C 1
ATOM 6239 O O . TYR B 1 357 ? -16.172 20.891 4.242 1 98.31 357 TYR B O 1
ATOM 6247 N N . PHE B 1 358 ? -15.992 21.312 2.07 1 97.5 358 PHE B N 1
ATOM 6248 C CA . PHE B 1 358 ? -15.234 20.109 1.752 1 97.5 358 PHE B CA 1
ATOM 6249 C C . PHE B 1 358 ? -13.781 20.453 1.457 1 97.5 358 PHE B C 1
ATOM 6251 O O . PHE B 1 358 ? -12.953 19.547 1.271 1 97.5 358 PHE B O 1
ATOM 6258 N N . GLU B 1 359 ? -13.391 21.703 1.443 1 97.06 359 GLU B N 1
ATOM 6259 C CA . GLU B 1 359 ? -12.055 22.109 1.017 1 97.06 359 GLU B CA 1
ATOM 6260 C C . GLU B 1 359 ? -11.102 22.203 2.203 1 97.06 359 GLU B C 1
ATOM 6262 O O . GLU B 1 359 ? -11.516 22.531 3.316 1 97.06 359 GLU B O 1
ATOM 6267 N N . GLU B 1 360 ? -9.906 21.938 1.974 1 97.81 360 GLU B N 1
ATOM 6268 C CA . GLU B 1 360 ? -8.852 22.203 2.943 1 97.81 360 GLU B CA 1
ATOM 6269 C C . GLU B 1 360 ? -8.422 23.672 2.896 1 97.81 360 GLU B C 1
ATOM 6271 O O . GLU B 1 360 ? -8.023 24.172 1.842 1 97.81 360 GLU B O 1
ATOM 6276 N N . PHE B 1 361 ? -8.539 24.375 3.963 1 98.44 361 PHE B N 1
ATOM 6277 C CA . PHE B 1 361 ? -7.965 25.703 4.125 1 98.44 361 PHE B CA 1
ATOM 6278 C C . PHE B 1 361 ? -6.578 25.609 4.758 1 98.44 361 PHE B C 1
ATOM 6280 O O . PHE B 1 361 ? -6.457 25.438 5.973 1 98.44 361 PHE B O 1
ATOM 6287 N N . PHE B 1 362 ? -5.594 25.781 4.023 1 98.5 362 PHE B N 1
ATOM 6288 C CA . PHE B 1 362 ? -4.219 25.656 4.492 1 98.5 362 PHE B CA 1
ATOM 6289 C C . PHE B 1 362 ? -3.67 27 4.941 1 98.5 362 PHE B C 1
ATOM 6291 O O . PHE B 1 362 ? -2.732 27.531 4.336 1 98.5 362 PHE B O 1
ATOM 6298 N N . GLY B 1 363 ? -4.164 27.547 5.945 1 98.75 363 GLY B N 1
ATOM 6299 C CA . GLY B 1 363 ? -3.908 28.844 6.547 1 98.75 363 GLY B CA 1
ATOM 6300 C C . GLY B 1 363 ? -4.66 29.062 7.844 1 98.75 363 GLY B C 1
ATOM 6301 O O . GLY B 1 363 ? -5.273 28.125 8.375 1 98.75 363 GLY B O 1
ATOM 6302 N N . PRO B 1 364 ? -4.605 30.203 8.406 1 98.81 364 PRO B N 1
ATOM 6303 C CA . PRO B 1 364 ? -5.145 30.453 9.75 1 98.81 364 PRO B CA 1
ATOM 6304 C C . PRO B 1 364 ? -6.641 30.75 9.734 1 98.81 364 PRO B C 1
ATOM 6306 O O . PRO B 1 364 ? -7.066 31.797 10.234 1 98.81 364 PRO B O 1
ATOM 6309 N N . VAL B 1 365 ? -7.426 29.812 9.219 1 98.94 365 VAL B N 1
ATOM 6310 C CA . VAL B 1 365 ? -8.875 29.969 9.094 1 98.94 365 VAL B CA 1
ATOM 6311 C C . VAL B 1 365 ? -9.578 28.812 9.805 1 98.94 365 VAL B C 1
ATOM 6313 O O . VAL B 1 365 ? -9.43 27.656 9.422 1 98.94 365 VAL B O 1
ATOM 6316 N N . ALA B 1 366 ? -10.305 29.094 10.859 1 98.88 366 ALA B N 1
ATOM 6317 C CA . ALA B 1 366 ? -11.109 28.125 11.586 1 98.88 366 ALA B CA 1
ATOM 6318 C C . ALA B 1 366 ? -12.555 28.141 11.102 1 98.88 366 ALA B C 1
ATOM 6320 O O . ALA B 1 366 ? -13.148 29.203 10.906 1 98.88 366 ALA B O 1
ATOM 6321 N N . GLN B 1 367 ? -13.086 27.031 10.82 1 98.94 367 GLN B N 1
ATOM 6322 C CA . GLN B 1 367 ? -14.5 26.859 10.5 1 98.94 367 GLN B CA 1
ATOM 6323 C C . GLN B 1 367 ? -15.273 26.297 11.695 1 98.94 367 GLN B C 1
ATOM 6325 O O . GLN B 1 367 ? -14.891 25.281 12.273 1 98.94 367 GLN B O 1
ATOM 6330 N N . VAL B 1 368 ? -16.344 26.953 12.047 1 98.94 368 VAL B N 1
ATOM 6331 C CA . VAL B 1 368 ? -17.078 26.547 13.25 1 98.94 368 VAL B CA 1
ATOM 6332 C C . VAL B 1 368 ? -18.438 25.969 12.859 1 98.94 368 VAL B C 1
ATOM 6334 O O . VAL B 1 368 ? -19.172 26.578 12.07 1 98.94 368 VAL B O 1
ATOM 6337 N N . TYR B 1 369 ? -18.688 24.844 13.352 1 98.88 369 TYR B N 1
ATOM 6338 C CA . TYR B 1 369 ? -19.969 24.156 13.227 1 98.88 369 TYR B CA 1
ATOM 6339 C C . TYR B 1 369 ? -20.562 23.844 14.602 1 98.88 369 TYR B C 1
ATOM 6341 O O . TYR B 1 369 ? -19.812 23.641 15.562 1 98.88 369 TYR B O 1
ATOM 6349 N N . VAL B 1 370 ? -21.875 23.875 14.688 1 98.81 370 VAL B N 1
ATOM 6350 C CA . VAL B 1 370 ? -22.547 23.578 15.945 1 98.81 370 VAL B CA 1
ATOM 6351 C C . VAL B 1 370 ? -23.438 22.344 15.781 1 98.81 370 VAL B C 1
ATOM 6353 O O . VAL B 1 370 ? -24.125 22.188 14.773 1 98.81 370 VAL B O 1
ATOM 6356 N N . VAL B 1 371 ? -23.344 21.438 16.719 1 98.75 371 VAL B N 1
ATOM 6357 C CA . VAL B 1 371 ? -24.109 20.203 16.688 1 98.75 371 VAL B CA 1
ATOM 6358 C C . VAL B 1 371 ? -24.875 20.031 18 1 98.75 371 VAL B C 1
ATOM 6360 O O . VAL B 1 371 ? -24.547 20.672 19 1 98.75 371 VAL B O 1
ATOM 6363 N N . LYS B 1 372 ? -25.828 19.047 18.016 1 98.5 372 LYS B N 1
ATOM 6364 C CA . LYS B 1 372 ? -26.719 18.922 19.156 1 98.5 372 LYS B CA 1
ATOM 6365 C C . LYS B 1 372 ? -26.484 17.609 19.891 1 98.5 372 LYS B C 1
ATOM 6367 O O . LYS B 1 372 ? -27.016 17.406 20.984 1 98.5 372 LYS B O 1
ATOM 6372 N N . SER B 1 373 ? -25.703 16.703 19.25 1 98.44 373 SER B N 1
ATOM 6373 C CA . SER B 1 373 ? -25.516 15.383 19.828 1 98.44 373 SER B CA 1
ATOM 6374 C C . SER B 1 373 ? -24.203 14.75 19.359 1 98.44 373 SER B C 1
ATOM 6376 O O . SER B 1 373 ? -23.594 15.234 18.422 1 98.44 373 SER B O 1
ATOM 6378 N N . ASP B 1 374 ? -23.812 13.719 20.094 1 98.56 374 ASP B N 1
ATOM 6379 C CA . ASP B 1 374 ? -22.625 12.969 19.703 1 98.56 374 ASP B CA 1
ATOM 6380 C C . ASP B 1 374 ? -22.781 12.391 18.297 1 98.56 374 ASP B C 1
ATOM 6382 O O . ASP B 1 374 ? -21.828 12.414 17.5 1 98.56 374 ASP B O 1
ATOM 6386 N N . ASP B 1 375 ? -23.953 11.859 17.984 1 98.31 375 ASP B N 1
ATOM 6387 C CA . ASP B 1 375 ? -24.219 11.266 16.688 1 98.31 375 ASP B CA 1
ATOM 6388 C C . ASP B 1 375 ? -24.062 12.297 15.562 1 98.31 375 ASP B C 1
ATOM 6390 O O . ASP B 1 375 ? -23.531 11.992 14.5 1 98.31 375 ASP B O 1
ATOM 6394 N N . GLU B 1 376 ? -24.578 13.484 15.805 1 98.62 376 GLU B N 1
ATOM 6395 C CA . GLU B 1 376 ? -24.453 14.555 14.82 1 98.62 376 GLU B CA 1
ATOM 6396 C C . GLU B 1 376 ? -22.984 14.953 14.633 1 98.62 376 GLU B C 1
ATOM 6398 O O . GLU B 1 376 ? -22.562 15.266 13.516 1 98.62 376 GLU B O 1
ATOM 6403 N N . ALA B 1 377 ? -22.219 14.984 15.742 1 98.81 377 ALA B N 1
ATOM 6404 C CA . ALA B 1 377 ? -20.797 15.305 15.672 1 98.81 377 ALA B CA 1
ATOM 6405 C C . ALA B 1 377 ? -20.047 14.289 14.805 1 98.81 377 ALA B C 1
ATOM 6407 O O . ALA B 1 377 ? -19.266 14.664 13.93 1 98.81 377 ALA B O 1
ATOM 6408 N N . VAL B 1 378 ? -20.344 13.016 15.023 1 98.62 378 VAL B N 1
ATOM 6409 C CA . VAL B 1 378 ? -19.688 11.953 14.273 1 98.62 378 VAL B CA 1
ATOM 6410 C C . VAL B 1 378 ? -20.094 12.023 12.805 1 98.62 378 VAL B C 1
ATOM 6412 O O . VAL B 1 378 ? -19.266 11.891 11.906 1 98.62 378 VAL B O 1
ATOM 6415 N N . SER B 1 379 ? -21.406 12.188 12.57 1 98.38 379 SER B N 1
ATOM 6416 C CA . SER B 1 379 ? -21.906 12.289 11.203 1 98.38 379 SER B CA 1
ATOM 6417 C C . SER B 1 379 ? -21.234 13.438 10.445 1 98.38 379 SER B C 1
ATOM 6419 O O . SER B 1 379 ? -20.812 13.266 9.297 1 98.38 379 SER B O 1
ATOM 6421 N N . LEU B 1 380 ? -21.141 14.578 11.078 1 98.62 380 LEU B N 1
ATOM 6422 C CA . LEU B 1 380 ? -20.5 15.734 10.461 1 98.62 380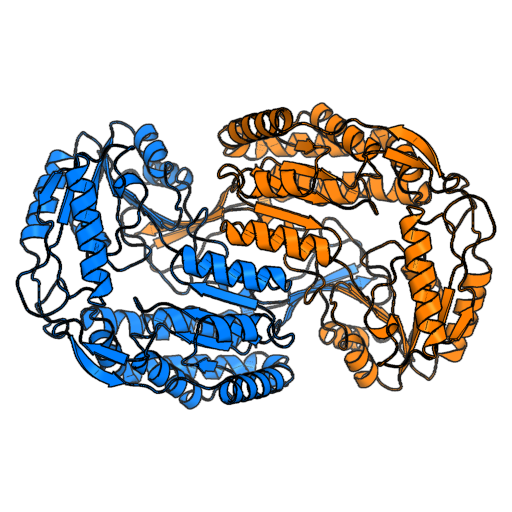 LEU B CA 1
ATOM 6423 C C . LEU B 1 380 ? -19.016 15.484 10.258 1 98.62 380 LEU B C 1
ATOM 6425 O O . LEU B 1 380 ? -18.469 15.828 9.211 1 98.62 380 LEU B O 1
ATOM 6429 N N . ALA B 1 381 ? -18.359 14.945 11.242 1 98.75 381 ALA B N 1
ATOM 6430 C CA . ALA B 1 381 ? -16.938 14.625 11.141 1 98.75 381 ALA B CA 1
ATOM 6431 C C . ALA B 1 381 ? -16.656 13.719 9.953 1 98.75 381 ALA B C 1
ATOM 6433 O O . ALA B 1 381 ? -15.672 13.906 9.234 1 98.75 381 ALA B O 1
ATOM 6434 N N . ASN B 1 382 ? -17.516 12.766 9.734 1 98.06 382 ASN B N 1
ATOM 6435 C CA . ASN B 1 382 ? -17.312 11.758 8.703 1 98.06 382 ASN B CA 1
ATOM 6436 C C . ASN B 1 382 ? -17.734 12.258 7.324 1 98.06 382 ASN B C 1
ATOM 6438 O O . ASN B 1 382 ? -17.391 11.656 6.305 1 98.06 382 ASN B O 1
ATOM 6442 N N . ASP B 1 383 ? -18.547 13.336 7.316 1 98.06 383 ASP B N 1
ATOM 6443 C CA . ASP B 1 383 ? -18.953 13.945 6.051 1 98.06 383 ASP B CA 1
ATOM 6444 C C . ASP B 1 383 ? -17.844 14.828 5.488 1 98.06 383 ASP B C 1
ATOM 6446 O O . ASP B 1 383 ? -18 16.047 5.418 1 98.06 383 ASP B O 1
ATOM 6450 N N . SER B 1 384 ? -16.781 14.188 5.094 1 97.38 384 SER B N 1
ATOM 6451 C CA . SER B 1 384 ? -15.578 14.805 4.555 1 97.38 384 SER B CA 1
ATOM 6452 C C . SER B 1 384 ? -14.938 13.922 3.486 1 97.38 384 SER B C 1
ATOM 6454 O O . SER B 1 384 ? -15.031 12.695 3.551 1 97.38 384 SER B O 1
ATOM 6456 N N . HIS B 1 385 ? -14.289 14.539 2.504 1 96.88 385 HIS B N 1
ATOM 6457 C CA . HIS B 1 385 ? -13.523 13.781 1.521 1 96.88 385 HIS B CA 1
ATOM 6458 C C . HIS B 1 385 ? -12.188 13.328 2.1 1 96.88 385 HIS B C 1
ATOM 6460 O O . HIS B 1 385 ? -11.508 12.477 1.516 1 96.88 385 HIS B O 1
ATOM 6466 N N . TYR B 1 386 ? -11.844 13.867 3.283 1 97.88 386 TYR B N 1
ATOM 6467 C CA . TYR B 1 386 ? -10.547 13.633 3.906 1 97.88 386 TYR B CA 1
ATOM 6468 C C . TYR B 1 386 ? -10.695 12.805 5.176 1 97.88 386 TYR B C 1
ATOM 6470 O O . TYR B 1 386 ? -11.797 12.672 5.711 1 97.88 386 TYR B O 1
ATOM 6478 N N . GLY B 1 387 ? -9.609 12.172 5.633 1 98.38 387 GLY B N 1
ATOM 6479 C CA . GLY B 1 387 ? -9.5 11.453 6.895 1 98.38 387 GLY B CA 1
ATOM 6480 C C . GLY B 1 387 ? -8.07 11.359 7.406 1 98.38 387 GLY B C 1
ATOM 6481 O O . GLY B 1 387 ? -7.512 10.266 7.508 1 98.38 387 GLY B O 1
ATOM 6482 N N . LEU B 1 388 ? -7.504 12.484 7.844 1 98.56 388 LEU B N 1
ATOM 6483 C CA . LEU B 1 388 ? -6.113 12.5 8.289 1 98.56 388 LEU B CA 1
ATOM 6484 C C . LEU B 1 388 ? -6.031 12.477 9.812 1 98.56 388 LEU B C 1
ATOM 6486 O O . LEU B 1 388 ? -5.531 11.516 10.398 1 98.56 388 LEU B O 1
ATOM 6490 N N . GLY B 1 389 ? -6.574 13.5 10.43 1 98.25 389 GLY B N 1
ATOM 6491 C CA . GLY B 1 389 ? -6.516 13.602 11.883 1 98.25 389 GLY B CA 1
ATOM 6492 C C . GLY B 1 389 ? -7.77 14.203 12.492 1 98.25 389 GLY B C 1
ATOM 6493 O O . GLY B 1 389 ? -8.688 14.586 11.766 1 98.25 389 GLY B O 1
ATOM 6494 N N . GLY B 1 390 ? -7.809 14.211 13.805 1 98.5 390 GLY B N 1
ATOM 6495 C CA . GLY B 1 390 ? -8.898 14.797 14.578 1 98.5 390 GLY B CA 1
ATOM 6496 C C . GLY B 1 390 ? -8.602 14.867 16.062 1 98.5 390 GLY B C 1
ATOM 6497 O O . GLY B 1 390 ? -7.633 14.273 16.531 1 98.5 390 GLY B O 1
ATOM 6498 N N . ALA B 1 391 ? -9.422 15.625 16.734 1 98.88 391 ALA B N 1
ATOM 6499 C CA . ALA B 1 391 ? -9.352 15.758 18.188 1 98.88 391 ALA B CA 1
ATOM 6500 C C . ALA B 1 391 ? -10.75 15.766 18.797 1 98.88 391 ALA B C 1
ATOM 6502 O O . ALA B 1 391 ? -11.695 16.297 18.203 1 98.88 391 ALA B O 1
ATOM 6503 N N . VAL B 1 392 ? -10.844 15.172 19.953 1 98.94 392 VAL B N 1
ATOM 6504 C CA . VAL B 1 392 ? -12.086 15.156 20.703 1 98.94 392 VAL B CA 1
ATOM 6505 C C . VAL B 1 392 ? -11.82 15.617 22.141 1 98.94 392 VAL B C 1
ATOM 6507 O O . VAL B 1 392 ? -10.922 15.109 22.812 1 98.94 392 VAL B O 1
ATOM 6510 N N . PHE B 1 393 ? -12.594 16.578 22.594 1 98.88 393 PHE B N 1
ATOM 6511 C CA . PHE B 1 393 ? -12.469 17.094 23.953 1 98.88 393 PHE B CA 1
ATOM 6512 C C . PHE B 1 393 ? -13.68 16.719 24.797 1 98.88 393 PHE B C 1
ATOM 6514 O O . PHE B 1 393 ? -14.812 17.047 24.438 1 98.88 393 PHE B O 1
ATOM 6521 N N . SER B 1 394 ? -13.492 16.062 25.828 1 98.81 394 SER B N 1
ATOM 6522 C CA . SER B 1 394 ? -14.484 15.633 26.812 1 98.81 394 SER B CA 1
ATOM 6523 C C . SER B 1 394 ? -13.828 15.258 28.125 1 98.81 394 SER B C 1
ATOM 6525 O O . SER B 1 394 ? -12.734 14.688 28.141 1 98.81 394 SER B O 1
ATOM 6527 N N . ARG B 1 395 ? -14.445 15.555 29.25 1 98.19 395 ARG B N 1
ATOM 6528 C CA . ARG B 1 395 ? -13.992 15.078 30.547 1 98.19 395 ARG B CA 1
ATOM 6529 C C . ARG B 1 395 ? -14.312 13.594 30.734 1 98.19 395 ARG B C 1
ATOM 6531 O O . ARG B 1 395 ? -13.68 12.914 31.531 1 98.19 395 ARG B O 1
ATOM 6538 N N . ASP B 1 396 ? -15.32 13.156 30.062 1 98.56 396 ASP B N 1
ATOM 6539 C CA . ASP B 1 396 ? -15.656 11.742 30.031 1 98.56 396 ASP B CA 1
ATOM 6540 C C . ASP B 1 396 ? -14.805 11 29 1 98.56 396 ASP B C 1
ATOM 6542 O O . ASP B 1 396 ? -15.172 10.906 27.828 1 98.56 396 ASP B O 1
ATOM 6546 N N . ILE B 1 397 ? -13.773 10.398 29.469 1 98.44 397 ILE B N 1
ATOM 6547 C CA . ILE B 1 397 ? -12.766 9.797 28.609 1 98.44 397 ILE B CA 1
ATOM 6548 C C . ILE B 1 397 ? -13.383 8.641 27.812 1 98.44 397 ILE B C 1
ATOM 6550 O O . ILE B 1 397 ? -13.062 8.438 26.641 1 98.44 397 ILE B O 1
ATOM 6554 N N . GLU B 1 398 ? -14.25 7.871 28.438 1 98.5 398 GLU B N 1
ATOM 6555 C CA . GLU B 1 398 ? -14.875 6.754 27.734 1 98.5 398 GLU B CA 1
ATOM 6556 C C . GLU B 1 398 ? -15.766 7.25 26.594 1 98.5 398 GLU B C 1
ATOM 6558 O O . GLU B 1 398 ? -15.812 6.645 25.516 1 98.5 398 GLU B O 1
ATOM 6563 N N . ARG B 1 399 ? -16.5 8.367 26.875 1 98.56 399 ARG B N 1
ATOM 6564 C CA . ARG B 1 399 ? -17.297 9.016 25.844 1 98.56 399 ARG B CA 1
ATOM 6565 C C . ARG B 1 399 ? -16.422 9.477 24.672 1 98.56 399 ARG B C 1
ATOM 6567 O O . ARG B 1 399 ? -16.781 9.273 23.516 1 98.56 399 ARG B O 1
ATOM 6574 N N . ALA B 1 400 ? -15.273 10.055 24.984 1 98.81 400 ALA B N 1
ATOM 6575 C CA . ALA B 1 400 ? -14.336 10.539 23.969 1 98.81 400 ALA B CA 1
ATOM 6576 C C . ALA B 1 400 ? -13.758 9.383 23.156 1 98.81 400 ALA B C 1
ATOM 6578 O O . ALA B 1 400 ? -13.609 9.484 21.938 1 98.81 400 ALA B O 1
ATOM 6579 N N . LYS B 1 401 ? -13.406 8.312 23.859 1 98.75 401 LYS B N 1
ATOM 6580 C CA . LYS B 1 401 ? -12.867 7.133 23.172 1 98.75 401 LYS B CA 1
ATOM 6581 C C . LYS B 1 401 ? -13.867 6.555 22.188 1 98.75 401 LYS B C 1
ATOM 6583 O O . LYS B 1 401 ? -13.508 6.191 21.062 1 98.75 401 LYS B O 1
ATOM 6588 N N . LYS B 1 402 ? -15.102 6.457 22.641 1 98.38 402 LYS B N 1
ATOM 6589 C CA . LYS B 1 402 ? -16.156 5.934 21.781 1 98.38 402 LYS B CA 1
ATOM 6590 C C . LYS B 1 402 ? -16.312 6.785 20.516 1 98.38 402 LYS B C 1
ATOM 6592 O O . LYS B 1 402 ? -16.438 6.25 19.406 1 98.38 402 LYS B O 1
ATOM 6597 N N . MET B 1 403 ? -16.297 8.07 20.641 1 98.69 403 MET B N 1
ATOM 6598 C CA . MET B 1 403 ? -16.406 8.977 19.5 1 98.69 403 MET B CA 1
ATOM 6599 C C . MET B 1 403 ? -15.18 8.859 18.594 1 98.69 403 MET B C 1
ATOM 6601 O O . MET B 1 403 ? -15.312 8.805 17.375 1 98.69 403 MET B O 1
ATOM 6605 N N . ALA B 1 404 ? -13.992 8.859 19.203 1 98.81 404 ALA B N 1
ATOM 6606 C CA . ALA B 1 404 ? -12.758 8.727 18.438 1 98.81 404 ALA B CA 1
ATOM 6607 C C . ALA B 1 404 ? -12.789 7.488 17.547 1 98.81 404 ALA B C 1
ATOM 6609 O O . ALA B 1 404 ? -12.375 7.543 16.391 1 98.81 404 ALA B O 1
ATOM 6610 N N . SER B 1 405 ? -13.312 6.418 18.047 1 98.38 405 SER B N 1
ATOM 6611 C CA . SER B 1 405 ? -13.375 5.156 17.328 1 98.38 405 SER B CA 1
ATOM 6612 C C . SER B 1 405 ? -14.32 5.254 16.125 1 98.38 405 SER B C 1
ATOM 6614 O O . SER B 1 405 ? -14.117 4.59 15.117 1 98.38 405 SER B O 1
ATOM 6616 N N . GLN B 1 406 ? -15.297 6.133 16.219 1 98.06 406 GLN B N 1
ATOM 6617 C CA . GLN B 1 406 ? -16.344 6.215 15.211 1 98.06 406 GLN B CA 1
ATOM 6618 C C . GLN B 1 406 ? -15.961 7.203 14.109 1 98.06 406 GLN B C 1
ATOM 6620 O O . GLN B 1 406 ? -16.531 7.172 13.016 1 98.06 406 GLN B O 1
ATOM 6625 N N . ILE B 1 407 ? -15.055 8.133 14.375 1 98.44 407 ILE B N 1
ATOM 6626 C CA . ILE B 1 407 ? -14.641 9.117 13.383 1 98.44 407 ILE B CA 1
ATOM 6627 C C . ILE B 1 407 ? -13.727 8.461 12.344 1 98.44 407 ILE B C 1
ATOM 6629 O O . ILE B 1 407 ? -12.75 7.809 12.703 1 98.44 407 ILE B O 1
ATOM 6633 N N . GLU B 1 408 ? -14.023 8.586 11.078 1 98 408 GLU B N 1
ATOM 6634 C CA . GLU B 1 408 ? -13.297 7.93 9.992 1 98 408 GLU B CA 1
ATOM 6635 C C . GLU B 1 408 ? -12.078 8.742 9.57 1 98 408 GLU B C 1
ATOM 6637 O O . GLU B 1 408 ? -12.078 9.375 8.508 1 98 408 GLU B O 1
ATOM 6642 N N . THR B 1 409 ? -11.023 8.688 10.344 1 98.62 409 THR B N 1
ATOM 6643 C CA . THR B 1 409 ? -9.75 9.359 10.109 1 98.62 409 THR B CA 1
ATOM 6644 C C . THR B 1 409 ? -8.586 8.477 10.562 1 98.62 409 THR B C 1
ATOM 6646 O O . THR B 1 409 ? -8.797 7.418 11.148 1 98.62 409 THR B O 1
ATOM 6649 N N . GLY B 1 410 ? -7.398 8.844 10.195 1 98.69 410 GLY B N 1
ATOM 6650 C CA . GLY B 1 410 ? -6.227 8.039 10.508 1 98.69 410 GLY B CA 1
ATOM 6651 C C . GLY B 1 410 ? -5.754 8.211 11.945 1 98.69 410 GLY B C 1
ATOM 6652 O O . GLY B 1 410 ? -5.102 7.324 12.492 1 98.69 410 GLY B O 1
ATOM 6653 N N . MET B 1 411 ? -6.078 9.367 12.578 1 98.88 411 MET B N 1
ATOM 6654 C CA . MET B 1 411 ? -5.621 9.656 13.93 1 98.88 411 MET B CA 1
ATOM 6655 C C . MET B 1 411 ? -6.66 10.477 14.688 1 98.88 411 MET B C 1
ATOM 6657 O O . MET B 1 411 ? -7.285 11.375 14.117 1 98.88 411 MET B O 1
ATOM 6661 N N . VAL B 1 412 ? -6.801 10.188 15.961 1 98.94 412 VAL B N 1
ATOM 6662 C CA . VAL B 1 412 ? -7.629 11.016 16.828 1 98.94 412 VAL B CA 1
ATOM 6663 C C . VAL B 1 412 ? -6.949 11.195 18.188 1 98.94 412 VAL B C 1
ATOM 6665 O O . VAL B 1 412 ? -6.535 10.219 18.812 1 98.94 412 VAL B O 1
ATOM 6668 N N . TYR B 1 413 ? -6.797 12.359 18.594 1 98.88 413 TYR B N 1
ATOM 6669 C CA . TYR B 1 413 ? -6.273 12.703 19.906 1 98.88 413 TYR B CA 1
ATOM 6670 C C . TYR B 1 413 ? -7.391 13.18 20.828 1 98.88 413 TYR B C 1
ATOM 6672 O O . TYR B 1 413 ? -8.266 13.938 20.406 1 98.88 413 TYR B O 1
ATOM 6680 N N . ILE B 1 414 ? -7.371 12.75 22.047 1 98.88 414 ILE B N 1
ATOM 6681 C CA . ILE B 1 414 ? -8.383 13.109 23.031 1 98.88 414 ILE B CA 1
ATOM 6682 C C . ILE B 1 414 ? -7.809 14.125 24.016 1 98.88 414 ILE B C 1
ATOM 6684 O O . ILE B 1 414 ? -6.773 13.875 24.641 1 98.88 414 ILE B O 1
ATOM 6688 N N . ASN B 1 415 ? -8.414 15.305 24.094 1 98.69 415 ASN B N 1
ATOM 6689 C CA . ASN B 1 415 ? -8.094 16.438 24.953 1 98.69 415 ASN B CA 1
ATOM 6690 C C . ASN B 1 415 ? -6.727 17.031 24.625 1 98.69 415 ASN B C 1
ATOM 6692 O O . ASN B 1 415 ? -6 17.469 25.516 1 98.69 415 ASN B O 1
ATOM 6696 N N . TRP B 1 416 ? -6.426 16.953 23.422 1 98.31 416 TRP B N 1
ATOM 6697 C CA . TRP B 1 416 ? -5.234 17.562 22.828 1 98.31 416 TRP B CA 1
ATOM 6698 C C . TRP B 1 416 ? -5.402 17.766 21.328 1 98.31 416 TRP B C 1
ATOM 6700 O O . TRP B 1 416 ? -6.398 17.328 20.75 1 98.31 416 TRP B O 1
ATOM 6710 N N . LEU B 1 417 ? -4.562 18.5 20.688 1 98.25 417 LEU B N 1
ATOM 6711 C CA . LEU B 1 417 ? -4.547 18.641 19.234 1 98.25 417 LEU B CA 1
ATOM 6712 C C . LEU B 1 417 ? -3.85 17.438 18.594 1 98.25 417 LEU B C 1
ATOM 6714 O O . LEU B 1 417 ? -3.17 16.672 19.266 1 98.25 417 LEU B O 1
ATOM 6718 N N . THR B 1 418 ? -4.133 17.203 17.297 1 97.06 418 THR B N 1
ATOM 6719 C CA . THR B 1 418 ? -3.408 16.172 16.547 1 97.06 418 THR B CA 1
ATOM 6720 C C . THR B 1 418 ? -1.91 16.469 16.547 1 97.06 418 THR B C 1
ATOM 6722 O O . THR B 1 418 ? -1.49 17.562 16.156 1 97.06 418 THR B O 1
ATOM 6725 N N . ASP B 1 419 ? -1.166 15.5 16.984 1 95.81 419 ASP B N 1
ATOM 6726 C CA . ASP B 1 419 ? 0.268 15.68 17.188 1 95.81 419 ASP B CA 1
ATOM 6727 C C . ASP B 1 419 ? 1.066 14.586 16.484 1 95.81 419 ASP B C 1
ATOM 6729 O O . ASP B 1 419 ? 0.521 13.844 15.664 1 95.81 419 ASP B O 1
ATOM 6733 N N . THR B 1 420 ? 2.377 14.664 16.578 1 97.12 420 THR B N 1
ATOM 6734 C CA . THR B 1 420 ? 3.271 13.688 15.969 1 97.12 420 THR B CA 1
ATOM 6735 C C . THR B 1 420 ? 4.363 13.258 16.938 1 97.12 420 THR B C 1
ATOM 6737 O O . THR B 1 420 ? 4.773 14.039 17.812 1 97.12 420 THR B O 1
ATOM 6740 N N . ALA B 1 421 ? 4.734 12.109 16.922 1 98.19 421 ALA B N 1
ATOM 6741 C CA . ALA B 1 421 ? 5.883 11.523 17.625 1 98.19 421 ALA B CA 1
ATOM 6742 C C . ALA B 1 421 ? 6.516 10.414 16.797 1 98.19 421 ALA B C 1
ATOM 6744 O O . ALA B 1 421 ? 5.828 9.742 16.016 1 98.19 421 ALA B O 1
ATOM 6745 N N . ALA B 1 422 ? 7.801 10.234 17 1 98.69 422 ALA B N 1
ATOM 6746 C CA . ALA B 1 422 ? 8.539 9.258 16.203 1 98.69 422 ALA B CA 1
ATOM 6747 C C . ALA B 1 422 ? 7.922 7.867 16.328 1 98.69 422 ALA B C 1
ATOM 6749 O O . ALA B 1 422 ? 7.883 7.109 15.352 1 98.69 422 ALA B O 1
ATOM 6750 N N . GLU B 1 423 ? 7.395 7.578 17.516 1 98.69 423 GLU B N 1
ATOM 6751 C CA . GLU B 1 423 ? 6.969 6.219 17.828 1 98.69 423 GLU B CA 1
ATOM 6752 C C . GLU B 1 423 ? 5.5 6.004 17.484 1 98.69 423 GLU B C 1
ATOM 6754 O O . GLU B 1 423 ? 4.973 4.902 17.641 1 98.69 423 GLU B O 1
ATOM 6759 N N . LEU B 1 424 ? 4.785 7.012 17.031 1 98.81 424 LEU B N 1
ATOM 6760 C CA . LEU B 1 424 ? 3.363 6.898 16.719 1 98.81 424 LEU B CA 1
ATOM 6761 C C . LEU B 1 424 ? 3.129 6.957 15.219 1 98.81 424 LEU B C 1
ATOM 6763 O O . LEU B 1 424 ? 3.689 7.812 14.531 1 98.81 424 LEU B O 1
ATOM 6767 N N . PRO B 1 425 ? 2.311 6.016 14.727 1 98.75 425 PRO B N 1
ATOM 6768 C CA . PRO B 1 425 ? 2.055 6.027 13.281 1 98.75 425 PRO B CA 1
ATOM 6769 C C . PRO B 1 425 ? 1.325 7.289 12.82 1 98.75 425 PRO B C 1
ATOM 6771 O O . PRO B 1 425 ? 0.453 7.793 13.531 1 98.75 425 PRO B O 1
ATOM 6774 N N . PHE B 1 426 ? 1.722 7.742 11.664 1 98.75 426 PHE B N 1
ATOM 6775 C CA . PHE B 1 426 ? 1.199 8.961 11.055 1 98.75 426 PHE B CA 1
ATOM 6776 C C . PHE B 1 426 ? 0.649 8.688 9.664 1 98.75 426 PHE B C 1
ATOM 6778 O O . PHE B 1 426 ? 1.333 8.086 8.828 1 98.75 426 PHE B O 1
ATOM 6785 N N . GLY B 1 427 ? -0.565 9.023 9.359 1 98.19 427 GLY B N 1
ATOM 6786 C CA . GLY B 1 427 ? -1.149 8.859 8.039 1 98.19 427 GLY B CA 1
ATOM 6787 C C . GLY B 1 427 ? -2.666 8.836 8.055 1 98.19 427 GLY B C 1
ATOM 6788 O O . GLY B 1 427 ? -3.281 8.898 9.117 1 98.19 427 GLY B O 1
ATOM 6789 N N . GLY B 1 428 ? -3.289 8.867 6.93 1 98 428 GLY B N 1
ATOM 6790 C CA . GLY B 1 428 ? -4.734 9.008 6.84 1 98 428 GLY B CA 1
ATOM 6791 C C . GLY B 1 428 ? -5.375 8 5.902 1 98 428 GLY B C 1
ATOM 6792 O O . GLY B 1 428 ? -4.754 7.004 5.535 1 98 428 GLY B O 1
ATOM 6793 N N . VAL B 1 429 ? -6.656 8.203 5.672 1 98.06 429 VAL B N 1
ATOM 6794 C CA . VAL B 1 429 ? -7.5 7.422 4.773 1 98.06 429 VAL B CA 1
ATOM 6795 C C . VAL B 1 429 ? -8.273 8.359 3.848 1 98.06 429 VAL B C 1
ATOM 6797 O O . VAL B 1 429 ? -8.062 9.57 3.865 1 98.06 429 VAL B O 1
ATOM 6800 N N . LYS B 1 430 ? -9.141 7.84 3.008 1 97.94 430 LYS B N 1
ATOM 6801 C CA . LYS B 1 430 ? -9.883 8.633 2.027 1 97.94 430 LYS B CA 1
ATOM 6802 C C . LYS B 1 430 ? -8.938 9.453 1.157 1 97.94 430 LYS B C 1
ATOM 6804 O O . LYS B 1 430 ? -7.938 8.93 0.652 1 97.94 430 LYS B O 1
ATOM 6809 N N . ARG B 1 431 ? -9.195 10.703 0.946 1 97.94 431 ARG B N 1
ATOM 6810 C CA . ARG B 1 431 ? -8.367 11.516 0.061 1 97.94 431 ARG B CA 1
ATOM 6811 C C . ARG B 1 431 ? -7.16 12.078 0.807 1 97.94 431 ARG B C 1
ATOM 6813 O O . ARG B 1 431 ? -6.34 12.789 0.224 1 97.94 431 ARG B O 1
ATOM 6820 N N . SER B 1 432 ? -7.043 11.742 2.074 1 98.62 432 SER B N 1
ATOM 6821 C CA . SER B 1 432 ? -5.84 12.102 2.818 1 98.62 432 SER B CA 1
ATOM 6822 C C . SER B 1 432 ? -4.688 11.156 2.5 1 98.62 432 SER B C 1
ATOM 6824 O O . SER B 1 432 ? -3.547 11.406 2.895 1 98.62 432 SER B O 1
ATOM 6826 N N . GLY B 1 433 ? -4.988 10.062 1.76 1 98.5 433 GLY B N 1
ATOM 6827 C CA . GLY B 1 433 ? -3.928 9.203 1.26 1 98.5 433 GLY B CA 1
ATOM 6828 C C . GLY B 1 433 ? -3.967 7.805 1.843 1 98.5 433 GLY B C 1
ATOM 6829 O O . GLY B 1 433 ? -5.023 7.332 2.266 1 98.5 433 GLY B O 1
ATOM 6830 N N . TYR B 1 434 ? -2.877 7.082 1.703 1 98.69 434 TYR B N 1
ATOM 6831 C CA . TYR B 1 434 ? -2.715 5.727 2.217 1 98.69 434 TYR B CA 1
ATOM 6832 C C . TYR B 1 434 ? -1.259 5.449 2.574 1 98.69 434 TYR B C 1
ATOM 6834 O O . TYR B 1 434 ? -0.353 6.117 2.074 1 98.69 434 TYR B O 1
ATOM 6842 N N . GLY B 1 435 ? -1.042 4.379 3.414 1 98.19 435 GLY B N 1
ATOM 6843 C CA . GLY B 1 435 ? 0.255 4.129 4.023 1 98.19 435 GLY B CA 1
ATOM 6844 C C . GLY B 1 435 ? 0.439 4.844 5.348 1 98.19 435 GLY B C 1
ATOM 6845 O O . GLY B 1 435 ? -0.405 5.648 5.75 1 98.19 435 GLY B O 1
ATOM 6846 N N . ARG B 1 436 ? 1.43 4.512 6.031 1 98.69 436 ARG B N 1
ATOM 6847 C CA . ARG B 1 436 ? 1.768 5.156 7.297 1 98.69 436 ARG B CA 1
ATOM 6848 C C . ARG B 1 436 ? 3.232 5.578 7.324 1 98.69 436 ARG B C 1
ATOM 6850 O O . ARG B 1 436 ? 4.07 4.977 6.648 1 98.69 436 ARG B O 1
ATOM 6857 N N . GLU B 1 437 ? 3.467 6.574 7.949 1 98.56 437 GLU B N 1
ATOM 6858 C CA . GLU B 1 437 ? 4.809 7.059 8.25 1 98.56 437 GLU B CA 1
ATOM 6859 C C . GLU B 1 437 ? 5.098 6.98 9.75 1 98.56 437 GLU B C 1
ATOM 6861 O O . GLU B 1 437 ? 4.176 6.867 10.562 1 98.56 437 GLU B O 1
ATOM 6866 N N . LEU B 1 438 ? 6.387 6.957 10.109 1 98.75 438 LEU B N 1
ATOM 6867 C CA . LEU B 1 438 ? 6.871 6.887 11.484 1 98.75 438 LEU B CA 1
ATOM 6868 C C . LEU B 1 438 ? 6.57 5.523 12.102 1 98.75 438 LEU B C 1
ATOM 6870 O O . LEU B 1 438 ? 6.074 4.625 11.414 1 98.75 438 LEU B O 1
ATOM 6874 N N . SER B 1 439 ? 7.004 5.27 13.344 1 98.69 439 SER B N 1
ATOM 6875 C CA . SER B 1 439 ? 6.789 4.043 14.109 1 98.69 439 SER B CA 1
ATOM 6876 C C . SER B 1 439 ? 7.297 2.822 13.352 1 98.69 439 SER B C 1
ATOM 6878 O O . SER B 1 439 ? 8.148 2.941 12.469 1 98.69 439 SER B O 1
ATOM 6880 N N . ASP B 1 440 ? 6.844 1.652 13.742 1 98.62 440 ASP B N 1
ATOM 6881 C CA . ASP B 1 440 ? 7.168 0.389 13.086 1 98.62 440 ASP B CA 1
ATOM 6882 C C . ASP B 1 440 ? 6.418 0.247 11.766 1 98.62 440 ASP B C 1
ATOM 6884 O O . ASP B 1 440 ? 6.859 -0.481 10.867 1 98.62 440 ASP B O 1
ATOM 6888 N N . LEU B 1 441 ? 5.352 0.934 11.625 1 98.62 441 LEU B N 1
ATOM 6889 C CA . LEU B 1 441 ? 4.562 0.818 10.398 1 98.62 441 LEU B CA 1
ATOM 6890 C C . LEU B 1 441 ? 5.254 1.525 9.242 1 98.62 441 LEU B C 1
ATOM 6892 O O . LEU B 1 441 ? 5.281 1.01 8.117 1 98.62 441 LEU B O 1
ATOM 6896 N N . GLY B 1 442 ? 5.883 2.68 9.508 1 98.69 442 GLY B N 1
ATOM 6897 C CA . GLY B 1 442 ? 6.512 3.471 8.461 1 98.69 442 GLY B CA 1
ATOM 6898 C C . GLY B 1 442 ? 7.691 2.77 7.812 1 98.69 442 GLY B C 1
ATOM 6899 O O . GLY B 1 442 ? 7.855 2.826 6.59 1 98.69 442 GLY B O 1
ATOM 6900 N N . ILE B 1 443 ? 8.547 2.113 8.617 1 98.69 443 ILE B N 1
ATOM 6901 C CA . ILE B 1 443 ? 9.75 1.498 8.078 1 98.69 443 ILE B CA 1
ATOM 6902 C C . ILE B 1 443 ? 9.383 0.263 7.258 1 98.69 443 ILE B C 1
ATOM 6904 O O . ILE B 1 443 ? 10.156 -0.184 6.41 1 98.69 443 ILE B O 1
ATOM 6908 N N . LYS B 1 444 ? 8.172 -0.291 7.445 1 98.44 444 LYS B N 1
ATOM 6909 C CA . LYS B 1 444 ? 7.777 -1.521 6.766 1 98.44 444 LYS B CA 1
ATOM 6910 C C . LYS B 1 444 ? 7.07 -1.22 5.449 1 98.44 444 LYS B C 1
ATOM 6912 O O . LYS B 1 444 ? 6.723 -2.137 4.703 1 98.44 444 LYS B O 1
ATOM 6917 N N . GLU B 1 445 ? 6.863 0.051 5.109 1 98.44 445 GLU B N 1
ATOM 6918 C CA . GLU B 1 445 ? 6.164 0.414 3.883 1 98.44 445 GLU B CA 1
ATOM 6919 C C . GLU B 1 445 ? 7.004 0.085 2.65 1 98.44 445 GLU B C 1
ATOM 6921 O O . GLU B 1 445 ? 6.461 -0.266 1.601 1 98.44 445 GLU B O 1
ATOM 6926 N N . PHE B 1 446 ? 8.352 0.185 2.775 1 98.44 446 PHE B N 1
ATOM 6927 C CA . PHE B 1 446 ? 9.203 -0.043 1.613 1 98.44 446 PHE B CA 1
ATOM 6928 C C . PHE B 1 446 ? 10.227 -1.13 1.9 1 98.44 446 PHE B C 1
ATOM 6930 O O . PHE B 1 446 ? 11.43 -0.931 1.687 1 98.44 446 PHE B O 1
ATOM 6937 N N . VAL B 1 447 ? 9.742 -2.279 2.357 1 98.56 447 VAL B N 1
ATOM 6938 C CA . VAL B 1 447 ? 10.586 -3.455 2.535 1 98.56 447 VAL B CA 1
ATOM 6939 C C . VAL B 1 447 ? 9.945 -4.66 1.85 1 98.56 447 VAL B C 1
ATOM 6941 O O . VAL B 1 447 ? 8.719 -4.723 1.701 1 98.56 447 VAL B O 1
ATOM 6944 N N . ASN B 1 448 ? 10.75 -5.516 1.355 1 98.62 448 ASN B N 1
ATOM 6945 C CA . ASN B 1 448 ? 10.32 -6.844 0.935 1 98.62 448 ASN B CA 1
ATOM 6946 C C . ASN B 1 448 ? 10.109 -7.77 2.129 1 98.62 448 ASN B C 1
ATOM 6948 O O . ASN B 1 448 ? 11.078 -8.227 2.744 1 98.62 448 ASN B O 1
ATOM 6952 N N . GLN B 1 449 ? 8.891 -7.984 2.492 1 98.69 449 GLN B N 1
ATOM 6953 C CA . GLN B 1 449 ? 8.586 -8.984 3.512 1 98.69 449 GLN B CA 1
ATOM 6954 C C . GLN B 1 449 ? 8.664 -10.398 2.939 1 98.69 449 GLN B C 1
ATOM 6956 O O . GLN B 1 449 ? 7.637 -10.984 2.596 1 98.69 449 GLN B O 1
ATOM 6961 N N . LYS B 1 450 ? 9.844 -10.914 2.936 1 98.75 450 LYS B N 1
ATOM 6962 C CA . LYS B 1 450 ? 10.133 -12.164 2.236 1 98.75 450 LYS B CA 1
ATOM 6963 C C . LYS B 1 450 ? 9.844 -13.367 3.123 1 98.75 450 LYS B C 1
ATOM 6965 O O . LYS B 1 450 ? 10.445 -13.523 4.184 1 98.75 450 LYS B O 1
ATOM 6970 N N . LEU B 1 451 ? 9.016 -14.211 2.691 1 98.94 451 LEU B N 1
ATOM 6971 C CA . LEU B 1 451 ? 8.766 -15.492 3.352 1 98.94 451 LEU B CA 1
ATOM 6972 C C . LEU B 1 451 ? 9.836 -16.5 2.984 1 98.94 451 LEU B C 1
ATOM 6974 O O . LEU B 1 451 ? 10.148 -16.688 1.805 1 98.94 451 LEU B O 1
ATOM 6978 N N . VAL B 1 452 ? 10.453 -17.109 3.91 1 98.94 452 VAL B N 1
ATOM 6979 C CA . VAL B 1 452 ? 11.344 -18.25 3.719 1 98.94 452 VAL B CA 1
ATOM 6980 C C . VAL B 1 452 ? 10.805 -19.469 4.469 1 98.94 452 VAL B C 1
ATOM 6982 O O . VAL B 1 452 ? 10.414 -19.359 5.637 1 98.94 452 VAL B O 1
ATOM 6985 N N . VAL B 1 453 ? 10.703 -20.562 3.844 1 98.88 453 VAL B N 1
ATOM 6986 C CA . VAL B 1 453 ? 10.18 -21.781 4.449 1 98.88 453 VAL B CA 1
ATOM 6987 C C . VAL B 1 453 ? 11.172 -22.938 4.254 1 98.88 453 VAL B C 1
ATOM 6989 O O . VAL B 1 453 ? 11.625 -23.188 3.133 1 98.88 453 VAL B O 1
ATOM 6992 N N . VAL B 1 454 ? 11.586 -23.578 5.277 1 98.62 454 VAL B N 1
ATOM 6993 C CA . VAL B 1 454 ? 12.32 -24.844 5.211 1 98.62 454 VAL B CA 1
ATOM 6994 C C . VAL B 1 454 ? 11.367 -26.016 5.398 1 98.62 454 VAL B C 1
ATOM 6996 O O . VAL B 1 454 ? 10.859 -26.234 6.5 1 98.62 454 VAL B O 1
ATOM 6999 N N . ARG B 1 455 ? 11.18 -26.688 4.348 1 94.88 455 ARG B N 1
ATOM 7000 C CA . ARG B 1 455 ? 10.203 -27.766 4.402 1 94.88 455 ARG B CA 1
ATOM 7001 C C . ARG B 1 455 ? 10.742 -28.953 5.207 1 94.88 455 ARG B C 1
ATOM 7003 O O . ARG B 1 455 ? 11.906 -29.312 5.086 1 94.88 455 ARG B O 1
ATOM 7010 N N . GLN B 1 456 ? 9.945 -29.578 6.062 1 86.12 456 GLN B N 1
ATOM 7011 C CA . GLN B 1 456 ? 10.312 -30.734 6.879 1 86.12 456 GLN B CA 1
ATOM 7012 C C . GLN B 1 456 ? 10.062 -32.031 6.133 1 86.12 456 GLN B C 1
ATOM 7014 O O . GLN B 1 456 ? 9.148 -32.125 5.309 1 86.12 456 GLN B O 1
#

Solvent-accessible surface area (backbone atoms only — not comparable to full-atom values): 43377 Å² total; per-residue (Å²): 131,78,32,29,29,32,29,11,55,64,62,45,77,75,47,76,50,80,70,54,50,72,66,52,51,50,52,50,50,53,40,17,46,55,36,38,76,31,59,74,21,69,43,64,56,78,74,36,29,58,29,28,43,40,32,18,52,52,40,64,75,37,29,68,64,53,10,50,49,42,19,44,19,35,10,33,32,38,68,59,24,37,51,41,42,51,50,35,21,49,34,22,37,48,40,39,74,39,40,67,69,68,47,45,68,44,77,43,84,54,96,62,35,54,33,32,31,38,58,38,43,64,36,26,29,42,34,38,32,43,49,75,46,54,59,40,53,49,40,61,53,44,38,37,31,47,53,48,19,21,16,31,44,30,34,60,32,42,49,36,44,63,43,50,52,52,50,45,50,46,45,47,72,26,61,47,60,77,28,46,64,41,75,46,53,66,54,73,66,55,51,52,53,50,51,63,34,86,68,34,45,31,35,40,34,38,44,47,54,68,58,43,18,52,54,34,20,51,25,15,54,62,41,22,51,61,34,29,40,30,41,24,62,8,34,35,33,37,43,75,65,27,57,61,70,58,51,41,58,44,46,51,48,28,25,34,49,60,23,9,42,41,56,50,26,37,30,36,34,39,22,23,59,86,40,34,66,62,48,51,52,54,39,50,52,55,53,69,66,56,35,75,40,51,29,81,43,84,78,38,66,29,28,21,32,52,29,66,64,53,40,51,52,51,48,50,50,49,50,51,23,39,74,56,59,24,38,63,75,36,62,64,46,69,46,95,58,76,37,17,37,61,37,62,20,34,35,31,64,67,46,83,86,21,72,53,59,70,47,66,67,74,29,33,47,38,36,46,45,75,30,87,45,72,67,50,45,39,52,54,59,46,66,46,64,35,8,26,25,20,21,33,28,41,70,50,56,68,62,36,50,55,50,50,71,64,36,67,34,16,28,29,18,33,69,43,53,54,79,86,52,51,66,42,68,42,41,17,30,58,50,4,20,31,61,47,34,34,31,69,59,23,44,55,69,65,39,41,70,20,32,40,34,42,52,113,130,76,30,29,29,32,29,11,55,62,63,44,76,75,48,76,50,79,70,54,50,73,69,52,49,50,51,50,51,52,39,17,48,55,38,40,75,31,60,71,20,67,43,64,54,79,73,36,29,59,29,29,42,40,31,18,51,53,40,62,74,37,28,68,64,54,10,50,47,42,20,44,17,35,10,33,34,40,68,58,24,36,51,41,42,50,48,35,21,48,35,21,37,47,40,39,73,39,40,68,69,65,47,45,70,44,79,44,85,54,94,61,34,55,32,32,32,39,60,37,43,63,37,28,28,41,34,38,34,45,49,73,46,53,60,40,53,49,39,62,52,44,39,37,31,48,52,47,20,22,15,31,42,32,35,62,31,42,48,34,45,64,44,48,51,54,49,45,50,46,46,45,72,27,61,45,60,76,28,46,63,40,77,46,52,65,53,71,67,56,49,52,53,50,51,61,33,86,67,34,45,31,38,40,34,38,42,49,55,68,57,40,16,52,54,34,19,49,25,15,52,63,41,23,52,62,34,29,40,29,42,23,61,7,34,35,34,37,43,74,65,28,59,61,70,59,51,39,57,43,46,50,49,30,24,33,49,61,25,9,41,42,54,50,26,34,29,36,33,38,22,24,58,85,40,34,66,62,48,50,51,53,40,49,52,54,53,70,67,57,35,74,40,51,28,80,43,86,81,39,66,28,29,21,32,52,28,65,65,53,39,53,52,50,47,51,49,50,50,51,20,39,76,55,60,23,37,64,75,36,61,64,46,68,46,95,58,74,37,17,38,61,37,61,20,34,35,32,65,67,46,83,86,20,72,54,59,69,48,64,68,76,30,32,46,38,34,47,45,76,30,87,44,72,67,51,45,40,53,54,59,47,67,46,64,33,9,27,25,20,21,34,30,40,68,50,57,68,61,36,50,56,50,50,71,64,36,66,35,16,28,28,18,33,67,45,54,56,79,87,48,51,66,42,68,42,39,19,30,58,49,4,18,33,60,47,34,34,32,69,59,23,42,55,69,66,39,39,70,21,32,38,34,41,51,113

Sequence (912 aa):
MAYQTVNPANNQLIKAYPSHTDADVEAALKTADALYHSEWAKGDISQRLPVLHKLADLIDSRTEELAKIASQEMGKLIEQSRSEVKLCAQIARYYADNAKQFLAPVTYKTELGDAWVEHHPIGVVMAVEPWNFPFYQLMRVLAPNLAAGNPVIAKHASIVPHCAEAFEHLVREAGAPDGAWTNLFISSDQVANIIADPRVQGAALTGSEKAGSVVAAQAAKHIKKSTLELGGNDVFVVLDDADLEKAVEIGVKARLANAGQVCTAAKRFILHEKIADQFLTKFTEAFSKVKVGDQFDESTTLGPLSSKDALETLTKQVNEAVKNGAKAHFGGKPVQREGNFFEPTILTHISRDNPAYFEEFFGPVAQVYVVKSDDEAVSLANDSHYGLGGAVFSRDIERAKKMASQIETGMVYINWLTDTAAELPFGGVKRSGYGRELSDLGIKEFVNQKLVVVRQMAYQTVNPANNQLIKAYPSHTDADVEAALKTADALYHSEWAKGDISQRLPVLHKLADLIDSRTEELAKIASQEMGKLIEQSRSEVKLCAQIARYYADNAKQFLAPVTYKTELGDAWVEHHPIGVVMAVEPWNFPFYQLMRVLAPNLAAGNPVIAKHASIVPHCAEAFEHLVREAGAPDGAWTNLFISSDQVANIIADPRVQGAALTGSEKAGSVVAAQAAKHIKKSTLELGGNDVFVVLDDADLEKAVEIGVKARLANAGQVCTAAKRFILHEKIADQFLTKFTEAFSKVKVGDQFDESTTLGPLSSKDALETLTKQVNEAVKNGAKAHFGGKPVQREGNFFEPTILTHISRDNPAYFEEFFGPVAQVYVVKSDDEAVSLANDSHYGLGGAVFSRDIERAKKMASQIETGMVYINWLTDTAAELPFGGVKRSGYGRELSDLGIKEFVNQKLVVVRQ

Nearest PDB structures (foldseek):
  3vz0-assembly2_D  TM=9.886E-01  e=3.057E-73  Gluconobacter oxydans 621H
  3ros-assembly1_A-2  TM=9.837E-01  e=4.522E-70  Lactobacillus acidophilus
  4oht-assembly1_B  TM=9.875E-01  e=1.584E-68  Streptococcus pyogenes MGAS1882
  3vz3-assembly1_B  TM=9.867E-01  e=5.211E-67  Picosynechococcus sp. PCC 7002
  4ita-assembly1_A  TM=9.870E-01  e=6.727E-66  Picosynechococcus sp. PCC 7002

Organism: Enterobacter sp. (strain 638) (NCBI:txid399742)

Radius of gyration: 28.84 Å; Cα contacts (8 Å, |Δi|>4): 2325; chains: 2; bounding box: 57×86×64 Å